Protein AF-A0A2V1AZR9-F1 (afdb_monomer_lite)

InterPro domains:
  IPR000184 Bacterial surface antigen (D15) [PF01103] (160-391)
  IPR000195 Rab-GAP-TBC domain [PF00566] (554-736)
  IPR000195 Rab-GAP-TBC domain [PS50086] (540-738)
  IPR000195 Rab-GAP-TBC domain [SM00164] (467-769)
  IPR035969 Rab-GAP-TBC domain superfamily [SSF47923] (541-690)
  IPR035969 Rab-GAP-TBC domain superfamily [SSF47923] (673-783)

Foldseek 3Di:
DDDDPVVVVVVVVVVVVCVVQQQAKAFEPEEAEADLPLADPVLLCLLLVLPPVDGIDGNNSVVVSVVSSLLQVLLLVFFPDKDKDKDFDPPDDDDPPHDCRPVDDHTHMYMYIYTHGHWDWDKDWDWDADDFQRIKIKIKTWTQQPPSNSKIWIWIWIAGPDPPWGKIKIKIKIWHQDSRNQKIWIKMWMWMWTRPCVQQNWIKIKTKMWTWMKGADSVSQKIKIKTKMKMKMAIGRHDPPGDVLSVVRHAIWIKIKIKIKIKGDDWDAPDPVFSFHTAFDKIKIKIKIWIFGTDGPPDDPAGKTKIKIKMKIWGWHADDLNQKIKIKIKIKMAMGIPDDDPPRRDDQVRADFAADDVGHPPGHGSVLPSSGARIKMKIKMKMWGDDDPVVDPDDDDDFQKTKMKMKMKMHTHHCQPPDLSAIKIKIKIWMFGTGSRDTDTDMDMDIDGDSPPCCVVVVVVVVVLLVLLLVVVVLCVDPLLPQPLCLDDPPDPSRDDPPDPPDDDDDDDDDDDDDDDDPPPPPVPDSNDDDPPPPDDDDDDDDDPVSVVVSSVLLVVLSVQLLPALPPPCCQPPPDPNNVVLSVLLSSLLSNVQVVVVLQHDDRQLSNVLVLVLVVLVVQADDDDPDPPDDPVRVSVNVLSHPVSSSSNSSVVSVCCCVQQCLCVQQGSDPVSVVVLLVLLLVLLCLLPVLLSCLCCPVQVPRSCLQVNNLSSNVCCVQQDSPNPRVSVVVVVLVPQDPPPSHNLNSQLSSLLLSLLCLLCVLVSNPDHNVSNSVCSNHPPNVVQCVVPVCSVVVSSVLSVLLSVCVVPSVSSHVSSVVSCVVRPVQKDWDWDWDQDPVRDTDTDIDIDRPPVVVVVVVVVVPPD

Structure (mmCIF, N/CA/C/O backbone):
data_AF-A0A2V1AZR9-F1
#
_entry.id   AF-A0A2V1AZR9-F1
#
loop_
_atom_site.group_PDB
_atom_site.id
_atom_site.type_symbol
_atom_site.label_atom_id
_atom_site.label_alt_id
_atom_site.label_comp_id
_atom_site.label_asym_id
_atom_site.label_entity_id
_atom_site.label_seq_id
_atom_site.pdbx_PDB_ins_code
_atom_site.Cartn_x
_atom_site.Cartn_y
_atom_site.Cartn_z
_atom_site.occupancy
_atom_site.B_iso_or_equiv
_atom_site.auth_seq_id
_atom_site.auth_comp_id
_atom_site.auth_asym_id
_atom_site.auth_atom_id
_atom_site.pdbx_PDB_model_num
ATOM 1 N N . MET A 1 1 ? -31.177 -26.321 33.064 1.00 35.22 1 MET A N 1
ATOM 2 C CA . MET A 1 1 ? -31.778 -25.712 34.266 1.00 35.22 1 MET A CA 1
ATOM 3 C C . MET A 1 1 ? -33.232 -26.140 34.332 1.00 35.22 1 MET A C 1
ATOM 5 O O . MET A 1 1 ? -34.020 -25.699 33.511 1.00 35.22 1 MET A O 1
ATOM 9 N N . THR A 1 2 ? -33.563 -27.056 35.235 1.00 36.47 2 THR A N 1
ATOM 10 C CA . THR A 1 2 ? -34.943 -27.427 35.570 1.00 36.47 2 THR A CA 1
ATOM 11 C C . THR A 1 2 ? -35.312 -26.685 36.851 1.00 36.47 2 THR A C 1
ATOM 13 O O . THR A 1 2 ? -34.946 -27.137 37.933 1.00 36.47 2 THR A O 1
ATOM 16 N N . SER A 1 3 ? -35.967 -25.525 36.741 1.00 35.72 3 SER A N 1
ATOM 17 C CA . SER A 1 3 ? -36.615 -24.904 37.899 1.00 35.72 3 SER A CA 1
ATOM 18 C C . SER A 1 3 ? -37.924 -25.648 38.163 1.00 35.72 3 SER A C 1
ATOM 20 O O . SER A 1 3 ? -38.818 -25.728 37.322 1.00 35.72 3 SER A O 1
ATOM 22 N N . THR A 1 4 ? -38.001 -26.290 39.321 1.00 41.19 4 THR A N 1
ATOM 23 C CA . THR A 1 4 ? -39.187 -27.007 39.790 1.00 41.19 4 THR A CA 1
ATOM 24 C C . THR A 1 4 ? -40.237 -26.012 40.283 1.00 41.19 4 THR A C 1
ATOM 26 O O . THR A 1 4 ? -39.906 -25.070 40.998 1.00 41.19 4 THR A O 1
ATOM 29 N N . ALA A 1 5 ? -41.508 -26.247 39.951 1.00 48.19 5 ALA A N 1
ATOM 30 C CA . ALA A 1 5 ? -42.656 -25.361 40.187 1.00 48.19 5 ALA A CA 1
ATOM 31 C C . ALA A 1 5 ? -42.854 -24.836 41.633 1.00 48.19 5 ALA A C 1
ATOM 33 O O . ALA A 1 5 ? -43.549 -23.841 41.814 1.00 48.19 5 ALA A O 1
ATOM 34 N N . GLY A 1 6 ? -42.229 -25.444 42.651 1.00 47.81 6 GLY A N 1
ATOM 35 C CA . GLY A 1 6 ? -42.254 -24.948 44.037 1.00 47.81 6 GLY A CA 1
ATOM 36 C C . GLY A 1 6 ? -41.467 -23.649 44.274 1.00 47.81 6 GLY A C 1
ATOM 37 O O . GLY A 1 6 ? -41.748 -22.927 45.230 1.00 47.81 6 GLY A O 1
ATOM 38 N N . ASP A 1 7 ? -40.521 -23.310 43.392 1.00 56.03 7 ASP A N 1
ATOM 39 C CA . ASP A 1 7 ? -39.748 -22.064 43.488 1.00 56.03 7 ASP A CA 1
ATOM 40 C C . ASP A 1 7 ? -40.625 -20.854 43.112 1.00 56.03 7 ASP A C 1
ATOM 42 O O . ASP A 1 7 ? -40.621 -19.840 43.804 1.00 56.03 7 ASP A O 1
ATOM 46 N N . LEU A 1 8 ? -41.505 -21.014 42.113 1.00 49.38 8 LEU A N 1
ATOM 47 C CA . LEU A 1 8 ? -42.395 -19.957 41.624 1.00 49.38 8 LEU A CA 1
ATOM 48 C C . LEU A 1 8 ? -43.424 -19.520 42.680 1.00 49.38 8 LEU A C 1
ATOM 50 O O . LEU A 1 8 ? -43.623 -18.329 42.880 1.00 49.38 8 LEU A O 1
ATOM 54 N N . SER A 1 9 ? -44.043 -20.458 43.406 1.00 46.41 9 SER A N 1
ATOM 55 C CA . SER A 1 9 ? -45.010 -20.132 44.469 1.00 46.41 9 SER A CA 1
ATOM 56 C C . SER A 1 9 ? -44.348 -19.463 45.673 1.00 46.41 9 SER A C 1
ATOM 58 O O . SER A 1 9 ? -44.928 -18.568 46.279 1.00 46.41 9 SER A O 1
ATOM 60 N N . SER A 1 10 ? -43.119 -19.867 46.010 1.00 52.44 10 SER A N 1
ATOM 61 C CA . SER A 1 10 ? -42.345 -19.238 47.085 1.00 52.44 10 SER A CA 1
ATOM 62 C C . SER A 1 10 ? -41.856 -17.838 46.700 1.00 52.44 10 SER A C 1
ATOM 64 O O . SER A 1 10 ? -41.814 -16.949 47.546 1.00 52.44 10 SER A O 1
ATOM 66 N N . GLN A 1 11 ? -41.537 -17.627 45.420 1.00 53.31 11 GLN A N 1
ATOM 67 C CA . GLN A 1 11 ? -41.175 -16.329 44.863 1.00 53.31 11 GLN A CA 1
ATOM 68 C C . GLN A 1 11 ? -42.385 -15.400 44.794 1.00 53.31 11 GLN A C 1
ATOM 70 O O . GLN A 1 11 ? -42.259 -14.265 45.230 1.00 53.31 11 GLN A O 1
ATOM 75 N N . ILE A 1 12 ? -43.556 -15.887 44.369 1.00 55.09 12 ILE A N 1
ATOM 76 C CA . ILE A 1 12 ? -44.815 -15.124 44.375 1.00 55.09 12 ILE A CA 1
ATOM 77 C C . ILE A 1 12 ? -45.206 -14.743 45.808 1.00 55.09 12 ILE A C 1
ATOM 79 O O . ILE A 1 12 ? -45.456 -13.576 46.067 1.00 55.09 12 ILE A O 1
ATOM 83 N N . LEU A 1 13 ? -45.145 -15.670 46.774 1.00 55.22 13 LEU A N 1
ATOM 84 C CA . LEU A 1 13 ? -45.416 -15.364 48.188 1.00 55.22 13 LEU A CA 1
ATOM 85 C C . LEU A 1 13 ? -44.402 -14.382 48.794 1.00 55.22 13 LEU A C 1
ATOM 87 O O . LEU A 1 13 ? -44.784 -13.515 49.577 1.00 55.22 13 LEU A O 1
ATOM 91 N N . LYS A 1 14 ? -43.113 -14.487 48.439 1.00 57.72 14 LYS A N 1
ATOM 92 C CA . LYS A 1 14 ? -42.094 -13.494 48.820 1.00 57.72 14 LYS A CA 1
ATOM 93 C C . LYS A 1 14 ? -42.376 -12.138 48.181 1.00 57.72 14 LYS A C 1
ATOM 95 O O . LYS A 1 14 ? -42.203 -11.123 48.842 1.00 57.72 14 LYS A O 1
ATOM 100 N N . GLN A 1 15 ? -42.795 -12.119 46.921 1.00 57.81 15 GLN A N 1
ATOM 101 C CA . GLN A 1 15 ? -43.083 -10.908 46.165 1.00 57.81 15 GLN A CA 1
ATOM 102 C C . GLN A 1 15 ? -44.336 -10.211 46.709 1.00 57.81 15 GLN A C 1
ATOM 104 O O . GLN A 1 15 ? -44.267 -9.018 46.983 1.00 57.81 15 GLN A O 1
ATOM 109 N N . ASP A 1 16 ? -45.400 -10.959 47.007 1.00 54.97 16 ASP A N 1
ATOM 110 C CA . ASP A 1 16 ? -46.607 -10.474 47.681 1.00 54.97 16 ASP A CA 1
ATOM 111 C C . ASP A 1 16 ? -46.280 -9.957 49.095 1.00 54.97 16 ASP A C 1
ATOM 113 O O . ASP A 1 16 ? -46.666 -8.847 49.459 1.00 54.97 16 ASP A O 1
ATOM 117 N N . ALA A 1 17 ? -45.495 -10.698 49.889 1.00 57.56 17 ALA A N 1
ATOM 118 C CA . ALA A 1 17 ? -45.077 -10.268 51.229 1.00 57.56 17 ALA A CA 1
ATOM 119 C C . ALA A 1 17 ? -44.194 -9.002 51.209 1.00 57.56 17 ALA A C 1
ATOM 121 O O . ALA A 1 17 ? -44.340 -8.129 52.068 1.00 57.56 17 ALA A O 1
ATOM 122 N N . LEU A 1 18 ? -43.303 -8.868 50.221 1.00 60.00 18 LEU A N 1
ATOM 123 C CA . LEU A 1 18 ? -42.504 -7.658 49.996 1.00 60.00 18 LEU A CA 1
ATOM 124 C C . LEU A 1 18 ? -43.375 -6.480 49.544 1.00 60.00 18 LEU A C 1
ATOM 126 O O . LEU A 1 18 ? -43.101 -5.348 49.937 1.00 60.00 18 LEU A O 1
ATOM 130 N N . GLN A 1 19 ? -44.438 -6.737 48.777 1.00 59.81 19 GLN A N 1
ATOM 131 C CA . GLN A 1 19 ? -45.379 -5.719 48.308 1.00 59.81 19 GLN A CA 1
ATOM 132 C C . GLN A 1 19 ? -46.256 -5.169 49.444 1.00 59.81 19 GLN A C 1
ATOM 134 O O . GLN A 1 19 ? -46.509 -3.970 49.489 1.00 59.81 19 GLN A O 1
ATOM 139 N N . TYR A 1 20 ? -46.652 -6.006 50.411 1.00 63.41 20 TYR A N 1
ATOM 140 C CA . TYR A 1 20 ? -47.322 -5.549 51.638 1.00 63.41 20 TYR A CA 1
ATOM 141 C C . TYR A 1 20 ? -46.364 -4.855 52.620 1.00 63.41 20 TYR A C 1
ATOM 143 O O . TYR A 1 20 ? -46.767 -3.937 53.331 1.00 63.41 20 TYR A O 1
ATOM 151 N N . SER A 1 21 ? -45.091 -5.264 52.664 1.00 68.81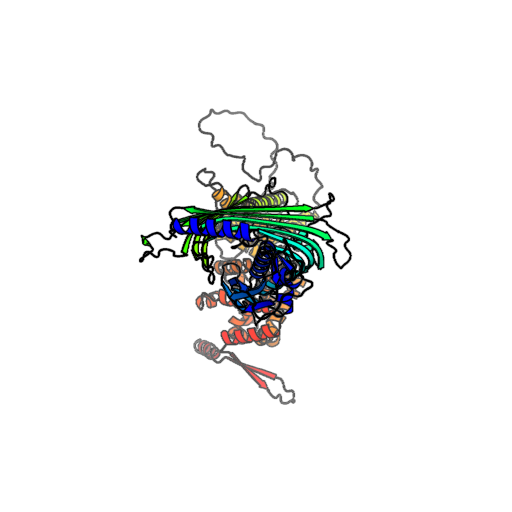 21 SER A N 1
ATOM 152 C CA . SER A 1 21 ? -44.090 -4.692 53.577 1.00 68.81 21 SER A CA 1
ATOM 153 C C . SER A 1 21 ? -43.361 -3.462 53.015 1.00 68.81 21 SER A C 1
ATOM 155 O O . SER A 1 21 ? -42.557 -2.856 53.730 1.00 68.81 21 SER A O 1
ATOM 157 N N . SER A 1 22 ? -43.608 -3.067 51.761 1.00 76.75 22 SER A N 1
ATOM 158 C CA . SER A 1 22 ? -42.860 -1.999 51.085 1.00 76.75 22 SER A CA 1
ATOM 159 C C . SER A 1 22 ? -43.066 -0.616 51.709 1.00 76.75 22 SER A C 1
ATOM 161 O O . SER A 1 22 ? -42.202 0.245 51.563 1.00 76.75 22 SER A O 1
ATOM 163 N N . THR A 1 23 ? -44.181 -0.393 52.410 1.00 78.06 23 THR A N 1
ATOM 164 C CA . THR A 1 23 ? -44.530 0.884 53.063 1.00 78.06 23 THR A CA 1
ATOM 165 C C . THR A 1 23 ? -43.974 1.029 54.478 1.00 78.06 23 THR A C 1
ATOM 167 O O . THR A 1 23 ? -44.192 2.063 55.110 1.00 78.06 23 THR A O 1
ATOM 170 N N . ARG A 1 24 ? -43.286 0.007 54.999 1.00 81.12 24 ARG A N 1
ATOM 171 C CA . ARG A 1 24 ? -42.759 0.013 56.366 1.00 81.12 24 ARG A CA 1
ATOM 172 C C . ARG A 1 24 ? -41.607 1.018 56.507 1.00 81.12 24 ARG A C 1
ATOM 174 O O . ARG A 1 24 ? -40.714 0.990 55.655 1.00 81.12 24 ARG A O 1
ATOM 181 N N . PRO A 1 25 ? -41.586 1.875 57.546 1.00 84.19 25 PRO A N 1
ATOM 182 C CA . PRO A 1 25 ? -40.483 2.804 57.772 1.00 84.19 25 PRO A CA 1
ATOM 183 C C . PRO A 1 25 ? -39.203 2.078 58.203 1.00 84.19 25 PRO A C 1
ATOM 185 O O . PRO A 1 25 ? -39.211 1.188 59.059 1.00 84.19 25 PRO A O 1
ATOM 188 N N . VAL A 1 26 ? -38.084 2.483 57.612 1.00 86.06 26 VAL A N 1
ATOM 189 C CA . VAL A 1 26 ? -36.744 1.940 57.832 1.00 86.06 26 VAL A CA 1
ATOM 190 C C . VAL A 1 26 ? -35.764 3.100 57.986 1.00 86.06 26 VAL A C 1
ATOM 192 O O . VAL A 1 26 ? -35.749 4.025 57.176 1.00 86.06 26 VAL A O 1
ATOM 195 N N . TYR A 1 27 ? -34.933 3.035 59.023 1.00 87.00 27 TYR A N 1
ATOM 196 C CA . TYR A 1 27 ? -33.860 3.991 59.263 1.00 87.00 27 TYR A CA 1
ATOM 197 C C . TYR A 1 27 ? -32.530 3.362 58.852 1.00 87.00 27 TYR A C 1
ATOM 199 O O . TYR A 1 27 ? -32.115 2.364 59.437 1.00 87.00 27 TYR A O 1
ATOM 207 N N . LEU A 1 28 ? -31.867 3.918 57.844 1.00 88.81 28 LEU A N 1
ATOM 208 C CA . LEU A 1 28 ? -30.554 3.471 57.396 1.00 88.81 28 LEU A CA 1
ATOM 209 C C . LEU A 1 28 ? -29.477 4.003 58.350 1.00 88.81 28 LEU A C 1
ATOM 211 O O . LEU A 1 28 ? -29.175 5.196 58.340 1.00 88.81 28 LEU A O 1
ATOM 215 N N . SER A 1 29 ? -28.908 3.119 59.173 1.00 87.88 29 SER A N 1
ATOM 216 C CA . SER A 1 29 ? -27.887 3.477 60.166 1.00 87.88 29 SER A CA 1
ATOM 217 C C . SER A 1 29 ? -26.485 3.540 59.562 1.00 87.88 29 SER A C 1
ATOM 219 O O . SER A 1 29 ? -25.735 4.475 59.832 1.00 87.88 29 SER A O 1
ATOM 221 N N . ASN A 1 30 ? -26.124 2.547 58.744 1.00 89.00 30 ASN A N 1
ATOM 222 C CA . ASN A 1 30 ? -24.797 2.434 58.151 1.00 89.00 30 ASN A CA 1
ATOM 223 C C . ASN A 1 30 ? -24.831 1.715 56.792 1.00 89.00 30 ASN A C 1
ATOM 225 O O . ASN A 1 30 ? -25.666 0.837 56.548 1.00 89.00 30 ASN A O 1
ATOM 229 N N . VAL A 1 31 ? -23.876 2.063 55.930 1.00 90.94 31 VAL A N 1
ATOM 230 C CA . VAL A 1 31 ? -23.593 1.373 54.669 1.00 90.94 31 VAL A CA 1
ATOM 231 C C . VAL A 1 31 ? -22.162 0.862 54.733 1.00 90.94 31 VAL A C 1
ATOM 233 O O . VAL A 1 31 ? -21.216 1.648 54.763 1.00 90.94 31 VAL A O 1
ATOM 236 N N . GLU A 1 32 ? -22.004 -0.455 54.750 1.00 91.06 32 GLU A N 1
ATOM 237 C CA . GLU A 1 32 ? -20.699 -1.107 54.745 1.00 91.06 32 GLU A CA 1
ATOM 238 C C . GLU A 1 32 ? -20.408 -1.737 53.391 1.00 91.06 32 GLU A C 1
ATOM 240 O O . GLU A 1 32 ? -21.295 -2.222 52.690 1.00 91.06 32 GLU A O 1
ATOM 245 N N . VAL A 1 33 ? -19.134 -1.709 53.025 1.00 92.06 33 VAL A N 1
ATOM 246 C CA . VAL A 1 33 ? -18.627 -2.303 51.796 1.00 92.06 33 VAL A CA 1
ATOM 247 C C . VAL A 1 33 ? -17.537 -3.283 52.194 1.00 92.06 33 VAL A C 1
ATOM 249 O O . VAL A 1 33 ? -16.574 -2.907 52.861 1.00 92.06 33 VAL A O 1
ATOM 252 N N . THR A 1 34 ? -17.722 -4.537 51.816 1.00 90.38 34 THR A N 1
ATOM 253 C CA . THR A 1 34 ? -16.848 -5.667 52.121 1.00 90.38 34 THR A CA 1
ATOM 254 C C . THR A 1 34 ? -16.189 -6.116 50.820 1.00 90.38 34 THR A C 1
ATOM 256 O O . THR A 1 34 ? -16.850 -6.561 49.886 1.00 90.38 34 THR A O 1
ATOM 259 N N . GLY A 1 35 ? -14.865 -5.966 50.741 1.00 84.06 35 GLY A N 1
ATOM 260 C CA . GLY A 1 35 ? -14.108 -6.111 49.494 1.00 84.06 35 GLY A CA 1
ATOM 261 C C . GLY A 1 35 ? -13.964 -4.782 48.739 1.00 84.06 35 GLY A C 1
ATOM 262 O O . GLY A 1 35 ? -14.783 -3.877 48.871 1.00 84.06 35 GLY A O 1
ATOM 263 N N . GLY A 1 36 ? -12.890 -4.635 47.955 1.00 83.75 36 GLY A N 1
ATOM 264 C CA . GLY A 1 36 ? -12.604 -3.395 47.218 1.00 83.75 36 GLY A CA 1
ATOM 265 C C . GLY A 1 36 ? -11.600 -2.437 47.875 1.00 83.75 36 GLY A C 1
ATOM 266 O O . GLY A 1 36 ? -11.584 -1.260 47.522 1.00 83.75 36 GLY A O 1
ATOM 267 N N . ASP A 1 37 ? -10.726 -2.915 48.770 1.00 86.88 37 ASP A N 1
ATOM 268 C CA . ASP A 1 37 ? -9.695 -2.109 49.468 1.00 86.88 37 ASP A CA 1
ATOM 269 C C . ASP A 1 37 ? -8.732 -1.356 48.526 1.00 86.88 37 ASP A C 1
ATOM 271 O O . ASP A 1 37 ? -8.071 -0.384 48.899 1.00 86.88 37 ASP A O 1
ATOM 275 N N . TYR A 1 38 ? -8.653 -1.799 47.272 1.00 87.44 38 TYR A N 1
ATOM 276 C CA . TYR A 1 38 ? -7.875 -1.182 46.201 1.00 87.44 38 TYR A CA 1
ATOM 277 C C . TYR A 1 38 ? -8.536 0.077 45.596 1.00 87.44 38 TYR A C 1
ATOM 279 O O . TYR A 1 38 ? -7.954 0.702 44.703 1.00 87.44 38 TYR A O 1
ATOM 287 N N . LEU A 1 39 ? -9.732 0.463 46.055 1.00 90.38 39 LEU A N 1
ATOM 288 C CA . LEU A 1 39 ? -10.485 1.644 45.617 1.00 90.38 39 LEU A CA 1
ATOM 289 C C . LEU A 1 39 ? -10.528 2.725 46.704 1.00 90.38 39 LEU A C 1
ATOM 291 O O . LEU A 1 39 ? -10.374 2.472 47.895 1.00 90.38 39 LEU A O 1
ATOM 295 N N . SER A 1 40 ? -10.718 3.974 46.288 1.00 91.81 40 SER A N 1
ATOM 296 C CA . SER A 1 40 ? -10.781 5.118 47.197 1.00 91.81 40 SER A CA 1
ATOM 297 C C . SER A 1 40 ? -12.150 5.252 47.874 1.00 91.81 40 SER A C 1
ATOM 299 O O . SER A 1 40 ? -13.191 4.885 47.331 1.00 91.81 40 SER A O 1
ATOM 301 N N . ARG A 1 41 ? -12.186 5.889 49.050 1.00 89.19 41 ARG A N 1
ATOM 302 C CA . ARG A 1 41 ? -13.455 6.230 49.717 1.00 89.19 41 ARG A CA 1
ATOM 303 C C . ARG A 1 41 ? -14.326 7.171 48.874 1.00 89.19 41 ARG A C 1
ATOM 305 O O . ARG A 1 41 ? -15.548 7.063 48.908 1.00 89.19 41 ARG A O 1
ATOM 312 N N . GLN A 1 42 ? -13.698 8.067 48.109 1.00 88.31 42 GLN A N 1
ATOM 313 C CA . GLN A 1 42 ? -14.386 9.018 47.227 1.00 88.31 42 GLN A CA 1
ATOM 314 C C . GLN A 1 42 ? -15.135 8.315 46.086 1.00 88.31 42 GLN A C 1
ATOM 316 O O . GLN A 1 42 ? -16.243 8.720 45.727 1.00 88.31 42 GLN A O 1
ATOM 321 N N . PHE A 1 43 ? -14.559 7.234 45.553 1.00 90.00 43 PHE A N 1
ATOM 322 C CA . PHE A 1 43 ? -15.209 6.380 44.562 1.00 90.00 43 PHE A CA 1
ATOM 323 C C . PHE A 1 43 ? -16.527 5.806 45.106 1.00 90.00 43 PHE A C 1
ATOM 325 O O . PHE A 1 43 ? -17.585 5.985 44.499 1.00 90.00 43 PHE A O 1
ATOM 332 N N . PHE A 1 44 ? -16.495 5.199 46.296 1.00 90.69 44 PHE A N 1
ATOM 333 C CA . PHE A 1 44 ? -17.696 4.629 46.908 1.00 90.69 44 PHE A CA 1
ATOM 334 C C . PHE A 1 44 ? -18.717 5.696 47.307 1.00 90.69 44 PHE A C 1
ATOM 336 O O . PHE A 1 44 ? -19.900 5.525 47.024 1.00 90.69 44 PHE A O 1
ATOM 343 N N . SER A 1 45 ? -18.290 6.834 47.871 1.00 88.56 45 SER A N 1
ATOM 344 C CA . SER A 1 45 ? -19.221 7.920 48.218 1.00 88.56 45 SER A CA 1
ATOM 345 C C . SER A 1 45 ? -19.953 8.479 46.997 1.00 88.56 45 SER A C 1
ATOM 347 O O . SER A 1 45 ? -21.101 8.902 47.099 1.00 88.56 45 SER A O 1
ATOM 349 N N . LYS A 1 46 ? -19.302 8.467 45.827 1.00 89.25 46 LYS A N 1
ATOM 350 C CA . LYS A 1 46 ? -19.897 8.910 44.563 1.00 89.25 46 LYS A CA 1
ATOM 351 C C . LYS A 1 46 ? -20.966 7.937 44.057 1.00 89.25 46 LYS A C 1
ATOM 353 O O . LYS A 1 46 ? -22.024 8.388 43.627 1.00 89.25 46 LYS A O 1
ATOM 358 N N . LEU A 1 47 ? -20.704 6.628 44.101 1.00 89.44 47 LEU A N 1
ATOM 359 C CA . LEU A 1 47 ? -21.600 5.605 43.540 1.00 89.44 47 LEU A CA 1
ATOM 360 C C . LEU A 1 47 ? -22.738 5.199 44.481 1.00 89.44 47 LEU A C 1
ATOM 362 O O . LEU A 1 47 ? -23.848 4.939 44.013 1.00 89.44 47 LEU A O 1
ATOM 366 N N . LEU A 1 48 ? -22.468 5.200 45.790 1.00 91.06 48 LEU A N 1
ATOM 367 C CA . LEU A 1 48 ? -23.425 4.904 46.860 1.00 91.06 48 LEU A CA 1
ATOM 368 C C . LEU A 1 48 ? -24.173 6.152 47.351 1.00 91.06 48 LEU A C 1
ATOM 370 O O . LEU A 1 48 ? -24.935 6.071 48.310 1.00 91.06 48 LEU A O 1
ATOM 374 N N . TYR A 1 49 ? -24.005 7.303 46.690 1.00 87.50 49 TYR A N 1
ATOM 375 C CA . TYR A 1 49 ? -24.701 8.549 47.026 1.00 87.50 49 TYR A CA 1
ATOM 376 C C . TYR A 1 49 ? -26.214 8.385 47.293 1.00 87.50 49 TYR A C 1
ATOM 378 O O . TYR A 1 49 ? -26.686 8.988 48.257 1.00 87.50 49 TYR A O 1
ATOM 386 N N . PRO A 1 50 ? -26.984 7.565 46.531 1.00 86.00 50 PRO A N 1
ATOM 387 C CA . PRO A 1 50 ? -28.408 7.359 46.807 1.00 86.00 50 PRO A CA 1
ATOM 388 C C . PRO A 1 50 ? -28.723 6.827 48.209 1.00 86.00 50 PRO A C 1
ATOM 390 O O . PRO A 1 50 ? -29.858 6.973 48.638 1.00 86.00 50 PRO A O 1
ATOM 393 N N . LEU A 1 51 ? -27.752 6.206 48.886 1.00 87.62 51 LEU A N 1
ATOM 394 C CA . LEU A 1 51 ? -27.875 5.656 50.237 1.00 87.62 51 LEU A CA 1
ATOM 395 C C . LEU A 1 51 ? -27.212 6.541 51.305 1.00 87.62 51 LEU A C 1
ATOM 397 O O . LEU A 1 51 ? -27.530 6.414 52.477 1.00 87.62 51 LEU A O 1
ATOM 401 N N . VAL A 1 52 ? -26.294 7.434 50.925 1.00 84.12 52 VAL A N 1
ATOM 402 C CA . VAL A 1 52 ? -25.525 8.267 51.873 1.00 84.12 52 VAL A CA 1
ATOM 403 C C . VAL A 1 52 ? -26.204 9.618 52.150 1.00 84.12 52 VAL A C 1
ATOM 405 O O . VAL A 1 52 ? -25.974 10.216 53.195 1.00 84.12 52 VAL A O 1
ATOM 408 N N . ASP A 1 53 ? -27.047 10.106 51.235 1.00 82.88 53 ASP A N 1
ATOM 409 C CA . ASP A 1 53 ? -27.658 11.446 51.309 1.00 82.88 53 ASP A CA 1
ATOM 410 C C . ASP A 1 53 ? -28.867 11.532 52.260 1.00 82.88 53 ASP A C 1
ATOM 412 O O . ASP A 1 53 ? -29.148 12.582 52.835 1.00 82.88 53 ASP A O 1
ATOM 416 N N . LYS A 1 54 ? -29.593 10.421 52.431 1.00 84.81 54 LYS A N 1
ATOM 417 C CA . LYS A 1 54 ? -30.776 10.316 53.298 1.00 84.81 54 LYS A CA 1
ATOM 418 C C . LYS A 1 54 ? -30.681 9.065 54.157 1.00 84.81 54 LYS A C 1
ATOM 420 O O . LYS A 1 54 ? -30.180 8.046 53.690 1.00 84.81 54 LYS A O 1
ATOM 425 N N . SER A 1 55 ? -31.200 9.142 55.377 1.00 84.69 55 SER A N 1
ATOM 426 C CA . SER A 1 55 ? -31.275 8.026 56.327 1.00 84.69 55 SER A CA 1
ATOM 427 C C . SER A 1 55 ? -32.698 7.485 56.509 1.00 84.69 55 SER A C 1
ATOM 429 O O . SER A 1 55 ? -32.863 6.305 56.802 1.00 84.69 55 SER A O 1
ATOM 431 N N . ASP A 1 56 ? -33.729 8.302 56.285 1.00 86.12 56 ASP A N 1
ATOM 432 C CA . ASP A 1 56 ? -35.134 7.898 56.404 1.00 86.12 56 ASP A CA 1
ATOM 433 C C . ASP A 1 56 ? -35.668 7.340 55.072 1.00 86.12 56 ASP A C 1
ATOM 435 O O . ASP A 1 56 ? -35.730 8.060 54.070 1.00 86.12 56 ASP A O 1
ATOM 439 N N . TYR A 1 57 ? -36.106 6.077 55.066 1.00 85.88 57 TYR A N 1
ATOM 440 C CA . TYR A 1 57 ? -36.712 5.417 53.904 1.00 85.88 57 TYR A CA 1
ATOM 441 C C . TYR A 1 57 ? -37.959 4.615 54.285 1.00 85.88 57 TYR A C 1
ATOM 443 O O . TYR A 1 57 ? -38.137 4.187 55.420 1.00 85.88 57 TYR A O 1
ATOM 451 N N . THR A 1 58 ? -38.805 4.323 53.302 1.00 87.00 58 THR A N 1
ATOM 452 C CA . THR A 1 58 ? -39.656 3.121 53.355 1.00 87.00 58 THR A CA 1
ATOM 453 C C . THR A 1 58 ? -38.875 1.912 52.835 1.00 87.00 58 THR A C 1
ATOM 455 O O . THR A 1 58 ? -37.955 2.079 52.033 1.00 87.00 58 THR A O 1
ATOM 458 N N . LEU A 1 59 ? -39.228 0.687 53.235 1.00 84.88 59 LEU A N 1
ATOM 459 C CA . LEU A 1 59 ? -38.531 -0.524 52.776 1.00 84.88 59 LEU A CA 1
ATOM 460 C C . LEU A 1 59 ? -38.459 -0.611 51.239 1.00 84.88 59 LEU A C 1
ATOM 462 O O . LEU A 1 59 ? -37.409 -0.938 50.693 1.00 84.88 59 LEU A O 1
ATOM 466 N N . GLY A 1 60 ? -39.538 -0.259 50.532 1.00 84.88 60 GLY A N 1
ATOM 467 C CA . GLY A 1 60 ? -39.558 -0.238 49.067 1.00 84.88 60 GLY A CA 1
ATOM 468 C C . GLY A 1 60 ? -38.625 0.817 48.462 1.00 84.88 60 GLY A C 1
ATOM 469 O O . GLY A 1 60 ? -37.932 0.540 47.485 1.00 84.88 60 GLY A O 1
ATOM 470 N N . GLN A 1 61 ? -38.555 2.012 49.061 1.00 87.88 61 GLN A N 1
ATOM 471 C CA . GLN A 1 61 ? -37.613 3.054 48.632 1.00 87.88 61 GLN A CA 1
ATOM 472 C C . GLN A 1 61 ? -36.160 2.656 48.903 1.00 87.88 61 GLN A C 1
ATOM 474 O O . GLN A 1 61 ? -35.301 2.910 48.062 1.00 87.88 61 GLN A O 1
ATOM 479 N N . LEU A 1 62 ? -35.888 2.018 50.046 1.00 88.75 62 LEU A N 1
ATOM 480 C CA . LEU A 1 62 ? -34.554 1.534 50.382 1.00 88.75 62 LEU A CA 1
ATOM 481 C C . LEU A 1 62 ? -34.096 0.471 49.381 1.00 88.75 62 LEU A C 1
ATOM 483 O O . LEU A 1 62 ? -33.012 0.608 48.826 1.00 88.75 62 LEU A O 1
ATOM 487 N N . LEU A 1 63 ? -34.930 -0.536 49.101 1.00 89.25 63 LEU A N 1
ATOM 488 C CA . LEU A 1 63 ? -34.623 -1.574 48.111 1.00 89.25 63 LEU A CA 1
ATOM 489 C C . LEU A 1 63 ? -34.341 -0.968 46.732 1.00 89.25 63 LEU A C 1
ATOM 491 O O . LEU A 1 63 ? -33.326 -1.288 46.124 1.00 89.25 63 LEU A O 1
ATOM 495 N N . HIS A 1 64 ? -35.151 -0.003 46.289 1.00 89.94 64 HIS A N 1
ATOM 496 C CA . HIS A 1 64 ? -34.905 0.694 45.026 1.00 89.94 64 HIS A CA 1
ATOM 497 C C . HIS A 1 64 ? -33.559 1.446 45.005 1.00 89.94 64 HIS A C 1
ATOM 499 O O . HIS A 1 64 ? -32.830 1.405 44.011 1.00 89.94 64 HIS A O 1
ATOM 505 N N . SER A 1 65 ? -33.199 2.125 46.100 1.00 90.94 65 SER A N 1
ATOM 506 C CA . SER A 1 65 ? -31.905 2.810 46.231 1.00 90.94 65 SER A CA 1
ATOM 507 C C . SER A 1 65 ? -30.722 1.836 46.304 1.00 90.94 65 SER A C 1
ATOM 509 O O . SER A 1 65 ? -29.647 2.148 45.780 1.00 90.94 65 SER A O 1
ATOM 511 N N . VAL A 1 66 ? -30.909 0.663 46.917 1.00 91.81 66 VAL A N 1
ATOM 512 C CA . VAL A 1 66 ? -29.918 -0.422 46.967 1.00 91.81 66 VAL A CA 1
ATOM 513 C C . VAL A 1 66 ? -29.698 -1.008 45.575 1.00 91.81 66 VAL A C 1
ATOM 515 O O . VAL A 1 66 ? -28.551 -1.047 45.132 1.00 91.81 66 VAL A O 1
ATOM 518 N N . ASP A 1 67 ? -30.764 -1.350 44.850 1.00 91.19 67 ASP A N 1
ATOM 519 C CA . ASP A 1 67 ? -30.692 -1.873 43.479 1.00 91.19 67 ASP A CA 1
ATOM 520 C C . ASP A 1 67 ? -30.003 -0.873 42.543 1.00 91.19 67 ASP A C 1
ATOM 522 O O . ASP A 1 67 ? -29.107 -1.225 41.775 1.00 91.19 67 ASP A O 1
ATOM 526 N N . LYS A 1 68 ? -30.342 0.418 42.659 1.00 89.56 68 LYS A N 1
ATOM 527 C CA . LYS A 1 68 ? -29.685 1.484 41.891 1.00 89.56 68 LYS A CA 1
ATOM 528 C C . LYS A 1 68 ? -28.189 1.590 42.203 1.00 89.56 68 LYS A C 1
ATOM 530 O O . LYS A 1 68 ? -27.384 1.815 41.301 1.00 89.56 68 LYS A O 1
ATOM 535 N N . SER A 1 69 ? -27.811 1.446 43.471 1.00 91.44 69 SER A N 1
ATOM 536 C CA . SER A 1 69 ? -26.412 1.506 43.910 1.00 91.44 69 SER A CA 1
ATOM 537 C C . SER A 1 69 ? -25.623 0.267 43.471 1.00 91.44 69 SER A C 1
ATOM 539 O O . SER A 1 69 ? -24.485 0.394 43.018 1.00 91.44 69 SER A O 1
ATOM 541 N N . GLN A 1 70 ? -26.245 -0.915 43.515 1.00 91.44 70 GLN A N 1
ATOM 542 C CA . GLN A 1 70 ? -25.702 -2.155 42.959 1.00 91.44 70 GLN A CA 1
ATOM 543 C C . GLN A 1 70 ? -25.460 -2.018 41.450 1.00 91.44 70 GLN A C 1
ATOM 545 O O . GLN A 1 70 ? -24.370 -2.325 40.965 1.00 91.44 70 GLN A O 1
ATOM 550 N N . ASP A 1 71 ? -26.443 -1.499 40.712 1.00 88.50 71 ASP A N 1
ATOM 551 C CA . ASP A 1 71 ? -26.335 -1.267 39.273 1.00 88.50 71 ASP A CA 1
ATOM 552 C C . ASP A 1 71 ? -25.222 -0.266 38.938 1.00 88.50 71 ASP A C 1
ATOM 554 O O . ASP A 1 71 ? -24.463 -0.485 37.991 1.00 88.50 71 ASP A O 1
ATOM 558 N N . ASN A 1 72 ? -25.077 0.810 39.719 1.00 89.69 72 ASN A N 1
ATOM 559 C CA . ASN A 1 72 ? -23.974 1.759 39.562 1.00 89.69 72 ASN A CA 1
ATOM 560 C C . ASN A 1 72 ? -22.612 1.072 39.724 1.00 89.69 72 ASN A C 1
ATOM 562 O O . ASN A 1 72 ? -21.732 1.267 38.889 1.00 89.69 72 ASN A O 1
ATOM 566 N N . LEU A 1 73 ? -22.440 0.248 40.763 1.00 89.56 73 LEU A N 1
ATOM 567 C CA . LEU A 1 73 ? -21.195 -0.489 40.991 1.00 89.56 73 LEU A CA 1
ATOM 568 C C . LEU A 1 73 ? -20.895 -1.458 39.841 1.00 89.56 73 LEU A C 1
ATOM 570 O O . LEU A 1 73 ? -19.777 -1.453 39.326 1.00 89.56 73 LEU A O 1
ATOM 574 N N . LEU A 1 74 ? -21.884 -2.224 39.372 1.00 87.44 74 LEU A N 1
ATOM 575 C CA . LEU A 1 74 ? -21.709 -3.165 38.258 1.00 87.44 74 LEU A CA 1
ATOM 576 C C . LEU A 1 74 ? -21.293 -2.466 36.954 1.00 87.44 74 LEU A C 1
ATOM 578 O O . LEU A 1 74 ? -20.394 -2.938 36.262 1.00 87.44 74 LEU A O 1
ATOM 582 N N . LYS A 1 75 ? -21.876 -1.300 36.646 1.00 86.94 75 LYS A N 1
ATOM 583 C CA . LYS A 1 75 ? -21.562 -0.518 35.431 1.00 86.94 75 LYS A CA 1
ATOM 584 C C . LYS A 1 75 ? -20.124 0.020 35.378 1.00 86.94 75 LYS A C 1
ATOM 586 O O . LYS A 1 75 ? -19.663 0.445 34.315 1.00 86.94 75 LYS A O 1
ATOM 591 N N . THR A 1 76 ? -19.397 0.013 36.497 1.00 85.00 76 THR A N 1
ATOM 592 C CA . THR A 1 76 ? -17.981 0.420 36.513 1.00 85.00 76 THR A CA 1
ATOM 593 C C . THR A 1 76 ? -17.060 -0.574 35.807 1.00 85.00 76 THR A C 1
ATOM 595 O O . THR A 1 76 ? -15.950 -0.193 35.444 1.00 85.00 76 THR A O 1
ATOM 598 N N . ASN A 1 77 ? -17.514 -1.812 35.564 1.00 81.44 77 ASN A N 1
ATOM 599 C CA . ASN A 1 77 ? -16.745 -2.911 34.964 1.00 81.44 77 ASN A CA 1
ATOM 600 C C . ASN A 1 77 ? -15.483 -3.324 35.753 1.00 81.44 77 ASN A C 1
ATOM 602 O O . ASN A 1 77 ? -14.609 -3.988 35.201 1.00 81.44 77 ASN A O 1
ATOM 606 N N . VAL A 1 78 ? -15.373 -2.947 37.032 1.00 85.69 78 VAL A N 1
ATOM 607 C CA . VAL A 1 78 ? -14.264 -3.362 37.917 1.00 85.69 78 VAL A CA 1
ATOM 608 C C . VAL A 1 78 ? -14.636 -4.577 38.771 1.00 85.69 78 VAL A C 1
ATOM 610 O O . VAL A 1 78 ? -13.764 -5.318 39.217 1.00 85.69 78 VAL A O 1
ATOM 613 N N . PHE A 1 79 ? -15.931 -4.812 38.983 1.00 87.69 79 PHE A N 1
ATOM 614 C CA . PHE A 1 79 ? -16.428 -5.899 39.821 1.00 87.69 79 PHE A CA 1
ATOM 615 C C . PHE A 1 79 ? -17.016 -7.021 38.973 1.00 87.69 79 PHE A C 1
ATOM 617 O O . PHE A 1 79 ? -17.811 -6.777 38.065 1.00 87.69 79 PHE A O 1
ATOM 624 N N . ARG A 1 80 ? -16.659 -8.262 39.308 1.00 84.00 80 ARG A N 1
ATOM 625 C CA . ARG A 1 80 ? -17.245 -9.470 38.718 1.00 84.00 80 ARG A CA 1
ATOM 626 C C . ARG A 1 80 ? -18.622 -9.759 39.314 1.00 84.00 80 ARG A C 1
ATOM 628 O O . ARG A 1 80 ? -19.508 -10.232 38.609 1.00 84.00 80 ARG A O 1
ATOM 635 N N . SER A 1 81 ? -18.792 -9.491 40.608 1.00 86.94 81 SER A N 1
ATOM 636 C CA . SER A 1 81 ? -20.049 -9.676 41.332 1.00 86.94 81 SER A CA 1
ATOM 637 C C . SER A 1 81 ? -20.211 -8.607 42.413 1.00 86.94 81 SER A C 1
ATOM 639 O O . SER A 1 81 ? -19.253 -8.247 43.093 1.00 86.94 81 SER A O 1
ATOM 641 N N . VAL A 1 82 ? -21.445 -8.128 42.581 1.00 90.62 82 VAL A N 1
ATOM 642 C CA . VAL A 1 82 ? -21.859 -7.173 43.619 1.00 90.62 82 VAL A CA 1
ATOM 643 C C . VAL A 1 82 ? -23.120 -7.732 44.268 1.00 90.62 82 VAL A C 1
ATOM 645 O O . VAL A 1 82 ? -24.151 -7.836 43.595 1.00 90.62 82 VAL A O 1
ATOM 648 N N . LYS A 1 83 ? -23.050 -8.110 45.547 1.00 92.81 83 LYS A N 1
ATOM 649 C CA . LYS A 1 83 ? -24.170 -8.710 46.290 1.00 92.81 83 LYS A CA 1
ATOM 650 C C . LYS A 1 83 ? -24.566 -7.798 47.459 1.00 92.81 83 LYS A C 1
ATOM 652 O O . LYS A 1 83 ? -23.811 -7.707 48.422 1.00 92.81 83 LYS A O 1
ATOM 657 N N . PRO A 1 84 ? -25.712 -7.101 47.383 1.00 92.75 84 PRO A N 1
ATOM 658 C CA . PRO A 1 84 ? -26.229 -6.345 48.514 1.00 92.75 84 PRO A CA 1
ATOM 659 C C . PRO A 1 84 ? -26.973 -7.255 49.503 1.00 92.75 84 PRO A C 1
ATOM 661 O O . PRO A 1 84 ? -27.734 -8.136 49.096 1.00 92.75 84 PRO A O 1
ATOM 664 N N . SER A 1 85 ? -26.819 -6.998 50.800 1.00 90.75 85 SER A N 1
ATOM 665 C CA . SER A 1 85 ? -27.616 -7.600 51.872 1.00 90.75 85 SER A CA 1
ATOM 666 C C . SER A 1 85 ? -28.109 -6.538 52.861 1.00 90.75 85 SER A C 1
ATOM 668 O O . SER A 1 85 ? -27.471 -5.506 53.078 1.00 90.75 85 SER A O 1
ATOM 670 N N . LEU A 1 86 ? -29.281 -6.781 53.454 1.00 89.06 86 LEU A N 1
ATOM 671 C CA . LEU A 1 86 ? -29.879 -5.914 54.470 1.00 89.06 86 LEU A CA 1
ATOM 672 C C . LEU A 1 86 ? -29.874 -6.640 55.816 1.00 89.06 86 LEU A C 1
ATOM 674 O O . LEU A 1 86 ? -30.342 -7.774 55.918 1.00 89.06 86 LEU A O 1
ATOM 678 N N . HIS A 1 87 ? -29.380 -5.967 56.852 1.00 86.56 87 HIS A N 1
ATOM 679 C CA . HIS A 1 87 ? -29.300 -6.486 58.214 1.00 86.56 87 HIS A CA 1
ATOM 680 C C . HIS A 1 87 ? -29.931 -5.499 59.194 1.00 86.56 87 HIS A C 1
ATOM 682 O O . HIS A 1 87 ? -29.777 -4.291 59.048 1.00 86.56 87 HIS A O 1
ATOM 688 N N . VAL A 1 88 ? -30.628 -6.000 60.213 1.00 83.56 88 VAL A N 1
ATOM 689 C CA . VAL A 1 88 ? -31.132 -5.147 61.298 1.00 83.56 88 VAL A CA 1
ATOM 690 C C . VAL A 1 88 ? -29.960 -4.745 62.188 1.00 83.56 88 VAL A C 1
ATOM 692 O O . VAL A 1 88 ? -29.178 -5.598 62.612 1.00 83.56 88 VAL A O 1
ATOM 695 N N . ASP A 1 89 ? -29.838 -3.451 62.461 1.00 81.69 89 ASP A N 1
ATOM 696 C CA . ASP A 1 89 ? -28.779 -2.902 63.298 1.00 81.69 89 ASP A CA 1
ATOM 697 C C . ASP A 1 89 ? -29.290 -2.690 64.725 1.00 81.69 89 ASP A C 1
ATOM 699 O O . ASP A 1 89 ? -29.936 -1.695 65.042 1.00 81.69 89 ASP A O 1
ATOM 703 N N . TYR A 1 90 ? -29.004 -3.650 65.600 1.00 77.81 90 TYR A N 1
ATOM 704 C CA . TYR A 1 90 ? -29.420 -3.599 67.003 1.00 77.81 90 TYR A CA 1
ATOM 705 C C . TYR A 1 90 ? -28.579 -2.642 67.863 1.00 77.81 90 TYR A C 1
ATOM 707 O O . TYR A 1 90 ? -28.901 -2.448 69.034 1.00 77.81 90 TYR A O 1
ATOM 715 N N . LEU A 1 91 ? -27.494 -2.076 67.319 1.00 75.94 91 LEU A N 1
ATOM 716 C CA . LEU A 1 91 ? -26.529 -1.278 68.079 1.00 75.94 91 LEU A CA 1
ATOM 717 C C . LEU A 1 91 ? -26.826 0.225 68.024 1.00 75.94 91 LEU A C 1
ATOM 719 O O . LEU A 1 91 ? -26.479 0.940 68.963 1.00 75.94 91 LEU A O 1
ATOM 723 N N . HIS A 1 92 ? -27.479 0.703 66.962 1.00 76.00 92 HIS A N 1
ATOM 724 C CA . HIS A 1 92 ? -27.775 2.123 66.776 1.00 76.00 92 HIS A CA 1
ATOM 725 C C . HIS A 1 92 ? -29.249 2.438 67.068 1.00 76.00 92 HIS A C 1
ATOM 727 O O . HIS A 1 92 ? -30.137 1.933 66.373 1.00 76.00 92 HIS A O 1
ATOM 733 N N . PRO A 1 93 ? -29.548 3.289 68.067 1.00 71.62 93 PRO A N 1
ATOM 734 C CA . PRO A 1 93 ? -30.911 3.733 68.312 1.00 71.62 93 PRO A CA 1
ATOM 735 C C . PRO A 1 93 ? -31.376 4.678 67.197 1.00 71.62 93 PRO A C 1
ATOM 737 O O . PRO A 1 93 ? -30.619 5.517 66.709 1.00 71.62 93 PRO A O 1
ATOM 740 N N . VAL A 1 94 ? -32.645 4.558 66.811 1.00 73.88 94 VAL A N 1
ATOM 741 C CA . VAL A 1 94 ? -33.272 5.461 65.839 1.00 73.88 94 VAL A CA 1
ATOM 742 C C . VAL A 1 94 ? -33.415 6.860 66.465 1.00 73.88 94 VAL A C 1
ATOM 744 O O . VAL A 1 94 ? -33.966 6.958 67.564 1.00 73.88 94 VAL A O 1
ATOM 747 N N . PRO A 1 95 ? -32.963 7.943 65.801 1.00 75.00 95 PRO A N 1
ATOM 748 C CA . PRO A 1 95 ? -33.112 9.305 66.313 1.00 75.00 95 PRO A CA 1
ATOM 749 C C . PRO A 1 95 ? -34.581 9.711 66.506 1.00 75.00 95 PRO A C 1
ATOM 751 O O . PRO A 1 95 ? -35.430 9.413 65.662 1.00 75.00 95 PRO A O 1
ATOM 754 N N . GLU A 1 96 ? -34.877 10.473 67.565 1.00 63.12 96 GLU A N 1
ATOM 755 C CA . GLU A 1 96 ? -36.238 10.962 67.870 1.00 63.12 96 GLU A CA 1
ATOM 756 C C . GLU A 1 96 ? -36.819 11.890 66.783 1.00 63.12 96 GLU A C 1
ATOM 758 O O . GLU A 1 96 ? -38.033 12.041 66.685 1.00 63.12 96 GLU A O 1
ATOM 763 N N . ALA A 1 97 ? -35.962 12.473 65.936 1.00 60.00 97 ALA A N 1
ATOM 764 C CA . ALA A 1 97 ? -36.336 13.329 64.808 1.00 60.00 97 ALA A CA 1
ATOM 765 C C . ALA A 1 97 ? -36.710 12.563 63.519 1.00 60.00 97 ALA A C 1
ATOM 767 O O . ALA A 1 97 ? -36.998 13.196 62.503 1.00 60.00 97 ALA A O 1
ATOM 768 N N . SER A 1 98 ? -36.675 11.225 63.529 1.00 61.59 98 SER A N 1
ATOM 769 C CA . SER A 1 98 ? -37.012 10.411 62.353 1.00 61.59 98 SER A CA 1
ATOM 770 C C . SER A 1 98 ? -38.506 10.467 62.024 1.00 61.59 98 SER A C 1
ATOM 772 O O . SER A 1 98 ? -39.381 10.509 62.895 1.00 61.59 98 SER A O 1
ATOM 774 N N . THR A 1 99 ? -38.812 10.503 60.729 1.00 60.88 99 THR A N 1
ATOM 775 C CA . THR A 1 99 ? -40.189 10.634 60.244 1.00 60.88 99 THR A CA 1
ATOM 776 C C . THR A 1 99 ? -41.000 9.355 60.496 1.00 60.88 99 THR A C 1
ATOM 778 O O . THR A 1 99 ? -40.747 8.302 59.916 1.00 60.88 99 THR A O 1
ATOM 781 N N . ASN A 1 100 ? -42.018 9.442 61.360 1.00 60.84 100 ASN A N 1
ATOM 782 C CA . ASN A 1 100 ? -42.942 8.334 61.625 1.00 60.84 100 ASN A CA 1
ATOM 783 C C . ASN A 1 100 ? -43.930 8.169 60.459 1.00 60.84 100 ASN A C 1
ATOM 785 O O . ASN A 1 100 ? -45.006 8.774 60.449 1.00 60.84 100 ASN A O 1
ATOM 789 N N . TYR A 1 101 ? -43.596 7.328 59.481 1.00 61.62 101 TYR A N 1
ATOM 790 C CA . TYR A 1 101 ? -44.556 6.914 58.458 1.00 61.62 101 TYR A CA 1
ATOM 791 C C . TYR A 1 101 ? -45.569 5.936 59.069 1.00 61.62 101 TYR A C 1
ATOM 793 O O . TYR A 1 101 ? -45.201 4.971 59.733 1.00 61.62 101 TYR A O 1
ATOM 801 N N . ASN A 1 102 ? -46.865 6.189 58.866 1.00 61.12 102 ASN A N 1
ATOM 802 C CA . ASN A 1 102 ? -47.958 5.304 59.298 1.00 61.12 102 ASN A CA 1
ATOM 803 C C . ASN A 1 102 ? -47.999 4.968 60.808 1.00 61.12 102 ASN A C 1
ATOM 805 O O . ASN A 1 102 ? -48.562 3.947 61.187 1.00 61.12 102 ASN A O 1
ATOM 809 N N . ARG A 1 103 ? -47.453 5.831 61.685 1.00 63.75 103 ARG A N 1
ATOM 810 C CA . ARG A 1 103 ? -47.378 5.627 63.155 1.00 63.75 103 ARG A CA 1
ATOM 811 C C . ARG A 1 103 ? -46.588 4.382 63.598 1.00 63.75 103 ARG A C 1
ATOM 813 O O . ARG A 1 103 ? -46.665 3.999 64.765 1.00 63.75 103 ARG A O 1
ATOM 820 N N . GLU A 1 104 ? -45.810 3.777 62.707 1.00 69.12 104 GLU A N 1
ATOM 821 C CA . GLU A 1 104 ? -44.904 2.676 63.032 1.00 69.12 104 GLU A CA 1
ATOM 822 C C . GLU A 1 104 ? -43.503 3.208 63.355 1.00 69.12 104 GLU A C 1
ATOM 824 O O . GLU A 1 104 ? -43.061 4.204 62.785 1.00 69.12 104 GLU A O 1
ATOM 829 N N . LYS A 1 105 ? -42.791 2.540 64.271 1.00 72.19 105 LYS A N 1
ATOM 830 C CA . LYS A 1 105 ? -41.394 2.877 64.577 1.00 72.19 105 LYS A CA 1
ATOM 831 C C . LYS A 1 105 ? -40.481 2.368 63.464 1.00 72.19 105 LYS A C 1
ATOM 833 O O . LYS A 1 105 ? -40.573 1.198 63.086 1.00 72.19 105 LYS A O 1
ATOM 838 N N . SER A 1 106 ? -39.573 3.223 63.000 1.00 79.56 106 SER A N 1
ATOM 839 C CA . SER A 1 106 ? -38.553 2.852 62.018 1.00 79.56 106 SER A CA 1
ATOM 840 C C . SER A 1 106 ? -37.660 1.730 62.545 1.00 79.56 106 SER A C 1
ATOM 842 O O . SER A 1 106 ? -37.275 1.727 63.715 1.00 79.56 106 SER A O 1
ATOM 844 N N . ILE A 1 107 ? -37.309 0.777 61.681 1.00 82.31 107 ILE A N 1
ATOM 845 C CA . ILE A 1 107 ? -36.322 -0.257 62.017 1.00 82.31 107 ILE A CA 1
ATOM 846 C C . ILE A 1 107 ? -34.923 0.254 61.658 1.00 82.31 107 ILE A C 1
ATOM 848 O O . ILE A 1 107 ? -34.705 0.561 60.482 1.00 82.31 107 ILE A O 1
ATOM 852 N N . PRO A 1 108 ? -33.966 0.304 62.602 1.00 84.62 108 PRO A N 1
ATOM 853 C CA . PRO A 1 108 ? -32.574 0.579 62.274 1.00 84.62 108 PRO A CA 1
ATOM 854 C C . PRO A 1 108 ? -32.026 -0.567 61.416 1.00 84.62 108 PRO A C 1
ATOM 856 O O . PRO A 1 108 ? -32.052 -1.734 61.806 1.00 84.62 108 PRO A O 1
ATOM 859 N N . THR A 1 109 ? -31.591 -0.243 60.205 1.00 87.12 109 THR A N 1
ATOM 860 C CA . THR A 1 109 ? -31.147 -1.199 59.191 1.00 87.12 109 THR A CA 1
ATOM 861 C C . THR A 1 109 ? -29.809 -0.753 58.634 1.00 87.12 109 THR A C 1
ATOM 863 O O . THR A 1 109 ? -29.584 0.424 58.363 1.00 87.12 109 THR A O 1
ATOM 866 N N . LYS A 1 110 ? -28.935 -1.724 58.421 1.00 89.75 110 LYS A N 1
ATOM 867 C CA . LYS A 1 110 ? -27.619 -1.580 57.821 1.00 89.75 110 LYS A CA 1
ATOM 868 C C . LYS A 1 110 ? -27.594 -2.311 56.483 1.00 89.75 110 LYS A C 1
ATOM 870 O O . LYS A 1 110 ? -28.109 -3.425 56.371 1.00 89.75 110 LYS A O 1
ATOM 875 N N . VAL A 1 111 ? -26.973 -1.693 55.484 1.00 91.62 111 VAL A N 1
ATOM 876 C CA . VAL A 1 111 ? -26.772 -2.287 54.154 1.00 91.62 111 VAL A CA 1
ATOM 877 C C . VAL A 1 111 ? -25.311 -2.695 54.016 1.00 91.62 111 VAL A C 1
ATOM 879 O O . VAL A 1 111 ? -24.426 -1.895 54.316 1.00 91.62 111 VAL A O 1
ATOM 882 N N . ILE A 1 112 ? -25.058 -3.922 53.565 1.00 92.44 112 ILE A N 1
ATOM 883 C CA . ILE A 1 112 ? -23.710 -4.435 53.296 1.00 92.44 112 ILE A CA 1
ATOM 884 C C . ILE A 1 112 ? -23.605 -4.762 51.805 1.00 92.44 112 ILE A C 1
ATOM 886 O O . ILE A 1 112 ? -24.496 -5.400 51.248 1.00 92.44 112 ILE A O 1
ATOM 890 N N . PHE A 1 113 ? -22.537 -4.305 51.153 1.00 93.38 113 PHE A N 1
ATOM 891 C CA . PHE A 1 113 ? -22.201 -4.666 49.776 1.00 93.38 113 PHE A CA 1
ATOM 892 C C . PHE A 1 113 ? -20.978 -5.581 49.758 1.00 93.38 113 PHE A C 1
ATOM 894 O O . PHE A 1 113 ? -19.861 -5.093 49.924 1.00 93.38 113 PHE A O 1
ATOM 901 N N . ASP A 1 114 ? -21.190 -6.869 49.483 1.00 92.44 114 ASP A N 1
ATOM 902 C CA . ASP A 1 114 ? -20.108 -7.822 49.231 1.00 92.44 114 ASP A CA 1
ATOM 903 C C . ASP A 1 114 ? -19.641 -7.694 47.773 1.00 92.44 114 ASP A C 1
ATOM 905 O O . ASP A 1 114 ? -20.389 -7.980 46.824 1.00 92.44 114 ASP A O 1
ATOM 909 N N . LEU A 1 115 ? -18.402 -7.234 47.595 1.00 92.44 115 LEU A N 1
ATOM 910 C CA . LEU A 1 115 ? -17.777 -6.982 46.301 1.00 92.44 115 LEU A CA 1
ATOM 911 C C . LEU A 1 115 ? -16.735 -8.056 45.987 1.00 92.44 115 LEU A C 1
ATOM 913 O O . LEU A 1 115 ? -15.767 -8.243 46.720 1.00 92.44 115 LEU A O 1
ATOM 917 N N . GLU A 1 116 ? -16.895 -8.710 44.839 1.00 89.44 116 GLU A N 1
ATOM 918 C CA . GLU A 1 116 ? -15.911 -9.642 44.291 1.00 89.44 116 GLU A CA 1
ATOM 919 C C . GLU A 1 116 ? -15.393 -9.088 42.958 1.00 89.44 116 GLU A C 1
ATOM 921 O O . GLU A 1 116 ? -16.147 -8.931 41.991 1.00 89.44 116 GLU A O 1
ATOM 926 N N . GLY A 1 117 ? -14.099 -8.791 42.883 1.00 78.69 117 GLY A N 1
ATOM 927 C CA . GLY A 1 117 ? -13.451 -8.307 41.669 1.00 78.69 117 GLY A CA 1
ATOM 928 C C . GLY A 1 117 ? -12.001 -7.916 41.917 1.00 78.69 117 GLY A C 1
ATOM 929 O O . GLY A 1 117 ? -11.624 -7.602 43.041 1.00 78.69 117 GLY A O 1
ATOM 930 N N . GLU A 1 118 ? -11.202 -7.934 40.856 1.00 76.44 118 GLU A N 1
ATOM 931 C CA . GLU A 1 118 ? -9.843 -7.403 40.862 1.00 76.44 118 GLU A CA 1
ATOM 932 C C . GLU A 1 118 ? -9.675 -6.448 39.677 1.00 76.44 118 GLU A C 1
ATOM 934 O O . GLU A 1 118 ? -10.202 -6.711 38.589 1.00 76.44 118 GLU A O 1
ATOM 939 N N . PRO A 1 119 ? -8.955 -5.329 39.861 1.00 79.44 119 PRO A N 1
ATOM 940 C CA . PRO A 1 119 ? -8.653 -4.433 38.763 1.00 79.44 119 PRO A CA 1
ATOM 941 C C . PRO A 1 119 ? -7.755 -5.141 37.741 1.00 79.44 119 PRO A C 1
ATOM 943 O O . PRO A 1 119 ? -6.763 -5.780 38.081 1.00 79.44 119 PRO A O 1
ATOM 946 N N . SER A 1 120 ? -8.090 -4.999 36.465 1.00 82.31 120 SER A N 1
ATOM 947 C CA . SER A 1 120 ? -7.278 -5.459 35.349 1.00 82.31 120 SER A CA 1
ATOM 948 C C . SER A 1 120 ? -6.131 -4.475 35.141 1.00 82.31 120 SER A C 1
ATOM 950 O O . SER A 1 120 ? -6.331 -3.359 34.652 1.00 82.31 120 SER A O 1
ATOM 952 N N . VAL A 1 121 ? -4.929 -4.894 35.531 1.00 87.69 121 VAL A N 1
ATOM 953 C CA . VAL A 1 121 ? -3.680 -4.165 35.299 1.00 87.69 121 VAL A CA 1
ATOM 954 C C . VAL A 1 121 ? -2.700 -5.105 34.616 1.00 87.69 121 VAL A C 1
ATOM 956 O O . VAL A 1 121 ? -2.362 -6.152 35.164 1.00 87.69 121 VAL A O 1
ATOM 959 N N . GLY A 1 122 ? -2.238 -4.749 33.422 1.00 91.31 122 GLY A N 1
ATOM 960 C CA . GLY A 1 122 ? -1.311 -5.598 32.685 1.00 91.31 122 GLY A CA 1
ATOM 961 C C . GLY A 1 122 ? -0.818 -4.979 31.387 1.00 91.31 122 GLY A C 1
ATOM 962 O O . GLY A 1 122 ? -1.453 -4.094 30.814 1.00 91.31 122 GLY A O 1
ATOM 963 N N . GLY A 1 123 ? 0.337 -5.463 30.936 1.00 91.94 123 GLY A N 1
ATOM 964 C CA . GLY A 1 123 ? 0.844 -5.213 29.594 1.00 91.94 123 GLY A CA 1
ATOM 965 C C . GLY A 1 123 ? 0.555 -6.398 28.677 1.00 91.94 123 GLY A C 1
ATOM 966 O O . GLY A 1 123 ? 0.614 -7.546 29.118 1.00 91.94 123 GLY A O 1
ATOM 967 N N . ASN A 1 124 ? 0.268 -6.128 27.409 1.00 90.31 124 ASN A N 1
ATOM 968 C CA . ASN A 1 124 ? 0.195 -7.133 26.356 1.00 90.31 124 ASN A CA 1
ATOM 969 C C . ASN A 1 124 ? 1.202 -6.810 25.244 1.00 90.31 124 ASN A C 1
ATOM 971 O O . ASN A 1 124 ? 1.534 -5.655 24.987 1.00 90.31 124 ASN A O 1
ATOM 975 N N . ALA A 1 125 ? 1.713 -7.855 24.603 1.00 92.25 125 ALA A N 1
ATOM 976 C CA . ALA A 1 125 ? 2.591 -7.749 23.450 1.00 92.25 125 ALA A CA 1
ATOM 977 C C . ALA A 1 125 ? 2.175 -8.807 22.427 1.00 92.25 125 ALA A C 1
ATOM 979 O O . ALA A 1 125 ? 2.011 -9.974 22.789 1.00 92.25 125 ALA A O 1
ATOM 980 N N . ALA A 1 126 ? 2.003 -8.408 21.170 1.00 91.81 126 ALA A N 1
ATOM 981 C CA . ALA A 1 126 ? 1.685 -9.296 20.063 1.00 91.81 126 ALA A CA 1
ATOM 982 C C . ALA A 1 126 ? 2.643 -9.048 18.892 1.00 91.81 126 ALA A C 1
ATOM 984 O O . ALA A 1 126 ? 3.079 -7.923 18.642 1.00 91.81 126 ALA A O 1
ATOM 985 N N . LEU A 1 127 ? 2.978 -10.126 18.186 1.00 92.94 127 LEU A N 1
ATOM 986 C CA . LEU A 1 127 ? 3.783 -10.098 16.971 1.00 92.94 127 LEU A CA 1
ATOM 987 C C . LEU A 1 127 ? 2.946 -10.683 15.835 1.00 92.94 127 LEU A C 1
ATOM 989 O O . LEU A 1 127 ? 2.447 -11.803 15.947 1.00 92.94 127 LEU A O 1
ATOM 993 N N . GLY A 1 128 ? 2.801 -9.928 14.753 1.00 90.56 128 GLY A N 1
ATOM 994 C CA . GLY A 1 128 ? 2.083 -10.320 13.548 1.00 90.56 128 GLY A CA 1
ATOM 995 C C . GLY A 1 128 ? 3.029 -10.462 12.363 1.00 90.56 128 GLY A C 1
ATOM 996 O O . GLY A 1 128 ? 3.920 -9.641 12.168 1.00 90.56 128 GLY A O 1
ATOM 997 N N . PHE A 1 129 ? 2.810 -11.488 11.546 1.00 90.19 129 PHE A N 1
ATOM 998 C CA . PHE A 1 129 ? 3.496 -11.672 10.268 1.00 90.19 129 PHE A CA 1
ATOM 999 C C . PHE A 1 129 ? 2.443 -11.789 9.175 1.00 90.19 129 PHE A C 1
ATOM 1001 O O . PHE A 1 129 ? 1.504 -12.576 9.300 1.00 90.19 129 PHE A O 1
ATOM 1008 N N . ASN A 1 130 ? 2.576 -11.001 8.113 1.00 86.56 130 ASN A N 1
ATOM 1009 C CA . ASN A 1 130 ? 1.637 -11.021 6.997 1.00 86.56 130 ASN A CA 1
ATOM 1010 C C . ASN A 1 130 ? 2.355 -10.720 5.669 1.00 86.56 130 ASN A C 1
ATOM 1012 O O . ASN A 1 130 ? 3.533 -10.365 5.652 1.00 86.56 130 ASN A O 1
ATOM 1016 N N . THR A 1 131 ? 1.642 -10.890 4.555 1.00 83.19 131 THR A N 1
ATOM 1017 C CA . THR A 1 131 ? 2.198 -10.781 3.197 1.00 83.19 131 THR A CA 1
ATOM 1018 C C . THR A 1 131 ? 2.563 -9.360 2.770 1.00 83.19 131 THR A C 1
ATOM 1020 O O . THR A 1 131 ? 3.316 -9.209 1.816 1.00 83.19 131 THR A O 1
ATOM 1023 N N . GLU A 1 132 ? 2.012 -8.329 3.415 1.00 82.06 132 GLU A N 1
ATOM 1024 C CA . GLU A 1 132 ? 2.201 -6.923 3.020 1.00 82.06 132 GLU A CA 1
ATOM 1025 C C . GLU A 1 132 ? 3.188 -6.177 3.934 1.00 82.06 132 GLU A C 1
ATOM 1027 O O . GLU A 1 132 ? 3.926 -5.317 3.466 1.00 82.06 132 GLU A O 1
ATOM 1032 N N . ASP A 1 133 ? 3.208 -6.502 5.228 1.00 81.31 133 ASP A N 1
ATOM 1033 C CA . ASP A 1 133 ? 3.843 -5.710 6.286 1.00 81.31 133 ASP A CA 1
ATOM 1034 C C . ASP A 1 133 ? 5.121 -6.349 6.866 1.00 81.31 133 ASP A C 1
ATOM 1036 O O . ASP A 1 133 ? 5.815 -5.709 7.657 1.00 81.31 133 ASP A O 1
ATOM 1040 N N . ASN A 1 134 ? 5.444 -7.596 6.497 1.00 84.56 134 ASN A N 1
ATOM 1041 C CA . ASN A 1 134 ? 6.519 -8.434 7.057 1.00 84.56 134 ASN A CA 1
ATOM 1042 C C . ASN A 1 134 ? 6.393 -8.709 8.570 1.00 84.56 134 ASN A C 1
ATOM 1044 O O . ASN A 1 134 ? 6.165 -9.855 8.951 1.00 84.56 134 ASN A O 1
ATOM 1048 N N . LEU A 1 135 ? 6.537 -7.683 9.419 1.00 90.88 135 LEU A N 1
ATOM 1049 C CA . LEU A 1 135 ? 6.443 -7.740 10.881 1.00 90.88 135 LEU A CA 1
ATOM 1050 C C . LEU A 1 135 ? 5.593 -6.576 11.417 1.00 90.88 135 LEU A C 1
ATOM 1052 O O . LEU A 1 135 ? 5.915 -5.407 11.204 1.00 90.88 135 LEU A O 1
ATOM 1056 N N . GLU A 1 136 ? 4.555 -6.907 12.177 1.00 92.31 136 GLU A N 1
ATOM 1057 C CA . GLU A 1 136 ? 3.720 -5.989 12.952 1.00 92.31 136 GLU A CA 1
ATOM 1058 C C . GLU A 1 136 ? 3.976 -6.237 14.445 1.00 92.31 136 GLU A C 1
ATOM 1060 O O . GLU A 1 136 ? 3.918 -7.376 14.907 1.00 92.31 136 GLU A O 1
ATOM 1065 N N . VAL A 1 137 ? 4.312 -5.187 15.193 1.00 94.56 137 VAL A N 1
ATOM 1066 C CA . VAL A 1 137 ? 4.548 -5.252 16.640 1.00 94.56 137 VAL A CA 1
ATOM 1067 C C . VAL A 1 137 ? 3.479 -4.430 17.339 1.00 94.56 137 VAL A C 1
ATOM 1069 O O . VAL A 1 137 ? 3.439 -3.210 17.185 1.00 94.56 137 VAL A O 1
ATOM 1072 N N . ASP A 1 138 ? 2.651 -5.099 18.132 1.00 94.12 138 ASP A N 1
ATOM 1073 C CA . ASP A 1 138 ? 1.632 -4.479 18.969 1.00 94.12 138 ASP A CA 1
ATOM 1074 C C . ASP A 1 138 ? 2.052 -4.563 20.430 1.00 94.12 138 ASP A C 1
ATOM 1076 O O . ASP A 1 138 ? 2.275 -5.647 20.964 1.00 94.12 138 ASP A O 1
ATOM 1080 N N . LEU A 1 139 ? 2.148 -3.419 21.093 1.00 95.50 139 LEU A N 1
ATOM 1081 C CA . LEU A 1 139 ? 2.399 -3.311 22.523 1.00 95.50 139 LEU A CA 1
ATOM 1082 C C . LEU A 1 139 ? 1.245 -2.548 23.150 1.00 95.50 139 LEU A C 1
ATOM 1084 O O . LEU A 1 139 ? 0.819 -1.518 22.629 1.00 95.50 139 LEU A O 1
ATOM 1088 N N . GLY A 1 140 ? 0.771 -3.006 24.296 1.00 95.00 140 GLY A N 1
ATOM 1089 C CA . GLY A 1 140 ? -0.243 -2.288 25.039 1.00 95.00 140 GLY A CA 1
ATOM 1090 C C . GLY A 1 140 ? -0.063 -2.409 26.538 1.00 95.00 140 GLY A C 1
ATOM 1091 O O . GLY A 1 140 ? 0.590 -3.312 27.061 1.00 95.00 140 GLY A O 1
ATOM 1092 N N . TYR A 1 141 ? -0.630 -1.439 27.234 1.00 95.75 141 TYR A N 1
ATOM 1093 C CA . TYR A 1 141 ? -0.691 -1.388 28.680 1.00 95.75 141 TYR A CA 1
ATOM 1094 C C . TYR A 1 141 ? -2.067 -0.890 29.084 1.00 95.75 141 TYR A C 1
ATOM 1096 O O . TYR A 1 141 ? -2.487 0.196 28.683 1.00 95.75 141 TYR A O 1
ATOM 1104 N N . LEU A 1 142 ? -2.750 -1.679 29.901 1.00 94.25 142 LEU A N 1
ATOM 1105 C CA . LEU A 1 142 ? -4.082 -1.383 30.386 1.00 94.25 142 LEU A CA 1
ATOM 1106 C C . LEU A 1 142 ? -4.072 -1.366 31.910 1.00 94.25 142 LEU A C 1
ATOM 1108 O O . LEU A 1 142 ? -3.561 -2.278 32.557 1.00 94.25 142 LEU A O 1
ATOM 1112 N N . ASN A 1 143 ? -4.670 -0.327 32.479 1.00 93.62 143 ASN A N 1
ATOM 1113 C CA . ASN A 1 143 ? -4.975 -0.226 33.897 1.00 93.62 143 ASN A CA 1
ATOM 1114 C C . ASN A 1 143 ? -6.396 0.321 34.036 1.00 93.62 143 ASN A C 1
ATOM 1116 O O . ASN A 1 143 ? -6.639 1.478 33.706 1.00 93.62 143 ASN A O 1
ATOM 1120 N N . ASN A 1 144 ? -7.333 -0.504 34.504 1.00 90.00 144 ASN A N 1
ATOM 1121 C CA . ASN A 1 144 ? -8.738 -0.117 34.681 1.00 90.00 144 ASN A CA 1
ATOM 1122 C C . ASN A 1 144 ? -9.065 0.481 36.066 1.00 90.00 144 ASN A C 1
ATOM 1124 O O . ASN A 1 144 ? -10.236 0.687 36.384 1.00 90.00 144 ASN A O 1
ATOM 1128 N N . ASN A 1 145 ? -8.052 0.740 36.898 1.00 90.56 145 ASN A N 1
ATOM 1129 C CA . ASN A 1 145 ? -8.203 1.344 38.217 1.00 90.56 145 ASN A CA 1
ATOM 1130 C C . ASN A 1 145 ? -7.110 2.384 38.501 1.00 90.56 145 ASN A C 1
ATOM 1132 O O . ASN A 1 145 ? -6.482 2.412 39.567 1.00 90.56 145 ASN A O 1
ATOM 1136 N N . PHE A 1 146 ? -6.883 3.271 37.537 1.00 89.81 146 PHE A N 1
ATOM 1137 C CA . PHE A 1 146 ? -6.010 4.413 37.747 1.00 89.81 146 PHE A CA 1
ATOM 1138 C C . PHE A 1 146 ? -6.542 5.300 38.887 1.00 89.81 146 PHE A C 1
ATOM 1140 O O . PHE A 1 146 ? -7.753 5.419 39.092 1.00 89.81 146 PHE A O 1
ATOM 1147 N N . ASN A 1 147 ? -5.628 5.848 39.696 1.00 89.19 147 ASN A N 1
ATOM 1148 C CA . ASN A 1 147 ? -5.932 6.645 40.894 1.00 89.19 147 ASN A CA 1
ATOM 1149 C C . ASN A 1 147 ? -6.912 6.007 41.901 1.00 89.19 147 ASN A C 1
ATOM 1151 O O . ASN A 1 147 ? -7.479 6.714 42.735 1.00 89.19 147 ASN A O 1
ATOM 1155 N N . ARG A 1 148 ? -7.104 4.678 41.874 1.00 90.38 148 ARG A N 1
ATOM 1156 C CA . ARG A 1 148 ? -8.061 3.973 42.748 1.00 90.38 148 ARG A CA 1
ATOM 1157 C C . ARG A 1 148 ? -9.507 4.479 42.589 1.00 90.38 148 ARG A C 1
ATOM 1159 O O . ARG A 1 148 ? -10.254 4.554 43.568 1.00 90.38 148 ARG A O 1
ATOM 1166 N N . ASN A 1 149 ? -9.894 4.875 41.376 1.00 89.00 149 ASN A N 1
ATOM 1167 C CA . ASN A 1 149 ? -11.211 5.454 41.075 1.00 89.00 149 ASN A CA 1
ATOM 1168 C C . ASN A 1 149 ? -11.941 4.747 39.912 1.00 89.00 149 ASN A C 1
ATOM 1170 O O . ASN A 1 149 ? -12.839 5.328 39.303 1.00 89.00 149 ASN A O 1
ATOM 1174 N N . ALA A 1 150 ? -11.564 3.499 39.591 1.00 88.38 150 ALA A N 1
ATOM 1175 C CA . ALA A 1 150 ? -12.090 2.757 38.435 1.00 88.38 150 ALA A CA 1
ATOM 1176 C C . ALA A 1 150 ? -11.921 3.511 37.099 1.00 88.38 150 ALA A C 1
ATOM 1178 O O . ALA A 1 150 ? -12.799 3.488 36.232 1.00 88.38 150 ALA A O 1
ATOM 1179 N N . GLU A 1 151 ? -10.813 4.240 36.965 1.00 91.81 151 GLU A N 1
ATOM 1180 C CA . GLU A 1 151 ? -10.456 4.966 35.750 1.00 91.81 151 GLU A CA 1
ATOM 1181 C C . GLU A 1 151 ? -9.606 4.081 34.847 1.00 91.81 151 GLU A C 1
ATOM 1183 O O . GLU A 1 151 ? -8.675 3.415 35.301 1.00 91.81 151 GLU A O 1
ATOM 1188 N N . LEU A 1 152 ? -9.922 4.090 33.556 1.00 92.69 152 LEU A N 1
ATOM 1189 C CA . LEU A 1 152 ? -9.205 3.334 32.545 1.00 92.69 152 LEU A CA 1
ATOM 1190 C C . LEU A 1 152 ? -8.103 4.195 31.939 1.00 92.69 152 LEU A C 1
ATOM 1192 O O . LEU A 1 152 ? -8.393 5.209 31.309 1.00 92.69 152 LEU A O 1
ATOM 1196 N N . ILE A 1 153 ? -6.863 3.736 32.053 1.00 95.50 153 ILE A N 1
ATOM 1197 C CA . ILE A 1 153 ? -5.757 4.132 31.186 1.00 95.50 153 ILE A CA 1
ATOM 1198 C C . ILE A 1 153 ? -5.453 2.968 30.255 1.00 95.50 153 ILE A C 1
ATOM 1200 O O . ILE A 1 153 ? -5.212 1.851 30.708 1.00 95.50 153 ILE A O 1
ATOM 1204 N N . ASN A 1 154 ? -5.442 3.244 28.956 1.00 95.81 154 ASN A N 1
ATOM 1205 C CA . ASN A 1 154 ? -5.007 2.309 27.932 1.00 95.81 154 ASN A CA 1
ATOM 1206 C C . ASN A 1 154 ? -3.979 2.990 27.026 1.00 95.81 154 ASN A C 1
ATOM 1208 O O . ASN A 1 154 ? -4.294 3.975 26.358 1.00 95.81 154 ASN A O 1
ATOM 1212 N N . VAL A 1 155 ? -2.757 2.471 27.018 1.00 96.81 155 VAL A N 1
ATOM 1213 C CA . VAL A 1 155 ? -1.675 2.890 26.126 1.00 96.81 155 VAL A CA 1
ATOM 1214 C C . VAL A 1 155 ? -1.493 1.799 25.086 1.00 96.81 155 VAL A C 1
ATOM 1216 O O . VAL A 1 155 ? -1.381 0.634 25.448 1.00 96.81 155 VAL A O 1
ATOM 1219 N N . GLY A 1 156 ? -1.441 2.171 23.813 1.00 96.81 156 GLY A N 1
ATOM 1220 C CA . GLY A 1 156 ? -1.210 1.251 22.704 1.00 96.81 156 GLY A CA 1
ATOM 1221 C C . GLY A 1 156 ? -0.135 1.783 21.768 1.00 96.81 156 GLY A C 1
ATOM 1222 O O . GLY A 1 156 ? -0.074 2.987 21.520 1.00 96.81 156 GLY A O 1
ATOM 1223 N N . VAL A 1 157 ? 0.706 0.892 21.254 1.00 96.94 157 VAL A N 1
ATOM 1224 C CA . VAL A 1 157 ? 1.702 1.166 20.218 1.00 96.94 157 VAL A CA 1
ATOM 1225 C C . VAL A 1 157 ? 1.626 0.052 19.179 1.00 96.94 157 VAL A C 1
ATOM 1227 O O . VAL A 1 157 ? 1.871 -1.100 19.510 1.00 96.94 157 VAL A O 1
ATOM 1230 N N . ASN A 1 158 ? 1.320 0.399 17.932 1.00 95.69 158 ASN A N 1
ATOM 1231 C CA . ASN A 1 158 ? 1.399 -0.495 16.780 1.00 95.69 158 ASN A CA 1
ATOM 1232 C C . ASN A 1 158 ? 2.515 0.012 15.858 1.00 95.69 158 ASN A C 1
ATOM 1234 O O . ASN A 1 158 ? 2.465 1.145 15.369 1.00 95.69 158 ASN A O 1
ATOM 1238 N N . TYR A 1 159 ? 3.539 -0.811 15.659 1.00 94.75 159 TYR A N 1
ATOM 1239 C CA . TYR A 1 159 ? 4.766 -0.439 14.968 1.00 94.75 159 TYR A CA 1
ATOM 1240 C C . TYR A 1 159 ? 5.137 -1.451 13.881 1.00 94.75 159 TYR A C 1
ATOM 1242 O O . TYR A 1 159 ? 5.141 -2.661 14.111 1.00 94.75 159 TYR A O 1
ATOM 1250 N N . ARG A 1 160 ? 5.502 -0.940 12.701 1.00 93.62 160 ARG A N 1
ATOM 1251 C CA . ARG A 1 160 ? 6.051 -1.708 11.577 1.00 93.62 160 ARG A CA 1
ATOM 1252 C C . ARG A 1 160 ? 7.437 -1.167 11.225 1.00 93.62 160 ARG A C 1
ATOM 1254 O O . ARG A 1 160 ? 7.528 -0.031 10.755 1.00 93.62 160 ARG A O 1
ATOM 1261 N N . PRO A 1 161 ? 8.515 -1.942 11.444 1.00 88.38 161 PRO A N 1
ATOM 1262 C CA . PRO A 1 161 ? 9.882 -1.433 11.329 1.00 88.38 161 PRO A CA 1
ATOM 1263 C C . PRO A 1 161 ? 10.448 -1.407 9.904 1.00 88.38 161 PRO A C 1
ATOM 1265 O O . PRO A 1 161 ? 11.486 -0.786 9.686 1.00 88.38 161 PRO A O 1
ATOM 1268 N N . TYR A 1 162 ? 9.831 -2.102 8.945 1.00 87.00 162 TYR A N 1
ATOM 1269 C CA . TYR A 1 162 ? 10.426 -2.333 7.626 1.00 87.00 162 TYR A CA 1
ATOM 1270 C C . TYR A 1 162 ? 9.767 -1.504 6.520 1.00 87.00 162 TYR A C 1
ATOM 1272 O O . TYR A 1 162 ? 8.543 -1.431 6.420 1.00 87.00 162 TYR A O 1
ATOM 1280 N N . LYS A 1 163 ? 10.599 -0.936 5.637 1.00 81.62 163 LYS A N 1
ATOM 1281 C CA . LYS A 1 163 ? 10.164 -0.320 4.376 1.00 81.62 163 LYS A CA 1
ATOM 1282 C C . LYS A 1 163 ? 9.641 -1.386 3.398 1.00 81.62 163 LYS A C 1
ATOM 1284 O O . LYS A 1 163 ? 10.142 -2.511 3.427 1.00 81.62 163 LYS A O 1
ATOM 1289 N N . PRO A 1 164 ? 8.686 -1.049 2.510 1.00 78.25 164 PRO A N 1
ATOM 1290 C CA . PRO A 1 164 ? 8.100 0.281 2.279 1.00 78.25 164 PRO A CA 1
ATOM 1291 C C . PRO A 1 164 ? 6.883 0.611 3.165 1.00 78.25 164 PRO A C 1
ATOM 1293 O O . PRO A 1 164 ? 6.342 1.705 3.068 1.00 78.25 164 PRO A O 1
ATOM 1296 N N . SER A 1 165 ? 6.439 -0.308 4.024 1.00 80.31 165 SER A N 1
ATOM 1297 C CA . SER A 1 165 ? 5.212 -0.200 4.828 1.00 80.31 165 SER A CA 1
ATOM 1298 C C . SER A 1 165 ? 5.463 0.254 6.271 1.00 80.31 165 SER A C 1
ATOM 1300 O O . SER A 1 165 ? 4.716 -0.129 7.176 1.00 80.31 165 SER A O 1
ATOM 1302 N N . GLU A 1 166 ? 6.530 1.021 6.502 1.00 89.88 166 GLU A N 1
ATOM 1303 C CA . GLU A 1 166 ? 6.888 1.483 7.841 1.00 89.88 166 GLU A CA 1
ATOM 1304 C C . GLU A 1 166 ? 5.781 2.381 8.401 1.00 89.88 166 GLU A C 1
ATOM 1306 O O . GLU A 1 166 ? 5.281 3.300 7.740 1.00 89.88 166 GLU A O 1
ATOM 1311 N N . HIS A 1 167 ? 5.365 2.109 9.633 1.00 92.81 167 HIS A N 1
ATOM 1312 C CA . HIS A 1 167 ? 4.413 2.967 10.319 1.00 92.81 167 HIS A CA 1
ATOM 1313 C C . HIS A 1 167 ? 4.586 2.871 11.832 1.00 92.81 167 HIS A C 1
ATOM 1315 O O . HIS A 1 167 ? 5.030 1.856 12.366 1.00 92.81 167 HIS A O 1
ATOM 1321 N N . LEU A 1 168 ? 4.200 3.932 12.528 1.00 95.44 168 LEU A N 1
ATOM 1322 C CA . LEU A 1 168 ? 4.117 3.992 13.979 1.00 95.44 168 LEU A CA 1
ATOM 1323 C C . LEU A 1 168 ? 2.789 4.635 14.359 1.00 95.44 168 LEU A C 1
ATOM 1325 O O . LEU A 1 168 ? 2.545 5.784 14.007 1.00 95.44 168 LEU A O 1
ATOM 1329 N N . ILE A 1 169 ? 1.946 3.908 15.081 1.00 96.12 169 ILE A N 1
ATOM 1330 C CA . ILE A 1 169 ? 0.731 4.433 15.700 1.00 96.12 169 ILE A CA 1
ATOM 1331 C C . ILE A 1 169 ? 0.906 4.293 17.204 1.00 96.12 169 ILE A C 1
ATOM 1333 O O . ILE A 1 169 ? 1.106 3.189 17.697 1.00 96.12 169 ILE A O 1
ATOM 1337 N N . SER A 1 170 ? 0.818 5.393 17.938 1.00 97.00 170 SER A N 1
ATOM 1338 C CA . SER A 1 170 ? 0.722 5.392 19.391 1.00 97.00 170 SER A CA 1
ATOM 1339 C C . SER A 1 170 ? -0.570 6.066 19.831 1.00 97.00 170 SER A C 1
ATOM 1341 O O . SER A 1 170 ? -0.994 7.074 19.265 1.00 97.00 170 SER A O 1
ATOM 1343 N N . SER A 1 171 ? -1.221 5.489 20.833 1.00 96.88 171 SER A N 1
ATOM 1344 C CA . SER A 1 171 ? -2.494 5.965 21.368 1.00 96.88 171 SER A CA 1
ATOM 1345 C C . SER A 1 171 ? -2.493 5.917 22.888 1.00 96.88 171 SER A C 1
ATOM 1347 O O . SER A 1 171 ? -1.994 4.960 23.480 1.00 96.88 171 SER A O 1
ATOM 1349 N N . LEU A 1 172 ? -3.101 6.918 23.513 1.00 97.25 172 LEU A N 1
ATOM 1350 C CA . LEU A 1 172 ? -3.346 7.003 24.944 1.00 97.25 172 LEU A CA 1
ATOM 1351 C C . LEU A 1 172 ? -4.818 7.342 25.157 1.00 97.25 172 LEU A C 1
ATOM 1353 O O . LEU A 1 172 ? -5.250 8.461 24.887 1.00 97.25 172 LEU A O 1
ATOM 1357 N N . LYS A 1 173 ? -5.568 6.393 25.708 1.00 96.44 173 LYS A N 1
ATOM 1358 C CA . LYS A 1 173 ? -6.969 6.568 26.074 1.00 96.44 173 LYS A CA 1
ATOM 1359 C C . LYS A 1 173 ? -7.110 6.622 27.587 1.00 96.44 173 LYS A C 1
ATOM 1361 O O . LYS A 1 173 ? -6.768 5.667 28.281 1.00 96.44 173 LYS A O 1
ATOM 1366 N N . PHE A 1 174 ? -7.672 7.715 28.078 1.00 96.50 174 PHE A N 1
ATOM 1367 C CA . PHE A 1 174 ? -8.130 7.887 29.447 1.00 96.50 174 PHE A CA 1
ATOM 1368 C C . PHE A 1 174 ? -9.660 7.897 29.464 1.00 96.50 174 PHE A C 1
ATOM 1370 O O . PHE A 1 174 ? -10.285 8.658 28.724 1.00 96.50 174 PHE A O 1
ATOM 1377 N N . ALA A 1 175 ? -10.280 7.065 30.298 1.00 94.31 175 ALA A N 1
ATOM 1378 C CA . ALA A 1 175 ? -11.719 7.102 30.521 1.00 94.31 175 ALA A CA 1
ATOM 1379 C C . ALA A 1 175 ? -12.052 7.099 32.014 1.00 94.31 175 ALA A C 1
ATOM 1381 O O . ALA A 1 175 ? -11.574 6.247 32.761 1.00 94.31 175 ALA A O 1
ATOM 1382 N N . SER A 1 176 ? -12.908 8.027 32.436 1.00 93.25 176 SER A N 1
ATOM 1383 C CA . SER A 1 176 ? -13.343 8.166 33.828 1.00 93.25 176 SER A CA 1
ATOM 1384 C C . SER A 1 176 ? -14.863 8.090 33.917 1.00 93.25 176 SER A C 1
ATOM 1386 O O . SER A 1 176 ? -15.586 8.708 33.130 1.00 93.25 176 SER A O 1
ATOM 1388 N N . ASN A 1 177 ? -15.363 7.307 34.871 1.00 89.75 177 ASN A N 1
ATOM 1389 C CA . ASN A 1 177 ? -16.797 7.184 35.117 1.00 89.75 177 ASN A CA 1
ATOM 1390 C C . ASN A 1 177 ? -17.338 8.518 35.649 1.00 89.75 177 ASN A C 1
ATOM 1392 O O . ASN A 1 177 ? -16.732 9.123 36.536 1.00 89.75 177 ASN A O 1
ATOM 1396 N N . LEU A 1 178 ? -18.494 8.982 35.172 1.00 87.25 178 LEU A N 1
ATOM 1397 C CA . LEU A 1 178 ? -19.182 10.137 35.761 1.00 87.25 178 LEU A CA 1
ATOM 1398 C C . LEU A 1 178 ? -20.010 9.703 36.984 1.00 87.25 178 LEU A C 1
ATOM 1400 O O . LEU A 1 178 ? -19.843 8.599 37.497 1.00 87.25 178 LEU A O 1
ATOM 1404 N N . ARG A 1 179 ? -20.839 10.598 37.541 1.00 83.06 179 ARG A N 1
ATOM 1405 C CA . ARG A 1 179 ? -21.701 10.273 38.697 1.00 83.06 179 ARG A CA 1
ATOM 1406 C C . ARG A 1 179 ? -22.656 9.118 38.392 1.00 83.06 179 ARG A C 1
ATOM 1408 O O . ARG A 1 179 ? -22.884 8.284 39.256 1.00 83.06 179 ARG A O 1
ATOM 1415 N N . ASP A 1 180 ? -23.174 9.081 37.168 1.00 86.81 180 ASP A N 1
ATOM 1416 C CA . ASP A 1 180 ? -23.814 7.902 36.595 1.00 86.81 180 ASP A CA 1
ATOM 1417 C C . ASP A 1 180 ? -22.774 7.165 35.730 1.00 86.81 180 ASP A C 1
ATOM 1419 O O . ASP A 1 180 ? -22.375 7.708 34.696 1.00 86.81 180 ASP A O 1
ATOM 1423 N N . PRO A 1 181 ? -22.330 5.954 36.116 1.00 86.00 181 PRO A N 1
ATOM 1424 C CA . PRO A 1 181 ? -21.314 5.188 35.384 1.00 86.00 181 PRO A CA 1
ATOM 1425 C C . PRO A 1 181 ? -21.748 4.740 33.985 1.00 86.00 181 PRO A C 1
ATOM 1427 O O . PRO A 1 181 ? -20.916 4.285 33.202 1.00 86.00 181 PRO A O 1
ATOM 1430 N N . THR A 1 182 ? -23.040 4.882 33.661 1.00 89.50 182 THR A N 1
ATOM 1431 C CA . THR A 1 182 ? -23.560 4.725 32.294 1.00 89.50 182 THR A CA 1
ATOM 1432 C C . THR A 1 182 ? -22.885 5.711 31.333 1.00 89.50 182 THR A C 1
ATOM 1434 O O . THR A 1 182 ? -22.695 5.393 30.160 1.00 89.50 182 THR A O 1
ATOM 1437 N N . TYR A 1 183 ? -22.490 6.888 31.836 1.00 92.38 183 TYR A N 1
ATOM 1438 C CA . TYR A 1 183 ? -21.742 7.894 31.095 1.00 92.38 183 TYR A CA 1
ATOM 1439 C C . TYR A 1 183 ? -20.287 7.938 31.566 1.00 92.38 183 TYR A C 1
ATOM 1441 O O . TYR A 1 183 ? -19.996 8.074 32.758 1.00 92.38 183 TYR A O 1
ATOM 1449 N N . LYS A 1 184 ? -19.354 7.876 30.619 1.00 93.38 184 LYS A N 1
ATOM 1450 C CA . LYS A 1 184 ? -17.916 7.953 30.883 1.00 93.38 184 LYS A CA 1
ATOM 1451 C C . LYS A 1 184 ? -17.325 9.103 30.091 1.00 93.38 184 LYS A C 1
ATOM 1453 O O . LYS A 1 184 ? -17.538 9.199 28.881 1.00 93.38 184 LYS A O 1
ATOM 1458 N N . PHE A 1 185 ? -16.581 9.961 30.772 1.00 95.38 185 PHE A N 1
ATOM 1459 C CA . PHE A 1 185 ? -15.730 10.947 30.123 1.00 95.38 185 PHE A CA 1
ATOM 1460 C C . PHE A 1 185 ? -14.568 10.220 29.446 1.00 95.38 185 PHE A C 1
ATOM 1462 O O . PHE A 1 185 ? -13.991 9.316 30.048 1.00 95.38 185 PHE A O 1
ATOM 1469 N N . VAL A 1 186 ? -14.239 10.594 28.211 1.00 96.62 186 VAL A N 1
ATOM 1470 C CA . VAL A 1 186 ? -13.170 9.972 27.425 1.00 96.62 186 VAL A CA 1
ATOM 1471 C C . VAL A 1 186 ? -12.263 11.056 26.859 1.00 96.62 186 VAL A C 1
ATOM 1473 O O . VAL A 1 186 ? -12.738 11.996 26.224 1.00 96.62 186 VAL A O 1
ATOM 1476 N N . LEU A 1 187 ? -10.962 10.879 27.063 1.00 97.19 187 LEU A N 1
ATOM 1477 C CA . LEU A 1 187 ? -9.886 11.603 26.402 1.00 97.19 187 LEU A CA 1
ATOM 1478 C C . LEU A 1 187 ? -9.035 10.577 25.651 1.00 97.19 187 LEU A C 1
ATOM 1480 O O . LEU A 1 187 ? -8.513 9.648 26.260 1.00 97.19 187 LEU A O 1
ATOM 1484 N N . ASP A 1 188 ? -8.907 10.728 24.342 1.00 96.56 188 ASP A N 1
ATOM 1485 C CA . ASP A 1 188 ? -8.155 9.814 23.482 1.00 96.56 188 ASP A CA 1
ATOM 1486 C C . ASP A 1 188 ? -7.138 10.618 22.678 1.00 96.56 188 ASP A C 1
ATOM 1488 O O . ASP A 1 188 ? -7.523 11.445 21.856 1.00 96.56 188 ASP A O 1
ATOM 1492 N N . LEU A 1 189 ? -5.853 10.427 22.954 1.00 97.62 189 LEU A N 1
ATOM 1493 C CA . LEU A 1 189 ? -4.740 11.096 22.288 1.00 97.62 189 LEU A CA 1
ATOM 1494 C C . LEU A 1 189 ? -4.044 10.106 21.368 1.00 97.62 189 LEU A C 1
ATOM 1496 O O . LEU A 1 189 ? -3.806 8.965 21.757 1.00 97.62 189 LEU A O 1
ATOM 1500 N N . TYR A 1 190 ? -3.667 10.541 20.172 1.00 96.44 190 TYR A N 1
ATOM 1501 C CA . TYR A 1 190 ? -3.012 9.667 19.213 1.00 96.44 190 TYR A CA 1
ATOM 1502 C C . TYR A 1 190 ? -1.939 10.381 18.395 1.00 96.44 190 TYR A C 1
ATOM 1504 O O . TYR A 1 190 ? -2.007 11.577 18.101 1.00 96.44 190 TYR A O 1
ATOM 1512 N N . HIS A 1 191 ? -0.951 9.596 17.990 1.00 97.12 191 HIS A N 1
ATOM 1513 C CA . HIS A 1 191 ? 0.103 9.972 17.072 1.00 97.12 191 HIS A CA 1
ATOM 1514 C C . HIS A 1 191 ? 0.293 8.853 16.054 1.00 97.12 191 HIS A C 1
ATOM 1516 O O . HIS A 1 191 ? 0.344 7.682 16.407 1.00 97.12 191 HIS A O 1
ATOM 1522 N N . SER A 1 192 ? 0.378 9.203 14.782 1.00 96.19 192 SER A N 1
ATOM 1523 C CA . SER A 1 192 ? 0.464 8.266 13.672 1.00 96.19 192 SER A CA 1
ATOM 1524 C C . SER A 1 192 ? 1.467 8.792 12.661 1.00 96.19 192 SER A C 1
ATOM 1526 O O . SER A 1 192 ? 1.369 9.934 12.223 1.00 96.19 192 SER A O 1
ATOM 1528 N N . GLN A 1 193 ? 2.378 7.939 12.225 1.00 95.00 193 GLN A N 1
ATOM 1529 C CA . GLN A 1 193 ? 3.268 8.166 11.097 1.00 95.00 193 GLN A CA 1
ATOM 1530 C C . GLN A 1 193 ? 3.151 6.960 10.175 1.00 95.00 193 GLN A C 1
ATOM 1532 O O . GLN A 1 193 ? 3.344 5.840 10.631 1.00 95.00 193 GLN A O 1
ATOM 1537 N N . CYS A 1 194 ? 2.829 7.180 8.905 1.00 91.69 194 CYS A N 1
ATOM 1538 C CA . CYS A 1 194 ? 2.651 6.124 7.915 1.00 91.69 194 CYS A CA 1
ATOM 1539 C C . CYS A 1 194 ? 3.427 6.473 6.647 1.00 91.69 194 CYS A C 1
ATOM 1541 O O . CYS A 1 194 ? 3.225 7.551 6.084 1.00 91.69 194 CYS A O 1
ATOM 1543 N N . ASN A 1 195 ? 4.266 5.551 6.183 1.00 91.12 195 ASN A N 1
ATOM 1544 C CA . ASN A 1 195 ? 4.864 5.622 4.859 1.00 91.12 195 ASN A CA 1
ATOM 1545 C C . ASN A 1 195 ? 3.908 4.979 3.839 1.00 91.12 195 ASN A C 1
ATOM 1547 O O . ASN A 1 195 ? 3.561 3.800 3.950 1.00 91.12 195 ASN A O 1
ATOM 1551 N N . ASN A 1 196 ? 3.453 5.772 2.869 1.00 88.00 196 ASN A N 1
ATOM 1552 C CA . ASN A 1 196 ? 2.567 5.343 1.789 1.00 88.00 196 ASN A CA 1
ATOM 1553 C C . ASN A 1 196 ? 3.274 5.380 0.423 1.00 88.00 196 ASN A C 1
ATOM 1555 O O . ASN A 1 196 ? 2.604 5.334 -0.610 1.00 88.00 196 ASN A O 1
ATOM 1559 N N . GLN A 1 197 ? 4.610 5.437 0.386 1.00 85.56 197 GLN A N 1
ATOM 1560 C CA . GLN A 1 197 ? 5.374 5.565 -0.856 1.00 85.56 197 GLN A CA 1
ATOM 1561 C C . GLN A 1 197 ? 5.060 4.456 -1.862 1.00 85.56 197 GLN A C 1
ATOM 1563 O O . GLN A 1 197 ? 5.009 4.720 -3.054 1.00 85.56 197 GLN A O 1
ATOM 1568 N N . SER A 1 198 ? 4.760 3.239 -1.403 1.00 84.44 198 SER A N 1
ATOM 1569 C CA . SER A 1 198 ? 4.461 2.114 -2.297 1.00 84.44 198 SER A CA 1
ATOM 1570 C C . SER A 1 198 ? 3.182 2.267 -3.127 1.00 84.44 198 SER A C 1
ATOM 1572 O O . SER A 1 198 ? 3.077 1.622 -4.166 1.00 84.44 198 SER A O 1
ATOM 1574 N N . TRP A 1 199 ? 2.204 3.063 -2.682 1.00 83.12 199 TRP A N 1
ATOM 1575 C CA . TRP A 1 199 ? 0.884 3.134 -3.331 1.00 83.12 199 TRP A CA 1
ATOM 1576 C C . TRP A 1 199 ? 0.361 4.559 -3.569 1.00 83.12 199 TRP A C 1
ATOM 1578 O O . TRP A 1 199 ? -0.489 4.741 -4.436 1.00 83.12 199 TRP A O 1
ATOM 1588 N N . GLN A 1 200 ? 0.865 5.562 -2.841 1.00 84.06 200 GLN A N 1
ATOM 1589 C CA . GLN A 1 200 ? 0.503 6.981 -2.988 1.00 84.06 200 GLN A CA 1
ATOM 1590 C C . GLN A 1 200 ? 1.724 7.900 -3.177 1.00 84.06 200 GLN A C 1
ATOM 1592 O O . GLN A 1 200 ? 1.554 9.106 -3.343 1.00 84.06 200 GLN A O 1
ATOM 1597 N N . LEU A 1 201 ? 2.948 7.348 -3.173 1.00 88.81 201 LEU A N 1
ATOM 1598 C CA . LEU A 1 201 ? 4.192 8.101 -3.381 1.00 88.81 201 LEU A CA 1
ATOM 1599 C C . LEU A 1 201 ? 4.383 9.273 -2.390 1.00 88.81 201 LEU A C 1
ATOM 1601 O O . LEU A 1 201 ? 4.978 10.293 -2.725 1.00 88.81 201 LEU A O 1
ATOM 1605 N N . ASN A 1 202 ? 3.864 9.143 -1.163 1.00 90.25 202 ASN A N 1
ATOM 1606 C CA . ASN A 1 202 ? 4.018 10.131 -0.093 1.00 90.25 202 ASN A CA 1
ATOM 1607 C C . ASN A 1 202 ? 4.140 9.481 1.296 1.00 90.25 202 ASN A C 1
ATOM 1609 O O . ASN A 1 202 ? 3.890 8.288 1.476 1.00 90.25 202 ASN A O 1
ATOM 1613 N N . SER A 1 203 ? 4.470 10.288 2.304 1.00 92.00 203 SER A N 1
ATOM 1614 C CA . SER A 1 203 ? 4.355 9.930 3.719 1.00 92.00 203 SER A CA 1
ATOM 1615 C C . SER A 1 203 ? 3.393 10.866 4.448 1.00 92.00 203 SER A C 1
ATOM 1617 O O . SER A 1 203 ? 3.288 12.056 4.146 1.00 92.00 203 SER A O 1
ATOM 1619 N N . VAL A 1 204 ? 2.670 10.327 5.432 1.00 92.56 204 VAL A N 1
ATOM 1620 C CA . VAL A 1 204 ? 1.646 11.068 6.180 1.00 92.56 204 VAL A CA 1
ATOM 1621 C C . VAL A 1 204 ? 1.867 10.928 7.679 1.00 92.56 204 VAL A C 1
ATOM 1623 O O . VAL A 1 204 ? 2.011 9.827 8.212 1.00 92.56 204 VAL A O 1
ATOM 1626 N N . LYS A 1 205 ? 1.818 12.060 8.379 1.00 94.12 205 LYS A N 1
ATOM 1627 C CA . LYS A 1 205 ? 1.870 12.151 9.838 1.00 94.12 205 LYS A CA 1
ATOM 1628 C C . LYS A 1 205 ? 0.581 12.772 10.366 1.00 94.12 205 LYS A C 1
ATOM 1630 O O . LYS A 1 205 ? 0.082 13.747 9.811 1.00 94.12 205 LYS A O 1
ATOM 1635 N N . LYS A 1 206 ? 0.028 12.210 11.437 1.00 94.44 206 LYS A N 1
ATOM 1636 C CA . LYS A 1 206 ? -1.172 12.699 12.123 1.00 94.44 206 LYS A CA 1
ATOM 1637 C C . LYS A 1 206 ? -0.917 12.731 13.623 1.00 94.44 206 LYS A C 1
ATOM 1639 O O . LYS A 1 206 ? -0.460 11.746 14.190 1.00 94.44 206 LYS A O 1
ATOM 1644 N N . SER A 1 207 ? -1.246 13.837 14.268 1.00 95.88 207 SER A N 1
ATOM 1645 C CA . SER A 1 207 ? -1.201 13.976 15.724 1.00 95.88 207 SER A CA 1
ATOM 1646 C C . SER A 1 207 ? -2.477 14.654 16.168 1.00 95.88 207 SER A C 1
ATOM 1648 O O . SER A 1 207 ? -2.839 15.686 15.608 1.00 95.88 207 SER A O 1
ATOM 1650 N N . GLY A 1 208 ? -3.157 14.120 17.168 1.00 95.44 208 GLY A N 1
ATOM 1651 C CA . GLY A 1 208 ? -4.410 14.715 17.592 1.00 95.44 208 GLY A CA 1
ATOM 1652 C C . GLY A 1 208 ? -4.945 14.137 18.879 1.00 95.44 208 GLY A C 1
ATOM 1653 O O . GLY A 1 208 ? -4.343 13.266 19.509 1.00 95.44 208 GLY A O 1
ATOM 1654 N N . GLY A 1 209 ? -6.103 14.654 19.258 1.00 96.25 209 GLY A N 1
ATOM 1655 C CA . GLY A 1 209 ? -6.828 14.196 20.421 1.00 96.25 209 GLY A CA 1
ATOM 1656 C C . GLY A 1 209 ? -8.324 14.354 20.238 1.00 96.25 209 GLY A C 1
ATOM 1657 O O . GLY A 1 209 ? -8.784 15.226 19.500 1.00 96.25 209 GLY A O 1
ATOM 1658 N N . THR A 1 210 ? -9.078 13.503 20.920 1.00 96.38 210 THR A N 1
ATOM 1659 C CA . THR A 1 210 ? -10.531 13.586 21.019 1.00 96.38 210 THR A CA 1
ATOM 1660 C C . THR A 1 210 ? -10.935 13.642 22.484 1.00 96.38 210 THR A C 1
ATOM 1662 O O . THR A 1 210 ? -10.368 12.940 23.320 1.00 96.38 210 THR A O 1
ATOM 1665 N N . ILE A 1 211 ? -11.901 14.496 22.799 1.00 97.62 211 ILE A N 1
ATOM 1666 C CA . ILE A 1 211 ? -12.460 14.669 24.137 1.00 97.62 211 ILE A CA 1
ATOM 1667 C C . ILE A 1 211 ? -13.978 14.599 24.036 1.00 97.62 211 ILE A C 1
ATOM 1669 O O . ILE A 1 211 ? -14.582 15.234 23.171 1.00 97.62 211 ILE A O 1
ATOM 1673 N N . GLY A 1 212 ? -14.619 13.817 24.895 1.00 96.94 212 GLY A N 1
ATOM 1674 C CA . GLY A 1 212 ? -16.062 13.649 24.806 1.00 96.94 212 GLY A CA 1
ATOM 1675 C C . GLY A 1 212 ? -16.663 12.778 25.889 1.00 96.94 212 GLY A C 1
ATOM 1676 O O . GLY A 1 212 ? -16.022 12.421 26.880 1.00 96.94 212 GLY A O 1
ATOM 1677 N N . VAL A 1 213 ? -17.927 12.431 25.676 1.00 96.50 213 VAL A N 1
ATOM 1678 C CA . VAL A 1 213 ? -18.701 11.569 26.565 1.00 96.50 213 VAL A CA 1
ATOM 1679 C C . VAL A 1 213 ? -19.101 10.318 25.799 1.00 96.50 213 VAL A C 1
ATOM 1681 O O . VAL A 1 213 ? -19.599 10.375 24.675 1.00 96.50 213 VAL A O 1
ATOM 1684 N N . SER A 1 214 ? -18.878 9.173 26.431 1.00 95.06 214 SER A N 1
ATOM 1685 C CA . SER A 1 214 ? -19.375 7.880 25.982 1.00 95.06 214 SER A CA 1
ATOM 1686 C C . SER A 1 214 ? -20.527 7.424 26.867 1.00 95.06 214 SER A C 1
ATOM 1688 O O . SER A 1 214 ? -20.502 7.614 28.078 1.00 95.06 214 SER A O 1
ATOM 1690 N N . TYR A 1 215 ? -21.532 6.829 26.249 1.00 94.06 215 TYR A N 1
ATOM 1691 C CA . TYR A 1 215 ? -22.664 6.164 26.866 1.00 94.06 215 TYR A CA 1
ATOM 1692 C C . TYR A 1 215 ? -22.540 4.663 26.602 1.00 94.06 215 TYR A C 1
ATOM 1694 O O . TYR A 1 215 ? -22.260 4.265 25.469 1.00 94.06 215 TYR A O 1
ATOM 1702 N N . GLY A 1 216 ? -22.771 3.837 27.619 1.00 89.50 216 GLY A N 1
ATOM 1703 C CA . GLY A 1 216 ? -22.804 2.380 27.493 1.00 89.50 216 GLY A CA 1
ATOM 1704 C C . GLY A 1 216 ? -23.951 1.778 28.295 1.00 89.50 216 GLY A C 1
ATOM 1705 O O . GLY A 1 216 ? -24.141 2.110 29.464 1.00 89.50 216 GLY A O 1
ATOM 1706 N N . ASN A 1 217 ? -24.724 0.889 27.670 1.00 85.12 217 ASN A N 1
ATOM 1707 C CA . ASN A 1 217 ? -25.795 0.168 28.357 1.00 85.12 217 ASN A CA 1
ATOM 1708 C C . ASN A 1 217 ? -25.240 -0.958 29.261 1.00 85.12 217 ASN A C 1
ATOM 1710 O O . ASN A 1 217 ? -24.133 -1.442 29.052 1.00 85.12 217 ASN A O 1
ATOM 1714 N N . ARG A 1 218 ? -26.038 -1.437 30.229 1.00 71.81 218 ARG A N 1
ATOM 1715 C CA . ARG A 1 218 ? -25.682 -2.506 31.188 1.00 71.81 218 ARG A CA 1
ATOM 1716 C C . ARG A 1 218 ? -25.207 -3.801 30.519 1.00 71.81 218 ARG A C 1
ATOM 1718 O O . ARG A 1 218 ? -24.340 -4.476 31.055 1.00 71.81 218 ARG A O 1
ATOM 1725 N N . SER A 1 219 ? -25.787 -4.155 29.376 1.00 74.12 219 SER A N 1
ATOM 1726 C CA . SER A 1 219 ? -25.420 -5.341 28.589 1.00 74.12 219 SER A CA 1
ATOM 1727 C C . SER A 1 219 ? -24.237 -5.113 27.640 1.00 74.12 219 SER A C 1
ATOM 1729 O O . SER A 1 219 ? -23.919 -6.012 26.870 1.00 74.12 219 SER A O 1
ATOM 1731 N N . ASP A 1 220 ? -23.664 -3.902 27.613 1.00 75.50 220 ASP A N 1
ATOM 1732 C CA . ASP A 1 220 ? -22.658 -3.433 26.643 1.00 75.50 220 ASP A CA 1
ATOM 1733 C C . ASP A 1 220 ? -23.065 -3.618 25.163 1.00 75.50 220 ASP A C 1
ATOM 1735 O O . ASP A 1 220 ? -22.262 -3.537 24.237 1.00 75.50 220 ASP A O 1
ATOM 1739 N N . SER A 1 221 ? -24.357 -3.853 24.913 1.00 88.00 221 SER A N 1
ATOM 1740 C CA . SER A 1 221 ? -24.882 -4.129 23.574 1.00 88.00 221 SER A CA 1
ATOM 1741 C C . SER A 1 221 ? -25.109 -2.868 22.750 1.00 88.00 221 SER A C 1
ATOM 1743 O O . SER A 1 221 ? -25.221 -2.947 21.533 1.00 88.00 221 SER A O 1
ATOM 1745 N N . LEU A 1 222 ? -25.239 -1.713 23.404 1.00 93.00 222 LEU A N 1
ATOM 1746 C CA . LEU A 1 222 ? -25.375 -0.407 22.771 1.00 93.00 222 LEU A CA 1
ATOM 1747 C C . LEU A 1 222 ? -24.376 0.541 23.423 1.00 93.00 222 LEU A C 1
ATOM 1749 O O . LEU A 1 222 ? -24.422 0.743 24.640 1.00 93.00 222 LEU A O 1
ATOM 1753 N N . SER A 1 223 ? -23.523 1.141 22.604 1.00 94.50 223 SER A N 1
ATOM 1754 C CA . SER A 1 223 ? -22.636 2.219 23.014 1.00 94.50 223 SER A CA 1
ATOM 1755 C C . SER A 1 223 ? -22.744 3.397 22.056 1.00 94.50 223 SER A C 1
ATOM 1757 O O . SER A 1 223 ? -22.934 3.237 20.849 1.00 94.50 223 SER A O 1
ATOM 1759 N N . ALA A 1 224 ? -22.652 4.599 22.609 1.00 96.06 224 ALA A N 1
ATOM 1760 C CA . ALA A 1 224 ? -22.636 5.836 21.849 1.00 96.06 224 ALA A CA 1
ATOM 1761 C C . ALA A 1 224 ? -21.495 6.720 22.349 1.00 96.06 224 ALA A C 1
ATOM 1763 O O . ALA A 1 224 ? -21.195 6.738 23.536 1.00 96.06 224 ALA A O 1
ATOM 1764 N N . PHE A 1 225 ? -20.853 7.461 21.462 1.00 96.38 225 PHE A N 1
ATOM 1765 C CA . PHE A 1 225 ? -19.821 8.431 21.799 1.00 96.38 225 PHE A CA 1
ATOM 1766 C C . PHE A 1 225 ? -20.080 9.713 21.026 1.00 96.38 225 PHE A C 1
ATOM 1768 O O . PHE A 1 225 ? -20.355 9.657 19.828 1.00 96.38 225 PHE A O 1
ATOM 1775 N N . SER A 1 226 ? -19.964 10.846 21.709 1.00 97.00 226 SER A N 1
ATOM 1776 C CA . SER A 1 226 ? -20.008 12.173 21.106 1.00 97.00 226 SER A CA 1
ATOM 1777 C C . SER A 1 226 ? -18.888 13.018 21.698 1.00 97.00 226 SER A C 1
ATOM 1779 O O . SER A 1 226 ? -18.715 13.057 22.921 1.00 97.00 226 SER A O 1
ATOM 1781 N N . GLY A 1 227 ? -18.099 13.658 20.840 1.00 96.44 227 GLY A N 1
ATOM 1782 C CA . GLY A 1 227 ? -16.937 14.420 21.275 1.00 96.44 227 GLY A CA 1
ATOM 1783 C C . GLY A 1 227 ? -16.387 15.370 20.222 1.00 96.44 227 GLY A C 1
ATOM 1784 O O . GLY A 1 227 ? -16.758 15.321 19.051 1.00 96.44 227 GLY A O 1
ATOM 1785 N N . LEU A 1 228 ? -15.478 16.228 20.672 1.00 96.50 228 LEU A N 1
ATOM 1786 C CA . LEU A 1 228 ? -14.703 17.147 19.848 1.00 96.50 228 LEU A CA 1
ATOM 1787 C C . LEU A 1 228 ? -13.328 16.545 19.575 1.00 96.50 228 LEU A C 1
ATOM 1789 O O . LEU A 1 228 ? -12.733 15.920 20.453 1.00 96.50 228 LEU A O 1
ATOM 1793 N N . ALA A 1 229 ? -12.818 16.751 18.370 1.00 95.00 229 ALA A N 1
ATOM 1794 C CA . ALA A 1 229 ? -11.528 16.261 17.931 1.00 95.00 229 ALA A CA 1
ATOM 1795 C C . ALA A 1 229 ? -10.723 17.372 17.262 1.00 95.00 229 ALA A C 1
ATOM 1797 O O . ALA A 1 229 ? -11.234 18.097 16.409 1.00 95.00 229 ALA A O 1
ATOM 1798 N N . LEU A 1 230 ? -9.447 17.460 17.630 1.00 94.38 230 LEU A N 1
ATOM 1799 C CA . LEU A 1 230 ? -8.473 18.362 17.029 1.00 94.38 230 LEU A CA 1
ATOM 1800 C C . LEU A 1 230 ? -7.308 17.532 16.499 1.00 94.38 230 LEU A C 1
ATOM 1802 O O . LEU A 1 230 ? -6.715 16.744 17.238 1.00 94.38 230 LEU A O 1
ATOM 1806 N N . THR A 1 231 ? -6.996 17.690 15.215 1.00 93.00 231 THR A N 1
ATOM 1807 C CA . THR A 1 231 ? -6.001 16.863 14.525 1.00 93.00 231 THR A CA 1
ATOM 1808 C C . THR A 1 231 ? -5.093 17.718 13.657 1.00 93.00 231 THR A C 1
ATOM 1810 O O . THR A 1 231 ? -5.562 18.391 12.746 1.00 93.00 231 THR A O 1
ATOM 1813 N N . LYS A 1 232 ? -3.783 17.632 13.884 1.00 93.00 232 LYS A N 1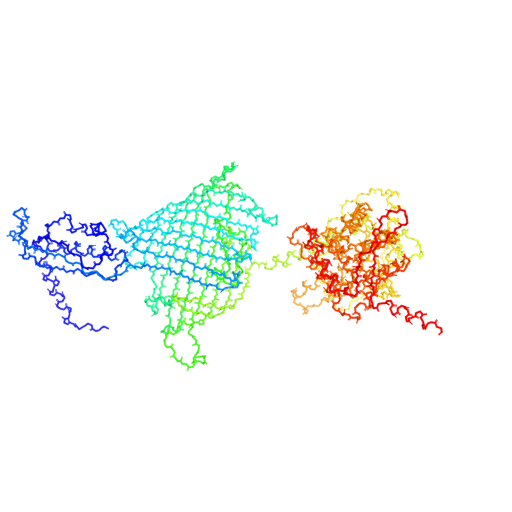
ATOM 1814 C CA . LYS A 1 232 ? -2.752 18.112 12.965 1.00 93.00 232 LYS A CA 1
ATOM 1815 C C . LYS A 1 232 ? -2.387 16.992 11.994 1.00 93.00 232 LYS A C 1
ATOM 1817 O O . LYS A 1 232 ? -2.088 15.874 12.414 1.00 93.00 232 LYS A O 1
ATOM 1822 N N . ARG A 1 233 ? -2.420 17.290 10.701 1.00 91.06 233 ARG A N 1
ATOM 1823 C CA . ARG A 1 233 ? -2.112 16.387 9.588 1.00 91.06 233 ARG A CA 1
ATOM 1824 C C . ARG A 1 233 ? -0.953 16.992 8.805 1.00 91.06 233 ARG A C 1
ATOM 1826 O O . ARG A 1 233 ? -0.961 18.188 8.549 1.00 91.06 233 ARG A O 1
ATOM 1833 N N . THR A 1 234 ? 0.018 16.177 8.427 1.00 91.25 234 THR A N 1
ATOM 1834 C CA . THR A 1 234 ? 1.164 16.612 7.631 1.00 91.25 234 THR A CA 1
ATOM 1835 C C . THR A 1 234 ? 1.413 15.605 6.522 1.00 91.25 234 THR A C 1
ATOM 1837 O O . THR A 1 234 ? 1.611 14.425 6.823 1.00 91.25 234 THR A O 1
ATOM 1840 N N . ALA A 1 235 ? 1.427 16.052 5.268 1.00 90.00 235 ALA A N 1
ATOM 1841 C CA . ALA A 1 235 ? 1.934 15.259 4.149 1.00 90.00 235 ALA A CA 1
ATOM 1842 C C . ALA A 1 235 ? 3.350 15.732 3.796 1.00 90.00 235 ALA A C 1
ATOM 1844 O O . ALA A 1 235 ? 3.597 16.933 3.672 1.00 90.00 235 ALA A O 1
ATOM 1845 N N . TYR A 1 236 ? 4.285 14.792 3.686 1.00 89.62 236 TYR A N 1
ATOM 1846 C CA . TYR A 1 236 ? 5.706 15.053 3.456 1.00 89.62 236 TYR A CA 1
ATOM 1847 C C . TYR A 1 236 ? 6.333 13.907 2.650 1.00 89.62 236 TYR A C 1
ATOM 1849 O O . TYR A 1 236 ? 5.699 12.869 2.469 1.00 89.62 236 TYR A O 1
ATOM 1857 N N . ASP A 1 237 ? 7.571 14.092 2.182 1.00 88.44 237 ASP A N 1
ATOM 1858 C CA . ASP A 1 237 ? 8.297 13.087 1.385 1.00 88.44 237 ASP A CA 1
ATOM 1859 C C . ASP A 1 237 ? 7.487 12.631 0.152 1.00 88.44 237 ASP A C 1
ATOM 1861 O O . ASP A 1 237 ? 7.249 11.441 -0.057 1.00 88.44 237 ASP A O 1
ATOM 1865 N N . ILE A 1 238 ? 6.962 13.621 -0.583 1.00 87.94 238 ILE A N 1
ATOM 1866 C CA . ILE A 1 238 ? 6.137 13.440 -1.782 1.00 87.94 238 ILE A CA 1
ATOM 1867 C C . ILE A 1 238 ? 7.070 13.314 -2.987 1.00 87.94 238 ILE A C 1
ATOM 1869 O O . ILE A 1 238 ? 7.884 14.204 -3.224 1.00 87.94 238 ILE A O 1
ATOM 1873 N N . ASP A 1 239 ? 6.934 12.223 -3.734 1.00 86.00 239 ASP A N 1
ATOM 1874 C CA . ASP A 1 239 ? 7.693 11.980 -4.960 1.00 86.00 239 ASP A CA 1
ATOM 1875 C C . ASP A 1 239 ? 7.204 12.876 -6.115 1.00 86.00 239 ASP A C 1
ATOM 1877 O O . ASP A 1 239 ? 6.015 13.201 -6.218 1.00 86.00 239 ASP A O 1
ATOM 1881 N N . ASP A 1 240 ? 8.097 13.218 -7.042 1.00 82.56 240 ASP A N 1
ATOM 1882 C CA . ASP A 1 240 ? 7.755 13.969 -8.253 1.00 82.56 240 ASP A CA 1
ATOM 1883 C C . ASP A 1 240 ? 6.776 13.199 -9.158 1.00 82.56 240 ASP A C 1
ATOM 1885 O O . ASP A 1 240 ? 6.001 13.816 -9.893 1.00 82.56 240 ASP A O 1
ATOM 1889 N N . GLY A 1 241 ? 6.756 11.865 -9.079 1.00 77.25 241 GLY A N 1
ATOM 1890 C CA . GLY A 1 241 ? 5.788 11.007 -9.766 1.00 77.25 241 GLY A CA 1
ATOM 1891 C C . GLY A 1 241 ? 4.394 10.963 -9.125 1.00 77.25 241 GLY A C 1
ATOM 1892 O O . GLY A 1 241 ? 3.487 10.363 -9.702 1.00 77.25 241 GLY A O 1
ATOM 1893 N N . ALA A 1 242 ? 4.196 11.568 -7.947 1.00 80.75 242 ALA A N 1
ATOM 1894 C CA . ALA A 1 242 ? 2.897 11.583 -7.278 1.00 80.75 242 ALA A CA 1
ATOM 1895 C C . ALA A 1 242 ? 1.859 12.405 -8.063 1.00 80.75 242 ALA A C 1
ATOM 1897 O O . ALA A 1 242 ? 2.189 13.403 -8.711 1.00 80.75 242 ALA A O 1
ATOM 1898 N N . ALA A 1 243 ? 0.587 12.010 -7.960 1.00 78.25 243 ALA A N 1
ATOM 1899 C CA . ALA A 1 243 ? -0.521 12.742 -8.565 1.00 78.25 243 ALA A CA 1
ATOM 1900 C C . ALA A 1 243 ? -0.576 14.193 -8.052 1.00 78.25 243 ALA A C 1
ATOM 1902 O O . ALA A 1 243 ? -0.305 14.460 -6.878 1.00 78.25 243 ALA A O 1
ATOM 1903 N N . ASP A 1 244 ? -0.997 15.129 -8.903 1.00 79.75 244 ASP A N 1
ATOM 1904 C CA . ASP A 1 244 ? -1.058 16.556 -8.552 1.00 79.75 244 ASP A CA 1
ATOM 1905 C C . ASP A 1 244 ? -1.977 16.824 -7.349 1.00 79.75 244 ASP A C 1
ATOM 1907 O O . ASP A 1 244 ? -1.700 17.694 -6.524 1.00 79.75 244 ASP A O 1
ATOM 1911 N N . SER A 1 245 ? -3.017 16.000 -7.179 1.00 76.06 245 SER A N 1
ATOM 1912 C CA . SER A 1 245 ? -3.903 16.041 -6.012 1.00 76.06 245 SER A CA 1
ATOM 1913 C C . SER A 1 245 ? -3.183 15.729 -4.694 1.00 76.06 245 SER A C 1
ATOM 1915 O O . SER A 1 245 ? -3.585 16.232 -3.651 1.00 76.06 245 SER A O 1
ATOM 1917 N N . VAL A 1 246 ? -2.110 14.932 -4.717 1.00 81.31 246 VAL A N 1
ATOM 1918 C CA . VAL A 1 246 ? -1.275 14.629 -3.544 1.00 81.31 246 VAL A CA 1
ATOM 1919 C C . VAL A 1 246 ? -0.306 15.776 -3.267 1.00 81.31 246 VAL A C 1
ATOM 1921 O O . VAL A 1 246 ? -0.156 16.176 -2.112 1.00 81.31 246 VAL A O 1
ATOM 1924 N N . LYS A 1 247 ? 0.304 16.335 -4.320 1.00 83.56 247 LYS A N 1
ATOM 1925 C CA . LYS A 1 247 ? 1.234 17.473 -4.229 1.00 83.56 247 LYS A CA 1
ATOM 1926 C C . LYS A 1 247 ? 0.560 18.734 -3.688 1.00 83.56 247 LYS A C 1
ATOM 1928 O O . LYS A 1 247 ? 1.178 19.464 -2.921 1.00 83.56 247 LYS A O 1
ATOM 1933 N N . TYR A 1 248 ? -0.714 18.950 -4.025 1.00 81.50 248 TYR A N 1
ATOM 1934 C CA . TYR A 1 248 ? -1.510 20.073 -3.519 1.00 81.50 248 TYR A CA 1
ATOM 1935 C C . TYR A 1 248 ? -1.586 20.117 -1.982 1.00 81.50 248 TYR A C 1
ATOM 1937 O O . TYR A 1 248 ? -1.528 21.189 -1.391 1.00 81.50 248 TYR A O 1
ATOM 1945 N N . PHE A 1 249 ? -1.661 18.958 -1.319 1.00 79.19 249 PHE A N 1
ATOM 1946 C CA . PHE A 1 249 ? -1.767 18.868 0.143 1.00 79.19 249 PHE A CA 1
ATOM 1947 C C . PHE A 1 249 ? -0.412 18.753 0.855 1.00 79.19 249 PHE A C 1
ATOM 1949 O O . PHE A 1 249 ? -0.353 18.262 1.983 1.00 79.19 249 PHE A O 1
ATOM 1956 N N . ALA A 1 250 ? 0.683 19.175 0.221 1.00 83.31 250 ALA A N 1
ATOM 1957 C CA . ALA A 1 250 ? 1.985 19.228 0.875 1.00 83.31 250 ALA A CA 1
ATOM 1958 C C . ALA A 1 250 ? 1.967 20.213 2.061 1.00 83.31 250 ALA A C 1
ATOM 1960 O O . ALA A 1 250 ? 1.489 21.341 1.944 1.00 83.31 250 ALA A O 1
ATOM 1961 N N . GLY A 1 251 ? 2.519 19.801 3.206 1.00 84.69 251 GLY A N 1
ATOM 1962 C CA . GLY A 1 251 ? 2.627 20.652 4.396 1.00 84.69 251 GLY A CA 1
ATOM 1963 C C . GLY A 1 251 ? 1.634 20.313 5.508 1.00 84.69 251 GLY A C 1
ATOM 1964 O O . GLY A 1 251 ? 1.164 19.179 5.613 1.00 84.69 251 GLY A O 1
ATOM 1965 N N . ASN A 1 252 ? 1.393 21.281 6.398 1.00 88.62 252 ASN A N 1
ATOM 1966 C CA . ASN A 1 252 ? 0.641 21.102 7.643 1.00 88.62 252 ASN A CA 1
ATOM 1967 C C . ASN A 1 252 ? -0.791 21.631 7.538 1.00 88.62 252 ASN A C 1
ATOM 1969 O O . ASN A 1 252 ? -1.002 22.784 7.172 1.00 88.62 252 ASN A O 1
ATOM 1973 N N . PHE A 1 253 ? -1.739 20.816 7.994 1.00 87.75 253 PHE A N 1
ATOM 1974 C CA . PHE A 1 253 ? -3.154 21.148 8.081 1.00 87.75 253 PHE A CA 1
ATOM 1975 C C . PHE A 1 253 ? -3.680 20.867 9.480 1.00 87.75 253 PHE A C 1
ATOM 1977 O O . PHE A 1 253 ? -3.426 19.801 10.052 1.00 87.75 253 PHE A O 1
ATOM 1984 N N . ILE A 1 254 ? -4.476 21.787 10.008 1.00 88.38 254 ILE A N 1
ATOM 1985 C CA . ILE A 1 254 ? -5.229 21.571 11.244 1.00 88.38 254 ILE A CA 1
ATOM 1986 C C . ILE A 1 254 ? -6.667 21.217 10.869 1.00 88.38 254 ILE A C 1
ATOM 1988 O O . ILE A 1 254 ? -7.196 21.670 9.862 1.00 88.38 254 ILE A O 1
ATOM 1992 N N . LYS A 1 255 ? -7.272 20.312 11.634 1.00 89.94 255 LYS A N 1
ATOM 1993 C CA . LYS A 1 255 ? -8.655 19.876 11.462 1.00 89.94 255 LYS A CA 1
ATOM 1994 C C . LYS A 1 255 ? -9.354 19.897 12.806 1.00 89.94 255 LYS A C 1
ATOM 1996 O O . LYS A 1 255 ? -8.915 19.201 13.728 1.00 89.94 255 LYS A O 1
ATOM 2001 N N . SER A 1 256 ? -10.458 20.632 12.887 1.00 91.88 256 SER A N 1
ATOM 2002 C CA . SER A 1 256 ? -11.379 20.575 14.020 1.00 91.88 256 SER A CA 1
ATOM 2003 C C . SER A 1 256 ? -12.658 19.846 13.605 1.00 91.88 256 SER A C 1
ATOM 2005 O O . SER A 1 256 ? -13.180 20.038 12.505 1.00 91.88 256 SER A O 1
ATOM 2007 N N . SER A 1 257 ? -13.139 18.928 14.440 1.00 93.81 257 SER A N 1
ATOM 2008 C CA . SER A 1 257 ? -14.306 18.117 14.087 1.00 93.81 257 SER A CA 1
ATOM 2009 C C . SER A 1 257 ? -15.118 17.669 15.293 1.00 93.81 257 SER A C 1
ATOM 2011 O O . SER A 1 257 ? -14.609 17.535 16.404 1.00 93.81 257 SER A O 1
ATOM 2013 N N . ILE A 1 258 ? -16.401 17.420 15.054 1.00 95.44 258 ILE A N 1
ATOM 2014 C CA . ILE A 1 258 ? -17.314 16.758 15.982 1.00 95.44 258 ILE A CA 1
ATOM 2015 C C . ILE A 1 258 ? -17.453 15.309 15.522 1.00 95.44 258 ILE A C 1
ATOM 2017 O O . ILE A 1 258 ? -17.877 15.051 14.395 1.00 95.44 258 ILE A O 1
ATOM 2021 N N . ILE A 1 259 ? -17.126 14.363 16.397 1.00 95.31 259 ILE A N 1
ATOM 2022 C CA . ILE A 1 259 ? -17.200 12.929 16.120 1.00 95.31 259 ILE A CA 1
ATOM 2023 C C . ILE A 1 259 ? -18.367 12.334 16.897 1.00 95.31 259 ILE A C 1
ATOM 2025 O O . ILE A 1 259 ? -18.444 12.463 18.118 1.00 95.31 259 ILE A O 1
ATOM 2029 N N . ASN A 1 260 ? -19.228 11.610 16.189 1.00 96.62 260 ASN A N 1
ATOM 2030 C CA . ASN A 1 260 ? -20.307 10.818 16.756 1.00 96.62 260 ASN A CA 1
ATOM 2031 C C . ASN A 1 260 ? -20.154 9.359 16.319 1.00 96.62 260 ASN A C 1
ATOM 2033 O O . ASN A 1 260 ? -20.070 9.063 15.128 1.00 96.62 260 ASN A O 1
ATOM 2037 N N . ARG A 1 261 ? -20.130 8.428 17.271 1.00 97.12 261 ARG A N 1
ATOM 2038 C CA . ARG A 1 261 ? -20.080 6.985 16.997 1.00 97.12 261 ARG A CA 1
ATOM 2039 C C . ARG A 1 261 ? -21.223 6.297 17.717 1.00 97.12 261 ARG A C 1
ATOM 2041 O O . ARG A 1 261 ? -21.409 6.518 18.907 1.00 97.12 261 ARG A O 1
ATOM 2048 N N . LEU A 1 262 ? -21.959 5.453 17.011 1.00 96.88 262 LEU A N 1
ATOM 2049 C CA . LEU A 1 262 ? -23.032 4.631 17.554 1.00 96.88 262 LEU A CA 1
ATOM 2050 C C . LEU A 1 262 ? -22.743 3.178 17.191 1.00 96.88 262 LEU A C 1
ATOM 2052 O O . LEU A 1 262 ? -22.641 2.848 16.011 1.00 96.88 262 LEU A O 1
ATOM 2056 N N . ALA A 1 263 ? -22.604 2.318 18.192 1.00 96.50 263 ALA A N 1
ATOM 2057 C CA . ALA A 1 263 ? -22.331 0.903 18.004 1.00 96.50 263 ALA A CA 1
ATOM 2058 C C . ALA A 1 263 ? -23.400 0.063 18.701 1.00 96.50 263 ALA A C 1
ATOM 2060 O O . ALA A 1 263 ? -23.667 0.228 19.890 1.00 96.50 263 ALA A O 1
ATOM 2061 N N . TYR A 1 264 ? -23.987 -0.866 17.956 1.00 95.62 264 TYR A N 1
ATOM 2062 C CA . TYR A 1 264 ? -24.879 -1.897 18.463 1.00 95.62 264 TYR A CA 1
ATOM 2063 C C . TYR A 1 264 ? -24.242 -3.261 18.206 1.00 95.62 264 TYR A C 1
ATOM 2065 O O . TYR A 1 264 ? -23.908 -3.574 17.066 1.00 95.62 264 TYR A O 1
ATOM 2073 N N . ARG A 1 265 ? -24.067 -4.086 19.239 1.00 93.69 265 ARG A N 1
ATOM 2074 C CA . ARG A 1 265 ? -23.494 -5.433 19.130 1.00 93.69 265 ARG A CA 1
ATOM 2075 C C . ARG A 1 265 ? -24.330 -6.403 19.950 1.00 93.69 265 ARG A C 1
ATOM 2077 O O . ARG A 1 265 ? -24.390 -6.319 21.169 1.00 93.69 265 ARG A O 1
ATOM 2084 N N . ASN A 1 266 ? -24.947 -7.356 19.267 1.00 92.88 266 ASN A N 1
ATOM 2085 C CA . ASN A 1 266 ? -25.656 -8.468 19.880 1.00 92.88 266 ASN A CA 1
ATOM 2086 C C . ASN A 1 266 ? -25.279 -9.747 19.129 1.00 92.88 266 ASN A C 1
ATOM 2088 O O . ASN A 1 266 ? -26.003 -10.186 18.237 1.00 92.88 266 ASN A O 1
ATOM 2092 N N . VAL A 1 267 ? -24.088 -10.273 19.426 1.00 90.69 267 VAL A N 1
ATOM 2093 C CA . VAL A 1 267 ? -23.506 -11.456 18.775 1.00 90.69 267 VAL A CA 1
ATOM 2094 C C . VAL A 1 267 ? -23.197 -12.498 19.843 1.00 90.69 267 VAL A C 1
ATOM 2096 O O . VAL A 1 267 ? -22.477 -12.204 20.794 1.00 90.69 267 VAL A O 1
ATOM 2099 N N . SER A 1 268 ? -23.734 -13.705 19.683 1.00 89.69 268 SER A N 1
ATOM 2100 C CA . SER A 1 268 ? -23.421 -14.866 20.509 1.00 89.69 268 SER A CA 1
ATOM 2101 C C . SER A 1 268 ? -22.162 -15.562 19.997 1.00 89.69 268 SER A C 1
ATOM 2103 O O . SER A 1 268 ? -21.954 -15.671 18.786 1.00 89.69 268 SER A O 1
ATOM 2105 N N . TYR A 1 269 ? -21.348 -16.069 20.919 1.00 86.62 269 TYR A N 1
ATOM 2106 C CA . TYR A 1 269 ? -20.120 -16.805 20.623 1.00 86.62 269 TYR A CA 1
ATOM 2107 C C . TYR A 1 269 ? -20.230 -18.245 21.125 1.00 86.62 269 TYR A C 1
ATOM 2109 O O . TYR A 1 269 ? -20.914 -18.484 22.119 1.00 86.62 269 TYR A O 1
ATOM 2117 N N . TYR A 1 270 ? -19.537 -19.177 20.460 1.00 79.00 270 TYR A N 1
ATOM 2118 C CA . TYR A 1 270 ? -19.450 -20.586 20.884 1.00 79.00 270 TYR A CA 1
ATOM 2119 C C . TYR A 1 270 ? -18.881 -20.721 22.299 1.00 79.00 270 TYR A C 1
ATOM 2121 O O . TYR A 1 270 ? -19.374 -21.503 23.106 1.00 79.00 270 TYR A O 1
ATOM 2129 N N . ASP A 1 271 ? -17.871 -19.906 22.601 1.00 75.56 271 ASP A N 1
ATOM 2130 C CA . ASP A 1 271 ? -17.371 -19.686 23.949 1.00 75.56 271 ASP A CA 1
ATOM 2131 C C . ASP A 1 271 ? -17.631 -18.227 24.331 1.00 75.56 271 ASP A C 1
ATOM 2133 O O . ASP A 1 271 ? -17.045 -17.307 23.754 1.00 75.56 271 ASP A O 1
ATOM 2137 N N . GLN A 1 272 ? -18.553 -18.018 25.271 1.00 69.44 272 GLN A N 1
ATOM 2138 C CA . GLN A 1 272 ? -18.920 -16.685 25.744 1.00 69.44 272 GLN A CA 1
ATOM 2139 C C . GLN A 1 272 ? -17.817 -16.027 26.579 1.00 69.44 272 GLN A C 1
ATOM 2141 O O . GLN A 1 272 ? -17.766 -14.799 26.610 1.00 69.44 272 GLN A O 1
ATOM 2146 N N . LEU A 1 273 ? -16.947 -16.808 27.233 1.00 65.69 273 LEU A N 1
ATOM 2147 C CA . LEU A 1 273 ? -15.877 -16.270 28.076 1.00 65.69 273 LEU A CA 1
ATOM 2148 C C . LEU A 1 273 ? -14.740 -15.701 27.223 1.00 65.69 273 LEU A C 1
ATOM 2150 O O . LEU A 1 273 ? -14.294 -14.589 27.479 1.00 65.69 273 LEU A O 1
ATOM 2154 N N . HIS A 1 274 ? -14.336 -16.430 26.180 1.00 68.94 274 HIS A N 1
ATOM 2155 C CA . HIS A 1 274 ? -13.182 -16.082 25.338 1.00 68.94 274 HIS A CA 1
ATOM 2156 C C . HIS A 1 274 ? -13.551 -15.460 23.974 1.00 68.94 274 HIS A C 1
ATOM 2158 O O . HIS A 1 274 ? -12.675 -15.175 23.164 1.00 68.94 274 HIS A O 1
ATOM 2164 N N . GLN A 1 275 ? -14.848 -15.271 23.681 1.00 72.38 275 GLN A N 1
ATOM 2165 C CA . GLN A 1 275 ? -15.381 -14.683 22.431 1.00 72.38 275 GLN A CA 1
ATOM 2166 C C . GLN A 1 275 ? -14.777 -15.261 21.138 1.00 72.38 275 GLN A C 1
ATOM 2168 O O . GLN A 1 275 ? -14.639 -14.570 20.129 1.00 72.38 275 GLN A O 1
ATOM 2173 N N . VAL A 1 276 ? -14.428 -16.548 21.150 1.00 73.19 276 VAL A N 1
ATOM 2174 C CA . VAL A 1 276 ? -13.559 -17.136 20.125 1.00 73.19 276 VAL A CA 1
ATOM 2175 C C . VAL A 1 276 ? -14.243 -17.168 18.757 1.00 73.19 276 VAL A C 1
ATOM 2177 O O . VAL A 1 276 ? -13.672 -16.715 17.778 1.00 73.19 276 VAL A O 1
ATOM 2180 N N . TYR A 1 277 ? -15.487 -17.640 18.656 1.00 85.12 277 TYR A N 1
ATOM 2181 C CA . TYR A 1 277 ? -16.149 -17.835 17.360 1.00 85.12 277 TYR A CA 1
ATOM 2182 C C . TYR A 1 277 ? -17.587 -17.304 17.348 1.00 85.12 277 TYR A C 1
ATOM 2184 O O . TYR A 1 277 ? -18.386 -17.792 18.152 1.00 85.12 277 TYR A O 1
ATOM 2192 N N . PRO A 1 278 ? -17.944 -16.351 16.462 1.00 88.25 278 PRO A N 1
ATOM 2193 C CA . PRO A 1 278 ? -19.298 -15.813 16.387 1.00 88.25 278 PRO A CA 1
ATOM 2194 C C . PRO A 1 278 ? -20.254 -16.835 15.759 1.00 88.25 278 PRO A C 1
ATOM 2196 O O . PRO A 1 278 ? -19.989 -17.382 14.691 1.00 88.25 278 PRO A O 1
ATOM 2199 N N . GLU A 1 279 ? -21.391 -17.080 16.405 1.00 86.31 279 GLU A N 1
ATOM 2200 C CA . GLU A 1 279 ? -22.396 -18.036 15.934 1.00 86.31 279 GLU A CA 1
ATOM 2201 C C . GLU A 1 279 ? -23.608 -17.343 15.330 1.00 86.31 279 GLU A C 1
ATOM 2203 O O . GLU A 1 279 ? -23.973 -17.593 14.183 1.00 86.31 279 GLU A O 1
ATOM 2208 N N . ASN A 1 280 ? -24.268 -16.495 16.113 1.00 91.50 280 ASN A N 1
ATOM 2209 C CA . ASN A 1 280 ? -25.517 -15.866 15.727 1.00 91.50 280 ASN A CA 1
ATOM 2210 C C . ASN A 1 280 ? -25.548 -14.436 16.230 1.00 91.50 280 ASN A C 1
ATOM 2212 O O . ASN A 1 280 ? -25.197 -14.165 17.372 1.00 91.50 280 ASN A O 1
ATOM 2216 N N . GLY A 1 281 ? -26.043 -13.530 15.401 1.00 94.19 281 GLY A N 1
ATOM 2217 C CA . GLY A 1 281 ? -26.366 -12.189 15.848 1.00 94.19 281 GLY A CA 1
ATOM 2218 C C . GLY A 1 281 ? -25.964 -11.115 14.867 1.00 94.19 281 GLY A C 1
ATOM 2219 O O . GLY A 1 281 ? -25.586 -11.384 13.728 1.00 94.19 281 GLY A O 1
ATOM 2220 N N . PHE A 1 282 ? -26.086 -9.884 15.332 1.00 94.88 282 PHE A N 1
ATOM 2221 C CA . PHE A 1 282 ? -25.982 -8.699 14.506 1.00 94.88 282 PHE A CA 1
ATOM 2222 C C . PHE A 1 282 ? -25.118 -7.651 15.197 1.00 94.88 282 PHE A C 1
ATOM 2224 O O . PHE A 1 282 ? -25.242 -7.414 16.401 1.00 94.88 282 PHE A O 1
ATOM 2231 N N . ALA A 1 283 ? -24.241 -7.025 14.423 1.00 95.88 283 ALA A N 1
ATOM 2232 C CA . ALA A 1 283 ? -23.473 -5.873 14.848 1.00 95.88 283 ALA A CA 1
ATOM 2233 C C . ALA A 1 283 ? -23.584 -4.762 13.802 1.00 95.88 283 ALA A C 1
ATOM 2235 O O . ALA A 1 283 ? -23.428 -5.010 12.608 1.00 95.88 283 ALA A O 1
ATOM 2236 N N . ALA A 1 284 ? -23.839 -3.545 14.264 1.00 96.81 284 ALA A N 1
ATOM 2237 C CA . ALA A 1 284 ? -23.907 -2.343 13.453 1.00 96.81 284 ALA A CA 1
ATOM 2238 C C . ALA A 1 284 ? -23.036 -1.250 14.076 1.00 96.81 284 ALA A C 1
ATOM 2240 O O . ALA A 1 284 ? -23.069 -1.040 15.288 1.00 96.81 284 ALA A O 1
ATOM 2241 N N . LEU A 1 285 ? -22.278 -0.542 13.246 1.00 97.44 285 LEU A N 1
ATOM 2242 C CA . LEU A 1 285 ? -21.457 0.596 13.637 1.00 97.44 285 LEU A CA 1
ATOM 2243 C C . LEU A 1 285 ? -21.729 1.751 12.677 1.00 97.44 285 LEU A C 1
ATOM 2245 O O . LEU A 1 285 ? -21.503 1.622 11.479 1.00 97.44 285 LEU A O 1
ATOM 2249 N N . LEU A 1 286 ? -22.179 2.876 13.217 1.00 97.44 286 LEU A N 1
ATOM 2250 C CA . LEU A 1 286 ? -22.333 4.137 12.505 1.00 97.44 286 LEU A CA 1
ATOM 2251 C C . LEU A 1 286 ? -21.310 5.133 13.053 1.00 97.44 286 LEU A C 1
ATOM 2253 O O . LEU A 1 286 ? -21.287 5.412 14.252 1.00 97.44 286 LEU A O 1
ATOM 2257 N N . SER A 1 287 ? -20.478 5.685 12.179 1.00 96.94 287 SER A N 1
ATOM 2258 C CA . SER A 1 287 ? -19.526 6.743 12.509 1.00 96.94 287 SER A CA 1
ATOM 2259 C C . SER A 1 287 ? -19.804 7.972 11.659 1.00 96.94 287 SER A C 1
ATOM 2261 O O . SER A 1 287 ? -19.771 7.888 10.432 1.00 96.94 287 SER A O 1
ATOM 2263 N N . ASN A 1 288 ? -20.036 9.099 12.318 1.00 96.31 288 ASN A N 1
ATOM 2264 C CA . ASN A 1 288 ? -20.225 10.401 11.703 1.00 96.31 288 ASN A CA 1
ATOM 2265 C C . ASN A 1 288 ? -19.152 11.360 12.215 1.00 96.31 288 ASN A C 1
ATOM 2267 O O . ASN A 1 288 ? -18.864 11.402 13.410 1.00 96.31 288 ASN A O 1
ATOM 2271 N N . GLU A 1 289 ? -18.590 12.149 11.317 1.00 94.94 289 GLU A N 1
ATOM 2272 C CA . GLU A 1 289 ? -17.611 13.181 11.615 1.00 94.94 289 GLU A CA 1
ATOM 2273 C C . GLU A 1 289 ? -18.000 14.441 10.847 1.00 94.94 289 GLU A C 1
ATOM 2275 O O . GLU A 1 289 ? -18.110 14.425 9.624 1.00 94.94 289 GLU A O 1
ATOM 2280 N N . ILE A 1 290 ? -18.241 15.522 11.578 1.00 93.19 290 ILE A N 1
ATOM 2281 C CA . ILE A 1 290 ? -18.549 16.835 11.017 1.00 93.19 290 ILE A CA 1
ATOM 2282 C C . ILE A 1 290 ? -17.303 17.685 11.207 1.00 93.19 290 ILE A C 1
ATOM 2284 O O . ILE A 1 290 ? -16.928 17.964 12.344 1.00 93.19 290 ILE A O 1
ATOM 2288 N N . SER A 1 291 ? -16.648 18.057 10.114 1.00 88.94 291 SER A N 1
ATOM 2289 C CA . SER A 1 291 ? -15.408 18.826 10.129 1.00 88.94 291 SER A CA 1
ATOM 2290 C C . SER A 1 291 ? -15.684 20.266 9.734 1.00 88.94 291 SER A C 1
ATOM 2292 O O . SER A 1 291 ? -16.270 20.523 8.686 1.00 88.94 291 SER A O 1
ATOM 2294 N N . SER A 1 292 ? -15.221 21.194 10.562 1.00 74.25 292 SER A N 1
ATOM 2295 C CA . SER A 1 292 ? -15.235 22.628 10.299 1.00 74.25 292 SER A CA 1
ATOM 2296 C C . SER A 1 292 ? -13.793 23.079 10.454 1.00 74.25 292 SER A C 1
ATOM 2298 O O . SER A 1 292 ? -13.222 22.842 11.514 1.00 74.25 292 SER A O 1
ATOM 2300 N N . ASP A 1 293 ? -13.224 23.693 9.420 1.00 64.44 293 ASP A N 1
ATOM 2301 C CA . ASP A 1 293 ? -11.848 24.209 9.375 1.00 64.44 293 ASP A CA 1
ATOM 2302 C C . ASP A 1 293 ? -10.760 23.210 8.903 1.00 64.44 293 ASP A C 1
ATOM 2304 O O . ASP A 1 293 ? -10.554 22.141 9.488 1.00 64.44 293 ASP A O 1
ATOM 2308 N N . GLN A 1 294 ? -10.089 23.580 7.803 1.00 68.19 294 GLN A N 1
ATOM 2309 C CA . GLN A 1 294 ? -8.952 22.893 7.172 1.00 68.19 294 GLN A CA 1
ATOM 2310 C C . GLN A 1 294 ? -7.848 23.902 6.808 1.00 68.19 294 GLN A C 1
ATOM 2312 O O . GLN A 1 294 ? -7.321 23.886 5.698 1.00 68.19 294 GLN A O 1
ATOM 2317 N N . GLU A 1 295 ? -7.514 24.806 7.725 1.00 66.69 295 GLU A N 1
ATOM 2318 C CA . GLU A 1 295 ? -6.467 25.803 7.501 1.00 66.69 295 GLU A CA 1
ATOM 2319 C C . GLU A 1 295 ? -5.071 25.181 7.307 1.00 66.69 295 GLU A C 1
ATOM 2321 O O . GLU A 1 295 ? -4.629 24.299 8.059 1.00 66.69 295 GLU A O 1
ATOM 2326 N N . GLN A 1 296 ? -4.372 25.677 6.282 1.00 69.69 296 GLN A N 1
ATOM 2327 C CA . GLN A 1 296 ? -2.948 25.443 6.062 1.00 69.69 296 GLN A CA 1
ATOM 2328 C C . GLN A 1 296 ? -2.155 26.511 6.828 1.00 69.69 296 GLN A C 1
ATOM 2330 O O . GLN A 1 296 ? -2.393 27.703 6.639 1.00 69.69 296 GLN A O 1
ATOM 2335 N N . GLU A 1 297 ? -1.187 26.099 7.658 1.00 60.81 297 GLU A N 1
ATOM 2336 C CA . GLU A 1 297 ? -0.411 27.011 8.531 1.00 60.81 297 GLU A CA 1
ATOM 2337 C C . GLU A 1 297 ? 0.324 28.147 7.763 1.00 60.81 297 GLU A C 1
ATOM 2339 O O . GLU A 1 297 ? 0.687 29.147 8.375 1.00 60.81 297 GLU A O 1
ATOM 2344 N N . GLU A 1 298 ? 0.514 28.037 6.437 1.00 58.06 298 GLU A N 1
ATOM 2345 C CA . GLU A 1 298 ? 1.285 28.976 5.593 1.00 58.06 298 GLU A CA 1
ATOM 2346 C C . GLU A 1 298 ? 0.443 29.846 4.623 1.00 58.06 298 GLU A C 1
ATOM 2348 O O . GLU A 1 298 ? 0.972 30.381 3.651 1.00 58.06 298 GLU A O 1
ATOM 2353 N N . GLY A 1 299 ? -0.851 30.070 4.903 1.00 48.19 299 GLY A N 1
ATOM 2354 C CA . GLY A 1 299 ? -1.592 31.208 4.321 1.00 48.19 299 GLY A CA 1
ATOM 2355 C C . GLY A 1 299 ? -2.597 30.918 3.197 1.00 48.19 299 GLY A C 1
ATOM 2356 O O . GLY A 1 299 ? -2.969 31.843 2.475 1.00 48.19 299 GLY A O 1
ATOM 2357 N N . ALA A 1 300 ? -3.086 29.684 3.054 1.00 47.84 300 ALA A N 1
ATOM 2358 C CA . ALA A 1 300 ? -4.218 29.382 2.174 1.00 47.84 300 ALA A CA 1
ATOM 2359 C C . ALA A 1 300 ? -5.544 29.402 2.959 1.00 47.84 300 ALA A C 1
ATOM 2361 O O . ALA A 1 300 ? -5.779 28.567 3.833 1.00 47.84 300 ALA A O 1
ATOM 2362 N N . SER A 1 301 ? -6.425 30.354 2.637 1.00 45.84 301 SER A N 1
ATOM 2363 C CA . SER A 1 301 ? -7.793 30.423 3.158 1.00 45.84 301 SER A CA 1
ATOM 2364 C C . SER A 1 301 ? -8.706 29.482 2.365 1.00 45.84 301 SER A C 1
ATOM 2366 O O . SER A 1 301 ? -9.168 29.833 1.280 1.00 45.84 301 SER A O 1
ATOM 2368 N N . GLY A 1 302 ? -8.963 28.291 2.901 1.00 53.62 302 GLY A N 1
ATOM 2369 C CA . GLY A 1 302 ? -9.895 27.322 2.323 1.00 53.62 302 GLY A CA 1
ATOM 2370 C C . GLY A 1 302 ? -10.552 26.487 3.415 1.00 53.62 302 GLY A C 1
ATOM 2371 O O . GLY A 1 302 ? -10.185 25.334 3.634 1.00 53.62 302 GLY A O 1
ATOM 2372 N N . SER A 1 303 ? -11.505 27.073 4.143 1.00 55.47 303 SER A N 1
ATOM 2373 C CA . SER A 1 303 ? -12.258 26.382 5.193 1.00 55.47 303 SER A CA 1
ATOM 2374 C C . SER A 1 303 ? -13.310 25.451 4.582 1.00 55.47 303 SER A C 1
ATOM 2376 O O . SER A 1 303 ? -14.503 25.736 4.549 1.00 55.47 303 SER A O 1
ATOM 2378 N N . THR A 1 304 ? -12.868 24.292 4.097 1.00 67.69 304 THR A N 1
ATOM 2379 C CA . THR A 1 304 ? -13.775 23.282 3.541 1.00 67.69 304 THR A CA 1
ATOM 2380 C C . THR A 1 304 ? -14.503 22.544 4.663 1.00 67.69 304 THR A C 1
ATOM 2382 O O . THR A 1 304 ? -13.935 21.717 5.385 1.00 67.69 304 THR A O 1
ATOM 2385 N N . PHE A 1 305 ? -15.790 22.849 4.821 1.00 83.25 305 PHE A N 1
ATOM 2386 C CA . PHE A 1 305 ? -16.677 22.097 5.699 1.00 83.25 305 PHE A CA 1
ATOM 2387 C C . PHE A 1 305 ? -17.089 20.791 5.017 1.00 83.25 305 PHE A C 1
ATOM 2389 O O . PHE A 1 305 ? -17.597 20.798 3.891 1.00 83.25 305 PHE A O 1
ATOM 2396 N N . PHE A 1 306 ? -16.924 19.667 5.712 1.00 89.25 306 PHE A N 1
ATOM 2397 C CA . PHE A 1 306 ? -17.397 18.381 5.213 1.00 89.25 306 PHE A CA 1
ATOM 2398 C C . PHE A 1 306 ? -17.991 17.508 6.313 1.00 89.25 306 PHE A C 1
ATOM 2400 O O . PHE A 1 306 ? -17.608 17.567 7.482 1.00 89.25 306 PHE A O 1
ATOM 2407 N N . VAL A 1 307 ? -18.923 16.651 5.907 1.00 92.50 307 VAL A N 1
ATOM 2408 C CA . VAL A 1 307 ? -19.561 15.644 6.750 1.00 92.50 307 VAL A CA 1
ATOM 2409 C C . VAL A 1 307 ? -19.200 14.273 6.207 1.00 92.50 307 VAL A C 1
ATOM 2411 O O . VAL A 1 307 ? -19.558 13.926 5.085 1.00 92.50 307 VAL A O 1
ATOM 2414 N N . LYS A 1 308 ? -18.495 13.485 7.013 1.00 94.69 308 LYS A N 1
ATOM 2415 C CA . LYS A 1 308 ? -18.113 12.110 6.705 1.00 94.69 308 LYS A CA 1
ATOM 2416 C C . LYS A 1 308 ? -18.988 11.150 7.497 1.00 94.69 308 LYS A C 1
ATOM 2418 O O . LYS A 1 308 ? -18.994 11.185 8.724 1.00 94.69 308 LYS A O 1
ATOM 2423 N N . SER A 1 309 ? -19.675 10.259 6.797 1.00 96.44 309 SER A N 1
ATOM 2424 C CA . SER A 1 309 ? -20.535 9.235 7.389 1.00 96.44 309 SER A CA 1
ATOM 2425 C C . SER A 1 309 ? -20.133 7.862 6.875 1.00 96.44 309 SER A C 1
ATOM 2427 O O . SER A 1 309 ? -19.952 7.679 5.674 1.00 96.44 309 SER A O 1
ATOM 2429 N N . ALA A 1 310 ? -20.001 6.886 7.770 1.00 96.94 310 ALA A N 1
ATOM 2430 C CA . ALA A 1 310 ? -19.742 5.495 7.415 1.00 96.94 310 ALA A CA 1
ATOM 2431 C C . ALA A 1 310 ? -20.571 4.542 8.282 1.00 96.94 310 ALA A C 1
ATOM 2433 O O . ALA A 1 310 ? -20.708 4.745 9.490 1.00 96.94 310 ALA A O 1
ATOM 2434 N N . LEU A 1 311 ? -21.114 3.504 7.651 1.00 97.31 311 LEU A N 1
ATOM 2435 C CA . LEU A 1 311 ? -21.942 2.465 8.249 1.00 97.31 311 LEU A CA 1
ATOM 2436 C C . LEU A 1 311 ? -21.294 1.102 7.988 1.00 97.31 311 LEU A C 1
ATOM 2438 O O . LEU A 1 311 ? -20.953 0.793 6.850 1.00 97.31 311 LEU A O 1
ATOM 2442 N N . SER A 1 312 ? -21.158 0.281 9.027 1.00 97.50 312 SER A N 1
ATOM 2443 C CA . SER A 1 312 ? -20.726 -1.117 8.944 1.00 97.50 312 SER A CA 1
ATOM 2444 C C . SER A 1 312 ? -21.782 -2.014 9.575 1.00 97.50 312 SER A C 1
ATOM 2446 O O . SER A 1 312 ? -22.219 -1.771 10.699 1.00 97.50 312 SER A O 1
ATOM 2448 N N . LEU A 1 313 ? -22.198 -3.043 8.846 1.00 97.31 313 LEU A N 1
ATOM 2449 C CA . LEU A 1 313 ? -23.206 -4.024 9.225 1.00 97.31 313 LEU A CA 1
ATOM 2450 C C . LEU A 1 313 ? -22.597 -5.420 9.123 1.00 97.31 313 LEU A C 1
ATOM 2452 O O . LEU A 1 313 ? -22.040 -5.789 8.091 1.00 97.31 313 LEU A O 1
ATOM 2456 N N . ASN A 1 314 ? -22.740 -6.212 10.179 1.00 96.81 314 ASN A N 1
ATOM 2457 C CA . ASN A 1 314 ? -22.266 -7.587 10.253 1.00 96.81 314 ASN A CA 1
ATOM 2458 C C . ASN A 1 314 ? -23.383 -8.482 10.784 1.00 96.81 314 ASN A C 1
ATOM 2460 O O . ASN A 1 314 ? -23.889 -8.269 11.886 1.00 96.81 314 ASN A O 1
ATOM 2464 N N . LEU A 1 315 ? -23.742 -9.506 10.016 1.00 96.62 315 LEU A N 1
ATOM 2465 C CA . LEU A 1 315 ? -24.741 -10.502 10.378 1.00 96.62 315 LEU A CA 1
ATOM 2466 C C . LEU A 1 315 ? -24.094 -11.885 10.382 1.00 96.62 315 LEU A C 1
ATOM 2468 O O . LEU A 1 315 ? -23.556 -12.328 9.367 1.00 96.62 315 LEU A O 1
ATOM 2472 N N . TYR A 1 316 ? -24.196 -12.573 11.514 1.00 95.25 316 TYR A N 1
ATOM 2473 C CA . TYR A 1 316 ? -23.736 -13.945 11.692 1.00 95.25 316 TYR A CA 1
ATOM 2474 C C . TYR A 1 316 ? -24.939 -14.864 11.871 1.00 95.25 316 TYR A C 1
ATOM 2476 O O . TYR A 1 316 ? -25.847 -14.574 12.659 1.00 95.25 316 TYR A O 1
ATOM 2484 N N . LYS A 1 317 ? -24.949 -15.983 11.145 1.00 94.75 317 LYS A N 1
ATOM 2485 C CA . LYS A 1 317 ? -25.958 -17.028 11.306 1.00 94.75 317 LYS A CA 1
ATOM 2486 C C . LYS A 1 317 ? -25.326 -18.404 11.199 1.00 94.75 317 LYS A C 1
ATOM 2488 O O . LYS A 1 317 ? -24.742 -18.757 10.177 1.00 94.75 317 LYS A O 1
ATOM 2493 N N . SER A 1 318 ? -25.487 -19.194 12.249 1.00 92.25 318 SER A N 1
ATOM 2494 C CA . SER A 1 318 ? -24.954 -20.543 12.340 1.00 92.25 318 SER A CA 1
ATOM 2495 C C . SER A 1 318 ? -26.027 -21.597 12.070 1.00 92.25 318 SER A C 1
ATOM 2497 O O . SER A 1 318 ? -27.173 -21.479 12.508 1.00 92.25 318 SER A O 1
ATOM 2499 N N . PHE A 1 319 ? -25.636 -22.651 11.359 1.00 90.00 319 PHE A N 1
ATOM 2500 C CA . PHE A 1 319 ? -26.467 -23.770 10.935 1.00 90.00 319 PHE A CA 1
ATOM 2501 C C . PHE A 1 319 ? -25.841 -25.102 11.381 1.00 90.00 319 PHE A C 1
ATOM 2503 O O . PHE A 1 319 ? -24.633 -25.211 11.617 1.00 90.00 319 PHE A O 1
ATOM 2510 N N . PHE A 1 320 ? -26.673 -26.143 11.496 1.00 85.56 320 PHE A N 1
ATOM 2511 C CA . PHE A 1 320 ? -26.244 -27.518 11.800 1.00 85.56 320 PHE A CA 1
ATOM 2512 C C . PHE A 1 320 ? -25.339 -27.631 13.044 1.00 85.56 320 PHE A C 1
ATOM 2514 O O . PHE A 1 320 ? -24.244 -28.197 12.979 1.00 85.56 320 PHE A O 1
ATOM 2521 N N . LYS A 1 321 ? -25.773 -27.064 14.182 1.00 80.69 321 LYS A N 1
ATOM 2522 C CA . LYS A 1 321 ? -25.010 -27.037 15.450 1.00 80.69 321 LYS A CA 1
ATOM 2523 C C . LYS A 1 321 ? -23.578 -26.495 15.274 1.00 80.69 321 LYS A C 1
ATOM 2525 O O . LYS A 1 321 ? -22.621 -27.136 15.712 1.00 80.69 321 LYS A O 1
ATOM 2530 N N . ASN A 1 322 ? -23.419 -25.355 14.595 1.00 78.44 322 ASN A N 1
ATOM 2531 C CA . ASN A 1 322 ? -22.128 -24.704 14.306 1.00 78.44 322 ASN A CA 1
ATOM 2532 C C . ASN A 1 322 ? -21.198 -25.463 13.364 1.00 78.44 322 ASN A C 1
ATOM 2534 O O . ASN A 1 322 ? -19.981 -25.273 13.407 1.00 78.44 322 ASN A O 1
ATOM 2538 N N . SER A 1 323 ? -21.757 -26.328 12.516 1.00 83.69 323 SER A N 1
ATOM 2539 C CA . SER A 1 323 ? -20.973 -26.959 11.449 1.00 83.69 323 SER A CA 1
ATOM 2540 C C . SER A 1 323 ? -20.720 -26.003 10.294 1.00 83.69 323 SER A C 1
ATOM 2542 O O . SER A 1 323 ? -19.656 -26.070 9.683 1.00 83.69 323 SER A O 1
ATOM 2544 N N . VAL A 1 324 ? -21.682 -25.118 10.023 1.00 90.31 324 VAL A N 1
ATOM 2545 C CA . VAL A 1 324 ? -21.590 -24.087 8.990 1.00 90.31 324 VAL A CA 1
ATOM 2546 C C . VAL A 1 324 ? -22.071 -22.767 9.573 1.00 90.31 324 VAL A C 1
ATOM 2548 O O . VAL A 1 324 ? -23.139 -22.725 10.176 1.00 90.31 324 VAL A O 1
ATOM 2551 N N . THR A 1 325 ? -21.324 -21.686 9.380 1.00 93.00 325 THR A N 1
ATOM 2552 C CA . THR A 1 325 ? -21.736 -20.339 9.788 1.00 93.00 325 THR A CA 1
ATOM 2553 C C . THR A 1 325 ? -21.587 -19.390 8.617 1.00 93.00 325 THR A C 1
ATOM 2555 O O . THR A 1 325 ? -20.516 -19.275 8.031 1.00 93.00 325 THR A O 1
ATOM 2558 N N . ALA A 1 326 ? -22.674 -18.711 8.281 1.00 95.44 326 ALA A N 1
ATOM 2559 C CA . ALA A 1 326 ? -22.695 -17.653 7.293 1.00 95.44 326 ALA A CA 1
ATOM 2560 C C . ALA A 1 326 ? -22.413 -16.305 7.966 1.00 95.44 326 ALA A C 1
ATOM 2562 O O . ALA A 1 326 ? -23.003 -15.982 9.000 1.00 95.44 326 ALA A O 1
ATOM 2563 N N . HIS A 1 327 ? -21.542 -15.515 7.351 1.00 96.19 327 HIS A N 1
ATOM 2564 C CA . HIS A 1 327 ? -21.240 -14.136 7.710 1.00 96.19 327 HIS A CA 1
ATOM 2565 C C . HIS A 1 327 ? -21.530 -13.245 6.506 1.00 96.19 327 HIS A C 1
ATOM 2567 O O . HIS A 1 327 ? -20.880 -13.351 5.469 1.00 96.19 327 HIS A O 1
ATOM 2573 N N . VAL A 1 328 ? -22.530 -12.382 6.644 1.00 96.88 328 VAL A N 1
ATOM 2574 C CA . VAL A 1 328 ? -22.850 -11.336 5.669 1.00 96.88 328 VAL A CA 1
ATOM 2575 C C . VAL A 1 328 ? -22.341 -10.024 6.241 1.00 96.88 328 VAL A C 1
ATOM 2577 O O . VAL A 1 328 ? -22.682 -9.678 7.375 1.00 96.88 328 VAL A O 1
ATOM 2580 N N . PHE A 1 329 ? -21.549 -9.289 5.467 1.00 95.88 329 PHE A N 1
ATOM 2581 C CA . PHE A 1 329 ? -21.080 -7.969 5.866 1.00 95.88 329 PHE A CA 1
ATOM 2582 C C . PHE A 1 329 ? -21.305 -6.942 4.765 1.00 95.88 329 PHE A C 1
ATOM 2584 O O . PHE A 1 329 ? -21.152 -7.220 3.574 1.00 95.88 329 PHE A O 1
ATOM 2591 N N . ASN A 1 330 ? -21.665 -5.738 5.186 1.00 96.56 330 ASN A N 1
ATOM 2592 C CA . ASN A 1 330 ? -21.848 -4.588 4.321 1.00 96.56 330 ASN A CA 1
ATOM 2593 C C . ASN A 1 330 ? -21.234 -3.366 4.998 1.00 96.56 330 ASN A C 1
ATOM 2595 O O . ASN A 1 330 ? -21.484 -3.107 6.170 1.00 96.56 330 ASN A O 1
ATOM 2599 N N . GLU A 1 331 ? -20.419 -2.632 4.258 1.00 96.19 331 GLU A N 1
ATOM 2600 C CA . GLU A 1 331 ? -19.846 -1.366 4.676 1.00 96.19 331 GLU A CA 1
ATOM 2601 C C . GLU A 1 331 ? -20.062 -0.349 3.571 1.00 96.19 331 GLU A C 1
ATOM 2603 O O . GLU A 1 331 ? -19.863 -0.653 2.396 1.00 96.19 331 GLU A O 1
ATOM 2608 N N . ALA A 1 332 ? -20.472 0.853 3.939 1.00 95.94 332 ALA A N 1
ATOM 2609 C CA . ALA A 1 332 ? -20.638 1.949 3.003 1.00 95.94 332 ALA A CA 1
ATOM 2610 C C . ALA A 1 332 ? -20.306 3.267 3.689 1.00 95.94 332 ALA A C 1
ATOM 2612 O O . ALA A 1 332 ? -20.535 3.427 4.890 1.00 95.94 332 ALA A O 1
ATOM 2613 N N . GLY A 1 333 ? -19.796 4.224 2.927 1.00 95.62 333 GLY A N 1
ATOM 2614 C CA . GLY A 1 333 ? -19.546 5.562 3.432 1.00 95.62 333 GLY A CA 1
ATOM 2615 C C . GLY A 1 333 ? -19.597 6.619 2.349 1.00 95.62 333 GLY A C 1
ATOM 2616 O O . GLY A 1 333 ? -19.429 6.333 1.164 1.00 95.62 333 GLY A O 1
ATOM 2617 N N . ASN A 1 334 ? -19.859 7.842 2.791 1.00 94.50 334 ASN A N 1
ATOM 2618 C CA . ASN A 1 334 ? -19.987 9.021 1.953 1.00 94.50 334 ASN A CA 1
ATOM 2619 C C . ASN A 1 334 ? -19.387 10.239 2.669 1.00 94.50 334 ASN A C 1
ATOM 2621 O O . ASN A 1 334 ? -19.471 10.350 3.897 1.00 94.50 334 ASN A O 1
ATOM 2625 N N . ILE A 1 335 ? -18.803 11.147 1.893 1.00 92.50 335 ILE A N 1
ATOM 2626 C CA . ILE A 1 335 ? -18.302 12.442 2.339 1.00 92.50 335 ILE A CA 1
ATOM 2627 C C . ILE A 1 335 ? -19.061 13.510 1.569 1.00 92.50 335 ILE A C 1
ATOM 2629 O O . ILE A 1 335 ? -18.924 13.640 0.356 1.00 92.50 335 ILE A O 1
ATOM 2633 N N . TYR A 1 336 ? -19.864 14.277 2.292 1.00 89.38 336 TYR A N 1
ATOM 2634 C CA . TYR A 1 336 ? -20.549 15.443 1.763 1.00 89.38 336 TYR A CA 1
ATOM 2635 C C . TYR A 1 336 ? -19.689 16.683 2.002 1.00 89.38 336 TYR A C 1
ATOM 2637 O O . TYR A 1 336 ? -19.332 16.960 3.146 1.00 89.38 336 TYR A O 1
ATOM 2645 N N . ILE A 1 337 ? -19.370 17.426 0.945 1.00 84.88 337 ILE A N 1
ATOM 2646 C CA . ILE A 1 337 ? -18.589 18.669 1.001 1.00 84.88 337 ILE A CA 1
ATOM 2647 C C . ILE A 1 337 ? -19.546 19.838 0.752 1.00 84.88 337 ILE A C 1
ATOM 2649 O O . ILE A 1 337 ? -20.380 19.777 -0.151 1.00 84.88 337 ILE A O 1
ATOM 2653 N N . SER A 1 338 ? -19.464 20.884 1.575 1.00 71.38 338 SER A N 1
ATOM 2654 C CA . SER A 1 338 ? -20.332 22.059 1.471 1.00 71.38 338 SER A CA 1
ATOM 2655 C C . SER A 1 338 ? -19.645 23.187 0.699 1.00 71.38 338 SER A C 1
ATOM 2657 O O . SER A 1 338 ? -18.997 24.025 1.312 1.00 71.38 338 SER A O 1
ATOM 2659 N N . GLY A 1 339 ? -19.845 23.234 -0.618 1.00 60.47 339 GLY A N 1
ATOM 2660 C CA . GLY A 1 339 ? -19.350 24.299 -1.499 1.00 60.47 339 GLY A CA 1
ATOM 2661 C C . GLY A 1 339 ? -19.407 23.846 -2.958 1.00 60.47 339 GLY A C 1
ATOM 2662 O O . GLY A 1 339 ? -19.017 22.725 -3.269 1.00 60.47 339 GLY A O 1
ATOM 2663 N N . SER A 1 340 ? -19.980 24.656 -3.854 1.00 44.75 340 SER A N 1
ATOM 2664 C CA . SER A 1 340 ? -20.181 24.298 -5.271 1.00 44.75 340 SER A CA 1
ATOM 2665 C C . SER A 1 340 ? -19.090 24.831 -6.204 1.00 44.75 340 SER A C 1
ATOM 2667 O O . SER A 1 340 ? -19.270 24.794 -7.421 1.00 44.75 340 SER A O 1
ATOM 2669 N N . GLU A 1 341 ? -17.997 25.373 -5.668 1.00 46.16 341 GLU A N 1
ATOM 2670 C CA . GLU A 1 341 ? -16.892 25.893 -6.471 1.00 46.16 341 GLU A CA 1
ATOM 2671 C C . GLU A 1 341 ? -15.746 24.881 -6.533 1.00 46.16 341 GLU A C 1
ATOM 2673 O O . GLU A 1 341 ? -15.444 24.172 -5.576 1.00 46.16 341 GLU A O 1
ATOM 2678 N N . SER A 1 342 ? -15.099 24.814 -7.695 1.00 45.62 342 SER A N 1
ATOM 2679 C CA . SER A 1 342 ? -14.006 23.903 -8.062 1.00 45.62 342 SER A CA 1
ATOM 2680 C C . SER A 1 342 ? -12.732 24.006 -7.199 1.00 45.62 342 SER A C 1
ATOM 2682 O O . SER A 1 342 ? -11.718 23.408 -7.548 1.00 45.62 342 SER A O 1
ATOM 2684 N N . SER A 1 343 ? -12.761 24.774 -6.107 1.00 45.03 343 SER A N 1
ATOM 2685 C CA . SER A 1 343 ? -11.663 25.008 -5.163 1.00 45.03 343 SER A CA 1
ATOM 2686 C C . SER A 1 343 ? -11.711 24.133 -3.903 1.00 45.03 343 SER A C 1
ATOM 2688 O O . SER A 1 343 ? -10.709 24.057 -3.195 1.00 45.03 343 SER A O 1
ATOM 2690 N N . ASP A 1 344 ? -12.824 23.449 -3.616 1.00 56.22 344 ASP A N 1
ATOM 2691 C CA . ASP A 1 344 ? -12.987 22.689 -2.367 1.00 56.22 344 ASP A CA 1
ATOM 2692 C C . ASP A 1 344 ? -12.501 21.238 -2.507 1.00 56.22 344 ASP A C 1
ATOM 2694 O O . ASP A 1 344 ? -13.275 20.290 -2.658 1.00 56.22 344 ASP A O 1
ATOM 2698 N N . VAL A 1 345 ? -11.180 21.046 -2.470 1.00 69.25 345 VAL A N 1
ATOM 2699 C CA . VAL A 1 345 ? -10.564 19.715 -2.583 1.00 69.25 345 VAL A CA 1
ATOM 2700 C C . VAL A 1 345 ? -10.449 19.054 -1.201 1.00 69.25 345 VAL A C 1
ATOM 2702 O O . VAL A 1 345 ? -9.889 19.615 -0.260 1.00 69.25 345 VAL A O 1
ATOM 2705 N N . LEU A 1 346 ? -10.944 17.818 -1.069 1.00 81.44 346 LEU A N 1
ATOM 2706 C CA . LEU A 1 346 ? -10.836 17.024 0.160 1.00 81.44 346 LEU A CA 1
ATOM 2707 C C . LEU A 1 346 ? -9.400 16.525 0.385 1.00 81.44 346 LEU A C 1
ATOM 2709 O O . LEU A 1 346 ? -8.839 15.811 -0.450 1.00 81.44 346 LEU A O 1
ATOM 2713 N N . HIS A 1 347 ? -8.848 16.814 1.564 1.00 84.56 347 HIS A N 1
ATOM 2714 C CA . HIS A 1 347 ? -7.510 16.379 1.953 1.00 84.56 347 HIS A CA 1
ATOM 2715 C C . HIS A 1 347 ? -7.350 14.846 1.904 1.00 84.56 347 HIS A C 1
ATOM 2717 O O . HIS A 1 347 ? -8.179 14.086 2.416 1.00 84.56 347 HIS A O 1
ATOM 2723 N N . LEU A 1 348 ? -6.215 14.377 1.368 1.00 85.19 348 LEU A N 1
ATOM 2724 C CA . LEU A 1 348 ? -5.876 12.957 1.147 1.00 85.19 348 LEU A CA 1
ATOM 2725 C C . LEU A 1 348 ? -6.080 12.042 2.366 1.00 85.19 348 LEU A C 1
ATOM 2727 O O . LEU A 1 348 ? -6.437 10.874 2.232 1.00 85.19 348 LEU A O 1
ATOM 2731 N N . SER A 1 349 ? -5.889 12.581 3.568 1.00 87.00 349 SER A N 1
ATOM 2732 C CA . SER A 1 349 ? -6.042 11.855 4.835 1.00 87.00 349 SER A CA 1
ATOM 2733 C C . SER A 1 349 ? -7.480 11.515 5.221 1.00 87.00 349 SER A C 1
ATOM 2735 O O . SER A 1 349 ? -7.648 10.661 6.097 1.00 87.00 349 SER A O 1
ATOM 2737 N N . ASP A 1 350 ? -8.469 12.197 4.638 1.00 89.00 350 ASP A N 1
ATOM 2738 C CA . ASP A 1 350 ? -9.888 12.025 4.959 1.00 89.00 350 ASP A CA 1
ATOM 2739 C C . ASP A 1 350 ? -10.650 11.210 3.914 1.00 89.00 350 ASP A C 1
ATOM 2741 O O . ASP A 1 350 ? -11.726 10.697 4.232 1.00 89.00 350 ASP A O 1
ATOM 2745 N N . LYS A 1 351 ? -10.076 11.020 2.722 1.00 90.38 351 LYS A N 1
ATOM 2746 C CA . LYS A 1 351 ? -10.618 10.135 1.686 1.00 90.38 351 LYS A CA 1
ATOM 2747 C C . LYS A 1 351 ? -10.764 8.695 2.185 1.00 90.38 351 LYS A C 1
ATOM 2749 O O . LYS A 1 351 ? -10.057 8.246 3.095 1.00 90.38 351 LYS A O 1
ATOM 2754 N N . PHE A 1 352 ? -11.694 7.961 1.585 1.00 93.44 352 PHE A N 1
ATOM 2755 C CA . PHE A 1 352 ? -11.810 6.522 1.780 1.00 93.44 352 PHE A CA 1
ATOM 2756 C C . PHE A 1 352 ? -10.845 5.774 0.863 1.00 93.44 352 PHE A C 1
ATOM 2758 O O . PHE A 1 352 ? -10.609 6.185 -0.271 1.00 93.44 352 PHE A O 1
ATOM 2765 N N . TYR A 1 353 ? -10.325 4.654 1.361 1.00 92.50 353 TYR A N 1
ATOM 2766 C CA . TYR A 1 353 ? -9.450 3.748 0.625 1.00 92.50 353 TYR A CA 1
ATOM 2767 C C . TYR A 1 353 ? -9.897 2.305 0.863 1.00 92.50 353 TYR A C 1
ATOM 2769 O O . TYR A 1 353 ? -10.409 1.975 1.936 1.00 92.50 353 TYR A O 1
ATOM 2777 N N . LEU A 1 354 ? -9.704 1.451 -0.142 1.00 91.88 354 LEU A N 1
ATOM 2778 C CA . LEU A 1 354 ? -10.112 0.047 -0.122 1.00 91.88 354 LEU A CA 1
ATOM 2779 C C . LEU A 1 354 ? -8.998 -0.821 -0.734 1.00 91.88 354 LEU A C 1
ATOM 2781 O O . LEU A 1 354 ? -8.438 -0.466 -1.771 1.00 91.88 354 LEU A O 1
ATOM 2785 N N . GLY A 1 355 ? -8.659 -1.943 -0.093 1.00 90.44 355 GLY A N 1
ATOM 2786 C CA . GLY A 1 355 ? -7.569 -2.844 -0.500 1.00 90.44 355 GLY A CA 1
ATOM 2787 C C . GLY A 1 355 ? -6.687 -3.296 0.670 1.00 90.44 355 GLY A C 1
ATOM 2788 O O . GLY A 1 355 ? -6.503 -2.558 1.643 1.00 90.44 355 GLY A O 1
ATOM 2789 N N . GLY A 1 356 ? -6.121 -4.498 0.573 1.00 89.25 356 GLY A N 1
ATOM 2790 C CA . GLY A 1 356 ? -5.267 -5.120 1.589 1.00 89.25 356 GLY A CA 1
ATOM 2791 C C . GLY A 1 356 ? -5.981 -6.200 2.402 1.00 89.25 356 GLY A C 1
ATOM 2792 O O . GLY A 1 356 ? -7.208 -6.335 2.368 1.00 89.25 356 GLY A O 1
ATOM 2793 N N . TYR A 1 357 ? -5.212 -6.969 3.174 1.00 88.06 357 TYR A N 1
ATOM 2794 C CA . TYR A 1 357 ? -5.695 -8.197 3.827 1.00 88.06 357 TYR A CA 1
ATOM 2795 C C . TYR A 1 357 ? -6.811 -7.985 4.875 1.00 88.06 357 TYR A C 1
ATOM 2797 O O . TYR A 1 357 ? -7.622 -8.887 5.095 1.00 88.06 357 TYR A O 1
ATOM 2805 N N . LYS A 1 358 ? -6.890 -6.798 5.501 1.00 87.44 358 LYS A N 1
ATOM 2806 C CA . LYS A 1 358 ? -7.951 -6.433 6.466 1.00 87.44 358 LYS A CA 1
ATOM 2807 C C . LYS A 1 358 ? -9.202 -5.846 5.802 1.00 87.44 358 LYS A C 1
ATOM 2809 O O . LYS A 1 358 ? -10.307 -6.065 6.293 1.00 87.44 358 LYS A O 1
ATOM 2814 N N . SER A 1 359 ? -9.052 -5.081 4.716 1.00 89.62 359 SER A N 1
ATOM 2815 C CA . SER A 1 359 ? -10.157 -4.298 4.143 1.00 89.62 359 SER A CA 1
ATOM 2816 C C . SER A 1 359 ? -10.787 -4.953 2.909 1.00 89.62 359 SER A C 1
ATOM 2818 O O . SER A 1 359 ? -12.006 -5.068 2.840 1.00 89.62 359 SER A O 1
ATOM 2820 N N . PHE A 1 360 ? -10.005 -5.421 1.938 1.00 92.44 360 PHE A N 1
ATOM 2821 C CA . PHE A 1 360 ? -10.530 -6.028 0.718 1.00 92.44 360 PHE A CA 1
ATOM 2822 C C . PHE A 1 360 ? -9.529 -7.057 0.203 1.00 92.44 360 PHE A C 1
ATOM 2824 O O . PHE A 1 360 ? -8.619 -6.751 -0.569 1.00 92.44 360 PHE A O 1
ATOM 2831 N N . LYS A 1 361 ? -9.687 -8.290 0.695 1.00 91.50 361 LYS A N 1
ATOM 2832 C CA . LYS A 1 361 ? -8.770 -9.395 0.414 1.00 91.50 361 LYS A CA 1
ATOM 2833 C C . LYS A 1 361 ? -8.673 -9.655 -1.087 1.00 91.50 361 LYS A C 1
ATOM 2835 O O . LYS A 1 361 ? -9.673 -9.583 -1.795 1.00 91.50 361 LYS A O 1
ATOM 2840 N N . GLY A 1 362 ? -7.472 -9.975 -1.557 1.00 89.56 362 GLY A N 1
ATOM 2841 C CA . GLY A 1 362 ? -7.183 -10.230 -2.968 1.00 89.56 362 GLY A CA 1
ATOM 2842 C C . GLY A 1 362 ? -6.787 -8.994 -3.783 1.00 89.56 362 GLY A C 1
ATOM 2843 O O . GLY A 1 362 ? -6.329 -9.165 -4.907 1.00 89.56 362 GLY A O 1
ATOM 2844 N N . PHE A 1 363 ? -6.919 -7.782 -3.242 1.00 90.44 363 PHE A N 1
ATOM 2845 C CA . PHE A 1 363 ? -6.288 -6.574 -3.780 1.00 90.44 363 PHE A CA 1
ATOM 2846 C C . PHE A 1 363 ? -5.188 -6.123 -2.821 1.00 90.44 363 PHE A C 1
ATOM 2848 O O . PHE A 1 363 ? -5.355 -6.242 -1.606 1.00 90.44 363 PHE A O 1
ATOM 2855 N N . ALA A 1 364 ? -4.091 -5.579 -3.352 1.00 89.25 364 ALA A N 1
ATOM 2856 C CA . ALA A 1 364 ? -3.036 -4.987 -2.533 1.00 89.25 364 ALA A CA 1
ATOM 2857 C C . ALA A 1 364 ? -3.577 -3.805 -1.710 1.00 89.25 364 ALA A C 1
ATOM 2859 O O . ALA A 1 364 ? -4.599 -3.199 -2.071 1.00 89.25 364 ALA A O 1
ATOM 2860 N N . ARG A 1 365 ? -2.896 -3.464 -0.615 1.00 88.38 365 ARG A N 1
ATOM 2861 C CA . ARG A 1 365 ? -3.228 -2.335 0.265 1.00 88.38 365 ARG A CA 1
ATOM 2862 C C . ARG A 1 365 ? -3.645 -1.080 -0.507 1.00 88.38 365 ARG A C 1
ATOM 2864 O O . ARG A 1 365 ? -2.881 -0.552 -1.305 1.00 88.38 365 ARG A O 1
ATOM 2871 N N . ASN A 1 366 ? -4.870 -0.615 -0.251 1.00 89.69 366 ASN A N 1
ATOM 2872 C CA . ASN A 1 366 ? -5.467 0.587 -0.848 1.00 89.69 366 ASN A CA 1
ATOM 2873 C C . ASN A 1 366 ? -5.452 0.657 -2.396 1.00 89.69 366 ASN A C 1
ATOM 2875 O O . ASN A 1 366 ? -5.638 1.727 -2.965 1.00 89.69 366 ASN A O 1
ATOM 2879 N N . SER A 1 367 ? -5.268 -0.470 -3.093 1.00 86.44 367 SER A N 1
ATOM 2880 C CA . SER A 1 367 ? -5.084 -0.499 -4.555 1.00 86.44 367 SER A CA 1
ATOM 2881 C C . SER A 1 367 ? -6.379 -0.515 -5.373 1.00 86.44 367 SER A C 1
ATOM 2883 O O . SER A 1 367 ? -6.320 -0.463 -6.601 1.00 86.44 367 SER A O 1
ATOM 2885 N N . VAL A 1 368 ? -7.565 -0.583 -4.749 1.00 87.19 368 VAL A N 1
ATOM 2886 C CA . VAL A 1 368 ? -8.835 -0.490 -5.500 1.00 87.19 368 VAL A CA 1
ATOM 2887 C C . VAL A 1 368 ? -8.976 0.896 -6.145 1.00 87.19 368 VAL A C 1
ATOM 2889 O O . VAL A 1 368 ? -9.427 1.000 -7.282 1.00 87.19 368 VAL A O 1
ATOM 2892 N N . ASN A 1 369 ? -8.518 1.948 -5.467 1.00 85.62 369 ASN A N 1
ATOM 2893 C CA . ASN A 1 369 ? -8.284 3.267 -6.050 1.00 85.62 369 ASN A CA 1
ATOM 2894 C C . ASN A 1 369 ? -7.198 3.974 -5.226 1.00 85.62 369 ASN A C 1
ATOM 2896 O O . ASN A 1 369 ? -7.419 4.275 -4.051 1.00 85.62 369 ASN A O 1
ATOM 2900 N N . THR A 1 370 ? -6.035 4.214 -5.831 1.00 83.25 370 THR A N 1
ATOM 2901 C CA . THR A 1 370 ? -4.859 4.791 -5.159 1.00 83.25 370 THR A CA 1
ATOM 2902 C C . THR A 1 370 ? -5.047 6.264 -4.795 1.00 83.25 370 THR A C 1
ATOM 2904 O O . THR A 1 370 ? -4.469 6.732 -3.816 1.00 83.25 370 THR A O 1
ATOM 2907 N N . GLU A 1 371 ? -5.906 6.991 -5.512 1.00 80.81 371 GLU A N 1
ATOM 2908 C CA . GLU A 1 371 ? -6.237 8.390 -5.205 1.00 80.81 371 GLU A CA 1
ATOM 2909 C C . GLU A 1 371 ? -7.283 8.532 -4.087 1.00 80.81 371 GLU A C 1
ATOM 2911 O O . GLU A 1 371 ? -7.504 9.638 -3.575 1.00 80.81 371 GLU A O 1
ATOM 2916 N N . GLY A 1 372 ? -7.907 7.414 -3.695 1.00 86.38 372 GLY A N 1
ATOM 2917 C CA . GLY A 1 372 ? -9.039 7.362 -2.777 1.00 86.38 372 GLY A CA 1
ATOM 2918 C C . GLY A 1 372 ? -10.325 7.930 -3.383 1.00 86.38 372 GLY A C 1
ATOM 2919 O O . GLY A 1 372 ? -10.409 8.211 -4.575 1.00 86.38 372 GLY A O 1
ATOM 2920 N N . GLY A 1 373 ? -11.351 8.101 -2.552 1.00 88.00 373 GLY A N 1
ATOM 2921 C CA . GLY A 1 373 ? -12.613 8.710 -2.980 1.00 88.00 373 GLY A CA 1
ATOM 2922 C C . GLY A 1 373 ? -13.450 9.252 -1.828 1.00 88.00 373 GLY A C 1
ATOM 2923 O O . GLY A 1 373 ? -13.213 8.921 -0.660 1.00 88.00 373 GLY A O 1
ATOM 2924 N N . SER A 1 374 ? -14.435 10.086 -2.158 1.00 90.31 374 SER A N 1
ATOM 2925 C CA . SER A 1 374 ? -15.442 10.579 -1.206 1.00 90.31 374 SER A CA 1
ATOM 2926 C C . SER A 1 374 ? -16.513 9.537 -0.862 1.00 90.31 374 SER A C 1
ATOM 2928 O O . SER A 1 374 ? -17.100 9.598 0.217 1.00 90.31 374 SER A O 1
ATOM 2930 N N . GLN A 1 375 ? -16.724 8.533 -1.713 1.00 92.38 375 GLN A N 1
ATOM 2931 C CA . GLN A 1 375 ? -17.688 7.453 -1.513 1.00 92.38 375 GLN A CA 1
ATOM 2932 C C . GLN A 1 375 ? -17.010 6.083 -1.579 1.00 92.38 375 GLN A C 1
ATOM 2934 O O . GLN A 1 375 ? -16.070 5.860 -2.345 1.00 92.38 375 GLN A O 1
ATOM 2939 N N . PHE A 1 376 ? -17.518 5.125 -0.804 1.00 94.12 376 PHE A N 1
ATOM 2940 C CA . PHE A 1 376 ? -17.155 3.719 -0.962 1.00 94.12 376 PHE A CA 1
ATOM 2941 C C . PHE A 1 376 ? -18.304 2.794 -0.569 1.00 94.12 376 PHE A C 1
ATOM 2943 O O . PHE A 1 376 ? -19.144 3.137 0.265 1.00 94.12 376 PHE A O 1
ATOM 2950 N N . TYR A 1 377 ? -18.296 1.586 -1.128 1.00 93.94 377 TYR A N 1
ATOM 2951 C CA . TYR A 1 377 ? -19.059 0.468 -0.587 1.00 93.94 377 TYR A CA 1
ATOM 2952 C C . TYR A 1 377 ? -18.254 -0.829 -0.678 1.00 93.94 377 TYR A C 1
ATOM 2954 O O . TYR A 1 377 ? -17.461 -1.033 -1.598 1.00 93.94 377 TYR A O 1
ATOM 2962 N N . ARG A 1 378 ? -18.490 -1.727 0.274 1.00 94.38 378 ARG A N 1
ATOM 2963 C CA . ARG A 1 378 ? -17.956 -3.085 0.334 1.00 94.38 378 ARG A CA 1
ATOM 2964 C C . ARG A 1 378 ? -19.053 -4.006 0.841 1.00 94.38 378 ARG A C 1
ATOM 2966 O O . ARG A 1 378 ? -19.503 -3.878 1.971 1.00 94.38 378 ARG A O 1
ATOM 2973 N N . THR A 1 379 ? -19.445 -4.974 0.032 1.00 95.44 379 THR A N 1
ATOM 2974 C CA . THR A 1 379 ? -20.380 -6.028 0.429 1.00 95.44 379 THR A CA 1
ATOM 2975 C C . THR A 1 379 ? -19.713 -7.370 0.236 1.00 95.44 379 THR A C 1
ATOM 2977 O O . THR A 1 379 ? -19.039 -7.590 -0.768 1.00 95.44 379 THR A O 1
ATOM 2980 N N . GLY A 1 380 ? -19.897 -8.280 1.180 1.00 96.00 380 GLY A N 1
ATOM 2981 C CA . GLY A 1 380 ? -19.377 -9.622 1.031 1.00 96.00 380 GLY A CA 1
ATOM 2982 C C . GLY A 1 380 ? -20.134 -10.657 1.836 1.00 96.00 380 GLY A C 1
ATOM 2983 O O . GLY A 1 380 ? -20.947 -10.360 2.716 1.00 96.00 380 GLY A O 1
ATOM 2984 N N . PHE A 1 381 ? -19.852 -11.898 1.480 1.00 96.69 381 PHE A N 1
ATOM 2985 C CA . PHE A 1 381 ? -20.440 -13.082 2.065 1.00 96.69 381 PHE A CA 1
ATOM 2986 C C . PHE A 1 381 ? -19.341 -14.107 2.301 1.00 96.69 381 PHE A C 1
ATOM 2988 O O . PHE A 1 381 ? -18.634 -14.485 1.369 1.00 96.69 381 PHE A O 1
ATOM 2995 N N . THR A 1 382 ? -19.213 -14.563 3.542 1.00 96.44 382 THR A N 1
ATOM 2996 C CA . THR A 1 382 ? -18.261 -15.595 3.942 1.00 96.44 382 THR A CA 1
ATOM 2997 C C . THR A 1 382 ? -19.008 -16.768 4.553 1.00 96.44 382 THR A C 1
ATOM 2999 O O . THR A 1 382 ? -19.812 -16.601 5.468 1.00 96.44 382 THR A O 1
ATOM 3002 N N . VAL A 1 383 ? -18.722 -17.974 4.076 1.00 96.12 383 VAL A N 1
ATOM 3003 C CA . VAL A 1 383 ? -19.207 -19.222 4.665 1.00 96.12 383 VAL A CA 1
ATOM 3004 C C . VAL A 1 383 ? -18.050 -19.885 5.380 1.00 96.12 383 VAL A C 1
ATOM 3006 O O . VAL A 1 383 ? -17.073 -20.260 4.741 1.00 96.12 383 VAL A O 1
ATOM 3009 N N . TYR A 1 384 ? -18.179 -20.061 6.688 1.00 93.94 384 TYR A N 1
ATOM 3010 C CA . TYR A 1 384 ? -17.276 -20.858 7.505 1.00 93.94 384 TYR A CA 1
ATOM 3011 C C . TYR A 1 384 ? -17.821 -22.275 7.629 1.00 93.94 384 TYR A C 1
ATOM 3013 O O . TYR A 1 384 ? -18.987 -22.458 7.974 1.00 93.94 384 TYR A O 1
ATOM 3021 N N . SER A 1 385 ? -16.985 -23.283 7.409 1.00 92.00 385 SER A N 1
ATOM 3022 C CA . SER A 1 385 ? -17.309 -24.683 7.655 1.00 92.00 385 SER A CA 1
ATOM 3023 C C . SER A 1 385 ? -16.315 -25.317 8.622 1.00 92.00 385 SER A C 1
ATOM 3025 O O . SER A 1 385 ? -15.137 -24.951 8.694 1.00 92.00 385 SER A O 1
ATOM 3027 N N . ARG A 1 386 ? -16.779 -26.320 9.368 1.00 88.44 386 ARG A N 1
ATOM 3028 C CA . ARG A 1 386 ? -15.885 -27.258 10.057 1.00 88.44 386 ARG A CA 1
ATOM 3029 C C . ARG A 1 386 ? -14.984 -27.972 9.050 1.00 88.44 386 ARG A C 1
ATOM 3031 O O . ARG A 1 386 ? -15.319 -28.095 7.871 1.00 88.44 386 ARG A O 1
ATOM 3038 N N . LEU A 1 387 ? -13.841 -28.445 9.538 1.00 85.00 387 LEU A N 1
ATOM 3039 C CA . LEU A 1 387 ? -12.967 -29.307 8.754 1.00 85.00 387 LEU A CA 1
ATOM 3040 C C . LEU A 1 387 ? -13.684 -30.630 8.441 1.00 85.00 387 LEU A C 1
ATOM 3042 O O . LEU A 1 387 ? -14.343 -31.174 9.332 1.00 85.00 387 LEU A O 1
ATOM 3046 N N . PRO A 1 388 ? -13.552 -3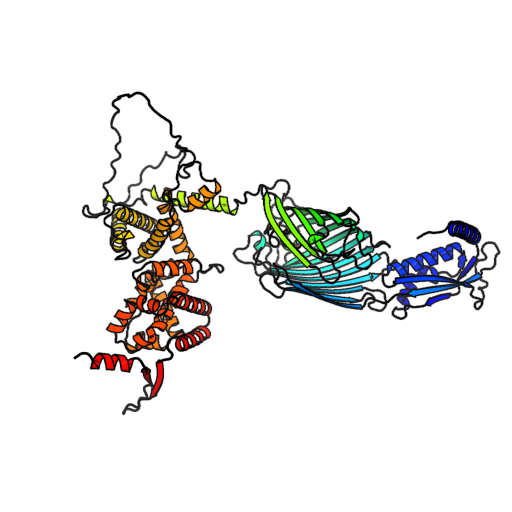1.161 7.214 1.00 80.50 388 PRO A N 1
ATOM 3047 C CA . PRO A 1 388 ? -14.116 -32.457 6.867 1.00 80.50 388 PRO A CA 1
ATOM 3048 C C . PRO A 1 388 ? -13.573 -33.581 7.756 1.00 80.50 388 PRO A C 1
ATOM 3050 O O . PRO A 1 388 ? -12.395 -33.583 8.122 1.00 80.50 388 PRO A O 1
ATOM 3053 N N . GLU A 1 389 ? -14.412 -34.578 8.050 1.00 74.69 389 GLU A N 1
ATOM 3054 C CA . GLU A 1 389 ? -14.056 -35.689 8.946 1.00 74.69 389 GLU A CA 1
ATOM 3055 C C . GLU A 1 389 ? -12.844 -36.499 8.443 1.00 74.69 389 GLU A C 1
ATOM 3057 O O . GLU A 1 389 ? -12.071 -36.994 9.255 1.00 74.69 389 GLU A O 1
ATOM 3062 N N . PHE A 1 390 ? -12.587 -36.554 7.128 1.00 75.25 390 PHE A N 1
ATOM 3063 C CA . PHE A 1 390 ? -11.405 -37.234 6.573 1.00 75.25 390 PHE A CA 1
ATOM 3064 C C . PHE A 1 390 ? -10.069 -36.537 6.897 1.00 75.25 390 PHE A C 1
ATOM 3066 O O . PHE A 1 390 ? -9.018 -37.172 6.841 1.00 75.25 390 PHE A O 1
ATOM 3073 N N . VAL A 1 391 ? -10.092 -35.245 7.243 1.00 75.94 391 VAL A N 1
ATOM 3074 C CA . VAL A 1 391 ? -8.900 -34.485 7.666 1.00 75.94 391 VAL A CA 1
ATOM 3075 C C . VAL A 1 391 ? -8.672 -34.631 9.175 1.00 75.94 391 VAL A C 1
ATOM 3077 O O . VAL A 1 391 ? -7.541 -34.562 9.656 1.00 75.94 391 VAL A O 1
ATOM 3080 N N . GLN A 1 392 ? -9.737 -34.858 9.948 1.00 68.62 392 GLN A N 1
ATOM 3081 C CA . GLN A 1 392 ? -9.677 -34.939 11.404 1.00 68.62 392 GLN A CA 1
ATOM 3082 C C . GLN A 1 392 ? -9.515 -36.388 11.888 1.00 68.62 392 GLN A C 1
ATOM 3084 O O . GLN A 1 392 ? -10.474 -37.144 11.977 1.00 68.62 392 GLN A O 1
ATOM 3089 N N . ARG A 1 393 ? -8.302 -36.764 12.326 1.00 62.84 393 ARG A N 1
ATOM 3090 C CA . ARG A 1 393 ? -8.050 -38.069 12.986 1.00 62.84 393 ARG A CA 1
ATOM 3091 C C . ARG A 1 393 ? -8.817 -38.266 14.305 1.00 62.84 393 ARG A C 1
ATOM 3093 O O . ARG A 1 393 ? -8.992 -39.401 14.735 1.00 62.84 393 ARG A O 1
ATOM 3100 N N . LYS A 1 394 ? -9.235 -37.183 14.970 1.00 66.69 394 LYS A N 1
ATOM 3101 C CA . LYS A 1 394 ? -10.074 -37.200 16.179 1.00 66.69 394 LYS A CA 1
ATOM 3102 C C . LYS A 1 394 ? -11.179 -36.161 16.041 1.00 66.69 394 LYS A C 1
ATOM 3104 O O . LYS A 1 394 ? -10.895 -35.018 15.689 1.00 66.69 394 LYS A O 1
ATOM 3109 N N . ARG A 1 395 ? -12.411 -36.547 16.379 1.00 60.06 395 ARG A N 1
ATOM 3110 C CA . ARG A 1 395 ? -13.560 -35.640 16.439 1.00 60.06 395 ARG A CA 1
ATOM 3111 C C . ARG A 1 395 ? -13.359 -34.680 17.611 1.00 60.06 395 ARG A C 1
ATOM 3113 O O . ARG A 1 395 ? -13.516 -35.069 18.764 1.00 60.06 395 ARG A O 1
ATOM 3120 N N . THR A 1 396 ? -12.945 -33.452 17.328 1.00 59.47 396 THR A N 1
ATOM 3121 C CA . THR A 1 396 ? -12.849 -32.392 18.336 1.00 59.47 396 THR A CA 1
ATOM 3122 C C . THR A 1 396 ? -14.124 -31.563 18.275 1.00 59.47 396 THR A C 1
ATOM 3124 O O . THR A 1 396 ? -14.278 -30.670 17.439 1.00 59.47 396 THR A O 1
ATOM 3127 N N . GLU A 1 397 ? -15.085 -31.890 19.141 1.00 59.94 397 GLU A N 1
ATOM 3128 C CA . GLU A 1 397 ? -16.242 -31.021 19.355 1.00 59.94 397 GLU A CA 1
ATOM 3129 C C . GLU A 1 397 ? -15.733 -29.642 19.798 1.00 59.94 397 GLU A C 1
ATOM 3131 O O . GLU A 1 397 ? -15.004 -29.522 20.778 1.00 59.94 397 GLU A O 1
ATOM 3136 N N . GLY A 1 398 ? -16.047 -28.602 19.021 1.00 63.62 398 GLY A N 1
ATOM 3137 C CA . GLY A 1 398 ? -15.668 -27.229 19.359 1.00 63.62 398 GLY A CA 1
ATOM 3138 C C . GLY A 1 398 ? -14.313 -26.733 18.859 1.00 63.62 398 GLY A C 1
ATOM 3139 O O . GLY A 1 398 ? -13.890 -25.671 19.300 1.00 63.62 398 GLY A O 1
ATOM 3140 N N . SER A 1 399 ? -13.637 -27.419 17.924 1.00 73.94 399 SER A N 1
ATOM 3141 C CA . SER A 1 399 ? -12.421 -26.851 17.311 1.00 73.94 399 SER A CA 1
ATOM 3142 C C . SER A 1 399 ? -12.701 -25.447 16.744 1.00 73.94 399 SER A C 1
ATOM 3144 O O . SER A 1 399 ? -13.687 -25.297 16.010 1.00 73.94 399 SER A O 1
ATOM 3146 N N . PRO A 1 400 ? -11.863 -24.434 17.029 1.00 80.06 400 PRO A N 1
ATOM 3147 C CA . PRO A 1 400 ? -12.051 -23.080 16.519 1.00 80.06 400 PRO A CA 1
ATOM 3148 C C . PRO A 1 400 ? -11.390 -22.860 15.145 1.00 80.06 400 PRO A C 1
ATOM 3150 O O . PRO A 1 400 ? -11.390 -21.751 14.624 1.00 80.06 400 PRO A O 1
ATOM 3153 N N . LEU A 1 401 ? -10.857 -23.919 14.522 1.00 87.75 401 LEU A N 1
ATOM 3154 C CA . LEU A 1 401 ? -10.359 -23.894 13.149 1.00 87.75 401 LEU A CA 1
ATOM 3155 C C . LEU A 1 401 ? -11.513 -24.088 12.152 1.00 87.75 401 LEU A C 1
ATOM 3157 O O . LEU A 1 401 ? -12.333 -25.007 12.296 1.00 87.75 401 LEU A O 1
ATOM 3161 N N . ARG A 1 402 ? -11.588 -23.228 11.134 1.00 89.56 402 ARG A N 1
ATOM 3162 C CA . ARG A 1 402 ? -12.639 -23.244 10.108 1.00 89.56 402 ARG A CA 1
ATOM 3163 C C . ARG A 1 402 ? -12.045 -23.116 8.712 1.00 89.56 402 ARG A C 1
ATOM 3165 O O . ARG A 1 402 ? -11.182 -22.275 8.483 1.00 89.56 402 ARG A O 1
ATOM 3172 N N . PHE A 1 403 ? -12.547 -23.921 7.781 1.00 93.19 403 PHE A N 1
ATOM 3173 C CA . PHE A 1 403 ? -12.399 -23.629 6.358 1.00 93.19 403 PHE A CA 1
ATOM 3174 C C . PHE A 1 403 ? -13.374 -22.506 6.007 1.00 93.19 403 PHE A C 1
ATOM 3176 O O . PHE A 1 403 ? -14.465 -22.453 6.577 1.00 93.19 403 PHE A O 1
ATOM 3183 N N . TYR A 1 404 ? -13.003 -21.598 5.113 1.00 95.19 404 TYR A N 1
ATOM 3184 C CA . TYR A 1 404 ? -13.912 -20.564 4.647 1.00 95.19 404 TYR A CA 1
ATOM 3185 C C . TYR A 1 404 ? -13.867 -20.384 3.139 1.00 95.19 404 TYR A C 1
ATOM 3187 O O . TYR A 1 404 ? -12.821 -20.526 2.513 1.00 95.19 404 TYR A O 1
ATOM 3195 N N . ALA A 1 405 ? -15.016 -20.025 2.577 1.00 96.69 405 ALA A N 1
ATOM 3196 C CA . ALA A 1 405 ? -15.152 -19.510 1.223 1.00 96.69 405 ALA A CA 1
ATOM 3197 C C . ALA A 1 405 ? -15.793 -18.125 1.306 1.00 96.69 405 ALA A C 1
ATOM 3199 O O . ALA A 1 405 ? -16.767 -17.942 2.038 1.00 96.69 405 ALA A O 1
ATOM 3200 N N . THR A 1 406 ? -15.239 -17.145 0.601 1.00 96.25 406 THR A N 1
ATOM 3201 C CA . THR A 1 406 ? -15.688 -15.754 0.665 1.00 96.25 406 THR A CA 1
ATOM 3202 C C . THR A 1 406 ? -15.796 -15.138 -0.721 1.00 96.25 406 THR A C 1
ATOM 3204 O O . THR A 1 406 ? -14.984 -15.423 -1.601 1.00 96.25 406 THR A O 1
ATOM 3207 N N . GLY A 1 407 ? -16.815 -14.308 -0.912 1.00 96.38 407 GLY A N 1
ATOM 3208 C CA . GLY A 1 407 ? -17.007 -13.472 -2.091 1.00 96.38 407 GLY A CA 1
ATOM 3209 C C . GLY A 1 407 ? -17.243 -12.031 -1.661 1.00 96.38 407 GLY A C 1
ATOM 3210 O O . GLY A 1 407 ? -18.045 -11.775 -0.762 1.00 96.38 407 GLY A O 1
ATOM 3211 N N . LEU A 1 408 ? -16.540 -11.098 -2.293 1.00 94.62 408 LEU A N 1
ATOM 3212 C CA . LEU A 1 408 ? -16.553 -9.672 -2.004 1.00 94.62 408 LEU A CA 1
ATOM 3213 C C . LEU A 1 408 ? -16.787 -8.878 -3.289 1.00 94.62 408 LEU A C 1
ATOM 3215 O O . LEU A 1 408 ? -16.228 -9.182 -4.343 1.00 94.62 408 LEU A O 1
ATOM 3219 N N . VAL A 1 409 ? -17.571 -7.814 -3.171 1.00 94.12 409 VAL A N 1
ATOM 3220 C CA . VAL A 1 409 ? -17.753 -6.785 -4.192 1.00 94.12 409 VAL A CA 1
ATOM 3221 C C . VAL A 1 409 ? -17.631 -5.417 -3.540 1.00 94.12 409 VAL A C 1
ATOM 3223 O O . VAL A 1 409 ? -18.175 -5.179 -2.460 1.00 94.12 409 VAL A O 1
ATOM 3226 N N . GLY A 1 410 ? -16.909 -4.502 -4.169 1.00 92.44 410 GLY A N 1
ATOM 3227 C CA . GLY A 1 410 ? -16.766 -3.155 -3.641 1.00 92.44 410 GLY A CA 1
ATOM 3228 C C . GLY A 1 410 ? -16.183 -2.183 -4.645 1.00 92.44 410 GLY A C 1
ATOM 3229 O O . GLY A 1 410 ? -15.643 -2.576 -5.676 1.00 92.44 410 GLY A O 1
ATOM 3230 N N . ASN A 1 411 ? -16.315 -0.899 -4.346 1.00 91.69 411 ASN A N 1
ATOM 3231 C CA . ASN A 1 411 ? -15.717 0.165 -5.138 1.00 91.69 411 ASN A CA 1
ATOM 3232 C C . ASN A 1 411 ? -15.482 1.408 -4.269 1.00 91.69 411 ASN A C 1
ATOM 3234 O O . ASN A 1 411 ? -16.116 1.565 -3.221 1.00 91.69 411 ASN A O 1
ATOM 3238 N N . VAL A 1 412 ? -14.575 2.279 -4.709 1.00 90.75 412 VAL A N 1
ATOM 3239 C CA . VAL A 1 412 ? -14.224 3.537 -4.038 1.00 90.75 412 VAL A CA 1
ATOM 3240 C C . VAL A 1 412 ? -13.891 4.620 -5.072 1.00 90.75 412 VAL A C 1
ATOM 3242 O O . VAL A 1 412 ? -13.119 4.396 -6.005 1.00 90.75 412 VAL A O 1
ATOM 3245 N N . GLY A 1 413 ? -14.488 5.800 -4.919 1.00 87.88 413 GLY A N 1
ATOM 3246 C CA . GLY A 1 413 ? -14.369 6.921 -5.858 1.00 87.88 413 GLY A CA 1
ATOM 3247 C C . GLY A 1 413 ? -15.307 8.067 -5.478 1.00 87.88 413 GLY A C 1
ATOM 3248 O O . GLY A 1 413 ? -15.891 8.037 -4.398 1.00 87.88 413 GLY A O 1
ATOM 3249 N N . ASP A 1 414 ? -15.460 9.069 -6.344 1.00 83.62 414 ASP A N 1
ATOM 3250 C CA . ASP A 1 414 ? -16.294 10.243 -6.032 1.00 83.62 414 ASP A CA 1
ATOM 3251 C C . ASP A 1 414 ? -17.769 10.110 -6.431 1.00 83.62 414 ASP A C 1
ATOM 3253 O O . ASP A 1 414 ? -18.643 10.646 -5.757 1.00 83.62 414 ASP A O 1
ATOM 3257 N N . ASP A 1 415 ? -18.072 9.328 -7.468 1.00 79.06 415 ASP A N 1
ATOM 3258 C CA . ASP A 1 415 ? -19.443 8.937 -7.813 1.00 79.06 415 ASP A CA 1
ATOM 3259 C C . ASP A 1 415 ? -19.476 7.435 -8.087 1.00 79.06 415 ASP A C 1
ATOM 3261 O O . ASP A 1 415 ? -19.361 6.972 -9.219 1.00 79.06 415 ASP A O 1
ATOM 3265 N N . VAL A 1 416 ? -19.588 6.649 -7.020 1.00 79.75 416 VAL A N 1
ATOM 3266 C CA . VAL A 1 416 ? -19.440 5.190 -7.092 1.00 79.75 416 VAL A CA 1
ATOM 3267 C C . VAL A 1 416 ? -20.608 4.512 -7.834 1.00 79.75 416 VAL A C 1
ATOM 3269 O O . VAL A 1 416 ? -20.483 3.369 -8.281 1.00 79.75 416 VAL A O 1
ATOM 3272 N N . LEU A 1 417 ? -21.740 5.209 -7.991 1.00 72.38 417 LEU A N 1
ATOM 3273 C CA . LEU A 1 417 ? -22.918 4.714 -8.709 1.00 72.38 417 LEU A CA 1
ATOM 3274 C C . LEU A 1 417 ? -22.890 5.053 -10.206 1.00 72.38 417 LEU A C 1
ATOM 3276 O O . LEU A 1 417 ? -23.446 4.286 -10.996 1.00 72.38 417 LEU A O 1
ATOM 3280 N N . LYS A 1 418 ? -22.260 6.167 -10.610 1.00 65.75 418 LYS A N 1
ATOM 3281 C CA . LYS A 1 418 ? -22.147 6.567 -12.026 1.00 65.75 418 LYS A CA 1
ATOM 3282 C C . LYS A 1 418 ? -20.777 6.316 -12.651 1.00 65.75 418 LYS A C 1
ATOM 3284 O O . LYS A 1 418 ? -20.679 6.376 -13.877 1.00 65.75 418 LYS A O 1
ATOM 3289 N N . SER A 1 419 ? -19.726 6.073 -11.865 1.00 56.75 419 SER A N 1
ATOM 3290 C CA . SER A 1 419 ? -18.372 5.985 -12.411 1.00 56.75 419 SER A CA 1
ATOM 3291 C C . SER A 1 419 ? -18.205 4.803 -13.371 1.00 56.75 419 SER A C 1
ATOM 3293 O O . SER A 1 419 ? -18.683 3.687 -13.159 1.00 56.75 419 SER A O 1
ATOM 3295 N N . SER A 1 420 ? -17.466 5.058 -14.450 1.00 50.41 420 SER A N 1
ATOM 3296 C CA . SER A 1 420 ? -16.984 4.057 -15.407 1.00 50.41 420 SER A CA 1
ATOM 3297 C C . SER A 1 420 ? -15.887 3.153 -14.823 1.00 50.41 420 SER A C 1
ATOM 3299 O O . SER A 1 420 ? -15.532 2.142 -15.430 1.00 50.41 420 SER A O 1
ATOM 3301 N N . THR A 1 421 ? -15.361 3.484 -13.637 1.00 54.72 421 THR A N 1
ATOM 3302 C CA . THR A 1 421 ? -14.445 2.645 -12.858 1.00 54.72 421 THR A CA 1
ATOM 3303 C C . THR A 1 421 ? -15.237 1.508 -12.228 1.00 54.72 421 THR A C 1
ATOM 3305 O O . THR A 1 421 ? -15.750 1.598 -11.118 1.00 54.72 421 THR A O 1
ATOM 3308 N N . GLY A 1 422 ? -15.424 0.447 -13.003 1.00 67.38 422 GLY A N 1
ATOM 3309 C CA . GLY A 1 422 ? -16.267 -0.665 -12.605 1.00 67.38 422 GLY A CA 1
ATOM 3310 C C . GLY A 1 422 ? -15.844 -1.374 -11.304 1.00 67.38 422 GLY A C 1
ATOM 3311 O O . GLY A 1 422 ? -14.707 -1.265 -10.850 1.00 67.38 422 GLY A O 1
ATOM 3312 N N . ALA A 1 423 ? -16.787 -2.089 -10.686 1.00 84.31 423 ALA A N 1
ATOM 3313 C CA . ALA A 1 423 ? -16.667 -2.632 -9.332 1.00 84.31 423 ALA A CA 1
ATOM 3314 C C . ALA A 1 423 ? -15.562 -3.694 -9.193 1.00 84.31 423 ALA A C 1
ATOM 3316 O O . ALA A 1 423 ? -15.445 -4.594 -10.023 1.00 84.31 423 ALA A O 1
ATOM 3317 N N . ALA A 1 424 ? -14.790 -3.645 -8.109 1.00 89.94 424 ALA A N 1
ATOM 3318 C CA . ALA A 1 424 ? -13.836 -4.687 -7.757 1.00 89.94 424 ALA A CA 1
ATOM 3319 C C . ALA A 1 424 ? -14.570 -5.922 -7.218 1.00 89.94 424 ALA A C 1
ATOM 3321 O O . ALA A 1 424 ? -15.382 -5.824 -6.296 1.00 89.94 424 ALA A O 1
ATOM 3322 N N . LEU A 1 425 ? -14.269 -7.085 -7.789 1.00 92.31 425 LEU A N 1
ATOM 3323 C CA . LEU A 1 425 ? -14.739 -8.394 -7.353 1.00 92.31 425 LEU A CA 1
ATOM 3324 C C . LEU A 1 425 ? -13.551 -9.187 -6.817 1.00 92.31 425 LEU A C 1
ATOM 3326 O O . LEU A 1 425 ? -12.489 -9.214 -7.436 1.00 92.31 425 LEU A O 1
ATOM 3330 N N . SER A 1 426 ? -13.735 -9.852 -5.684 1.00 94.75 426 SER A N 1
ATOM 3331 C CA . SER A 1 426 ? -12.759 -10.784 -5.127 1.00 94.75 426 SER A CA 1
ATOM 3332 C C . SER A 1 426 ? -13.472 -12.018 -4.598 1.00 94.75 426 SER A C 1
ATOM 3334 O O . SER A 1 426 ? -14.502 -11.917 -3.937 1.00 94.75 426 SER A O 1
ATOM 3336 N N . GLY A 1 427 ? -12.942 -13.192 -4.906 1.00 95.88 427 GLY A N 1
ATOM 3337 C CA . GLY A 1 427 ? -13.423 -14.470 -4.404 1.00 95.88 427 GLY A CA 1
ATOM 3338 C C . GLY A 1 427 ? -12.251 -15.287 -3.896 1.00 95.88 427 GLY A C 1
ATOM 3339 O O . GLY A 1 427 ? -11.202 -15.329 -4.532 1.00 95.88 427 GLY A O 1
ATOM 3340 N N . GLY A 1 428 ? -12.398 -15.943 -2.753 1.00 95.62 428 GLY A N 1
ATOM 3341 C CA . GLY A 1 428 ? -11.303 -16.714 -2.184 1.00 95.62 428 GLY A CA 1
ATOM 3342 C C . GLY A 1 428 ? -11.747 -17.826 -1.261 1.00 95.62 428 GLY A C 1
ATOM 3343 O O . GLY A 1 428 ? -12.878 -17.858 -0.775 1.00 95.62 428 GLY A O 1
ATOM 3344 N N . VAL A 1 429 ? -10.820 -18.742 -1.017 1.00 96.75 429 VAL A N 1
ATOM 3345 C CA . VAL A 1 429 ? -10.973 -19.839 -0.062 1.00 96.75 429 VAL A CA 1
ATOM 3346 C C . VAL A 1 429 ? -9.776 -19.871 0.871 1.00 96.75 429 VAL A C 1
ATOM 3348 O O . VAL A 1 429 ? -8.664 -19.514 0.483 1.00 96.75 429 VAL A O 1
ATOM 3351 N N . GLY A 1 430 ? -9.989 -20.300 2.107 1.00 95.31 430 GLY A N 1
ATOM 3352 C CA . GLY A 1 430 ? -8.935 -20.281 3.105 1.00 95.31 430 GLY A CA 1
ATOM 3353 C C . GLY A 1 430 ? -9.261 -21.051 4.370 1.00 95.31 430 GLY A C 1
ATOM 3354 O O . GLY A 1 430 ? -10.269 -21.747 4.482 1.00 95.31 430 GLY A O 1
ATOM 3355 N N . LEU A 1 431 ? -8.365 -20.918 5.334 1.00 93.75 431 LEU A N 1
ATOM 3356 C CA . LEU A 1 431 ? -8.432 -21.513 6.651 1.00 93.75 431 LEU A CA 1
ATOM 3357 C C . LEU A 1 431 ? -8.227 -20.400 7.679 1.00 93.75 431 LEU A C 1
ATOM 3359 O O . LEU A 1 431 ? -7.246 -19.661 7.610 1.00 93.75 431 LEU A O 1
ATOM 3363 N N . LYS A 1 432 ? -9.146 -20.295 8.638 1.00 92.69 432 LYS A N 1
ATOM 3364 C CA . LYS A 1 432 ? -9.071 -19.327 9.730 1.00 92.69 432 LYS A CA 1
ATOM 3365 C C . LYS A 1 432 ? -9.134 -20.030 11.077 1.00 92.69 432 LYS A C 1
ATOM 3367 O O . LYS A 1 432 ? -10.044 -20.825 11.325 1.00 92.69 432 LYS A O 1
ATOM 3372 N N . TYR A 1 433 ? -8.169 -19.735 11.936 1.00 90.12 433 TYR A N 1
ATOM 3373 C CA . TYR A 1 433 ? -8.157 -20.146 13.330 1.00 90.12 433 TYR A CA 1
ATOM 3374 C C . TYR A 1 433 ? -8.632 -18.988 14.188 1.00 90.12 433 TYR A C 1
ATOM 3376 O O . TYR A 1 433 ? -8.055 -17.904 14.159 1.00 90.12 433 TYR A O 1
ATOM 3384 N N . PHE A 1 434 ? -9.686 -19.232 14.948 1.00 85.31 434 PHE A N 1
ATOM 3385 C CA . PHE A 1 434 ? -10.199 -18.254 15.878 1.00 85.31 434 PHE A CA 1
ATOM 3386 C C . PHE A 1 434 ? -9.598 -18.496 17.269 1.00 85.31 434 PHE A C 1
ATOM 3388 O O . PHE A 1 434 ? -9.690 -19.598 17.806 1.00 85.31 434 PHE A O 1
ATOM 3395 N N . ASN A 1 435 ? -8.970 -17.488 17.867 1.00 84.62 435 ASN A N 1
ATOM 3396 C CA . ASN A 1 435 ? -8.469 -17.543 19.240 1.00 84.62 435 ASN A CA 1
ATOM 3397 C C . ASN A 1 435 ? -8.307 -16.115 19.777 1.00 84.62 435 ASN A C 1
ATOM 3399 O O . ASN A 1 435 ? -8.115 -15.183 19.002 1.00 84.62 435 ASN A O 1
ATOM 3403 N N . GLU A 1 436 ? -8.371 -15.956 21.096 1.00 76.56 436 GLU A N 1
ATOM 3404 C CA . GLU A 1 436 ? -8.117 -14.688 21.782 1.00 76.56 436 GLU A CA 1
ATOM 3405 C C . GLU A 1 436 ? -6.645 -14.249 21.658 1.00 76.56 436 GLU A C 1
ATOM 3407 O O . GLU A 1 436 ? -6.364 -13.066 21.490 1.00 76.56 436 GLU A O 1
ATOM 3412 N N . TRP A 1 437 ? -5.702 -15.200 21.682 1.00 80.00 437 TRP A N 1
ATOM 3413 C CA . TRP A 1 437 ? -4.260 -14.913 21.668 1.00 80.00 437 TRP A CA 1
ATOM 3414 C C . TRP A 1 437 ? -3.595 -15.046 20.293 1.00 80.00 437 TRP A C 1
ATOM 3416 O O . TRP A 1 437 ? -2.466 -14.592 20.121 1.00 80.00 437 TRP A O 1
ATOM 3426 N N . VAL A 1 438 ? -4.248 -15.702 19.326 1.00 83.69 438 VAL A N 1
ATOM 3427 C CA . VAL A 1 438 ? -3.670 -16.006 18.004 1.00 83.69 438 VAL A CA 1
ATOM 3428 C C . VAL A 1 438 ? -4.714 -15.814 16.903 1.00 83.69 438 VAL A C 1
ATOM 3430 O O . VAL A 1 438 ? -5.673 -16.579 16.828 1.00 83.69 438 VAL A O 1
ATOM 3433 N N . ASP A 1 439 ? -4.489 -14.858 15.999 1.00 84.12 439 ASP A N 1
ATOM 3434 C CA . ASP A 1 439 ? -5.261 -14.715 14.756 1.00 84.12 439 ASP A CA 1
ATOM 3435 C C . ASP A 1 439 ? -4.451 -15.305 13.595 1.00 84.12 439 ASP A C 1
ATOM 3437 O O . ASP A 1 439 ? -3.447 -14.736 13.165 1.00 84.12 439 ASP A O 1
ATOM 3441 N N . PHE A 1 440 ? -4.852 -16.486 13.119 1.00 90.00 440 PHE A N 1
ATOM 3442 C CA . PHE A 1 440 ? -4.231 -17.132 11.963 1.00 90.00 440 PHE A CA 1
ATOM 3443 C C . PHE A 1 440 ? -5.248 -17.226 10.829 1.00 90.00 440 PHE A C 1
ATOM 3445 O O . PHE A 1 440 ? -6.267 -17.908 10.948 1.00 90.00 440 PHE A O 1
ATOM 3452 N N . ASP A 1 441 ? -4.952 -16.559 9.717 1.00 91.94 441 ASP A N 1
ATOM 3453 C CA . ASP A 1 441 ? -5.799 -16.502 8.529 1.00 91.94 441 ASP A CA 1
ATOM 3454 C C . ASP A 1 441 ? -4.925 -16.695 7.288 1.00 91.94 441 ASP A C 1
ATOM 3456 O O . ASP A 1 441 ? -4.095 -15.849 6.955 1.00 91.94 441 ASP A O 1
ATOM 3460 N N . ILE A 1 442 ? -5.097 -17.833 6.620 1.00 93.12 442 ILE A N 1
ATOM 3461 C CA . ILE A 1 442 ? -4.425 -18.147 5.360 1.00 93.12 442 ILE A CA 1
ATOM 3462 C C . ILE A 1 442 ? -5.484 -18.368 4.291 1.00 93.12 442 ILE A C 1
ATOM 3464 O O . ILE A 1 442 ? -6.433 -19.124 4.489 1.00 93.12 442 ILE A O 1
ATOM 3468 N N . GLY A 1 443 ? -5.338 -17.722 3.142 1.00 92.94 443 GLY A N 1
ATOM 3469 C CA . GLY A 1 443 ? -6.309 -17.853 2.066 1.00 92.94 443 GLY A CA 1
ATOM 3470 C C . GLY A 1 443 ? -5.718 -17.518 0.712 1.00 92.94 443 GLY A C 1
ATOM 3471 O O . GLY A 1 443 ? -4.763 -16.752 0.603 1.00 92.94 443 GLY A O 1
ATOM 3472 N N . TYR A 1 444 ? -6.311 -18.110 -0.315 1.00 94.06 444 TYR A N 1
ATOM 3473 C CA . TYR A 1 444 ? -6.024 -17.825 -1.709 1.00 94.06 444 TYR A CA 1
ATOM 3474 C C . TYR A 1 444 ? -7.209 -17.075 -2.312 1.00 94.06 444 TYR A C 1
ATOM 3476 O O . TYR A 1 444 ? -8.357 -17.506 -2.172 1.00 94.06 444 TYR A O 1
ATOM 3484 N N . PHE A 1 445 ? -6.926 -15.955 -2.972 1.00 93.56 445 PHE A N 1
ATOM 3485 C CA . PHE A 1 445 ? -7.927 -15.039 -3.507 1.00 93.56 445 PHE A CA 1
ATOM 3486 C C . PHE A 1 445 ? -7.680 -14.808 -4.993 1.00 93.56 445 PHE A C 1
ATOM 3488 O O . PHE A 1 445 ? -6.550 -14.569 -5.410 1.00 93.56 445 PHE A O 1
ATOM 3495 N N . THR A 1 446 ? -8.751 -14.848 -5.776 1.00 91.88 446 THR A N 1
ATOM 3496 C CA . THR A 1 446 ? -8.787 -14.394 -7.162 1.00 91.88 446 THR A CA 1
ATOM 3497 C C . THR A 1 446 ? -9.615 -13.118 -7.234 1.00 91.88 446 THR A C 1
ATOM 3499 O O . THR A 1 446 ? -10.706 -13.037 -6.668 1.00 91.88 446 THR A O 1
ATOM 3502 N N . SER A 1 447 ? -9.079 -12.108 -7.908 1.00 90.69 447 SER A N 1
ATOM 3503 C CA . SER A 1 447 ? -9.643 -10.763 -7.940 1.00 90.69 447 SER A CA 1
ATOM 3504 C C . SER A 1 447 ? -9.698 -10.250 -9.366 1.00 90.69 447 SER A C 1
ATOM 3506 O O . SER A 1 447 ? -8.778 -10.489 -10.145 1.00 90.69 447 SER A O 1
ATOM 3508 N N . ARG A 1 448 ? -10.761 -9.524 -9.708 1.00 86.00 448 ARG A N 1
ATOM 3509 C CA . ARG A 1 448 ? -10.945 -8.901 -11.024 1.00 86.00 448 ARG A CA 1
ATOM 3510 C C . ARG A 1 448 ? -11.828 -7.667 -10.893 1.00 86.00 448 ARG A C 1
ATOM 3512 O O . ARG A 1 448 ? -12.734 -7.662 -10.063 1.00 86.00 448 ARG A O 1
ATOM 3519 N N . ARG A 1 449 ? -11.636 -6.638 -11.720 1.00 81.25 449 ARG A N 1
ATOM 3520 C CA . ARG A 1 449 ? -12.597 -5.528 -11.790 1.00 81.25 449 ARG A CA 1
ATOM 3521 C C . ARG A 1 449 ? -13.647 -5.781 -12.879 1.00 81.25 449 ARG A C 1
ATOM 3523 O O . ARG A 1 449 ? -13.351 -6.202 -13.992 1.00 81.25 449 ARG A O 1
ATOM 3530 N N . TYR A 1 450 ? -14.913 -5.549 -12.548 1.00 69.62 450 TYR A N 1
ATOM 3531 C CA . TYR A 1 450 ? -16.084 -5.748 -13.402 1.00 69.62 450 TYR A CA 1
ATOM 3532 C C . TYR A 1 450 ? -16.501 -4.430 -14.044 1.00 69.62 450 TYR A C 1
ATOM 3534 O O . TYR A 1 450 ? -16.783 -3.492 -13.316 1.00 69.62 450 TYR A O 1
ATOM 3542 N N . ARG A 1 451 ? -16.579 -4.339 -15.380 1.00 57.72 451 ARG A N 1
ATOM 3543 C CA . ARG A 1 451 ? -16.781 -3.091 -16.169 1.00 57.72 451 ARG A CA 1
ATOM 3544 C C . ARG A 1 451 ? -15.659 -2.061 -16.077 1.00 57.72 451 ARG A C 1
ATOM 3546 O O . ARG A 1 451 ? -15.668 -1.113 -16.852 1.00 57.72 451 ARG A O 1
ATOM 3553 N N . SER A 1 452 ? -14.659 -2.282 -15.229 1.00 44.84 452 SER A N 1
ATOM 3554 C CA . SER A 1 452 ? -13.337 -1.801 -15.577 1.00 44.84 452 SER A CA 1
ATOM 3555 C C . SER A 1 452 ? -12.964 -2.588 -16.820 1.00 44.84 452 SER A C 1
ATOM 3557 O O . SER A 1 452 ? -12.901 -3.820 -16.808 1.00 44.84 452 SER A O 1
ATOM 3559 N N . SER A 1 453 ? -12.760 -1.893 -17.928 1.00 41.31 453 SER A N 1
ATOM 3560 C CA . SER A 1 453 ? -11.720 -2.362 -18.808 1.00 41.31 453 SER A CA 1
ATOM 3561 C C . SER A 1 453 ? -10.468 -2.435 -17.930 1.00 41.31 453 SER A C 1
ATOM 3563 O O . SER A 1 453 ? -9.757 -1.448 -17.812 1.00 41.31 453 SER A O 1
ATOM 3565 N N . ASP A 1 454 ? -10.164 -3.601 -17.354 1.00 38.97 454 ASP A N 1
ATOM 3566 C CA . ASP A 1 454 ? -8.797 -3.953 -16.938 1.00 38.97 454 ASP A CA 1
ATOM 3567 C C . ASP A 1 454 ? -7.859 -3.965 -18.172 1.00 38.97 454 ASP A C 1
ATOM 3569 O O . ASP A 1 454 ? -6.683 -4.280 -18.094 1.00 38.97 454 ASP A O 1
ATOM 3573 N N . ALA A 1 455 ? -8.355 -3.501 -19.319 1.00 42.97 455 ALA A N 1
ATOM 3574 C CA . ALA A 1 455 ? -7.627 -2.742 -20.311 1.00 42.97 455 ALA A CA 1
ATOM 3575 C C . ALA A 1 455 ? -7.235 -1.300 -19.896 1.00 42.97 455 ALA A C 1
ATOM 3577 O O . ALA A 1 455 ? -6.953 -0.494 -20.767 1.00 42.97 455 ALA A O 1
ATOM 3578 N N . ALA A 1 456 ? -7.178 -0.928 -18.617 1.00 41.97 456 ALA A N 1
ATOM 3579 C CA . ALA A 1 456 ? -6.497 0.311 -18.231 1.00 41.97 456 ALA A CA 1
ATOM 3580 C C . ALA A 1 456 ? -4.987 0.155 -18.459 1.00 41.97 456 ALA A C 1
ATOM 3582 O O . ALA A 1 456 ? -4.368 1.066 -18.962 1.00 41.97 456 ALA A O 1
ATOM 3583 N N . GLY A 1 457 ? -4.422 -1.039 -18.244 1.00 46.12 457 GLY A N 1
ATOM 3584 C CA . GLY A 1 457 ? -3.105 -1.374 -18.791 1.00 46.12 457 GLY A CA 1
ATOM 3585 C C . GLY A 1 457 ? -3.175 -1.701 -20.286 1.00 46.12 457 GLY A C 1
ATOM 3586 O O . GLY A 1 457 ? -2.412 -1.147 -21.070 1.00 46.12 457 GLY A O 1
ATOM 3587 N N . PHE A 1 458 ? -4.116 -2.573 -20.693 1.00 46.12 458 PHE A N 1
ATOM 3588 C CA . PHE A 1 458 ? -4.132 -3.129 -22.055 1.00 46.12 458 PHE A CA 1
ATOM 3589 C C . PHE A 1 458 ? -4.565 -2.168 -23.179 1.00 46.12 458 PHE A C 1
ATOM 3591 O O . PHE A 1 458 ? -3.870 -2.070 -24.182 1.00 46.12 458 PHE A O 1
ATOM 3598 N N . ARG A 1 459 ? -5.657 -1.405 -23.022 1.00 51.06 459 ARG A N 1
ATOM 3599 C CA . ARG A 1 459 ? -6.057 -0.375 -24.002 1.00 51.06 459 ARG A CA 1
ATOM 3600 C C . ARG A 1 459 ? -5.165 0.852 -23.931 1.00 51.06 459 ARG A C 1
ATOM 3602 O O . ARG A 1 459 ? -5.022 1.531 -24.939 1.00 51.06 459 ARG A O 1
ATOM 3609 N N . GLU A 1 460 ? -4.583 1.164 -22.774 1.00 57.19 460 GLU A N 1
ATOM 3610 C CA . GLU A 1 460 ? -3.645 2.283 -22.678 1.00 57.19 460 GLU A CA 1
ATOM 3611 C C . GLU A 1 460 ? -2.362 1.986 -23.459 1.00 57.19 460 GLU A C 1
ATOM 3613 O O . GLU A 1 460 ? -1.932 2.846 -24.226 1.00 57.19 460 GLU A O 1
ATOM 3618 N N . TRP A 1 461 ? -1.782 0.779 -23.352 1.00 67.88 461 TRP A N 1
ATOM 3619 C CA . TRP A 1 461 ? -0.632 0.432 -24.196 1.00 67.88 461 TRP A CA 1
ATOM 3620 C C . TRP A 1 461 ? -1.027 0.259 -25.661 1.00 67.88 461 TRP A C 1
ATOM 3622 O O . TRP A 1 461 ? -0.293 0.737 -26.514 1.00 67.88 461 TRP A O 1
ATOM 3632 N N . GLU A 1 462 ? -2.185 -0.332 -25.972 1.00 68.25 462 GLU A N 1
ATOM 3633 C CA . GLU A 1 462 ? -2.663 -0.476 -27.356 1.00 68.25 462 GLU A CA 1
ATOM 3634 C C . GLU A 1 462 ? -2.872 0.898 -28.008 1.00 68.25 462 GLU A C 1
ATOM 3636 O O . GLU A 1 462 ? -2.398 1.140 -29.114 1.00 68.25 462 GLU A O 1
ATOM 3641 N N . SER A 1 463 ? -3.490 1.841 -27.289 1.00 72.56 463 SER A N 1
ATOM 3642 C CA . SER A 1 463 ? -3.670 3.221 -27.744 1.00 72.56 463 SER A CA 1
ATOM 3643 C C . SER A 1 463 ? -2.347 3.979 -27.847 1.00 72.56 463 SER A C 1
ATOM 3645 O O . SER A 1 463 ? -2.185 4.798 -28.753 1.00 72.56 463 SER A O 1
ATOM 3647 N N . LYS A 1 464 ? -1.394 3.746 -26.936 1.00 78.56 464 LYS A N 1
ATOM 3648 C CA . LYS A 1 464 ? -0.055 4.352 -27.006 1.00 78.56 464 LYS A CA 1
ATOM 3649 C C . LYS A 1 464 ? 0.751 3.784 -28.173 1.00 78.56 464 LYS A C 1
ATOM 3651 O O . LYS A 1 464 ? 1.390 4.561 -28.875 1.00 78.56 464 LYS A O 1
ATOM 3656 N N . LEU A 1 465 ? 0.670 2.476 -28.412 1.00 83.19 465 LEU A N 1
ATOM 3657 C CA . LEU A 1 465 ? 1.327 1.780 -29.515 1.00 83.19 465 LEU A CA 1
ATOM 3658 C C . LEU A 1 465 ? 0.733 2.197 -30.864 1.00 83.19 465 LEU A C 1
ATOM 3660 O O . LEU A 1 465 ? 1.465 2.500 -31.803 1.00 83.19 465 LEU A O 1
ATOM 3664 N N . SER A 1 466 ? -0.596 2.281 -30.965 1.00 83.12 466 SER A N 1
ATOM 3665 C CA . SER A 1 466 ? -1.252 2.785 -32.173 1.00 83.12 466 SER A CA 1
ATOM 3666 C C . SER A 1 466 ? -0.864 4.241 -32.430 1.00 83.12 466 SER A C 1
ATOM 3668 O O . SER A 1 466 ? -0.511 4.593 -33.552 1.00 83.12 466 SER A O 1
ATOM 3670 N N . SER A 1 467 ? -0.839 5.077 -31.388 1.00 83.00 467 SER A N 1
ATOM 3671 C CA . SER A 1 467 ? -0.425 6.479 -31.501 1.00 83.00 467 SER A CA 1
ATOM 3672 C C . SER A 1 467 ? 1.036 6.611 -31.934 1.00 83.00 467 SER A C 1
ATOM 3674 O O . SER A 1 467 ? 1.322 7.392 -32.839 1.00 83.00 467 SER A O 1
ATOM 3676 N N . SER A 1 468 ? 1.962 5.836 -31.353 1.00 85.69 468 SER A N 1
ATOM 3677 C CA . SER A 1 468 ? 3.379 5.874 -31.741 1.00 85.69 468 SER A CA 1
ATOM 3678 C C . SER A 1 468 ? 3.585 5.439 -33.190 1.00 85.69 468 SER A C 1
ATOM 3680 O O . SER A 1 468 ? 4.340 6.084 -33.920 1.00 85.69 468 SER A O 1
ATOM 3682 N N . ARG A 1 469 ? 2.862 4.402 -33.636 1.00 89.88 469 ARG A N 1
ATOM 3683 C CA . ARG A 1 469 ? 2.880 3.944 -35.031 1.00 89.88 469 ARG A CA 1
ATOM 3684 C C . ARG A 1 469 ? 2.330 5.008 -35.981 1.00 89.88 469 ARG A C 1
ATOM 3686 O O . ARG A 1 469 ? 2.973 5.302 -36.984 1.00 89.88 469 ARG A O 1
ATOM 3693 N N . ILE A 1 470 ? 1.208 5.652 -35.646 1.00 86.94 470 ILE A N 1
ATOM 3694 C CA . ILE A 1 470 ? 0.626 6.743 -36.449 1.00 86.94 470 ILE A CA 1
ATOM 3695 C C . ILE A 1 470 ? 1.592 7.929 -36.564 1.00 86.94 470 ILE A C 1
ATOM 3697 O O . ILE A 1 470 ? 1.733 8.487 -37.651 1.00 86.94 470 ILE A O 1
ATOM 3701 N N . ILE A 1 471 ? 2.268 8.312 -35.474 1.00 85.44 471 ILE A N 1
ATOM 3702 C CA . ILE A 1 471 ? 3.229 9.427 -35.475 1.00 85.44 471 ILE A CA 1
ATOM 3703 C C . ILE A 1 471 ? 4.355 9.160 -36.476 1.00 85.44 471 ILE A C 1
ATOM 3705 O O . ILE A 1 471 ? 4.593 9.986 -37.355 1.00 85.44 471 ILE A O 1
ATOM 3709 N N . TYR A 1 472 ? 5.014 8.001 -36.385 1.00 88.06 472 TYR A N 1
ATOM 3710 C CA . TYR A 1 472 ? 6.094 7.668 -37.316 1.00 88.06 472 TYR A CA 1
ATOM 3711 C C . TYR A 1 472 ? 5.592 7.523 -38.758 1.00 88.06 472 TYR A C 1
ATOM 3713 O O . TYR A 1 472 ? 6.232 7.998 -39.694 1.00 88.06 472 TYR A O 1
ATOM 3721 N N . HIS A 1 473 ? 4.405 6.940 -38.943 1.00 88.81 473 HIS A N 1
ATOM 3722 C CA . HIS A 1 473 ? 3.795 6.805 -40.261 1.00 88.81 473 HIS A CA 1
ATOM 3723 C C . HIS A 1 473 ? 3.515 8.167 -40.917 1.00 88.81 473 HIS A C 1
ATOM 3725 O O . HIS A 1 473 ? 3.784 8.337 -42.104 1.00 88.81 473 HIS A O 1
ATOM 3731 N N . ARG A 1 474 ? 3.027 9.158 -40.154 1.00 85.12 474 ARG A N 1
ATOM 3732 C CA . ARG A 1 474 ? 2.845 10.538 -40.641 1.00 85.12 474 ARG A CA 1
ATOM 3733 C C . ARG A 1 474 ? 4.174 11.205 -40.968 1.00 85.12 474 ARG A C 1
ATOM 3735 O O . ARG A 1 474 ? 4.291 11.773 -42.047 1.00 85.12 474 ARG A O 1
ATOM 3742 N N . LEU A 1 475 ? 5.178 11.070 -40.095 1.00 84.88 475 LEU A N 1
ATOM 3743 C CA . LEU A 1 475 ? 6.523 11.594 -40.356 1.00 84.88 475 LEU A CA 1
ATOM 3744 C C . LEU A 1 475 ? 7.070 11.061 -41.683 1.00 84.88 475 LEU A C 1
ATOM 3746 O O . LEU A 1 475 ? 7.600 11.825 -42.473 1.00 84.88 475 LEU A O 1
ATOM 3750 N N . ARG A 1 476 ? 6.869 9.776 -41.991 1.00 83.25 476 ARG A N 1
ATOM 3751 C CA . ARG A 1 476 ? 7.322 9.177 -43.257 1.00 83.25 476 ARG A CA 1
ATOM 3752 C C . ARG A 1 476 ? 6.627 9.748 -44.504 1.00 83.25 476 ARG A C 1
ATOM 3754 O O . ARG A 1 476 ? 7.180 9.656 -45.597 1.00 83.25 476 ARG A O 1
ATOM 3761 N N . GLN A 1 477 ? 5.418 10.290 -44.362 1.00 81.50 477 GLN A N 1
ATOM 3762 C CA . GLN A 1 477 ? 4.651 10.881 -45.465 1.00 81.50 477 GLN A CA 1
ATOM 3763 C C . GLN A 1 477 ? 5.023 12.345 -45.738 1.00 81.50 477 GLN A C 1
ATOM 3765 O O . GLN A 1 477 ? 4.724 12.856 -46.820 1.00 81.50 477 GLN A O 1
ATOM 3770 N N . GLU A 1 478 ? 5.679 13.024 -44.794 1.00 81.50 478 GLU A N 1
ATOM 3771 C CA . GLU A 1 478 ? 6.152 14.392 -44.991 1.00 81.50 478 GLU A CA 1
ATOM 3772 C C . GLU A 1 478 ? 7.294 14.436 -46.018 1.00 81.50 478 GLU A C 1
ATOM 3774 O O . GLU A 1 478 ? 8.260 13.674 -45.941 1.00 81.50 478 GLU A O 1
ATOM 3779 N N . LYS A 1 479 ? 7.204 15.364 -46.983 1.00 74.25 479 LYS A N 1
ATOM 3780 C CA . LYS A 1 479 ? 8.186 15.498 -48.077 1.00 74.25 479 LYS A CA 1
ATOM 3781 C C . LYS A 1 479 ? 9.609 15.745 -47.575 1.00 74.25 479 LYS A C 1
ATOM 3783 O O . LYS A 1 479 ? 10.547 15.262 -48.197 1.00 74.25 479 LYS A O 1
ATOM 3788 N N . ASP A 1 480 ? 9.754 16.439 -46.451 1.00 77.19 480 ASP A N 1
ATOM 3789 C CA . ASP A 1 480 ? 11.054 16.770 -45.868 1.00 77.19 480 ASP A CA 1
ATOM 3790 C C . ASP A 1 480 ? 11.695 15.562 -45.172 1.00 77.19 480 ASP A C 1
ATOM 3792 O O . ASP A 1 480 ? 12.912 15.493 -45.054 1.00 77.19 480 ASP A O 1
ATOM 3796 N N . MET A 1 481 ? 10.911 14.584 -44.722 1.00 83.12 481 MET A N 1
ATOM 3797 C CA . MET A 1 481 ? 11.411 13.399 -44.011 1.00 83.12 481 MET A CA 1
ATOM 3798 C C . MET A 1 481 ? 11.610 12.192 -44.938 1.00 83.12 481 MET A C 1
ATOM 3800 O O . MET A 1 481 ? 12.219 11.196 -44.540 1.00 83.12 481 MET A O 1
ATOM 3804 N N . ALA A 1 482 ? 11.119 12.273 -46.177 1.00 83.56 482 ALA A N 1
ATOM 3805 C CA . ALA A 1 482 ? 11.296 11.238 -47.183 1.00 83.56 482 ALA A CA 1
ATOM 3806 C C . ALA A 1 482 ? 12.777 11.093 -47.563 1.00 83.56 482 ALA A C 1
ATOM 3808 O O . ALA A 1 482 ? 13.435 12.054 -47.953 1.00 83.56 482 ALA A O 1
ATOM 3809 N N . VAL A 1 483 ? 13.298 9.867 -47.483 1.00 85.31 483 VAL A N 1
ATOM 3810 C CA . VAL A 1 483 ? 14.697 9.585 -47.822 1.00 85.31 483 VAL A CA 1
ATOM 3811 C C . VAL A 1 483 ? 14.917 9.792 -49.328 1.00 85.31 483 VAL A C 1
ATOM 3813 O O . VAL A 1 483 ? 14.266 9.116 -50.136 1.00 85.31 483 VAL A O 1
ATOM 3816 N N . PRO A 1 484 ? 15.833 10.683 -49.747 1.00 86.75 484 PRO A N 1
ATOM 3817 C CA . PRO A 1 484 ? 16.038 10.993 -51.153 1.00 86.75 484 PRO A CA 1
ATOM 3818 C C . PRO A 1 484 ? 16.973 9.970 -51.817 1.00 86.75 484 PRO A C 1
ATOM 3820 O O . PRO A 1 484 ? 18.087 10.285 -52.220 1.00 86.75 484 PRO A O 1
ATOM 3823 N N . TRP A 1 485 ? 16.504 8.728 -51.975 1.00 85.81 485 TRP A N 1
ATOM 3824 C CA . TRP A 1 485 ? 17.273 7.622 -52.578 1.00 85.81 485 TRP A CA 1
ATOM 3825 C C . TRP A 1 485 ? 17.827 7.923 -53.979 1.00 85.81 485 TRP A C 1
ATOM 3827 O O . TRP A 1 485 ? 18.824 7.339 -54.387 1.00 85.81 485 TRP A O 1
ATOM 3837 N N . HIS A 1 486 ? 17.185 8.840 -54.705 1.00 83.19 486 HIS A N 1
ATOM 3838 C CA . HIS A 1 486 ? 17.568 9.272 -56.048 1.00 83.19 486 HIS A CA 1
ATOM 3839 C C . HIS A 1 486 ? 18.790 10.203 -56.080 1.00 83.19 486 HIS A C 1
ATOM 3841 O O . HIS A 1 486 ? 19.301 10.471 -57.163 1.00 83.19 486 HIS A O 1
ATOM 3847 N N . LEU A 1 487 ? 19.222 10.730 -54.926 1.00 83.06 487 LEU A N 1
ATOM 3848 C CA . LEU A 1 487 ? 20.427 11.559 -54.799 1.00 83.06 487 LEU A CA 1
ATOM 3849 C C . LEU A 1 487 ? 21.699 10.723 -54.593 1.00 83.06 487 LEU A C 1
ATOM 3851 O O . LEU A 1 487 ? 22.794 11.278 -54.584 1.00 83.06 487 LEU A O 1
ATOM 3855 N N . LEU A 1 488 ? 21.568 9.405 -54.409 1.00 84.56 488 LEU A N 1
ATOM 3856 C CA . LEU A 1 488 ? 22.707 8.490 -54.392 1.00 84.56 488 LEU A CA 1
ATOM 3857 C C . LEU A 1 488 ? 23.251 8.287 -55.814 1.00 84.56 488 LEU A C 1
ATOM 3859 O O . LEU A 1 488 ? 22.527 8.447 -56.795 1.00 84.56 488 LEU A O 1
ATOM 3863 N N . GLU A 1 489 ? 24.523 7.909 -55.923 1.00 81.81 489 GLU A N 1
ATOM 3864 C CA . GLU A 1 489 ? 25.119 7.496 -57.199 1.00 81.81 489 GLU A CA 1
ATOM 3865 C C . GLU A 1 489 ? 24.407 6.246 -57.749 1.00 81.81 489 GLU A C 1
ATOM 3867 O O . GLU A 1 489 ? 24.000 5.378 -56.976 1.00 81.81 489 GLU A O 1
ATOM 3872 N N . GLU A 1 490 ? 24.267 6.137 -59.076 1.00 74.12 490 GLU A N 1
ATOM 3873 C CA . GLU A 1 490 ? 23.563 5.018 -59.737 1.00 74.12 490 GLU A CA 1
ATOM 3874 C C . GLU A 1 490 ? 24.205 3.650 -59.442 1.00 74.12 490 GLU A C 1
ATOM 3876 O O . GLU A 1 490 ? 23.524 2.626 -59.452 1.00 74.12 490 GLU A O 1
ATOM 3881 N N . ASP A 1 491 ? 25.497 3.648 -59.112 1.00 75.69 491 ASP A N 1
ATOM 3882 C CA . ASP A 1 491 ? 26.277 2.458 -58.768 1.00 75.69 491 ASP A CA 1
ATOM 3883 C C . ASP A 1 491 ? 26.034 1.982 -57.317 1.00 75.69 491 ASP A C 1
ATOM 3885 O O . ASP A 1 491 ? 26.533 0.932 -56.902 1.00 75.69 491 ASP A O 1
ATOM 3889 N N . ASN A 1 492 ? 25.282 2.747 -56.514 1.00 83.12 492 ASN A N 1
ATOM 3890 C CA . ASN A 1 492 ? 25.005 2.434 -55.114 1.00 83.12 492 ASN A CA 1
ATOM 3891 C C . ASN A 1 492 ? 23.877 1.395 -54.975 1.00 83.12 492 ASN A C 1
ATOM 3893 O O . ASN A 1 492 ? 22.791 1.550 -55.529 1.00 83.12 492 ASN A O 1
ATOM 3897 N N . GLU A 1 493 ? 24.086 0.375 -54.137 1.00 81.12 493 GLU A N 1
ATOM 3898 C CA . GLU A 1 493 ? 23.122 -0.712 -53.884 1.00 81.12 493 GLU A CA 1
ATOM 3899 C C . GLU A 1 493 ? 21.752 -0.247 -53.340 1.00 81.12 493 GLU A C 1
ATOM 3901 O O . GLU A 1 493 ? 20.758 -0.972 -53.436 1.00 81.12 493 GLU A O 1
ATOM 3906 N N . PHE A 1 494 ? 21.675 0.964 -52.774 1.00 83.50 494 PHE A N 1
ATOM 3907 C CA . PHE A 1 494 ? 20.435 1.548 -52.251 1.00 83.50 494 PHE A CA 1
ATOM 3908 C C . PHE A 1 494 ? 19.769 2.560 -53.193 1.00 83.50 494 PHE A C 1
ATOM 3910 O O . PHE A 1 494 ? 18.736 3.124 -52.822 1.00 83.50 494 PHE A O 1
ATOM 3917 N N . TYR A 1 495 ? 20.326 2.798 -54.384 1.00 82.75 495 TYR A N 1
ATOM 3918 C CA . TYR A 1 495 ? 19.762 3.729 -55.359 1.00 82.75 495 TYR A CA 1
ATOM 3919 C C . TYR A 1 495 ? 18.354 3.294 -55.797 1.00 82.75 495 TYR A C 1
ATOM 3921 O O . TYR A 1 495 ? 18.113 2.137 -56.148 1.00 82.75 495 TYR A O 1
ATOM 3929 N N . LEU A 1 496 ? 17.404 4.234 -55.788 1.00 80.62 496 LEU A N 1
ATOM 3930 C CA . LEU A 1 496 ? 16.047 4.026 -56.297 1.00 80.62 496 LEU A CA 1
ATOM 3931 C C . LEU A 1 496 ? 15.647 5.184 -57.212 1.00 80.62 496 LEU A C 1
ATOM 3933 O O . LEU A 1 496 ? 15.759 6.355 -56.847 1.00 80.62 496 LEU A O 1
ATOM 3937 N N . LEU A 1 497 ? 15.106 4.843 -58.384 1.00 73.62 497 LEU A N 1
ATOM 3938 C CA . LEU A 1 497 ? 14.578 5.811 -59.343 1.00 73.62 497 LEU A CA 1
ATOM 3939 C C . LEU A 1 497 ? 13.402 6.602 -58.737 1.00 73.62 497 LEU A C 1
ATOM 3941 O O . LEU A 1 497 ? 12.536 6.004 -58.086 1.00 73.62 497 LEU A O 1
ATOM 3945 N N . PRO A 1 498 ? 13.294 7.920 -58.999 1.00 64.62 498 PRO A N 1
ATOM 3946 C CA . PRO A 1 498 ? 12.116 8.692 -58.623 1.00 64.62 498 PRO A CA 1
ATOM 3947 C C . PRO A 1 498 ? 10.862 8.069 -59.245 1.00 64.62 498 PRO A C 1
ATOM 3949 O O . PRO A 1 498 ? 10.747 7.972 -60.470 1.00 64.62 498 PRO A O 1
ATOM 3952 N N . GLN A 1 499 ? 9.897 7.657 -58.420 1.00 52.09 499 GLN A N 1
ATOM 3953 C CA . GLN A 1 499 ? 8.607 7.189 -58.922 1.00 52.09 499 GLN A CA 1
ATOM 3954 C C . GLN A 1 499 ? 7.891 8.355 -59.619 1.00 52.09 499 GLN A C 1
ATOM 3956 O O . GLN A 1 499 ? 7.343 9.250 -58.976 1.00 52.09 499 GLN A O 1
ATOM 3961 N N . ARG A 1 500 ? 7.888 8.366 -60.959 1.00 38.81 500 ARG A N 1
ATOM 3962 C CA . ARG A 1 500 ? 7.020 9.259 -61.736 1.00 38.81 500 ARG A CA 1
ATOM 3963 C C . ARG A 1 500 ? 5.573 8.909 -61.403 1.00 38.81 500 ARG A C 1
ATOM 3965 O O . ARG A 1 500 ? 5.137 7.792 -61.668 1.00 38.81 500 ARG A O 1
ATOM 3972 N N . SER A 1 501 ? 4.822 9.869 -60.868 1.00 34.81 501 SER A N 1
ATOM 3973 C CA . SER A 1 501 ? 3.362 9.791 -60.791 1.00 34.81 501 SER A CA 1
ATOM 3974 C C . SER A 1 501 ? 2.809 9.568 -62.204 1.00 34.81 501 SER A C 1
ATOM 3976 O O . SER A 1 501 ? 2.700 10.503 -62.998 1.00 34.81 501 SER A O 1
ATOM 3978 N N . MET A 1 502 ? 2.501 8.316 -62.552 1.00 29.27 502 MET A N 1
ATOM 3979 C CA . MET A 1 502 ? 1.742 7.992 -63.756 1.00 29.27 502 MET A CA 1
ATOM 3980 C C . MET A 1 502 ? 0.293 8.433 -63.530 1.00 29.27 502 MET A C 1
ATOM 3982 O O . MET A 1 502 ? -0.572 7.649 -63.150 1.00 29.27 502 MET A O 1
ATOM 3986 N N . LYS A 1 503 ? 0.010 9.716 -63.767 1.00 36.53 503 LYS A N 1
ATOM 3987 C CA . LYS A 1 503 ? -1.335 10.134 -64.161 1.00 36.53 503 LYS A CA 1
ATOM 3988 C C . LYS A 1 503 ? -1.501 9.824 -65.650 1.00 36.53 503 LYS A C 1
ATOM 3990 O O . LYS A 1 503 ? -0.723 10.297 -66.472 1.00 36.53 503 LYS A O 1
ATOM 3995 N N . ASN A 1 504 ? -2.566 9.081 -65.952 1.00 36.34 504 ASN A N 1
ATOM 3996 C CA . ASN A 1 504 ? -3.143 8.776 -67.268 1.00 36.34 504 ASN A CA 1
ATOM 3997 C C . ASN A 1 504 ? -2.533 7.613 -68.068 1.00 36.34 504 ASN A C 1
ATOM 3999 O O . ASN A 1 504 ? -1.753 7.817 -68.994 1.00 36.34 504 ASN A O 1
ATOM 4003 N N . VAL A 1 505 ? -3.084 6.413 -67.859 1.00 31.44 505 VAL A N 1
ATOM 4004 C CA . VAL A 1 505 ? -3.347 5.483 -68.968 1.00 31.44 505 VAL A CA 1
ATOM 4005 C C . VAL A 1 505 ? -4.839 5.156 -68.962 1.00 31.44 505 VAL A C 1
ATOM 4007 O O . VAL A 1 505 ? -5.383 4.650 -67.983 1.00 31.44 505 VAL A O 1
ATOM 4010 N N . ARG A 1 506 ? -5.514 5.533 -70.053 1.00 34.62 506 ARG A N 1
ATOM 4011 C CA . ARG A 1 506 ? -6.936 5.281 -70.304 1.00 34.62 506 ARG A CA 1
ATOM 4012 C C . ARG A 1 506 ? -7.208 3.778 -70.352 1.00 34.62 506 ARG A C 1
ATOM 4014 O O . ARG A 1 506 ? -6.469 3.025 -70.979 1.00 34.62 506 ARG A O 1
ATOM 4021 N N . SER A 1 507 ? -8.306 3.378 -69.726 1.00 29.67 507 SER A N 1
ATOM 4022 C CA . SER A 1 507 ? -8.835 2.022 -69.730 1.00 29.67 507 SER A CA 1
ATOM 4023 C C . SER A 1 507 ? -9.245 1.564 -71.137 1.00 29.67 507 SER A C 1
ATOM 4025 O O . SER A 1 507 ? -9.950 2.258 -71.875 1.00 29.67 507 SER A O 1
ATOM 4027 N N . HIS A 1 508 ? -8.856 0.341 -71.493 1.00 32.81 508 HIS A N 1
ATOM 4028 C CA . HIS A 1 508 ? -9.560 -0.456 -72.491 1.00 32.81 508 HIS A CA 1
ATOM 4029 C C . HIS A 1 508 ? -10.249 -1.621 -71.785 1.00 32.81 508 HIS A C 1
ATOM 4031 O O . HIS A 1 508 ? -9.620 -2.437 -71.117 1.00 32.81 508 HIS A O 1
ATOM 4037 N N . HIS A 1 509 ? -11.576 -1.630 -71.897 1.00 37.81 509 HIS A N 1
ATOM 4038 C CA . HIS A 1 509 ? -12.464 -2.652 -71.369 1.00 37.81 509 HIS A CA 1
ATOM 4039 C C . HIS A 1 509 ? -12.216 -4.004 -72.043 1.00 37.81 509 HIS A C 1
ATOM 4041 O O . HIS A 1 509 ? -12.438 -4.140 -73.242 1.00 37.81 509 HIS A O 1
ATOM 4047 N N . VAL A 1 510 ? -11.905 -5.026 -71.245 1.00 31.70 510 VAL A N 1
ATOM 4048 C CA . VAL A 1 510 ? -12.201 -6.427 -71.569 1.00 31.70 510 VAL A CA 1
ATOM 4049 C C . VAL A 1 510 ? -12.760 -7.084 -70.305 1.00 31.70 510 VAL A C 1
ATOM 4051 O O . VAL A 1 510 ? -12.116 -7.083 -69.260 1.00 31.70 510 VAL A O 1
ATOM 4054 N N . ARG A 1 511 ? -13.989 -7.606 -70.382 1.00 38.47 511 ARG A N 1
ATOM 4055 C CA . ARG A 1 511 ? -14.578 -8.468 -69.343 1.00 38.47 511 ARG A CA 1
ATOM 4056 C C . ARG A 1 511 ? -14.013 -9.885 -69.476 1.00 38.47 511 ARG A C 1
ATOM 4058 O O . ARG A 1 511 ? -13.971 -10.393 -70.595 1.00 38.47 511 ARG A O 1
ATOM 4065 N N . PRO A 1 512 ? -13.773 -10.573 -68.349 1.00 32.16 512 PRO A N 1
ATOM 4066 C CA . PRO A 1 512 ? -14.207 -11.959 -68.248 1.00 32.16 512 PRO A CA 1
ATOM 4067 C C . PRO A 1 512 ? -15.081 -12.222 -67.011 1.00 32.16 512 PRO A C 1
ATOM 4069 O O . PRO A 1 512 ? -15.046 -11.523 -66.002 1.00 32.16 512 PRO A O 1
ATOM 4072 N N . THR A 1 513 ? -15.916 -13.239 -67.179 1.00 27.52 513 THR A N 1
ATOM 4073 C CA . THR A 1 513 ? -16.943 -13.818 -66.302 1.00 27.52 513 THR A CA 1
ATOM 4074 C C . THR A 1 513 ? -16.423 -14.367 -64.961 1.00 27.52 513 THR A C 1
ATOM 4076 O O . THR A 1 513 ? -15.235 -14.660 -64.841 1.00 27.52 513 THR A O 1
ATOM 4079 N N . PRO A 1 514 ? -17.303 -14.537 -63.948 1.00 42.81 514 PRO A N 1
ATOM 4080 C CA . PRO A 1 514 ? -16.908 -14.743 -62.561 1.00 42.81 514 PRO A CA 1
ATOM 4081 C C . PRO A 1 514 ? -16.766 -16.227 -62.213 1.00 42.81 514 PRO A C 1
ATOM 4083 O O . PRO A 1 514 ? -17.680 -17.013 -62.456 1.00 42.81 514 PRO A O 1
ATOM 4086 N N . THR A 1 515 ? -15.683 -16.588 -61.527 1.00 31.28 515 THR A N 1
ATOM 4087 C CA . THR A 1 515 ? -15.645 -17.818 -60.729 1.00 31.28 515 THR A CA 1
ATOM 4088 C C . THR A 1 515 ? -14.784 -17.645 -59.482 1.00 31.28 515 THR A C 1
ATOM 4090 O O . THR A 1 515 ? -13.584 -17.424 -59.571 1.00 31.28 515 THR A O 1
ATOM 4093 N N . GLN A 1 516 ? -15.459 -17.869 -58.353 1.00 31.52 516 GLN A N 1
ATOM 4094 C CA . GLN A 1 516 ? -14.977 -18.349 -57.056 1.00 31.52 516 GLN A CA 1
ATOM 4095 C C . GLN A 1 516 ? -14.480 -17.355 -55.988 1.00 31.52 516 GLN A C 1
ATOM 4097 O O . GLN A 1 516 ? -13.380 -16.823 -56.025 1.00 31.52 516 GLN A O 1
ATOM 4102 N N . LEU A 1 517 ? -15.348 -17.282 -54.965 1.00 30.45 517 LEU A N 1
ATOM 4103 C CA . LEU A 1 517 ? -15.129 -17.094 -53.528 1.00 30.45 517 LEU A CA 1
ATOM 4104 C C . LEU A 1 517 ? -14.424 -15.804 -53.096 1.00 30.45 517 LEU A C 1
ATOM 4106 O O . LEU A 1 517 ? -13.204 -15.724 -52.998 1.00 30.45 517 LEU A O 1
ATOM 4110 N N . HIS A 1 518 ? -15.248 -14.833 -52.693 1.00 29.30 518 HIS A N 1
ATOM 4111 C CA . HIS A 1 518 ? -14.834 -13.728 -51.838 1.00 29.30 518 HIS A CA 1
ATOM 4112 C C . HIS A 1 518 ? -14.164 -14.264 -50.565 1.00 29.30 518 HIS A C 1
ATOM 4114 O O . HIS A 1 518 ? -14.827 -14.684 -49.615 1.00 29.30 518 HIS A O 1
ATOM 4120 N N . ARG A 1 519 ? -12.831 -14.202 -50.534 1.00 32.97 519 ARG A N 1
ATOM 4121 C CA . ARG A 1 519 ? -12.088 -14.005 -49.294 1.00 32.97 519 ARG A CA 1
ATOM 4122 C C . ARG A 1 519 ? -12.486 -12.618 -48.795 1.00 32.97 519 ARG A C 1
ATOM 4124 O O . ARG A 1 519 ? -12.151 -11.620 -49.423 1.00 32.97 519 ARG A O 1
ATOM 4131 N N . ILE A 1 520 ? -13.267 -12.575 -47.722 1.00 31.56 520 ILE A N 1
ATOM 4132 C CA . ILE A 1 520 ? -13.574 -11.333 -47.017 1.00 31.56 520 ILE A CA 1
ATOM 4133 C C . ILE A 1 520 ? -12.257 -10.873 -46.382 1.00 31.56 520 ILE A C 1
ATOM 4135 O O . ILE A 1 520 ? -11.848 -11.379 -45.340 1.00 31.56 520 ILE A O 1
ATOM 4139 N N . GLU A 1 521 ? -11.547 -9.972 -47.055 1.00 35.59 521 GLU A N 1
ATOM 4140 C CA . GLU A 1 521 ? -10.544 -9.136 -46.408 1.00 35.59 521 GLU A CA 1
ATOM 4141 C C . GLU A 1 521 ? -11.299 -8.181 -45.486 1.00 35.59 521 GLU A C 1
ATOM 4143 O O . GLU A 1 521 ? -12.008 -7.282 -45.939 1.00 35.59 521 GLU A O 1
ATOM 4148 N N . ASN A 1 522 ? -11.188 -8.392 -44.176 1.00 33.50 522 ASN A N 1
ATOM 4149 C CA . ASN A 1 522 ? -11.634 -7.408 -43.198 1.00 33.50 522 ASN A CA 1
ATOM 4150 C C . ASN A 1 522 ? -10.649 -6.226 -43.229 1.00 33.50 522 ASN A C 1
ATOM 4152 O O . ASN A 1 522 ? -9.783 -6.105 -42.368 1.00 33.50 522 ASN A O 1
ATOM 4156 N N . VAL A 1 523 ? -10.796 -5.350 -44.227 1.00 36.00 523 VAL A N 1
ATOM 4157 C CA . VAL A 1 523 ? -10.085 -4.060 -44.356 1.00 36.00 523 VAL A CA 1
ATOM 4158 C C . VAL A 1 523 ? -10.445 -3.099 -43.202 1.00 36.00 523 VAL A C 1
ATOM 4160 O O . VAL A 1 523 ? -9.836 -2.053 -43.029 1.00 36.00 523 VAL A O 1
ATOM 4163 N N . THR A 1 524 ? -11.401 -3.463 -42.344 1.00 33.84 524 THR A N 1
ATOM 4164 C CA . THR A 1 524 ? -11.926 -2.620 -41.261 1.00 33.84 524 THR A CA 1
ATOM 4165 C C . THR A 1 524 ? -11.048 -2.543 -40.008 1.00 33.84 524 THR A C 1
ATOM 4167 O O . THR A 1 524 ? -11.405 -1.810 -39.092 1.00 33.84 524 THR A O 1
ATOM 4170 N N . ASN A 1 525 ? -9.936 -3.285 -39.937 1.00 43.19 525 ASN A N 1
ATOM 4171 C CA . ASN A 1 525 ? -9.094 -3.374 -38.734 1.00 43.19 525 ASN A CA 1
ATOM 4172 C C . ASN A 1 525 ? -7.630 -2.939 -38.958 1.00 43.19 525 ASN A C 1
ATOM 4174 O O . ASN A 1 525 ? -6.788 -3.273 -38.128 1.00 43.19 525 ASN A O 1
ATOM 4178 N N . ASP A 1 526 ? -7.291 -2.234 -40.047 1.00 48.50 526 ASP A N 1
ATOM 4179 C CA . ASP A 1 526 ? -5.957 -1.622 -40.168 1.00 48.50 526 ASP A CA 1
ATOM 4180 C C . ASP A 1 526 ? -5.942 -0.276 -39.414 1.00 48.50 526 ASP A C 1
ATOM 4182 O O . ASP A 1 526 ? -6.592 0.670 -39.864 1.00 48.50 526 ASP A O 1
ATOM 4186 N N . PRO A 1 527 ? -5.222 -0.145 -38.282 1.00 50.09 527 PRO A N 1
ATOM 4187 C CA . PRO A 1 527 ? -5.154 1.099 -37.508 1.00 50.09 527 PRO A CA 1
ATOM 4188 C C . PRO A 1 527 ? -4.473 2.262 -38.254 1.00 50.09 527 PRO A C 1
ATOM 4190 O O . PRO A 1 527 ? -4.431 3.373 -37.727 1.00 50.09 527 PRO A O 1
ATOM 4193 N N . LEU A 1 528 ? -3.935 2.026 -39.459 1.00 50.41 528 LEU A N 1
ATOM 4194 C CA . LEU A 1 528 ? -3.370 3.051 -40.343 1.00 50.41 528 LEU A CA 1
ATOM 4195 C C . LEU A 1 528 ? -4.315 3.502 -41.473 1.00 50.41 528 LEU A C 1
ATOM 4197 O O . LEU A 1 528 ? -3.935 4.368 -42.263 1.00 50.41 528 LEU A O 1
ATOM 4201 N N . ALA A 1 529 ? -5.523 2.936 -41.585 1.00 45.12 529 ALA A N 1
ATOM 4202 C CA . ALA A 1 529 ? -6.487 3.350 -42.601 1.00 45.12 529 ALA A CA 1
ATOM 4203 C C . ALA A 1 529 ? -7.063 4.740 -42.263 1.00 45.12 529 ALA A C 1
ATOM 4205 O O . ALA A 1 529 ? -7.808 4.907 -41.298 1.00 45.12 529 ALA A O 1
ATOM 4206 N N . MET A 1 530 ? -6.702 5.753 -43.054 1.00 40.97 530 MET A N 1
ATOM 4207 C CA . MET A 1 530 ? -7.237 7.114 -42.927 1.00 40.97 530 MET A CA 1
ATOM 4208 C C . MET A 1 530 ? -8.673 7.194 -43.486 1.00 40.97 530 MET A C 1
ATOM 4210 O O . MET A 1 530 ? -8.962 6.542 -44.492 1.00 40.97 530 MET A O 1
ATOM 4214 N N . PRO A 1 531 ? -9.566 8.027 -42.918 1.00 37.16 531 PRO A N 1
ATOM 4215 C CA . PRO A 1 531 ? -10.773 8.467 -43.614 1.00 37.16 531 PRO A CA 1
ATOM 4216 C C . PRO A 1 531 ? -10.383 9.319 -44.835 1.00 37.16 531 PRO A C 1
ATOM 4218 O O . PRO A 1 531 ? -9.525 10.190 -44.726 1.00 37.16 531 PRO A O 1
ATOM 4221 N N . GLU A 1 532 ? -11.030 9.111 -45.983 1.00 37.41 532 GLU A N 1
ATOM 4222 C CA . GLU A 1 532 ? -10.736 9.766 -47.278 1.00 37.41 532 GLU A CA 1
ATOM 4223 C C . GLU A 1 532 ? -10.905 11.309 -47.317 1.00 37.41 532 GLU A C 1
ATOM 4225 O O . GLU A 1 532 ? -10.785 11.904 -48.384 1.00 37.41 532 GLU A O 1
ATOM 4230 N N . ASN A 1 533 ? -11.144 11.989 -46.190 1.00 34.25 533 ASN A N 1
ATOM 4231 C CA . ASN A 1 533 ? -11.584 13.392 -46.170 1.00 34.25 533 ASN A CA 1
ATOM 4232 C C . ASN A 1 533 ? -10.508 14.455 -45.867 1.00 34.25 533 ASN A C 1
ATOM 4234 O O . ASN A 1 533 ? -10.827 15.634 -45.966 1.00 34.25 533 ASN A O 1
ATOM 4238 N N . ASP A 1 534 ? -9.251 14.095 -45.584 1.00 36.84 534 ASP A N 1
ATOM 4239 C CA . ASP A 1 534 ? -8.188 15.078 -45.263 1.00 36.84 534 ASP A CA 1
ATOM 4240 C C . ASP A 1 534 ? -7.185 15.317 -46.418 1.00 36.84 534 ASP A C 1
ATOM 4242 O O . ASP A 1 534 ? -6.039 15.710 -46.205 1.00 36.84 534 ASP A O 1
ATOM 4246 N N . LEU A 1 535 ? -7.593 15.080 -47.670 1.00 37.88 535 LEU A N 1
ATOM 4247 C CA . LEU A 1 535 ? -6.743 15.237 -48.865 1.00 37.88 535 LEU A CA 1
ATOM 4248 C C . LEU A 1 535 ? -6.768 16.639 -49.505 1.00 37.88 535 LEU A C 1
ATOM 4250 O O . LEU A 1 535 ? -6.249 16.810 -50.610 1.00 37.88 535 LEU A O 1
ATOM 4254 N N . GLU A 1 536 ? -7.313 17.656 -48.836 1.00 38.44 536 GLU A N 1
ATOM 4255 C CA . GLU A 1 536 ? -7.342 19.020 -49.372 1.00 38.44 536 GLU A CA 1
ATOM 4256 C C . GLU A 1 536 ? -6.443 19.991 -48.592 1.00 38.44 536 GLU A C 1
ATOM 4258 O O . GLU A 1 536 ? -6.582 20.184 -47.388 1.00 38.44 536 GLU A O 1
ATOM 4263 N N . SER A 1 537 ? -5.575 20.664 -49.358 1.00 38.22 537 SER A N 1
ATOM 4264 C CA . SER A 1 537 ? -4.725 21.828 -49.043 1.00 38.22 537 SER A CA 1
ATOM 4265 C C . SER A 1 537 ? -3.314 21.590 -48.478 1.00 38.22 537 SER A C 1
ATOM 4267 O O . SER A 1 537 ? -3.029 21.810 -47.308 1.00 38.22 537 SER A O 1
ATOM 4269 N N . LEU A 1 538 ? -2.365 21.302 -49.378 1.00 34.22 538 LEU A N 1
ATOM 4270 C CA . LEU A 1 538 ? -0.970 21.738 -49.228 1.00 34.22 538 LEU A CA 1
ATOM 4271 C C . LEU A 1 538 ? -0.459 22.268 -50.577 1.00 34.22 538 LEU A C 1
ATOM 4273 O O . LEU A 1 538 ? 0.028 21.506 -51.416 1.00 34.22 538 LEU A O 1
ATOM 4277 N N . ASP A 1 539 ? -0.582 23.582 -50.782 1.00 33.16 539 ASP A N 1
ATOM 4278 C CA . ASP A 1 539 ? 0.162 24.292 -51.827 1.00 33.16 539 ASP A CA 1
ATOM 4279 C C . ASP A 1 539 ? 1.672 24.293 -51.489 1.00 33.16 539 ASP A C 1
ATOM 4281 O O . ASP A 1 539 ? 2.045 24.405 -50.318 1.00 33.16 539 ASP A O 1
ATOM 4285 N N . PRO A 1 540 ? 2.570 24.138 -52.479 1.00 39.00 540 PRO A N 1
ATOM 4286 C CA . PRO A 1 540 ? 3.977 23.835 -52.241 1.00 39.00 540 PRO A CA 1
ATOM 4287 C C . PRO A 1 540 ? 4.835 25.095 -52.043 1.00 39.00 540 PRO A C 1
ATOM 4289 O O . PRO A 1 540 ? 4.918 25.943 -52.930 1.00 39.00 540 PRO A O 1
ATOM 4292 N N . ALA A 1 541 ? 5.579 25.167 -50.938 1.00 38.19 541 ALA A N 1
ATOM 4293 C CA . ALA A 1 541 ? 6.792 25.982 -50.884 1.00 38.19 541 ALA A CA 1
ATOM 4294 C C . ALA A 1 541 ? 7.955 25.194 -51.532 1.00 38.19 541 ALA A C 1
ATOM 4296 O O . ALA A 1 541 ? 8.108 24.003 -51.247 1.00 38.19 541 ALA A O 1
ATOM 4297 N N . PRO A 1 542 ? 8.767 25.794 -52.420 1.00 46.41 542 PRO A N 1
ATOM 4298 C CA . PRO A 1 542 ? 9.907 25.107 -53.017 1.00 46.41 542 PRO A CA 1
ATOM 4299 C C . PRO A 1 542 ? 11.012 24.881 -51.973 1.00 46.41 542 PRO A C 1
ATOM 4301 O O . PRO A 1 542 ? 11.485 25.828 -51.345 1.00 46.41 542 PRO A O 1
ATOM 4304 N N . LEU A 1 543 ? 11.435 23.623 -51.816 1.00 52.38 543 LEU A N 1
ATOM 4305 C CA . LEU A 1 543 ? 12.627 23.233 -51.056 1.00 52.38 543 LEU A CA 1
ATOM 4306 C C . LEU A 1 543 ? 13.860 23.946 -51.635 1.00 52.38 543 LEU A C 1
ATOM 4308 O O . LEU A 1 543 ? 14.105 23.897 -52.841 1.00 52.38 543 LEU A O 1
ATOM 4312 N N . SER A 1 544 ? 14.632 24.637 -50.794 1.00 57.38 544 SER A N 1
ATOM 4313 C CA . SER A 1 544 ? 15.845 25.338 -51.227 1.00 57.38 544 SER A CA 1
ATOM 4314 C C . SER A 1 544 ? 16.946 24.337 -51.601 1.00 57.38 544 SER A C 1
ATOM 4316 O O . SER A 1 544 ? 17.139 23.345 -50.901 1.00 57.38 544 SER A O 1
ATOM 4318 N N . HIS A 1 545 ? 17.725 24.609 -52.655 1.00 59.12 545 HIS A N 1
ATOM 4319 C CA . HIS A 1 545 ? 18.848 23.750 -53.081 1.00 59.12 545 HIS A CA 1
ATOM 4320 C C . HIS A 1 545 ? 19.814 23.393 -51.933 1.00 59.12 545 HIS A C 1
ATOM 4322 O O . HIS A 1 545 ? 20.258 22.258 -51.827 1.00 59.12 545 HIS A O 1
ATOM 4328 N N . SER A 1 546 ? 20.034 24.320 -50.996 1.00 60.94 546 SER A N 1
ATOM 4329 C CA . SER A 1 546 ? 20.891 24.107 -49.824 1.00 60.94 546 SER A CA 1
ATOM 4330 C C . SER A 1 546 ? 20.368 23.084 -48.808 1.00 60.94 546 SER A C 1
ATOM 4332 O O . SER A 1 546 ? 21.147 22.607 -47.985 1.00 60.94 546 SER A O 1
ATOM 4334 N N . SER A 1 547 ? 19.068 22.774 -48.814 1.00 66.06 547 SER A N 1
ATOM 4335 C CA . SER A 1 547 ? 18.480 21.727 -47.966 1.00 66.06 547 SER A CA 1
ATOM 4336 C C . SER A 1 547 ? 18.674 20.332 -48.566 1.00 66.06 547 SER A C 1
ATOM 4338 O O . SER A 1 547 ? 19.005 19.401 -47.839 1.00 66.06 547 SER A O 1
ATOM 4340 N N . LEU A 1 548 ? 18.581 20.219 -49.895 1.00 74.56 548 LEU A N 1
ATOM 4341 C CA . LEU A 1 548 ? 18.785 18.970 -50.629 1.00 74.56 548 LEU A CA 1
ATOM 4342 C C . LEU A 1 548 ? 20.242 18.499 -50.565 1.00 74.56 548 LEU A C 1
ATOM 4344 O O . LEU A 1 548 ? 20.484 17.313 -50.358 1.00 74.56 548 LEU A O 1
ATOM 4348 N N . ASP A 1 549 ? 21.201 19.424 -50.665 1.00 77.12 549 ASP A N 1
ATOM 4349 C CA . ASP A 1 549 ? 22.629 19.093 -50.566 1.00 77.12 549 ASP A CA 1
ATOM 4350 C C . ASP A 1 549 ? 22.981 18.524 -49.177 1.00 77.12 549 ASP A C 1
ATOM 4352 O O . ASP A 1 549 ? 23.677 17.517 -49.066 1.00 77.12 549 ASP A O 1
ATOM 4356 N N . ARG A 1 550 ? 22.423 19.103 -48.103 1.00 81.62 550 ARG A N 1
ATOM 4357 C CA . ARG A 1 550 ? 22.618 18.599 -46.729 1.00 81.62 550 ARG A CA 1
ATOM 4358 C C . ARG A 1 550 ? 21.978 17.231 -46.513 1.00 81.62 550 ARG A C 1
ATOM 4360 O O . ARG A 1 550 ? 22.546 16.397 -45.811 1.00 81.62 550 ARG A O 1
ATOM 4367 N N . ASP A 1 551 ? 20.802 17.004 -47.094 1.00 86.56 551 ASP A N 1
ATOM 4368 C CA . ASP A 1 551 ? 20.120 15.713 -47.017 1.00 86.56 551 ASP A CA 1
ATOM 4369 C C . ASP A 1 551 ? 20.900 14.623 -47.771 1.00 86.56 551 ASP A C 1
ATOM 4371 O O . ASP A 1 551 ? 20.996 13.495 -47.284 1.00 86.56 551 ASP A O 1
ATOM 4375 N N . ALA A 1 552 ? 21.515 14.960 -48.912 1.00 85.75 552 ALA A N 1
ATOM 4376 C CA . ALA A 1 552 ? 22.398 14.055 -49.647 1.00 85.75 552 ALA A CA 1
ATOM 4377 C C . ALA A 1 552 ? 23.660 13.707 -48.838 1.00 85.75 552 ALA A C 1
ATOM 4379 O O . ALA A 1 552 ? 23.983 12.529 -48.684 1.00 85.75 552 ALA A O 1
ATOM 4380 N N . GLU A 1 553 ? 24.337 14.702 -48.254 1.00 88.56 553 GLU A N 1
ATOM 4381 C CA . GLU A 1 553 ? 25.515 14.488 -47.396 1.00 88.56 553 GLU A CA 1
ATOM 4382 C C . GLU A 1 553 ? 25.194 13.612 -46.171 1.00 88.56 553 GLU A C 1
ATOM 4384 O O . GLU A 1 553 ? 25.954 12.695 -45.826 1.00 88.56 553 GLU A O 1
ATOM 4389 N N . LEU A 1 554 ? 24.047 13.860 -45.527 1.00 90.69 554 LEU A N 1
ATOM 4390 C CA . LEU A 1 554 ? 23.552 13.063 -44.405 1.00 90.69 554 LEU A CA 1
ATOM 4391 C C . LEU A 1 554 ? 23.295 11.611 -44.827 1.00 90.69 554 LEU A C 1
ATOM 4393 O O . LEU A 1 554 ? 23.742 10.684 -44.147 1.00 90.69 554 LEU A O 1
ATOM 4397 N N . LEU A 1 555 ? 22.601 11.409 -45.950 1.00 91.75 555 LEU A N 1
ATOM 4398 C CA . LEU A 1 555 ? 22.276 10.082 -46.466 1.00 91.75 555 LEU A CA 1
ATOM 4399 C C . LEU A 1 555 ? 23.540 9.288 -46.816 1.00 91.75 555 LEU A C 1
ATOM 4401 O O . LEU A 1 555 ? 23.672 8.144 -46.384 1.00 91.75 555 LEU A O 1
ATOM 4405 N N . VAL A 1 556 ? 24.493 9.897 -47.528 1.00 91.69 556 VAL A N 1
ATOM 4406 C CA . VAL A 1 556 ? 25.775 9.261 -47.882 1.00 91.69 556 VAL A CA 1
ATOM 4407 C C . VAL A 1 556 ? 26.549 8.858 -46.625 1.00 91.69 556 VAL A C 1
ATOM 4409 O O . VAL A 1 556 ? 27.061 7.740 -46.547 1.00 91.69 556 VAL A O 1
ATOM 4412 N N . SER A 1 557 ? 26.575 9.721 -45.604 1.00 92.06 557 SER A N 1
ATOM 4413 C CA . SER A 1 557 ? 27.235 9.428 -44.324 1.00 92.06 557 SER A CA 1
ATOM 4414 C C . SER A 1 557 ? 26.623 8.217 -43.613 1.00 92.06 557 SER A C 1
ATOM 4416 O O . SER A 1 557 ? 27.352 7.340 -43.149 1.00 92.06 557 SER A O 1
ATOM 4418 N N . ILE A 1 558 ? 25.288 8.135 -43.559 1.00 94.31 558 ILE A N 1
ATOM 4419 C CA . ILE A 1 558 ? 24.572 7.005 -42.948 1.00 94.31 558 ILE A CA 1
ATOM 4420 C C . ILE A 1 558 ? 24.811 5.718 -43.749 1.00 94.31 558 ILE A C 1
ATOM 4422 O O . ILE A 1 558 ? 25.106 4.678 -43.160 1.00 94.31 558 ILE A O 1
ATOM 4426 N N . VAL A 1 559 ? 24.718 5.777 -45.081 1.00 93.06 559 VAL A N 1
ATOM 4427 C CA . VAL A 1 559 ? 24.911 4.614 -45.965 1.00 93.06 559 VAL A CA 1
ATOM 4428 C C . VAL A 1 559 ? 26.307 4.019 -45.789 1.00 93.06 559 VAL A C 1
ATOM 4430 O O . VAL A 1 559 ? 26.429 2.815 -45.565 1.00 93.06 559 VAL A O 1
ATOM 4433 N N . MET A 1 560 ? 27.353 4.852 -45.811 1.00 91.06 560 MET A N 1
ATOM 4434 C CA . MET A 1 560 ? 28.741 4.395 -45.658 1.00 91.06 560 MET A CA 1
ATOM 4435 C C . MET A 1 560 ? 28.997 3.639 -44.347 1.00 91.06 560 MET A C 1
ATOM 4437 O O . MET A 1 560 ? 29.841 2.736 -44.314 1.00 91.06 560 MET A O 1
ATOM 4441 N N . ASP A 1 561 ? 28.311 4.029 -43.274 1.00 92.69 561 ASP A N 1
ATOM 4442 C CA . ASP A 1 561 ? 28.408 3.400 -41.959 1.00 92.69 561 ASP A CA 1
ATOM 4443 C C . ASP A 1 561 ? 27.567 2.112 -41.883 1.00 92.69 561 ASP A C 1
ATOM 4445 O O . ASP A 1 561 ? 28.072 1.068 -41.468 1.00 92.69 561 ASP A O 1
ATOM 4449 N N . VAL A 1 562 ? 26.309 2.140 -42.349 1.00 92.75 562 VAL A N 1
ATOM 4450 C CA . VAL A 1 562 ? 25.404 0.970 -42.335 1.00 92.75 562 VAL A CA 1
ATOM 4451 C C . VAL A 1 562 ? 25.915 -0.161 -43.235 1.00 92.75 562 VAL A C 1
ATOM 4453 O O . VAL A 1 562 ? 25.733 -1.337 -42.919 1.00 92.75 562 VAL A O 1
ATOM 4456 N N . GLN A 1 563 ? 26.632 0.157 -44.315 1.00 90.06 563 GLN A N 1
ATOM 4457 C CA . GLN A 1 563 ? 27.307 -0.849 -45.142 1.00 90.06 563 GLN A CA 1
ATOM 4458 C C . GLN A 1 563 ? 28.320 -1.694 -44.360 1.00 90.06 563 GLN A C 1
ATOM 4460 O O . GLN A 1 563 ? 28.540 -2.854 -44.706 1.00 90.06 563 GLN A O 1
ATOM 4465 N N . ARG A 1 564 ? 28.902 -1.136 -43.291 1.00 88.44 564 ARG A N 1
ATOM 4466 C CA . ARG A 1 564 ? 29.915 -1.770 -42.432 1.00 88.44 564 ARG A CA 1
ATOM 4467 C C . ARG A 1 564 ? 29.341 -2.265 -41.097 1.00 88.44 564 ARG A C 1
ATOM 4469 O O . ARG A 1 564 ? 30.114 -2.557 -40.184 1.00 88.44 564 ARG A O 1
ATOM 4476 N N . LEU A 1 565 ? 28.014 -2.326 -40.969 1.00 89.94 565 LEU A N 1
ATOM 4477 C CA . LEU A 1 565 ? 27.315 -2.737 -39.752 1.00 89.94 565 LEU A CA 1
ATOM 4478 C C . LEU A 1 565 ? 27.604 -4.209 -39.410 1.00 89.94 565 LEU A C 1
ATOM 4480 O O . LEU A 1 565 ? 27.199 -5.094 -40.151 1.00 89.94 565 LEU A O 1
ATOM 4484 N N . PHE A 1 566 ? 28.254 -4.449 -38.267 1.00 87.00 566 PHE A N 1
ATOM 4485 C CA . PHE A 1 566 ? 28.630 -5.775 -37.745 1.00 87.00 566 PHE A CA 1
ATOM 4486 C C . PHE A 1 566 ? 29.311 -6.701 -38.777 1.00 87.00 566 PHE A C 1
ATOM 4488 O O . PHE A 1 566 ? 28.733 -7.704 -39.208 1.00 87.00 566 PHE A O 1
ATOM 4495 N N . PRO A 1 567 ? 30.572 -6.408 -39.156 1.00 80.38 567 PRO A N 1
ATOM 4496 C CA . PRO A 1 567 ? 31.303 -7.200 -40.140 1.00 80.38 567 PRO A CA 1
ATOM 4497 C C . PRO A 1 567 ? 31.396 -8.677 -39.734 1.00 80.38 567 PRO A C 1
ATOM 4499 O O . PRO A 1 567 ? 31.914 -9.002 -38.668 1.00 80.38 567 PRO A O 1
ATOM 4502 N N . GLY A 1 568 ? 30.925 -9.573 -40.604 1.00 75.62 568 GLY A N 1
ATOM 4503 C CA . GLY A 1 568 ? 30.898 -11.021 -40.357 1.00 75.62 568 GLY A CA 1
ATOM 4504 C C . GLY A 1 568 ? 29.537 -11.570 -39.914 1.00 75.62 568 GLY A C 1
ATOM 4505 O O . GLY A 1 568 ? 29.339 -12.784 -39.972 1.00 75.62 568 GLY A O 1
ATOM 4506 N N . GLU A 1 569 ? 28.580 -10.707 -39.564 1.00 83.94 569 GLU A N 1
ATOM 4507 C CA . GLU A 1 569 ? 27.208 -11.113 -39.258 1.00 83.94 569 GLU A CA 1
ATOM 4508 C C . GLU A 1 569 ? 26.429 -11.396 -40.553 1.00 83.94 569 GLU A C 1
ATOM 4510 O O . GLU A 1 569 ? 26.155 -10.497 -41.356 1.00 83.94 569 GLU A O 1
ATOM 4515 N N . LYS A 1 570 ? 26.048 -12.663 -40.768 1.00 84.94 570 LYS A N 1
ATOM 4516 C CA . LYS A 1 570 ? 25.352 -13.086 -41.997 1.00 84.94 570 LYS A CA 1
ATOM 4517 C C . LYS A 1 570 ? 24.020 -12.366 -42.171 1.00 84.94 570 LYS A C 1
ATOM 4519 O O . LYS A 1 570 ? 23.641 -12.072 -43.298 1.00 84.94 570 LYS A O 1
ATOM 4524 N N . PHE A 1 571 ? 23.345 -12.031 -41.073 1.00 85.44 571 PHE A N 1
ATOM 4525 C CA . PHE A 1 571 ? 22.053 -11.350 -41.105 1.00 85.44 571 PHE A CA 1
ATOM 4526 C C . PHE A 1 571 ? 22.069 -10.007 -41.870 1.00 85.44 571 PHE A C 1
ATOM 4528 O O . PHE A 1 571 ? 21.066 -9.658 -42.494 1.00 85.44 571 PHE A O 1
ATOM 4535 N N . PHE A 1 572 ? 23.197 -9.280 -41.867 1.00 86.06 572 PHE A N 1
ATOM 4536 C CA . PHE A 1 572 ? 23.357 -7.991 -42.564 1.00 86.06 572 PHE A CA 1
ATOM 4537 C C . PHE A 1 572 ? 24.215 -8.061 -43.836 1.00 86.06 572 PHE A C 1
ATOM 4539 O O . PHE A 1 572 ? 24.298 -7.077 -44.571 1.00 86.06 572 PHE A O 1
ATOM 4546 N N . HIS A 1 573 ? 24.894 -9.177 -44.100 1.00 86.44 573 HIS A N 1
ATOM 4547 C CA . HIS A 1 573 ? 25.872 -9.286 -45.191 1.00 86.44 573 HIS A CA 1
ATOM 4548 C C . HIS A 1 573 ? 25.609 -10.437 -46.165 1.00 86.44 573 HIS A C 1
ATOM 4550 O O . HIS A 1 573 ? 26.388 -10.628 -47.095 1.00 86.44 573 HIS A O 1
ATOM 4556 N N . ASP A 1 574 ? 24.532 -11.199 -45.979 1.00 83.62 574 ASP A N 1
ATOM 4557 C CA . ASP A 1 574 ? 24.112 -12.197 -46.958 1.00 83.62 574 ASP A CA 1
ATOM 4558 C C . ASP A 1 574 ? 23.725 -11.539 -48.297 1.00 83.62 574 ASP A C 1
ATOM 4560 O O . ASP A 1 574 ? 23.215 -10.417 -48.318 1.00 83.62 574 ASP A O 1
ATOM 4564 N N . MET A 1 575 ? 23.938 -12.248 -49.411 1.00 74.12 575 MET A N 1
ATOM 4565 C CA . MET A 1 575 ? 23.658 -11.768 -50.779 1.00 74.12 575 MET A CA 1
ATOM 4566 C C . MET A 1 575 ? 22.158 -11.835 -51.129 1.00 74.12 575 MET A C 1
ATOM 4568 O O . MET A 1 575 ? 21.787 -11.914 -52.298 1.00 74.12 575 MET A O 1
ATOM 4572 N N . SER A 1 576 ? 21.289 -11.865 -50.117 1.00 79.31 576 SER A N 1
ATOM 4573 C CA . SER A 1 576 ? 19.839 -11.963 -50.257 1.00 79.31 576 SER A CA 1
ATOM 4574 C C . SER A 1 576 ? 19.172 -10.586 -50.236 1.00 79.31 576 SER A C 1
ATOM 4576 O O . SER A 1 576 ? 19.582 -9.687 -49.500 1.00 79.31 576 SER A O 1
ATOM 4578 N N . ASP A 1 577 ? 18.069 -10.434 -50.976 1.00 81.12 577 ASP A N 1
ATOM 4579 C CA . ASP A 1 577 ? 17.273 -9.191 -51.014 1.00 81.12 577 ASP A CA 1
ATOM 4580 C C . ASP A 1 577 ? 16.786 -8.745 -49.619 1.00 81.12 577 ASP A C 1
ATOM 4582 O O . ASP A 1 577 ? 16.570 -7.556 -49.359 1.00 81.12 577 ASP A O 1
ATOM 4586 N N . ASN A 1 578 ? 16.664 -9.688 -48.681 1.00 83.81 578 ASN A N 1
ATOM 4587 C CA . ASN A 1 578 ? 16.294 -9.421 -47.292 1.00 83.81 578 ASN A CA 1
ATOM 4588 C C . ASN A 1 578 ? 17.356 -8.586 -46.560 1.00 83.81 578 ASN A C 1
ATOM 4590 O O . ASN A 1 578 ? 17.005 -7.666 -45.826 1.00 83.81 578 ASN A O 1
ATOM 4594 N N . SER A 1 579 ? 18.641 -8.862 -46.793 1.00 85.50 579 SER A N 1
ATOM 4595 C CA . SER A 1 579 ? 19.769 -8.132 -46.199 1.00 85.50 579 SER A CA 1
ATOM 4596 C C . SER A 1 579 ? 19.763 -6.656 -46.619 1.00 85.50 579 SER A C 1
ATOM 4598 O O . SER A 1 579 ? 19.842 -5.751 -45.781 1.00 85.50 579 SER A O 1
ATOM 4600 N N . ILE A 1 580 ? 19.537 -6.406 -47.915 1.00 86.25 580 ILE A N 1
ATOM 4601 C CA . ILE A 1 580 ? 19.390 -5.055 -48.478 1.00 86.25 580 ILE A CA 1
ATOM 4602 C C . ILE A 1 580 ? 18.156 -4.363 -47.882 1.00 86.25 580 ILE A C 1
ATOM 4604 O O . ILE A 1 580 ? 18.218 -3.192 -47.501 1.00 86.25 580 ILE A O 1
ATOM 4608 N N . THR A 1 581 ? 17.043 -5.089 -47.740 1.00 87.94 581 THR A N 1
ATOM 4609 C CA . THR A 1 581 ? 15.799 -4.562 -47.157 1.00 87.94 581 THR A CA 1
ATOM 4610 C C . THR A 1 581 ? 15.980 -4.157 -45.690 1.00 87.94 581 THR A C 1
ATOM 4612 O O . THR A 1 581 ? 15.583 -3.056 -45.309 1.00 87.94 581 THR A O 1
ATOM 4615 N N . HIS A 1 582 ? 16.639 -4.989 -44.879 1.00 90.69 582 HIS A N 1
ATOM 4616 C CA . HIS A 1 582 ? 16.945 -4.688 -43.477 1.00 90.69 582 HIS A CA 1
ATOM 4617 C C . HIS A 1 582 ? 17.818 -3.432 -43.340 1.00 90.69 582 HIS A C 1
ATOM 4619 O O . HIS A 1 582 ? 17.499 -2.523 -42.570 1.00 90.69 582 HIS A O 1
ATOM 4625 N N . LYS A 1 583 ? 18.889 -3.333 -44.138 1.00 91.44 583 LYS A N 1
ATOM 4626 C CA . LYS A 1 583 ? 19.761 -2.148 -44.162 1.00 91.44 583 LYS A CA 1
ATOM 4627 C C . LYS A 1 583 ? 19.005 -0.892 -44.588 1.00 91.44 583 LYS A C 1
ATOM 4629 O O . LYS A 1 583 ? 19.174 0.156 -43.968 1.00 91.44 583 LYS A O 1
ATOM 4634 N N . ARG A 1 584 ? 18.110 -0.996 -45.576 1.00 91.50 584 ARG A N 1
ATOM 4635 C CA . ARG A 1 584 ? 17.254 0.118 -46.012 1.00 91.50 584 ARG A CA 1
ATOM 4636 C C . ARG A 1 584 ? 16.338 0.617 -44.889 1.00 91.50 584 ARG A C 1
ATOM 4638 O O . ARG A 1 584 ? 16.200 1.830 -44.729 1.00 91.50 584 ARG A O 1
ATOM 4645 N N . GLN A 1 585 ? 15.754 -0.278 -44.088 1.00 92.06 585 GLN A N 1
ATOM 4646 C CA . GLN A 1 585 ? 14.937 0.101 -42.923 1.00 92.06 585 GLN A CA 1
ATOM 4647 C C . GLN A 1 585 ? 15.767 0.838 -41.863 1.00 92.06 585 GLN A C 1
ATOM 4649 O O . GLN A 1 585 ? 15.358 1.901 -41.397 1.00 92.06 585 GLN A O 1
ATOM 4654 N N . ILE A 1 586 ? 16.965 0.336 -41.547 1.00 94.69 586 ILE A N 1
ATOM 4655 C CA . ILE A 1 586 ? 17.903 0.982 -40.612 1.00 94.69 586 ILE A CA 1
ATOM 4656 C C . ILE A 1 586 ? 18.292 2.385 -41.104 1.00 94.69 586 ILE A C 1
ATOM 4658 O O . ILE A 1 586 ? 18.199 3.345 -40.340 1.00 94.69 586 ILE A O 1
ATOM 4662 N N . ILE A 1 587 ? 18.666 2.528 -42.382 1.00 94.81 587 ILE A N 1
ATOM 4663 C CA . ILE A 1 587 ? 19.007 3.828 -42.991 1.00 94.81 587 ILE A CA 1
ATOM 4664 C C . ILE A 1 587 ? 17.822 4.794 -42.893 1.00 94.81 587 ILE A C 1
ATOM 4666 O O . ILE A 1 587 ? 18.001 5.947 -42.506 1.00 94.81 587 ILE A O 1
ATOM 4670 N N . THR A 1 588 ? 16.610 4.318 -43.191 1.00 93.38 588 THR A N 1
ATOM 4671 C CA . THR A 1 588 ? 15.387 5.135 -43.139 1.00 93.38 588 THR A CA 1
ATOM 4672 C C . THR A 1 588 ? 15.134 5.670 -41.732 1.00 93.38 588 THR A C 1
ATOM 4674 O O . THR A 1 588 ? 14.934 6.871 -41.552 1.00 93.38 588 THR A O 1
ATOM 4677 N N . VAL A 1 589 ? 15.198 4.804 -40.719 1.00 94.75 589 VAL A N 1
ATOM 4678 C CA . VAL A 1 589 ? 14.978 5.192 -39.319 1.00 94.75 589 VAL A CA 1
ATOM 4679 C C . VAL A 1 589 ? 16.055 6.168 -38.835 1.00 94.75 589 VAL A C 1
ATOM 4681 O O . VAL A 1 589 ? 15.711 7.166 -38.203 1.00 94.75 589 VAL A O 1
ATOM 4684 N N . LEU A 1 590 ? 17.332 5.950 -39.175 1.00 94.38 590 LEU A N 1
ATOM 4685 C CA . LEU A 1 590 ? 18.428 6.869 -38.823 1.00 94.38 590 LEU A CA 1
ATOM 4686 C C . LEU A 1 590 ? 18.286 8.235 -39.490 1.00 94.38 590 LEU A C 1
ATOM 4688 O O . LEU A 1 590 ? 18.536 9.252 -38.841 1.00 94.38 590 LEU A O 1
ATOM 4692 N N . PHE A 1 591 ? 17.889 8.264 -40.763 1.00 93.50 591 PHE A N 1
ATOM 4693 C CA . PHE A 1 591 ? 17.693 9.501 -41.510 1.00 93.50 591 PHE A CA 1
ATOM 4694 C C . PHE A 1 591 ? 16.581 10.340 -40.874 1.00 93.50 591 PHE A C 1
ATOM 4696 O O . PHE A 1 591 ? 16.822 11.481 -40.476 1.00 93.50 591 PHE A O 1
ATOM 4703 N N . VAL A 1 592 ? 15.400 9.741 -40.670 1.00 92.25 592 VAL A N 1
ATOM 4704 C CA . VAL A 1 592 ? 14.255 10.414 -40.035 1.00 92.25 592 VAL A CA 1
ATOM 4705 C C . VAL A 1 592 ? 14.608 10.860 -38.615 1.00 92.25 592 VAL A C 1
ATOM 4707 O O . VAL A 1 592 ? 14.400 12.019 -38.264 1.00 92.25 592 VAL A O 1
ATOM 4710 N N . TRP A 1 593 ? 15.215 9.987 -37.803 1.00 92.44 593 TRP A N 1
ATOM 4711 C CA . TRP A 1 593 ? 15.606 10.334 -36.434 1.00 92.44 593 TRP A CA 1
ATOM 4712 C C . TRP A 1 593 ? 16.593 11.506 -36.384 1.00 92.44 593 TRP A C 1
ATOM 4714 O O . TRP A 1 593 ? 16.449 12.390 -35.539 1.00 92.44 593 TRP A O 1
ATOM 4724 N N . SER A 1 594 ? 17.558 11.554 -37.307 1.00 91.44 594 SER A N 1
ATOM 4725 C CA . SER A 1 594 ? 18.551 12.633 -37.375 1.00 91.44 594 SER A CA 1
ATOM 4726 C C . SER A 1 594 ? 17.919 13.975 -37.750 1.00 91.44 594 SER A C 1
ATOM 4728 O O . SER A 1 594 ? 18.308 15.003 -37.195 1.00 91.44 594 SER A O 1
ATOM 4730 N N . LYS A 1 595 ? 16.911 13.972 -38.634 1.00 89.25 595 LYS A N 1
ATOM 4731 C CA . LYS A 1 595 ? 16.151 15.180 -38.999 1.00 89.25 595 LYS A CA 1
ATOM 4732 C C . LYS A 1 595 ? 15.206 15.641 -37.889 1.00 89.25 595 LYS A C 1
ATOM 4734 O O . LYS A 1 595 ? 15.076 16.843 -37.676 1.00 89.25 595 LYS A O 1
ATOM 4739 N N . CYS A 1 596 ? 14.613 14.716 -37.131 1.00 88.38 596 CYS A N 1
ATOM 4740 C CA . CYS A 1 596 ? 13.830 15.048 -35.936 1.00 88.38 596 CYS A CA 1
ATOM 4741 C C . CYS A 1 596 ? 14.690 15.610 -34.789 1.00 88.38 596 CYS A C 1
ATOM 4743 O O . CYS A 1 596 ? 14.170 16.325 -33.936 1.00 88.38 596 CYS A O 1
ATOM 4745 N N . ASN A 1 597 ? 15.994 15.313 -34.765 1.00 87.94 597 ASN A N 1
ATOM 4746 C CA . ASN A 1 597 ? 16.919 15.721 -33.705 1.00 87.94 597 ASN A CA 1
ATOM 4747 C C . ASN A 1 597 ? 18.080 16.587 -34.245 1.00 87.94 597 ASN A C 1
ATOM 4749 O O . ASN A 1 597 ? 19.249 16.210 -34.100 1.00 87.94 597 ASN A O 1
ATOM 4753 N N . PRO A 1 598 ? 17.807 17.778 -34.820 1.00 84.38 598 PRO A N 1
ATOM 4754 C CA . PRO A 1 598 ? 18.816 18.583 -35.518 1.00 84.38 598 PRO A CA 1
ATOM 4755 C C . PRO A 1 598 ? 19.936 19.102 -34.604 1.00 84.38 598 PRO A C 1
ATOM 4757 O O . PRO A 1 598 ? 21.040 19.362 -35.071 1.00 84.38 598 PRO A O 1
ATOM 4760 N N . HIS A 1 599 ? 19.681 19.235 -33.298 1.00 80.38 599 HIS A N 1
ATOM 4761 C CA . HIS A 1 599 ? 20.690 19.654 -32.319 1.00 80.38 599 HIS A CA 1
ATOM 4762 C C . HIS A 1 599 ? 21.781 18.602 -32.077 1.00 80.38 599 HIS A C 1
ATOM 4764 O O . HIS A 1 599 ? 22.888 18.956 -31.682 1.00 80.38 599 HIS A O 1
ATOM 4770 N N . VAL A 1 600 ? 21.468 17.324 -32.304 1.00 84.75 600 VAL A N 1
ATOM 4771 C CA . VAL A 1 600 ? 22.410 16.206 -32.157 1.00 84.75 600 VAL A CA 1
ATOM 4772 C C . VAL A 1 600 ? 22.958 15.819 -33.530 1.00 84.75 600 VAL A C 1
ATOM 4774 O O . VAL A 1 600 ? 24.173 15.702 -33.705 1.00 84.75 600 VAL A O 1
ATOM 4777 N N . GLY A 1 601 ? 22.060 15.672 -34.511 1.00 85.62 601 GLY A N 1
ATOM 4778 C CA . GLY A 1 601 ? 22.365 15.172 -35.848 1.00 85.62 601 GLY A CA 1
ATOM 4779 C C . GLY A 1 601 ? 22.843 13.716 -35.847 1.00 85.62 601 GLY A C 1
ATOM 4780 O O . GLY A 1 601 ? 22.902 13.050 -34.811 1.00 85.62 601 GLY A O 1
ATOM 4781 N N . TYR A 1 602 ? 23.209 13.210 -37.024 1.00 91.44 602 TYR A N 1
ATOM 4782 C CA . TYR A 1 602 ? 23.792 11.876 -37.137 1.00 91.44 602 TYR A CA 1
ATOM 4783 C C . TYR A 1 602 ? 25.235 11.860 -36.619 1.00 91.44 602 TYR A C 1
ATOM 4785 O O . TYR A 1 602 ? 26.051 12.724 -36.955 1.00 91.44 602 TYR A O 1
ATOM 4793 N N . LYS A 1 603 ? 25.561 10.849 -35.810 1.00 89.81 603 LYS A N 1
ATOM 4794 C CA . LYS A 1 603 ? 26.900 10.620 -35.263 1.00 89.81 603 LYS A CA 1
ATOM 4795 C C . LYS A 1 603 ? 27.302 9.171 -35.476 1.00 89.81 603 LYS A C 1
ATOM 4797 O O . LYS A 1 603 ? 26.559 8.251 -35.131 1.00 89.81 603 LYS A O 1
ATOM 4802 N N . GLN A 1 604 ? 28.512 8.978 -35.991 1.00 87.12 604 GLN A N 1
ATOM 4803 C CA . GLN A 1 604 ? 29.071 7.649 -36.203 1.00 87.12 604 GLN A CA 1
ATOM 4804 C C . GLN A 1 604 ? 29.071 6.841 -34.896 1.00 87.12 604 GLN A C 1
ATOM 4806 O O . GLN A 1 604 ? 29.534 7.323 -33.860 1.00 87.12 604 GLN A O 1
ATOM 4811 N N . GLY A 1 605 ? 28.546 5.618 -34.970 1.00 87.31 605 GLY A N 1
ATOM 4812 C CA . GLY A 1 605 ? 28.376 4.674 -33.864 1.00 87.31 605 GLY A CA 1
ATOM 4813 C C . GLY A 1 605 ? 26.918 4.423 -33.482 1.00 87.31 605 GLY A C 1
ATOM 4814 O O . GLY A 1 605 ? 26.569 3.316 -33.076 1.00 87.31 605 GLY A O 1
ATOM 4815 N N . ILE A 1 606 ? 26.034 5.396 -33.726 1.00 90.00 606 ILE A N 1
ATOM 4816 C CA . ILE A 1 606 ? 24.609 5.257 -33.401 1.00 90.00 606 ILE A CA 1
ATOM 4817 C C . ILE A 1 606 ? 23.899 4.212 -34.286 1.00 90.00 606 ILE A C 1
ATOM 4819 O O . ILE A 1 606 ? 22.915 3.602 -33.874 1.00 90.00 606 ILE A O 1
ATOM 4823 N N . HIS A 1 607 ? 24.431 3.962 -35.487 1.00 92.00 607 HIS A N 1
ATOM 4824 C CA . HIS A 1 607 ? 23.936 2.936 -36.405 1.00 92.00 607 HIS A CA 1
ATOM 4825 C C . HIS A 1 607 ? 24.095 1.515 -35.849 1.00 92.00 607 HIS A C 1
ATOM 4827 O O . HIS A 1 607 ? 23.261 0.663 -36.134 1.00 92.00 607 HIS A O 1
ATOM 4833 N N . GLU A 1 608 ? 25.113 1.255 -35.023 1.00 90.81 608 GLU A N 1
ATOM 4834 C CA . GLU A 1 608 ? 25.303 -0.057 -34.387 1.00 90.81 608 GLU A CA 1
ATOM 4835 C C . GLU A 1 608 ? 24.317 -0.279 -33.248 1.00 90.81 608 GLU A C 1
ATOM 4837 O O . GLU A 1 608 ? 23.777 -1.374 -33.106 1.00 90.81 608 GLU A O 1
ATOM 4842 N N . VAL A 1 609 ? 24.015 0.778 -32.490 1.00 90.62 609 VAL A N 1
ATOM 4843 C CA . VAL A 1 609 ? 22.962 0.747 -31.470 1.00 90.62 609 VAL A CA 1
ATOM 4844 C C . VAL A 1 609 ? 21.624 0.385 -32.106 1.00 90.62 609 VAL A C 1
ATOM 4846 O O . VAL A 1 609 ? 20.958 -0.547 -31.658 1.00 90.62 609 VAL A O 1
ATOM 4849 N N . LEU A 1 610 ? 21.248 1.077 -33.186 1.00 93.69 610 LEU A N 1
ATOM 4850 C CA . LEU A 1 610 ? 20.015 0.763 -33.901 1.00 93.69 610 LEU A CA 1
ATOM 4851 C C . LEU A 1 610 ? 20.057 -0.638 -34.528 1.00 93.69 610 LEU A C 1
ATOM 4853 O O . LEU A 1 610 ? 19.061 -1.353 -34.477 1.00 93.69 610 LEU A O 1
ATOM 4857 N N . GLY A 1 611 ? 21.200 -1.040 -35.087 1.00 92.94 611 GLY A N 1
ATOM 4858 C CA . GLY A 1 611 ? 21.388 -2.361 -35.683 1.00 92.94 611 GLY A CA 1
ATOM 4859 C C . GLY A 1 611 ? 21.166 -3.506 -34.693 1.00 92.94 611 GLY A C 1
ATOM 4860 O O . GLY A 1 611 ? 20.528 -4.495 -35.049 1.00 92.94 611 GLY A O 1
ATOM 4861 N N . LEU A 1 612 ? 21.626 -3.366 -33.444 1.00 91.56 612 LEU A N 1
ATOM 4862 C CA . LEU A 1 612 ? 21.393 -4.365 -32.396 1.00 91.56 612 LEU A CA 1
ATOM 4863 C C . LEU A 1 612 ? 19.909 -4.456 -32.015 1.00 91.56 612 LEU A C 1
ATOM 4865 O O . LEU A 1 612 ? 19.370 -5.556 -31.894 1.00 91.56 612 LEU A O 1
ATOM 4869 N N . ILE A 1 613 ? 19.238 -3.310 -31.844 1.00 92.19 613 ILE A N 1
ATOM 4870 C CA . ILE A 1 613 ? 17.798 -3.275 -31.540 1.00 92.19 613 ILE A CA 1
ATOM 4871 C C . ILE A 1 613 ? 17.020 -3.923 -32.691 1.00 92.19 613 ILE A C 1
ATOM 4873 O O . ILE A 1 613 ? 16.167 -4.775 -32.453 1.00 92.19 613 ILE A O 1
ATOM 4877 N N . PHE A 1 614 ? 17.365 -3.585 -33.937 1.00 93.94 614 PHE A N 1
ATOM 4878 C CA . PHE A 1 614 ? 16.746 -4.159 -35.129 1.00 93.94 614 PHE A CA 1
ATOM 4879 C C . PHE A 1 614 ? 16.906 -5.678 -35.193 1.00 93.94 614 PHE A C 1
ATOM 4881 O O . PHE A 1 614 ? 15.934 -6.382 -35.457 1.00 93.94 614 PHE A O 1
ATOM 4888 N N . LEU A 1 615 ? 18.113 -6.191 -34.932 1.00 91.69 615 LEU A N 1
ATOM 4889 C CA . LEU A 1 615 ? 18.378 -7.627 -34.942 1.00 91.69 615 LEU A CA 1
ATOM 4890 C C . LEU A 1 615 ? 17.480 -8.373 -33.946 1.00 91.69 615 LEU A C 1
ATOM 4892 O O . LEU A 1 615 ? 16.906 -9.401 -34.302 1.00 91.69 615 LEU A O 1
ATOM 4896 N N . ASN A 1 616 ? 17.341 -7.857 -32.721 1.00 90.25 616 ASN A N 1
ATOM 4897 C CA . ASN A 1 616 ? 16.504 -8.479 -31.692 1.00 90.25 616 ASN A CA 1
ATOM 4898 C C . ASN A 1 616 ? 15.011 -8.373 -32.034 1.00 90.25 616 ASN A C 1
ATOM 4900 O O . ASN A 1 616 ? 14.315 -9.384 -32.035 1.00 90.25 616 ASN A O 1
ATOM 4904 N N . PHE A 1 617 ? 14.544 -7.199 -32.466 1.00 91.62 617 PHE A N 1
ATOM 4905 C CA . PHE A 1 617 ? 13.149 -7.011 -32.875 1.00 91.62 617 PHE A CA 1
ATOM 4906 C C . PHE A 1 617 ? 12.770 -7.906 -34.060 1.00 91.62 617 PHE A C 1
ATOM 4908 O O . PHE A 1 617 ? 11.691 -8.491 -34.079 1.00 91.62 617 PHE A O 1
ATOM 4915 N N . LYS A 1 618 ? 13.660 -8.066 -35.047 1.00 91.69 618 LYS A N 1
ATOM 4916 C CA . LYS A 1 618 ? 13.407 -8.957 -36.184 1.00 91.69 618 LYS A CA 1
ATOM 4917 C C . LYS A 1 618 ? 13.354 -10.426 -35.759 1.00 91.69 618 LYS A C 1
ATOM 4919 O O . LYS A 1 618 ? 12.510 -11.157 -36.271 1.00 91.69 618 LYS A O 1
ATOM 4924 N N . LYS A 1 619 ? 14.226 -10.862 -34.841 1.00 89.00 619 LYS A N 1
ATOM 4925 C CA . LYS A 1 619 ? 14.211 -12.235 -34.298 1.00 89.00 619 LYS A CA 1
ATOM 4926 C C . LYS A 1 619 ? 12.912 -12.550 -33.550 1.00 89.00 619 LYS A C 1
ATOM 4928 O O . LYS A 1 619 ? 12.459 -13.688 -33.609 1.00 89.00 619 LYS A O 1
ATOM 4933 N N . GLU A 1 620 ? 12.335 -11.561 -32.874 1.00 88.12 620 GLU A N 1
ATOM 4934 C CA . GLU A 1 620 ? 11.088 -11.700 -32.110 1.00 88.12 620 GLU A CA 1
ATOM 4935 C C . GLU A 1 620 ? 9.824 -11.429 -32.939 1.00 88.12 620 GLU A C 1
ATOM 4937 O O . GLU A 1 620 ? 8.727 -11.789 -32.515 1.00 88.12 620 GLU A O 1
ATOM 4942 N N . SER A 1 621 ? 9.962 -10.815 -34.118 1.00 89.81 621 SER A N 1
ATOM 4943 C CA . SER A 1 621 ? 8.821 -10.481 -34.969 1.00 89.81 621 SER A CA 1
ATOM 4944 C C . SER A 1 621 ? 8.087 -11.720 -35.489 1.00 89.81 621 SER A C 1
ATOM 4946 O O . SER A 1 621 ? 8.690 -12.735 -35.843 1.00 89.81 621 SER A O 1
ATOM 4948 N N . VAL A 1 622 ? 6.761 -11.619 -35.558 1.00 87.38 622 VAL A N 1
ATOM 4949 C CA . VAL A 1 622 ? 5.858 -12.688 -35.984 1.00 87.38 622 VAL 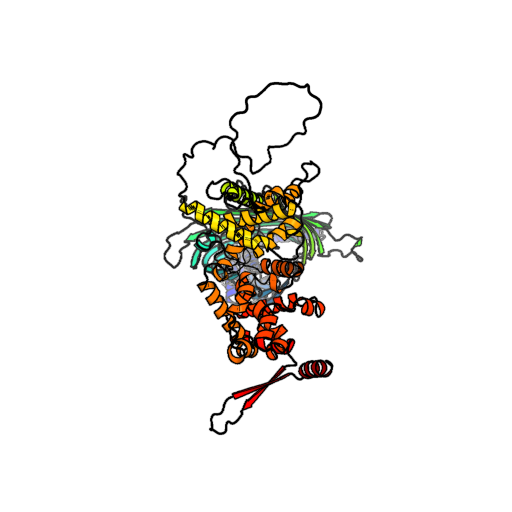A CA 1
ATOM 4950 C C . VAL A 1 622 ? 4.987 -12.188 -37.132 1.00 87.38 622 VAL A C 1
ATOM 4952 O O . VAL A 1 622 ? 4.447 -11.083 -37.097 1.00 87.38 622 VAL A O 1
ATOM 4955 N N . GLN A 1 623 ? 4.796 -13.035 -38.145 1.00 83.94 623 GLN A N 1
ATOM 4956 C CA . GLN A 1 623 ? 3.797 -12.800 -39.185 1.00 83.94 623 GLN A CA 1
ATOM 4957 C C . GLN A 1 623 ? 2.428 -13.225 -38.676 1.00 83.94 623 GLN A C 1
ATOM 4959 O O . GLN A 1 623 ? 2.174 -14.411 -38.468 1.00 83.94 623 GLN A O 1
ATOM 4964 N N . LEU A 1 624 ? 1.540 -12.256 -38.478 1.00 75.12 624 LEU A N 1
ATOM 4965 C CA . LEU A 1 624 ? 0.179 -12.512 -38.025 1.00 75.12 624 LEU A CA 1
ATOM 4966 C C . LEU A 1 624 ? -0.657 -13.165 -39.140 1.00 75.12 624 LEU A C 1
ATOM 4968 O O . LEU A 1 624 ? -0.912 -12.533 -40.168 1.00 75.12 624 LEU A O 1
ATOM 4972 N N . PRO A 1 625 ? -1.136 -14.413 -38.969 1.00 68.44 625 PRO A N 1
ATOM 4973 C CA . PRO A 1 625 ? -2.051 -15.012 -39.927 1.00 68.44 625 PRO A CA 1
ATOM 4974 C C . PRO A 1 625 ? -3.445 -14.382 -39.799 1.00 68.44 625 PRO A C 1
ATOM 4976 O O . PRO A 1 625 ? -4.017 -14.298 -38.712 1.00 68.44 625 PRO A O 1
ATOM 4979 N N . ASN A 1 626 ? -4.056 -14.027 -40.931 1.00 61.91 626 ASN A N 1
ATOM 4980 C CA . ASN A 1 626 ? -5.408 -13.447 -41.003 1.00 61.91 626 ASN A CA 1
ATOM 4981 C C . ASN A 1 626 ? -6.549 -14.451 -40.679 1.00 61.91 626 ASN A C 1
ATOM 4983 O O . ASN A 1 626 ? -7.693 -14.258 -41.092 1.00 61.91 626 ASN A O 1
ATOM 4987 N N . THR A 1 627 ? -6.273 -15.555 -39.976 1.00 62.56 627 THR A N 1
ATOM 4988 C CA . THR A 1 627 ? -7.233 -16.637 -39.696 1.00 62.56 627 THR A CA 1
ATOM 4989 C C . THR A 1 627 ? -7.950 -16.450 -38.359 1.00 62.56 627 THR A C 1
ATOM 4991 O O . THR A 1 627 ? -7.364 -16.007 -37.373 1.00 62.56 627 THR A O 1
ATOM 4994 N N . ASN A 1 628 ? -9.232 -16.834 -38.283 1.00 59.09 628 ASN A N 1
ATOM 4995 C CA . ASN A 1 628 ? -10.097 -16.720 -37.090 1.00 59.09 628 ASN A CA 1
ATOM 4996 C C . ASN A 1 628 ? -9.843 -17.754 -35.979 1.00 59.09 628 ASN A C 1
ATOM 4998 O O . ASN A 1 628 ? -10.720 -18.027 -35.170 1.00 59.09 628 ASN A O 1
ATOM 5002 N N . THR A 1 629 ? -8.642 -18.326 -35.951 1.00 57.56 629 THR A N 1
ATOM 5003 C CA . THR A 1 629 ? -8.235 -19.406 -35.042 1.00 57.56 629 THR A CA 1
ATOM 5004 C C . THR A 1 629 ? -7.630 -18.915 -33.727 1.00 57.56 629 THR A C 1
ATOM 5006 O O . THR A 1 629 ? -7.433 -19.727 -32.833 1.00 57.56 629 THR A O 1
ATOM 5009 N N . MET A 1 630 ? -7.324 -17.620 -33.610 1.00 63.06 630 MET A N 1
ATOM 5010 C CA . MET A 1 630 ? -6.685 -17.019 -32.433 1.00 63.06 630 MET A CA 1
ATOM 5011 C C . MET A 1 630 ? -7.711 -16.238 -31.613 1.00 63.06 630 MET A C 1
ATOM 5013 O O . MET A 1 630 ? -8.576 -15.558 -32.179 1.00 63.06 630 MET A O 1
ATOM 5017 N N . SER A 1 631 ? -7.601 -16.315 -30.288 1.00 71.00 631 SER A N 1
ATOM 5018 C CA . SER A 1 631 ? -8.404 -15.487 -29.388 1.00 71.00 631 SER A CA 1
ATOM 5019 C C . SER A 1 631 ? -8.088 -13.991 -29.594 1.00 71.00 631 SER A C 1
ATOM 5021 O O . SER A 1 631 ? -7.004 -13.643 -30.074 1.00 71.00 631 SER A O 1
ATOM 5023 N N . PRO A 1 632 ? -9.021 -13.076 -29.272 1.00 67.25 632 PRO A N 1
ATOM 5024 C CA . PRO A 1 632 ? -8.775 -11.638 -29.395 1.00 67.25 632 PRO A CA 1
ATOM 5025 C C . PRO A 1 632 ? -7.573 -11.179 -28.554 1.00 67.25 632 PRO A C 1
ATOM 5027 O O . PRO A 1 632 ? -6.787 -10.365 -29.029 1.00 67.25 632 PRO A O 1
ATOM 5030 N N . ASP A 1 633 ? -7.385 -11.762 -27.368 1.00 66.19 633 ASP A N 1
ATOM 5031 C CA . ASP A 1 633 ? -6.290 -11.424 -26.454 1.00 66.19 633 ASP A CA 1
ATOM 5032 C C . ASP A 1 633 ? -4.926 -11.871 -27.016 1.00 66.19 633 ASP A C 1
ATOM 5034 O O . ASP A 1 633 ? -3.959 -11.110 -26.989 1.00 66.19 633 ASP A O 1
ATOM 5038 N N . GLU A 1 634 ? -4.846 -13.070 -27.608 1.00 72.06 634 GLU A N 1
ATOM 5039 C CA . GLU A 1 634 ? -3.630 -13.552 -28.285 1.00 72.06 634 GLU A CA 1
ATOM 5040 C C . GLU A 1 634 ? -3.268 -12.675 -29.483 1.00 72.06 634 GLU A C 1
ATOM 5042 O O . GLU A 1 634 ? -2.104 -12.324 -29.660 1.00 72.06 634 GLU A O 1
ATOM 5047 N N . ARG A 1 635 ? -4.256 -12.270 -30.291 1.00 74.81 635 ARG A N 1
ATOM 5048 C CA . ARG A 1 635 ? -4.013 -11.359 -31.420 1.00 74.81 635 ARG A CA 1
ATOM 5049 C C . ARG A 1 635 ? -3.497 -10.002 -30.967 1.00 74.81 635 ARG A C 1
ATOM 5051 O O . ARG A 1 635 ? -2.627 -9.447 -31.629 1.00 74.81 635 ARG A O 1
ATOM 5058 N N . GLN A 1 636 ? -4.014 -9.474 -29.860 1.00 71.12 636 GLN A N 1
ATOM 5059 C CA . GLN A 1 636 ? -3.526 -8.217 -29.302 1.00 71.12 636 GLN A CA 1
ATOM 5060 C C . GLN A 1 636 ? -2.080 -8.351 -28.827 1.00 71.12 636 GLN A C 1
ATOM 5062 O O . GLN A 1 636 ? -1.249 -7.544 -29.231 1.00 71.12 636 GLN A O 1
ATOM 5067 N N . ILE A 1 637 ? -1.733 -9.392 -28.067 1.00 78.31 637 ILE A N 1
ATOM 5068 C CA . ILE A 1 637 ? -0.342 -9.617 -27.632 1.00 78.31 637 ILE A CA 1
ATOM 5069 C C . ILE A 1 637 ? 0.592 -9.784 -28.837 1.00 78.31 637 ILE A C 1
ATOM 5071 O O . ILE A 1 637 ? 1.671 -9.203 -28.872 1.00 78.31 637 ILE A O 1
ATOM 5075 N N . LEU A 1 638 ? 0.171 -10.531 -29.857 1.00 80.69 638 LEU A N 1
ATOM 5076 C CA . LEU A 1 638 ? 0.978 -10.727 -31.059 1.00 80.69 638 LEU A CA 1
ATOM 5077 C C . LEU A 1 638 ? 1.078 -9.458 -31.926 1.00 80.69 638 LEU A C 1
ATOM 5079 O O . LEU A 1 638 ? 2.055 -9.309 -32.652 1.00 80.69 638 LEU A O 1
ATOM 5083 N N . SER A 1 639 ? 0.136 -8.511 -31.817 1.00 82.19 639 SER A N 1
ATOM 5084 C CA . SER A 1 639 ? 0.209 -7.217 -32.520 1.00 82.19 639 SER A CA 1
ATOM 5085 C C . SER A 1 639 ? 1.404 -6.357 -32.100 1.00 82.19 639 SER A C 1
ATOM 5087 O O . SER A 1 639 ? 1.831 -5.491 -32.865 1.00 82.19 639 SER A O 1
ATOM 5089 N N . LEU A 1 640 ? 1.962 -6.613 -30.911 1.00 82.62 640 LEU A N 1
ATOM 5090 C CA . LEU A 1 640 ? 3.181 -5.990 -30.388 1.00 82.62 640 LEU A CA 1
ATOM 5091 C C . LEU A 1 640 ? 4.434 -6.432 -31.164 1.00 82.62 640 LEU A C 1
ATOM 5093 O O . LEU A 1 640 ? 5.377 -5.660 -31.276 1.00 82.62 640 LEU A O 1
ATOM 5097 N N . PHE A 1 641 ? 4.408 -7.637 -31.740 1.00 86.19 641 PHE A N 1
ATOM 5098 C CA . PHE A 1 641 ? 5.513 -8.246 -32.488 1.00 86.19 641 PHE A CA 1
ATOM 5099 C C . PHE A 1 641 ? 5.230 -8.333 -33.995 1.00 86.19 641 PHE A C 1
ATOM 5101 O O . PHE A 1 641 ? 5.885 -9.088 -34.709 1.00 86.19 641 PHE A O 1
ATOM 5108 N N . ASP A 1 642 ? 4.236 -7.599 -34.497 1.00 88.19 642 ASP A N 1
ATOM 5109 C CA . ASP A 1 642 ? 3.842 -7.660 -35.903 1.00 88.19 642 ASP A CA 1
ATOM 5110 C C . ASP A 1 642 ? 4.947 -7.111 -36.819 1.00 88.19 642 ASP A C 1
ATOM 5112 O O . ASP A 1 642 ? 5.299 -5.927 -36.782 1.00 88.19 642 ASP A O 1
ATOM 5116 N N . GLU A 1 643 ? 5.457 -7.977 -37.696 1.00 88.44 643 GLU A N 1
ATOM 5117 C CA . GLU A 1 643 ? 6.508 -7.653 -38.660 1.00 88.44 643 GLU A CA 1
ATOM 5118 C C . GLU A 1 643 ? 6.146 -6.455 -39.562 1.00 88.44 643 GLU A C 1
ATOM 5120 O O . GLU A 1 643 ? 7.030 -5.685 -39.950 1.00 88.44 643 GLU A O 1
ATOM 5125 N N . LYS A 1 644 ? 4.852 -6.229 -39.849 1.00 87.75 644 LYS A N 1
ATOM 5126 C CA . LYS A 1 644 ? 4.386 -5.087 -40.661 1.00 87.75 644 LYS A CA 1
ATOM 5127 C C . LYS A 1 644 ? 4.750 -3.738 -40.032 1.00 87.75 644 LYS A C 1
ATOM 5129 O O . LYS A 1 644 ? 5.011 -2.771 -40.752 1.00 87.75 644 LYS A O 1
ATOM 5134 N N . TYR A 1 645 ? 4.777 -3.663 -38.702 1.00 89.00 645 TYR A N 1
ATOM 5135 C CA . TYR A 1 645 ? 5.040 -2.430 -37.960 1.00 89.00 645 TYR A CA 1
ATOM 5136 C C . TYR A 1 645 ? 6.470 -2.337 -37.411 1.00 89.00 645 TYR A C 1
ATOM 5138 O O . TYR A 1 645 ? 6.792 -1.338 -36.773 1.00 89.00 645 TYR A O 1
ATOM 5146 N N . LEU A 1 646 ? 7.351 -3.287 -37.754 1.00 91.06 646 LEU A N 1
ATOM 5147 C CA . LEU A 1 646 ? 8.738 -3.363 -37.278 1.00 91.06 646 LEU A CA 1
ATOM 5148 C C . LEU A 1 646 ? 9.494 -2.025 -37.367 1.00 91.06 646 LEU A C 1
ATOM 5150 O O . LEU A 1 646 ? 10.122 -1.610 -36.402 1.00 91.06 646 LEU A O 1
ATOM 5154 N N . GLU A 1 647 ? 9.406 -1.320 -38.500 1.00 91.00 647 GLU A N 1
ATOM 5155 C CA . GLU A 1 647 ? 10.074 -0.020 -38.708 1.00 91.00 647 GLU A CA 1
ATOM 5156 C C . GLU A 1 647 ? 9.555 1.069 -37.744 1.00 91.00 647 GLU A C 1
ATOM 5158 O O . GLU A 1 647 ? 10.330 1.871 -37.223 1.00 91.00 647 GLU A O 1
ATOM 5163 N N . HIS A 1 648 ? 8.248 1.062 -37.462 1.00 92.44 648 HIS A N 1
ATOM 5164 C CA . HIS A 1 648 ? 7.590 2.028 -36.580 1.00 92.44 648 HIS A CA 1
ATOM 5165 C C . HIS A 1 648 ? 7.988 1.798 -35.121 1.00 92.44 648 HIS A C 1
ATOM 5167 O O . HIS A 1 648 ? 8.354 2.738 -34.409 1.00 92.44 648 HIS A O 1
ATOM 5173 N N . ASP A 1 649 ? 7.938 0.538 -34.689 1.00 91.75 649 ASP A N 1
ATOM 5174 C CA . ASP A 1 649 ? 8.257 0.148 -33.318 1.00 91.75 649 ASP A CA 1
ATOM 5175 C C . ASP A 1 649 ? 9.758 0.305 -33.042 1.00 91.75 649 ASP A C 1
ATOM 5177 O O . ASP A 1 649 ? 10.152 0.735 -31.952 1.00 91.75 649 ASP A O 1
ATOM 5181 N N . LEU A 1 650 ? 10.593 0.065 -34.061 1.00 93.56 650 LEU A N 1
ATOM 5182 C CA . LEU A 1 650 ? 12.025 0.331 -34.021 1.00 93.56 650 LEU A CA 1
ATOM 5183 C C . LEU A 1 650 ? 12.311 1.819 -33.782 1.00 93.56 650 LEU A C 1
ATOM 5185 O O . LEU A 1 650 ? 13.070 2.148 -32.870 1.00 93.56 650 LEU A O 1
ATOM 5189 N N . PHE A 1 651 ? 11.697 2.722 -34.557 1.00 93.50 651 PHE A N 1
ATOM 5190 C CA . PHE A 1 651 ? 11.882 4.166 -34.375 1.00 93.50 651 PHE A CA 1
ATOM 5191 C C . PHE A 1 651 ? 11.444 4.621 -32.979 1.00 93.50 651 PHE A C 1
ATOM 5193 O O . PHE A 1 651 ? 12.185 5.337 -32.303 1.00 93.50 651 PHE A O 1
ATOM 5200 N N . ALA A 1 652 ? 10.262 4.191 -32.525 1.00 91.44 652 ALA A N 1
ATOM 5201 C CA . ALA A 1 652 ? 9.726 4.580 -31.224 1.00 91.44 652 ALA A CA 1
ATOM 5202 C C . ALA A 1 652 ? 10.626 4.109 -30.070 1.00 91.44 652 ALA A C 1
ATOM 5204 O O . ALA A 1 652 ? 10.966 4.901 -29.185 1.00 91.44 652 ALA A O 1
ATOM 5205 N N . THR A 1 653 ? 11.063 2.846 -30.109 1.00 90.69 653 THR A N 1
ATOM 5206 C CA . THR A 1 653 ? 11.942 2.254 -29.090 1.00 90.69 653 THR A CA 1
ATOM 5207 C C . THR A 1 653 ? 13.309 2.922 -29.087 1.00 90.69 653 THR A C 1
ATOM 5209 O O . THR A 1 653 ? 13.796 3.330 -28.032 1.00 90.69 653 THR A O 1
ATOM 5212 N N . PHE A 1 654 ? 13.907 3.112 -30.263 1.00 91.62 654 PHE A N 1
ATOM 5213 C CA . PHE A 1 654 ? 15.196 3.778 -30.401 1.00 91.62 654 PHE A CA 1
ATOM 5214 C C . PHE A 1 654 ? 15.150 5.230 -29.914 1.00 91.62 654 PHE A C 1
ATOM 5216 O O . PHE A 1 654 ? 16.015 5.654 -29.145 1.00 91.62 654 PHE A O 1
ATOM 5223 N N . ASN A 1 655 ? 14.113 5.988 -30.283 1.00 89.62 655 ASN A N 1
ATOM 5224 C CA . ASN A 1 655 ? 13.931 7.361 -29.818 1.00 89.62 655 ASN A CA 1
ATOM 5225 C C . ASN A 1 655 ? 13.736 7.419 -28.294 1.00 89.62 655 ASN A C 1
ATOM 5227 O O . ASN A 1 655 ? 14.335 8.242 -27.604 1.00 89.62 655 ASN A O 1
ATOM 5231 N N . LYS A 1 656 ? 12.943 6.498 -27.733 1.00 87.06 656 LYS A N 1
ATOM 5232 C CA . LYS A 1 656 ? 12.729 6.429 -26.284 1.00 87.06 656 LYS A CA 1
ATOM 5233 C C . LYS A 1 656 ? 14.015 6.081 -25.538 1.00 87.06 656 LYS A C 1
ATOM 5235 O O . LYS A 1 656 ? 14.316 6.737 -24.538 1.00 87.06 656 LYS A O 1
ATOM 5240 N N . PHE A 1 657 ? 14.766 5.091 -26.023 1.00 86.19 657 PHE A N 1
ATOM 5241 C CA . PHE A 1 657 ? 16.054 4.692 -25.463 1.00 86.19 657 PHE A CA 1
ATOM 5242 C C . PHE A 1 657 ? 17.040 5.860 -25.491 1.00 86.19 657 PHE A C 1
ATOM 5244 O O . PHE A 1 657 ? 17.585 6.227 -24.454 1.00 86.19 657 PHE A O 1
ATOM 5251 N N . THR A 1 658 ? 17.225 6.497 -26.646 1.00 81.88 658 THR A N 1
ATOM 5252 C CA . THR A 1 658 ? 18.190 7.593 -26.822 1.00 81.88 658 THR A CA 1
ATOM 5253 C C . THR A 1 658 ? 17.886 8.807 -25.939 1.00 81.88 658 THR A C 1
ATOM 5255 O O . THR A 1 658 ? 18.809 9.358 -25.337 1.00 81.88 658 THR A O 1
ATOM 5258 N N . VAL A 1 659 ? 16.609 9.178 -25.788 1.00 77.19 659 VAL A N 1
ATOM 5259 C CA . VAL A 1 659 ? 16.181 10.307 -24.942 1.00 77.19 659 VAL A CA 1
ATOM 5260 C C . VAL A 1 659 ? 16.236 9.969 -23.449 1.00 77.19 659 VAL A C 1
ATOM 5262 O O . VAL A 1 659 ? 16.717 10.770 -22.653 1.00 77.19 659 VAL A O 1
ATOM 5265 N N . THR A 1 660 ? 15.757 8.788 -23.046 1.00 80.44 660 THR A N 1
ATOM 5266 C CA . THR A 1 660 ? 15.571 8.453 -21.618 1.00 80.44 660 THR A CA 1
ATOM 5267 C C . THR A 1 660 ? 16.853 7.939 -20.958 1.00 80.44 660 THR A C 1
ATOM 5269 O O . THR A 1 660 ? 17.032 8.122 -19.760 1.00 80.44 660 THR A O 1
ATOM 5272 N N . SER A 1 661 ? 17.760 7.314 -21.717 1.00 80.12 661 SER A N 1
ATOM 5273 C CA . SER A 1 661 ? 18.986 6.699 -21.178 1.00 80.12 661 SER A CA 1
ATOM 5274 C C . SER A 1 661 ? 20.111 7.689 -20.857 1.00 80.12 661 SER A C 1
ATOM 5276 O O . SER A 1 661 ? 21.150 7.277 -20.342 1.00 80.12 661 SER A O 1
ATOM 5278 N N . GLY A 1 662 ? 19.974 8.974 -21.208 1.00 82.19 662 GLY A N 1
ATOM 5279 C CA . GLY A 1 662 ? 21.047 9.966 -21.055 1.00 82.19 662 GLY A CA 1
ATOM 5280 C C . GLY A 1 662 ? 22.287 9.697 -21.923 1.00 82.19 662 GLY A C 1
ATOM 5281 O O . GLY A 1 662 ? 23.264 10.441 -21.858 1.00 82.19 662 GLY A O 1
ATOM 5282 N N . VAL A 1 663 ? 22.262 8.659 -22.764 1.00 86.12 663 VAL A N 1
ATOM 5283 C CA . VAL A 1 663 ? 23.360 8.300 -23.669 1.00 86.12 663 VAL A CA 1
ATOM 5284 C C . VAL A 1 663 ? 23.596 9.409 -24.690 1.00 86.12 663 VAL A C 1
ATOM 5286 O O . VAL A 1 663 ? 24.742 9.775 -24.950 1.00 86.12 663 VAL A O 1
ATOM 5289 N N . VAL A 1 664 ? 22.525 9.994 -25.240 1.00 84.69 664 VAL A N 1
ATOM 5290 C CA . VAL A 1 664 ? 22.659 11.089 -26.206 1.00 84.69 664 VAL A CA 1
ATOM 5291 C C . VAL A 1 664 ? 23.322 12.306 -25.575 1.00 84.69 664 VAL A C 1
ATOM 5293 O O . VAL A 1 664 ? 24.271 12.835 -26.149 1.00 84.69 664 VAL A O 1
ATOM 5296 N N . SER A 1 665 ? 22.884 12.725 -24.386 1.00 83.50 665 SER A N 1
ATOM 5297 C CA . SER A 1 665 ? 23.428 13.921 -23.736 1.00 83.50 665 SER A CA 1
ATOM 5298 C C . SER A 1 665 ? 24.908 13.772 -23.373 1.00 83.50 665 SER A C 1
ATOM 5300 O O . SER A 1 665 ? 25.659 14.734 -23.515 1.00 83.50 665 SER A O 1
ATOM 5302 N N . GLN A 1 666 ? 25.347 12.577 -22.964 1.00 85.31 666 GLN A N 1
ATOM 5303 C CA . GLN A 1 666 ? 26.728 12.356 -22.521 1.00 85.31 666 GLN A CA 1
ATOM 5304 C C . GLN A 1 666 ? 27.707 11.952 -23.632 1.00 85.31 666 GLN A C 1
ATOM 5306 O O . GLN A 1 666 ? 28.879 12.334 -23.562 1.00 85.31 666 GLN A O 1
ATOM 5311 N N . PHE A 1 667 ? 27.270 11.177 -24.633 1.00 89.06 667 PHE A N 1
ATOM 5312 C CA . PHE A 1 667 ? 28.177 10.587 -25.631 1.00 89.06 667 PHE A CA 1
ATOM 5313 C C . PHE A 1 667 ? 27.982 11.111 -27.060 1.00 89.06 667 PHE A C 1
ATOM 5315 O O . PHE A 1 667 ? 28.920 11.024 -27.852 1.00 89.06 667 PHE A O 1
ATOM 5322 N N . TYR A 1 668 ? 26.814 11.675 -27.396 1.00 87.75 668 TYR A N 1
ATOM 5323 C CA . TYR A 1 668 ? 26.473 12.037 -28.783 1.00 87.75 668 TYR A CA 1
ATOM 5324 C C . TYR A 1 668 ? 26.144 13.519 -29.011 1.00 87.75 668 TYR A C 1
ATOM 5326 O O . TYR A 1 668 ? 26.244 13.986 -30.144 1.00 87.75 668 TYR A O 1
ATOM 5334 N N . SER A 1 669 ? 25.784 14.271 -27.966 1.00 86.31 669 SER A N 1
ATOM 5335 C CA . SER A 1 669 ? 25.315 15.658 -28.087 1.00 86.31 669 SER A CA 1
ATOM 5336 C C . SER A 1 669 ? 26.357 16.594 -28.699 1.00 86.31 669 SER A C 1
ATOM 5338 O O . SER A 1 669 ? 26.003 17.467 -29.486 1.00 86.31 669 SER A O 1
ATOM 5340 N N . SER A 1 670 ? 27.632 16.445 -28.338 1.00 88.00 670 SER A N 1
ATOM 5341 C CA . SER A 1 670 ? 28.740 17.210 -28.912 1.00 88.00 670 SER A CA 1
ATOM 5342 C C . SER A 1 670 ? 30.075 16.507 -28.663 1.00 88.00 670 SER A C 1
ATOM 5344 O O . SER A 1 670 ? 30.214 15.718 -27.726 1.00 88.00 670 SER A O 1
ATOM 5346 N N . GLU A 1 671 ? 31.095 16.850 -29.454 1.00 87.62 671 GLU A N 1
ATOM 5347 C CA . GLU A 1 671 ? 32.461 16.366 -29.203 1.00 87.62 671 GLU A CA 1
ATOM 5348 C C . GLU A 1 671 ? 32.992 16.851 -27.846 1.00 87.62 671 GLU A C 1
ATOM 5350 O O . GLU A 1 671 ? 33.706 16.131 -27.157 1.00 87.62 671 GLU A O 1
ATOM 5355 N N . THR A 1 672 ? 32.589 18.045 -27.402 1.00 88.88 672 THR A N 1
ATOM 5356 C CA . THR A 1 672 ? 32.973 18.577 -26.088 1.00 88.88 672 THR A CA 1
ATOM 5357 C C . THR A 1 672 ? 32.367 17.779 -24.932 1.00 88.88 672 THR A C 1
ATOM 5359 O O . THR A 1 672 ? 33.061 17.522 -23.947 1.00 88.88 672 THR A O 1
ATOM 5362 N N . ALA A 1 673 ? 31.108 17.345 -25.050 1.00 88.12 673 ALA A N 1
ATOM 5363 C CA . ALA A 1 673 ? 30.450 16.499 -24.057 1.00 88.12 673 ALA A CA 1
ATOM 5364 C C . ALA A 1 673 ? 31.130 15.128 -23.970 1.00 88.12 673 ALA A C 1
ATOM 5366 O O . ALA A 1 673 ? 31.455 14.670 -22.876 1.00 88.12 673 ALA A O 1
ATOM 5367 N N . LEU A 1 674 ? 31.450 14.531 -25.120 1.00 91.00 674 LEU A N 1
ATOM 5368 C CA . LEU A 1 674 ? 32.178 13.267 -25.181 1.00 91.00 674 LEU A CA 1
ATOM 5369 C C . LEU A 1 674 ? 33.568 13.379 -24.540 1.00 91.00 674 LEU A C 1
ATOM 5371 O O . LEU A 1 674 ? 33.930 12.545 -23.713 1.00 91.00 674 LEU A O 1
ATOM 5375 N N . MET A 1 675 ? 34.318 14.443 -24.837 1.00 92.62 675 MET A N 1
ATOM 5376 C CA . MET A 1 675 ? 35.615 14.696 -24.200 1.00 92.62 675 MET A CA 1
ATOM 5377 C C . MET A 1 675 ? 35.496 14.897 -22.684 1.00 92.62 675 MET A C 1
ATOM 5379 O O . MET A 1 675 ? 36.340 14.410 -21.930 1.00 92.62 675 MET A O 1
ATOM 5383 N N . SER A 1 676 ? 34.433 15.557 -22.215 1.00 93.06 676 SER A N 1
ATOM 5384 C CA . SER A 1 676 ? 34.131 15.663 -20.783 1.00 93.06 676 SER A CA 1
ATOM 5385 C C . SER A 1 676 ? 33.911 14.283 -20.154 1.00 93.06 676 SER A C 1
ATOM 5387 O O . SER A 1 676 ? 34.534 13.963 -19.141 1.00 93.06 676 SER A O 1
ATOM 5389 N N . SER A 1 677 ? 33.122 13.421 -20.798 1.00 92.94 677 SER A N 1
ATOM 5390 C CA . SER A 1 677 ? 32.886 12.039 -20.360 1.00 92.94 677 SER A CA 1
ATOM 5391 C C . SER A 1 677 ? 34.180 11.213 -20.304 1.00 92.94 677 SER A C 1
ATOM 5393 O O . SER A 1 677 ? 34.396 10.462 -19.354 1.00 92.94 677 SER A O 1
ATOM 5395 N N . ILE A 1 678 ? 35.100 11.406 -21.256 1.00 94.88 678 ILE A N 1
ATOM 5396 C CA . ILE A 1 678 ? 36.430 10.766 -21.252 1.00 94.88 678 ILE A CA 1
ATOM 5397 C C . ILE A 1 678 ? 37.286 11.252 -20.072 1.00 94.88 678 ILE A C 1
ATOM 5399 O O . ILE A 1 678 ? 37.979 10.460 -19.426 1.00 94.88 678 ILE A O 1
ATOM 5403 N N . ASN A 1 679 ? 37.224 12.542 -19.742 1.00 94.19 679 ASN A N 1
ATOM 5404 C CA . ASN A 1 679 ? 37.915 13.082 -18.571 1.00 94.19 679 ASN A CA 1
ATOM 5405 C C . ASN A 1 679 ? 37.341 12.513 -17.268 1.00 94.19 679 ASN A C 1
ATOM 5407 O O . ASN A 1 679 ? 38.099 12.118 -16.380 1.00 94.19 679 ASN A O 1
ATOM 5411 N N . VAL A 1 680 ? 36.014 12.409 -17.172 1.00 93.19 680 VAL A N 1
ATOM 5412 C CA . VAL A 1 680 ? 35.327 11.775 -16.038 1.00 93.19 680 VAL A CA 1
ATOM 5413 C C . VAL A 1 680 ? 35.734 10.305 -15.905 1.00 93.19 680 VAL A C 1
ATOM 5415 O O . VAL A 1 680 ? 36.075 9.867 -14.805 1.00 93.19 680 VAL A O 1
ATOM 5418 N N . PHE A 1 681 ? 35.804 9.563 -17.015 1.00 95.50 681 PHE A N 1
ATOM 5419 C CA . PHE A 1 681 ? 36.335 8.199 -17.030 1.00 95.50 681 PHE A CA 1
ATOM 5420 C C . PHE A 1 681 ? 37.749 8.128 -16.437 1.00 95.50 681 PHE A C 1
ATOM 5422 O O . PHE A 1 681 ? 38.002 7.286 -15.577 1.00 95.50 681 PHE A O 1
ATOM 5429 N N . ASN A 1 682 ? 38.664 9.017 -16.843 1.00 94.69 682 ASN A N 1
ATOM 5430 C CA . ASN A 1 682 ? 40.035 9.020 -16.323 1.00 94.69 682 ASN A CA 1
ATOM 5431 C C . ASN A 1 682 ? 40.065 9.255 -14.805 1.00 94.69 682 ASN A C 1
ATOM 5433 O O . ASN A 1 682 ? 40.809 8.582 -14.087 1.00 94.69 682 ASN A O 1
ATOM 5437 N N . VAL A 1 683 ? 39.211 10.151 -14.301 1.00 94.12 683 VAL A N 1
ATOM 5438 C CA . VAL A 1 683 ? 39.052 10.388 -12.859 1.00 94.12 683 VAL A CA 1
ATOM 5439 C C . VAL A 1 683 ? 38.546 9.131 -12.148 1.00 94.12 683 VAL A C 1
ATOM 5441 O O . VAL A 1 683 ? 39.093 8.758 -11.108 1.00 94.12 683 VAL A O 1
ATOM 5444 N N . TYR A 1 684 ? 37.540 8.443 -12.693 1.00 95.44 684 TYR A N 1
ATOM 5445 C CA . TYR A 1 684 ? 37.044 7.193 -12.111 1.00 95.44 684 TYR A CA 1
ATOM 5446 C C . TYR A 1 684 ? 38.083 6.074 -12.155 1.00 95.44 684 TYR A C 1
ATOM 5448 O O . TYR A 1 684 ? 38.279 5.396 -11.145 1.00 95.44 684 TYR A O 1
ATOM 5456 N N . LEU A 1 685 ? 38.809 5.922 -13.264 1.00 95.44 685 LEU A N 1
ATOM 5457 C CA . LEU A 1 685 ? 39.902 4.963 -13.379 1.00 95.44 685 LEU A CA 1
ATOM 5458 C C . LEU A 1 685 ? 40.985 5.241 -12.332 1.00 95.44 685 LEU A C 1
ATOM 5460 O O . LEU A 1 685 ? 41.437 4.312 -11.672 1.00 95.44 685 LEU A O 1
ATOM 5464 N N . MET A 1 686 ? 41.352 6.506 -12.113 1.00 93.94 686 MET A N 1
ATOM 5465 C CA . MET A 1 686 ? 42.305 6.893 -11.070 1.00 93.94 686 MET A CA 1
ATOM 5466 C C . MET A 1 686 ? 41.798 6.545 -9.662 1.00 93.94 686 MET A C 1
ATOM 5468 O O . MET A 1 686 ? 42.567 6.045 -8.841 1.00 93.94 686 MET A O 1
ATOM 5472 N N . LYS A 1 687 ? 40.515 6.795 -9.371 1.00 93.44 687 LYS A N 1
ATOM 5473 C CA . LYS A 1 687 ? 39.905 6.506 -8.060 1.00 93.44 687 LYS A CA 1
ATOM 5474 C C . LYS A 1 687 ? 39.818 5.004 -7.780 1.00 93.44 687 LYS A C 1
ATOM 5476 O O . LYS A 1 687 ? 40.074 4.583 -6.655 1.00 93.44 687 LYS A O 1
ATOM 5481 N N . VAL A 1 688 ? 39.485 4.202 -8.791 1.00 94.50 688 VAL A N 1
ATOM 5482 C CA . VAL A 1 688 ? 39.314 2.745 -8.664 1.00 94.50 688 VAL A CA 1
ATOM 5483 C C . VAL A 1 688 ? 40.655 2.002 -8.747 1.00 94.50 688 VAL A C 1
ATOM 5485 O O . VAL A 1 688 ? 40.895 1.076 -7.969 1.00 94.50 688 VAL A O 1
ATOM 5488 N N . ASP A 1 689 ? 41.547 2.395 -9.661 1.00 93.12 689 ASP A N 1
ATOM 5489 C CA . ASP A 1 689 ? 42.847 1.753 -9.877 1.00 93.12 689 ASP A CA 1
ATOM 5490 C C . ASP A 1 689 ? 43.940 2.723 -10.368 1.00 93.12 689 ASP A C 1
ATOM 5492 O O . ASP A 1 689 ? 44.226 2.867 -11.561 1.00 93.12 689 ASP A O 1
ATOM 5496 N N . GLN A 1 690 ? 44.644 3.321 -9.406 1.00 91.25 690 GLN A N 1
ATOM 5497 C CA . GLN A 1 690 ? 45.757 4.244 -9.657 1.00 91.25 690 GLN A CA 1
ATOM 5498 C C . GLN A 1 690 ? 46.898 3.636 -10.489 1.00 91.25 690 GLN A C 1
ATOM 5500 O O . GLN A 1 690 ? 47.596 4.372 -11.184 1.00 91.25 690 GLN A O 1
ATOM 5505 N N . LEU A 1 691 ? 47.118 2.313 -10.436 1.00 89.56 691 LEU A N 1
ATOM 5506 C CA . LEU A 1 691 ? 48.242 1.685 -11.137 1.00 89.56 691 LEU A CA 1
ATOM 5507 C C . LEU A 1 691 ? 47.981 1.589 -12.640 1.00 89.56 691 LEU A C 1
ATOM 5509 O O . LEU A 1 691 ? 48.885 1.859 -13.429 1.00 89.56 691 LEU A O 1
ATOM 5513 N N . ILE A 1 692 ? 4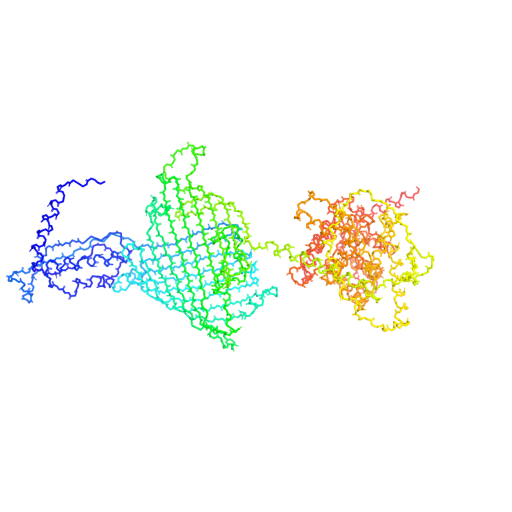6.760 1.206 -13.029 1.00 92.31 692 ILE A N 1
ATOM 5514 C CA . ILE A 1 692 ? 46.359 1.180 -14.443 1.00 92.31 692 ILE A CA 1
ATOM 5515 C C . ILE A 1 692 ? 46.397 2.602 -14.996 1.00 92.31 692 ILE A C 1
ATOM 5517 O O . ILE A 1 692 ? 47.009 2.830 -16.037 1.00 92.31 692 ILE A O 1
ATOM 5521 N N . HIS A 1 693 ? 45.827 3.559 -14.255 1.00 93.50 693 HIS A N 1
ATOM 5522 C CA . HIS A 1 693 ? 45.852 4.968 -14.633 1.00 93.50 693 HIS A CA 1
ATOM 5523 C C . HIS A 1 693 ? 47.287 5.485 -14.841 1.00 93.50 693 HIS A C 1
ATOM 5525 O O . HIS A 1 693 ? 47.603 6.023 -15.899 1.00 93.50 693 HIS A O 1
ATOM 5531 N N . TYR A 1 694 ? 48.187 5.276 -13.871 1.00 91.44 694 TYR A N 1
ATOM 5532 C CA . TYR A 1 694 ? 49.591 5.688 -13.986 1.00 91.44 694 TYR A CA 1
ATOM 5533 C C . TYR A 1 694 ? 50.294 5.035 -15.182 1.00 91.44 694 TYR A C 1
ATOM 5535 O O . TYR A 1 694 ? 51.058 5.695 -15.887 1.00 91.44 694 TYR A O 1
ATOM 5543 N N . ASN A 1 695 ? 50.042 3.747 -15.429 1.00 89.75 695 ASN A N 1
ATOM 5544 C CA . ASN A 1 695 ? 50.676 3.053 -16.539 1.00 89.75 695 ASN A CA 1
ATOM 5545 C C . ASN A 1 695 ? 50.235 3.631 -17.892 1.00 89.75 695 ASN A C 1
ATOM 5547 O O . ASN A 1 695 ? 51.083 4.056 -18.672 1.00 89.75 695 ASN A O 1
ATOM 5551 N N . LEU A 1 696 ? 48.927 3.721 -18.136 1.00 91.69 696 LEU A N 1
ATOM 5552 C CA . LEU A 1 696 ? 48.403 4.215 -19.410 1.00 91.69 696 LEU A CA 1
ATOM 5553 C C . LEU A 1 696 ? 48.773 5.688 -19.638 1.00 91.69 696 LEU A C 1
ATOM 5555 O O . LEU A 1 696 ? 49.351 6.023 -20.668 1.00 91.69 696 LEU A O 1
ATOM 5559 N N . ILE A 1 697 ? 48.518 6.554 -18.652 1.00 90.19 697 ILE A N 1
ATOM 5560 C CA . ILE A 1 697 ? 48.635 8.008 -18.827 1.00 90.19 697 ILE A CA 1
ATOM 5561 C C . ILE A 1 697 ? 50.073 8.502 -18.649 1.00 90.19 697 ILE A C 1
ATOM 5563 O O . ILE A 1 697 ? 50.558 9.304 -19.442 1.00 90.19 697 ILE A O 1
ATOM 5567 N N . THR A 1 698 ? 50.781 8.051 -17.610 1.00 87.81 698 THR A N 1
ATOM 5568 C CA . THR A 1 698 ? 52.098 8.610 -17.255 1.00 87.81 698 THR A CA 1
ATOM 5569 C C . THR A 1 698 ? 53.253 7.827 -17.870 1.00 87.81 698 THR A C 1
ATOM 5571 O O . THR A 1 698 ? 54.180 8.435 -18.406 1.00 87.81 698 THR A O 1
ATOM 5574 N N . LYS A 1 699 ? 53.220 6.490 -17.793 1.00 87.94 699 LYS A N 1
ATOM 5575 C CA . LYS A 1 699 ? 54.317 5.634 -18.275 1.00 87.94 699 LYS A CA 1
ATOM 5576 C C . LYS A 1 699 ? 54.286 5.473 -19.795 1.00 87.94 699 LYS A C 1
ATOM 5578 O O . LYS A 1 699 ? 55.303 5.701 -20.440 1.00 87.94 699 LYS A O 1
ATOM 5583 N N . LEU A 1 700 ? 53.142 5.076 -20.351 1.00 89.81 700 LEU A N 1
ATOM 5584 C CA . LEU A 1 700 ? 52.977 4.837 -21.787 1.00 89.81 700 LEU A CA 1
ATOM 5585 C C . LEU A 1 700 ? 52.631 6.108 -22.565 1.00 89.81 700 LEU A C 1
ATOM 5587 O O . LEU A 1 700 ? 52.810 6.121 -23.776 1.00 89.81 700 LEU A O 1
ATOM 5591 N N . ARG A 1 701 ? 52.167 7.170 -21.887 1.00 90.50 701 ARG A N 1
ATOM 5592 C CA . ARG A 1 701 ? 51.659 8.401 -22.524 1.00 90.50 701 ARG A CA 1
ATOM 5593 C C . ARG A 1 701 ? 50.580 8.104 -23.569 1.00 90.50 701 ARG A C 1
ATOM 5595 O O . ARG A 1 701 ? 50.507 8.752 -24.608 1.00 90.50 701 ARG A O 1
ATOM 5602 N N . LEU A 1 702 ? 49.758 7.095 -23.289 1.00 91.62 702 LEU A N 1
ATOM 5603 C CA . LEU A 1 702 ? 48.646 6.702 -24.133 1.00 91.62 702 LEU A CA 1
ATOM 5604 C C . LEU A 1 702 ? 47.436 7.561 -23.779 1.00 91.62 702 LEU A C 1
ATOM 5606 O O . LEU A 1 702 ? 46.847 7.417 -22.707 1.00 91.62 702 LEU A O 1
ATOM 5610 N N . GLU A 1 703 ? 47.063 8.457 -24.684 1.00 90.38 703 GLU A N 1
ATOM 5611 C CA . GLU A 1 703 ? 45.883 9.293 -24.499 1.00 90.38 703 GLU A CA 1
ATOM 5612 C C . GLU A 1 703 ? 44.611 8.440 -24.572 1.00 90.38 703 GLU A C 1
ATOM 5614 O O . GLU A 1 703 ? 44.378 7.733 -25.556 1.00 90.38 703 GLU A O 1
ATOM 5619 N N . SER A 1 704 ? 43.756 8.524 -23.547 1.00 91.44 704 SER A N 1
ATOM 5620 C CA . SER A 1 704 ? 42.541 7.698 -23.460 1.00 91.44 704 SER A CA 1
ATOM 5621 C C . SER A 1 704 ? 41.623 7.857 -24.672 1.00 91.44 704 SER A C 1
ATOM 5623 O O . SER A 1 704 ? 41.002 6.886 -25.096 1.00 91.44 704 SER A O 1
ATOM 5625 N N . GLN A 1 705 ? 41.590 9.053 -25.273 1.00 91.31 705 GLN A N 1
ATOM 5626 C CA . GLN A 1 705 ? 40.771 9.372 -26.445 1.00 91.31 705 GLN A CA 1
ATOM 5627 C C . GLN A 1 705 ? 41.027 8.466 -27.659 1.00 91.31 705 GLN A C 1
ATOM 5629 O O . GLN A 1 705 ? 40.101 8.233 -28.430 1.00 91.31 705 GLN A O 1
ATOM 5634 N N . LEU A 1 706 ? 42.236 7.906 -27.802 1.00 91.06 706 LEU A N 1
ATOM 5635 C CA . LEU A 1 706 ? 42.615 7.075 -28.953 1.00 91.06 706 LEU A CA 1
ATOM 5636 C C . LEU A 1 706 ? 41.847 5.750 -29.035 1.00 91.06 706 LEU A C 1
ATOM 5638 O O . LEU A 1 706 ? 41.745 5.171 -30.113 1.00 91.06 706 LEU A O 1
ATOM 5642 N N . TRP A 1 707 ? 41.323 5.257 -27.912 1.00 92.06 707 TRP A N 1
ATOM 5643 C CA . TRP A 1 707 ? 40.647 3.959 -27.853 1.00 92.06 707 TRP A CA 1
ATOM 5644 C C . TRP A 1 707 ? 39.259 4.053 -27.212 1.00 92.06 707 TRP A C 1
ATOM 5646 O O . TRP A 1 707 ? 38.305 3.458 -27.715 1.00 92.06 707 TRP A O 1
ATOM 5656 N N . ILE A 1 708 ? 39.095 4.848 -26.148 1.00 93.06 708 ILE A N 1
ATOM 5657 C CA . ILE A 1 708 ? 37.848 4.849 -25.371 1.00 93.06 708 ILE A CA 1
ATOM 5658 C C . ILE A 1 708 ? 36.673 5.492 -26.112 1.00 93.06 708 ILE A C 1
ATOM 5660 O O . ILE A 1 708 ? 35.519 5.164 -25.842 1.00 93.06 708 ILE A O 1
ATOM 5664 N N . ILE A 1 709 ? 36.946 6.383 -27.071 1.00 91.25 709 ILE A N 1
ATOM 5665 C CA . ILE A 1 709 ? 35.902 7.011 -27.886 1.00 91.25 709 ILE A CA 1
ATOM 5666 C C . ILE A 1 709 ? 35.024 5.949 -28.560 1.00 91.25 709 ILE A C 1
ATOM 5668 O O . ILE A 1 709 ? 33.802 6.081 -28.596 1.00 91.25 709 ILE A O 1
ATOM 5672 N N . ARG A 1 710 ? 35.646 4.848 -29.004 1.00 89.38 710 ARG A N 1
ATOM 5673 C CA . ARG A 1 710 ? 34.969 3.704 -29.613 1.00 89.38 710 ARG A CA 1
ATOM 5674 C C . ARG A 1 710 ? 34.119 2.949 -28.593 1.00 89.38 710 ARG A C 1
ATOM 5676 O O . ARG A 1 710 ? 32.969 2.647 -28.882 1.00 89.38 710 ARG A O 1
ATOM 5683 N N . TYR A 1 711 ? 34.641 2.723 -27.388 1.00 92.62 711 TYR A N 1
ATOM 5684 C CA . TYR A 1 711 ? 33.936 2.026 -26.306 1.00 92.62 711 TYR A CA 1
ATOM 5685 C C . TYR A 1 711 ? 32.652 2.758 -25.892 1.00 92.62 711 TYR A C 1
ATOM 5687 O O . TYR A 1 711 ? 31.615 2.121 -25.712 1.00 92.62 711 TYR A O 1
ATOM 5695 N N . LEU A 1 712 ? 32.721 4.090 -25.758 1.00 92.44 712 LEU A N 1
ATOM 5696 C CA . LEU A 1 712 ? 31.588 4.917 -25.332 1.00 92.44 712 LEU A CA 1
ATOM 5697 C C . LEU A 1 712 ? 30.587 5.159 -26.463 1.00 92.44 712 LEU A C 1
ATOM 5699 O O . LEU A 1 712 ? 29.388 5.039 -26.233 1.00 92.44 712 LEU A O 1
ATOM 5703 N N . ARG A 1 713 ? 31.045 5.447 -27.691 1.00 89.00 713 ARG A N 1
ATOM 5704 C CA . ARG A 1 713 ? 30.125 5.619 -28.827 1.00 89.00 713 ARG A CA 1
ATOM 5705 C C . ARG A 1 713 ? 29.433 4.313 -29.187 1.00 89.00 713 ARG A C 1
ATOM 5707 O O . ARG A 1 713 ? 28.231 4.307 -29.381 1.00 89.00 713 ARG A O 1
ATOM 5714 N N . LEU A 1 714 ? 30.145 3.192 -29.213 1.00 89.06 714 LEU A N 1
ATOM 5715 C CA . LEU A 1 714 ? 29.547 1.904 -29.574 1.00 89.06 714 LEU A CA 1
ATOM 5716 C C . LEU A 1 714 ? 28.916 1.177 -28.385 1.00 89.06 714 LEU A C 1
ATOM 5718 O O . LEU A 1 714 ? 28.454 0.057 -28.556 1.00 89.06 714 LEU A O 1
ATOM 5722 N N . LEU A 1 715 ? 28.910 1.770 -27.185 1.00 90.94 715 LEU A N 1
ATOM 5723 C CA . LEU A 1 715 ? 28.347 1.174 -25.966 1.00 90.94 715 LEU A CA 1
ATOM 5724 C C . LEU A 1 715 ? 28.800 -0.287 -25.767 1.00 90.94 715 LEU A C 1
ATOM 5726 O O . LEU A 1 715 ? 27.997 -1.169 -25.466 1.00 90.94 715 LEU A O 1
ATOM 5730 N N . LEU A 1 716 ? 30.102 -0.528 -25.972 1.00 91.12 716 LEU A N 1
ATOM 5731 C CA . LEU A 1 716 ? 30.773 -1.835 -25.895 1.00 91.12 716 LEU A CA 1
ATOM 5732 C C . LEU A 1 716 ? 30.363 -2.889 -26.942 1.00 91.12 716 LEU A C 1
ATOM 5734 O O . LEU A 1 716 ? 30.855 -4.015 -26.863 1.00 91.12 716 LEU A O 1
ATOM 5738 N N . LEU A 1 717 ? 29.548 -2.548 -27.947 1.00 88.75 717 LEU A N 1
ATOM 5739 C CA . LEU A 1 717 ? 29.034 -3.512 -28.930 1.00 88.75 717 LEU A CA 1
ATOM 5740 C C . LEU A 1 717 ? 30.134 -4.274 -29.678 1.00 88.75 717 LEU A C 1
ATOM 5742 O O . LEU A 1 717 ? 30.017 -5.481 -29.850 1.00 88.75 717 LEU A O 1
ATOM 5746 N N . ARG A 1 718 ? 31.227 -3.600 -30.057 1.00 84.81 718 ARG A N 1
ATOM 5747 C CA . ARG A 1 718 ? 32.371 -4.239 -30.739 1.00 84.81 718 ARG A CA 1
ATOM 5748 C C . ARG A 1 718 ? 33.407 -4.857 -29.805 1.00 84.81 718 ARG A C 1
ATOM 5750 O O . ARG A 1 718 ? 34.192 -5.697 -30.227 1.00 84.81 718 ARG A O 1
ATOM 5757 N N . GLU A 1 719 ? 33.448 -4.428 -28.548 1.00 85.50 719 GLU A N 1
ATOM 5758 C CA . GLU A 1 719 ? 34.508 -4.826 -27.607 1.00 85.50 719 GLU A CA 1
ATOM 5759 C C . GLU A 1 719 ? 34.249 -6.189 -26.974 1.00 85.50 719 GLU A C 1
ATOM 5761 O O . GLU A 1 719 ? 35.157 -6.828 -26.441 1.00 85.50 719 GLU A O 1
ATOM 5766 N N . LEU A 1 720 ? 32.991 -6.626 -27.012 1.00 83.62 720 LEU A N 1
ATOM 5767 C CA . LEU A 1 720 ? 32.528 -7.858 -26.388 1.00 83.62 720 LEU A CA 1
ATOM 5768 C C . LEU A 1 720 ? 32.456 -9.042 -27.360 1.00 83.62 720 LEU A C 1
ATOM 5770 O O . LEU A 1 720 ? 31.962 -10.103 -26.989 1.00 83.62 720 LEU A O 1
ATOM 5774 N N . GLY A 1 721 ? 33.054 -8.890 -28.543 1.00 75.62 721 GLY A N 1
ATOM 5775 C CA . GLY A 1 721 ? 33.253 -9.952 -29.523 1.00 75.62 721 GLY A CA 1
ATOM 5776 C C . GLY A 1 721 ? 32.495 -9.690 -30.818 1.00 75.62 721 GLY A C 1
ATOM 5777 O O . GLY A 1 721 ? 31.704 -8.756 -30.913 1.00 75.62 721 GLY A O 1
ATOM 5778 N N . ASN A 1 722 ? 32.758 -10.530 -31.819 1.00 70.94 722 ASN A N 1
ATOM 5779 C CA . ASN A 1 722 ? 32.036 -10.487 -33.094 1.00 70.94 722 ASN A CA 1
ATOM 5780 C C . ASN A 1 722 ? 30.713 -11.268 -33.035 1.00 70.94 722 ASN A C 1
ATOM 5782 O O . ASN A 1 722 ? 29.855 -11.074 -33.888 1.00 70.94 722 ASN A O 1
ATOM 5786 N N . ASP A 1 723 ? 30.553 -12.149 -32.043 1.00 74.88 723 ASP A N 1
ATOM 5787 C CA . ASP A 1 723 ? 29.293 -12.832 -31.773 1.00 74.88 723 ASP A CA 1
ATOM 5788 C C . ASP A 1 723 ? 28.361 -11.886 -31.004 1.00 74.88 723 ASP A C 1
ATOM 5790 O O . ASP A 1 723 ? 28.633 -11.516 -29.858 1.00 74.88 723 ASP A O 1
ATOM 5794 N N . LEU A 1 724 ? 27.273 -11.463 -31.654 1.00 83.75 724 LEU A N 1
ATOM 5795 C CA . LEU A 1 724 ? 26.303 -10.512 -31.106 1.00 83.75 724 LEU A CA 1
ATOM 5796 C C . LEU A 1 724 ? 25.488 -11.082 -29.935 1.00 83.75 724 LEU A C 1
ATOM 5798 O O . LEU A 1 724 ? 24.748 -10.327 -29.299 1.00 83.75 724 LEU A O 1
ATOM 5802 N N . GLU A 1 725 ? 25.627 -12.370 -29.605 1.00 84.62 725 GLU A N 1
ATOM 5803 C CA . GLU A 1 725 ? 24.976 -12.989 -28.446 1.00 84.62 725 GLU A CA 1
ATOM 5804 C C . GLU A 1 725 ? 25.382 -12.315 -27.124 1.00 84.62 725 GLU A C 1
ATOM 5806 O O . GLU A 1 725 ? 24.526 -11.888 -26.345 1.00 84.62 725 GLU A O 1
ATOM 5811 N N . VAL A 1 726 ? 26.687 -12.143 -26.883 1.00 86.12 726 VAL A N 1
ATOM 5812 C CA . VAL A 1 726 ? 27.201 -11.571 -25.624 1.00 86.12 726 VAL A CA 1
ATOM 5813 C C . VAL A 1 726 ? 26.825 -10.091 -25.462 1.00 86.12 726 VAL A C 1
ATOM 5815 O O . VAL A 1 726 ? 26.329 -9.728 -24.388 1.00 86.12 726 VAL A O 1
ATOM 5818 N N . PRO A 1 727 ? 27.005 -9.220 -26.479 1.00 87.94 727 PRO A N 1
ATOM 5819 C CA . PRO A 1 727 ? 26.494 -7.857 -26.428 1.00 87.94 727 PRO A CA 1
ATOM 5820 C C . PRO A 1 727 ? 24.977 -7.783 -26.218 1.00 87.94 727 PRO A C 1
ATOM 5822 O O . PRO A 1 727 ? 24.544 -6.958 -25.417 1.00 87.94 727 PRO A O 1
ATOM 5825 N N . SER A 1 728 ? 24.178 -8.646 -26.864 1.00 87.62 728 SER A N 1
ATOM 5826 C CA . SER A 1 728 ? 22.711 -8.651 -26.700 1.00 87.62 728 SER A CA 1
ATOM 5827 C C . SER A 1 728 ? 22.309 -8.961 -25.256 1.00 87.62 728 SER A C 1
ATOM 5829 O O . SER A 1 728 ? 21.551 -8.205 -24.657 1.00 87.62 728 SER A O 1
ATOM 5831 N N . LEU A 1 729 ? 22.906 -9.990 -24.640 1.00 86.50 729 LEU A N 1
ATOM 5832 C CA . LEU A 1 729 ? 22.643 -10.343 -23.238 1.00 86.50 729 LEU A CA 1
ATOM 5833 C C . LEU A 1 729 ? 23.056 -9.241 -22.252 1.00 86.50 729 LEU A C 1
ATOM 5835 O O . LEU A 1 729 ? 22.411 -9.053 -21.219 1.00 86.50 729 LEU A O 1
ATOM 5839 N N . LEU A 1 730 ? 24.148 -8.519 -22.530 1.00 87.88 730 LEU A N 1
ATOM 5840 C CA . LEU A 1 730 ? 24.521 -7.354 -21.726 1.00 87.88 730 LEU A CA 1
ATOM 5841 C C . LEU A 1 730 ? 23.483 -6.239 -21.881 1.00 87.88 730 LEU A C 1
ATOM 5843 O O . LEU A 1 730 ? 23.105 -5.623 -20.886 1.00 87.88 730 LEU A O 1
ATOM 5847 N N . TRP A 1 731 ? 23.037 -5.982 -23.108 1.00 87.44 731 TRP A N 1
ATOM 5848 C CA . TRP A 1 731 ? 22.049 -4.954 -23.414 1.00 87.44 731 TRP A CA 1
ATOM 5849 C C . TRP A 1 731 ? 20.689 -5.230 -22.782 1.00 87.44 731 TRP A C 1
ATOM 5851 O O . TRP A 1 731 ? 20.121 -4.302 -22.213 1.00 87.44 731 TRP A O 1
ATOM 5861 N N . ASP A 1 732 ? 20.227 -6.481 -22.758 1.00 85.75 732 ASP A N 1
ATOM 5862 C CA . ASP A 1 732 ? 19.020 -6.876 -22.020 1.00 85.75 732 ASP A CA 1
ATOM 5863 C C . ASP A 1 732 ? 19.131 -6.500 -20.541 1.00 85.75 732 ASP A C 1
ATOM 5865 O O . ASP A 1 732 ? 18.218 -5.922 -19.948 1.00 85.75 732 ASP A O 1
ATOM 5869 N N . LYS A 1 733 ? 20.297 -6.764 -19.939 1.00 86.56 733 LYS A N 1
ATOM 5870 C CA . LYS A 1 733 ? 20.551 -6.412 -18.540 1.00 86.56 733 LYS A CA 1
ATOM 5871 C C . LYS A 1 733 ? 20.650 -4.908 -18.338 1.00 86.56 733 LYS A C 1
ATOM 5873 O O . LYS A 1 733 ? 20.141 -4.435 -17.331 1.00 86.56 733 LYS A O 1
ATOM 5878 N N . LEU A 1 734 ? 21.276 -4.165 -19.257 1.00 84.69 734 LEU A N 1
ATOM 5879 C CA . LEU A 1 734 ? 21.354 -2.701 -19.206 1.00 84.69 734 LEU A CA 1
ATOM 5880 C C . LEU A 1 734 ? 19.971 -2.053 -19.350 1.00 84.69 734 LEU A C 1
ATOM 5882 O O . LEU A 1 734 ? 19.679 -1.098 -18.633 1.00 84.69 734 LEU A O 1
ATOM 5886 N N . ALA A 1 735 ? 19.123 -2.582 -20.234 1.00 80.94 735 ALA A N 1
ATOM 5887 C CA . ALA A 1 735 ? 17.752 -2.123 -20.442 1.00 80.94 735 ALA A CA 1
ATOM 5888 C C . ALA A 1 735 ? 16.850 -2.418 -19.233 1.00 80.94 735 ALA A C 1
ATOM 5890 O O . ALA A 1 735 ? 15.952 -1.633 -18.937 1.00 80.94 735 ALA A O 1
ATOM 5891 N N . ALA A 1 736 ? 17.118 -3.506 -18.505 1.00 81.19 736 ALA A N 1
ATOM 5892 C CA . ALA A 1 736 ? 16.427 -3.848 -17.264 1.00 81.19 736 ALA A CA 1
ATOM 5893 C C . ALA A 1 736 ? 16.891 -3.033 -16.039 1.00 81.19 736 ALA A C 1
ATOM 5895 O O . ALA A 1 736 ? 16.288 -3.163 -14.971 1.00 81.19 736 ALA A O 1
ATOM 5896 N N . ILE A 1 737 ? 17.955 -2.219 -16.144 1.00 78.19 737 ILE A N 1
ATOM 5897 C CA . ILE A 1 737 ? 18.389 -1.370 -15.029 1.00 78.19 737 ILE A CA 1
ATOM 5898 C C . ILE A 1 737 ? 17.331 -0.298 -14.788 1.00 78.19 737 ILE A C 1
ATOM 5900 O O . ILE A 1 737 ? 17.107 0.603 -15.594 1.00 78.19 737 ILE A O 1
ATOM 5904 N N . ASP A 1 738 ? 16.718 -0.414 -13.622 1.00 55.56 738 ASP A N 1
ATOM 5905 C CA . ASP A 1 738 ? 15.604 0.384 -13.160 1.00 55.56 738 ASP A CA 1
ATOM 5906 C C . ASP A 1 738 ? 15.894 1.896 -13.132 1.00 55.56 738 ASP A C 1
ATOM 5908 O O . ASP A 1 738 ? 16.872 2.361 -12.535 1.00 55.56 738 ASP A O 1
ATOM 5912 N N . THR A 1 739 ? 15.016 2.681 -13.760 1.00 56.53 739 THR A N 1
ATOM 5913 C CA . THR A 1 739 ? 15.078 4.150 -13.809 1.00 56.53 739 THR A CA 1
ATOM 5914 C C . THR A 1 739 ? 14.173 4.812 -12.764 1.00 56.53 739 THR A C 1
ATOM 5916 O O . THR A 1 739 ? 13.689 5.920 -12.993 1.00 56.53 739 THR A O 1
ATOM 5919 N N . HIS A 1 740 ? 13.925 4.171 -11.616 1.00 44.00 740 HIS A N 1
ATOM 5920 C CA . HIS A 1 740 ? 13.065 4.704 -10.546 1.00 44.00 740 HIS A CA 1
ATOM 5921 C C . HIS A 1 740 ? 13.466 6.086 -9.984 1.00 44.00 740 HIS A C 1
ATOM 5923 O O . HIS A 1 740 ? 12.662 6.703 -9.302 1.00 44.00 740 HIS A O 1
ATOM 5929 N N . ALA A 1 741 ? 14.667 6.609 -10.269 1.00 41.38 741 ALA A N 1
ATOM 5930 C CA . ALA A 1 741 ? 15.179 7.856 -9.681 1.00 41.38 741 ALA A CA 1
ATOM 5931 C C . ALA A 1 741 ? 15.345 9.035 -10.668 1.00 41.38 741 ALA A C 1
ATOM 5933 O O . ALA A 1 741 ? 16.164 9.923 -10.424 1.00 41.38 741 ALA A O 1
ATOM 5934 N N . GLY A 1 742 ? 14.655 9.035 -11.817 1.00 44.34 742 GLY A N 1
ATOM 5935 C CA . GLY A 1 742 ? 14.654 10.162 -12.774 1.00 44.34 742 GLY A CA 1
ATOM 5936 C C . GLY A 1 742 ? 15.985 10.443 -13.501 1.00 44.34 742 GLY A C 1
ATOM 5937 O O . GLY A 1 742 ? 16.021 11.230 -14.442 1.00 44.34 742 GLY A O 1
ATOM 5938 N N . SER A 1 743 ? 17.077 9.774 -13.124 1.00 53.66 743 SER A N 1
ATOM 5939 C CA . SER A 1 743 ? 18.368 9.785 -13.815 1.00 53.66 743 SER A CA 1
ATOM 5940 C C . SER A 1 743 ? 18.764 8.348 -14.134 1.00 53.66 743 SER A C 1
ATOM 5942 O O . SER A 1 743 ? 18.990 7.542 -13.232 1.00 53.66 743 SER A O 1
ATOM 5944 N N . SER A 1 744 ? 18.829 8.010 -15.420 1.00 64.50 744 SER A N 1
ATOM 5945 C CA . SER A 1 744 ? 19.269 6.693 -15.876 1.00 64.50 744 SER A CA 1
ATOM 5946 C C . SER A 1 744 ? 20.764 6.496 -15.576 1.00 64.50 744 SER A C 1
ATOM 5948 O O . SER A 1 744 ? 21.589 7.274 -16.065 1.00 64.50 744 SER A O 1
ATOM 5950 N N . PRO A 1 745 ? 21.161 5.447 -14.836 1.00 77.00 745 PRO A N 1
ATOM 5951 C CA . PRO A 1 745 ? 22.568 5.195 -14.519 1.00 77.00 745 PRO A CA 1
ATOM 5952 C C . PRO A 1 745 ? 23.377 4.641 -15.706 1.00 77.00 745 PRO A C 1
ATOM 5954 O O . PRO A 1 745 ? 24.581 4.454 -15.563 1.00 77.00 745 PRO A O 1
ATOM 5957 N N . ILE A 1 746 ? 22.754 4.390 -16.866 1.00 87.88 746 ILE A N 1
ATOM 5958 C CA . ILE A 1 746 ? 23.352 3.665 -18.002 1.00 87.88 746 ILE A CA 1
ATOM 5959 C C . ILE A 1 746 ? 24.714 4.239 -18.441 1.00 87.88 746 ILE A C 1
ATOM 5961 O O . ILE A 1 746 ? 25.663 3.457 -18.513 1.00 87.88 746 ILE A O 1
ATOM 5965 N N . PRO A 1 747 ? 24.891 5.554 -18.683 1.00 89.50 747 PRO A N 1
ATOM 5966 C CA . PRO A 1 747 ? 26.183 6.087 -19.124 1.00 89.50 747 PRO A CA 1
ATOM 5967 C C . PRO A 1 747 ? 27.300 5.900 -18.084 1.00 89.50 747 PRO A C 1
ATOM 5969 O O . PRO A 1 747 ? 28.431 5.532 -18.422 1.00 89.50 747 PRO A O 1
ATOM 5972 N N . ASP A 1 748 ? 26.971 6.074 -16.801 1.00 89.75 748 ASP A N 1
ATOM 5973 C CA . ASP A 1 748 ? 27.904 5.849 -15.694 1.00 89.75 748 ASP A CA 1
ATOM 5974 C C . ASP A 1 748 ? 28.247 4.359 -15.573 1.00 89.75 748 ASP A C 1
ATOM 5976 O O . ASP A 1 748 ? 29.412 3.994 -15.415 1.00 89.75 748 ASP A O 1
ATOM 5980 N N . THR A 1 749 ? 27.247 3.483 -15.699 1.00 91.81 749 THR A N 1
ATOM 5981 C CA . THR A 1 749 ? 27.437 2.031 -15.680 1.00 91.81 749 THR A CA 1
ATOM 5982 C C . THR A 1 749 ? 28.311 1.571 -16.837 1.00 91.81 749 THR A C 1
ATOM 5984 O O . THR A 1 749 ? 29.219 0.779 -16.607 1.00 91.81 749 THR A O 1
ATOM 5987 N N . ILE A 1 750 ? 28.127 2.104 -18.049 1.00 92.62 750 ILE A N 1
ATOM 5988 C CA . ILE A 1 750 ? 29.012 1.832 -19.192 1.00 92.62 750 ILE A CA 1
ATOM 5989 C C . ILE A 1 750 ? 30.436 2.286 -18.878 1.00 92.62 750 ILE A C 1
ATOM 5991 O O . ILE A 1 750 ? 31.379 1.519 -19.061 1.00 92.62 750 ILE A O 1
ATOM 5995 N N . THR A 1 751 ? 30.605 3.483 -18.317 1.00 94.19 751 THR A N 1
ATOM 5996 C CA . THR A 1 751 ? 31.923 3.993 -17.914 1.00 94.19 751 THR A CA 1
ATOM 5997 C C . THR A 1 751 ? 32.605 3.064 -16.900 1.00 94.19 751 THR A C 1
ATOM 5999 O O . THR A 1 751 ? 33.782 2.726 -17.056 1.00 94.19 751 THR A O 1
ATOM 6002 N N . PHE A 1 752 ? 31.875 2.581 -15.890 1.00 95.44 752 PHE A N 1
ATOM 6003 C CA . PHE A 1 752 ? 32.407 1.628 -14.914 1.00 95.44 752 PHE A CA 1
ATOM 6004 C C . PHE A 1 752 ? 32.609 0.218 -15.480 1.00 95.44 752 PHE A C 1
ATOM 6006 O O . PHE A 1 752 ? 33.557 -0.447 -15.065 1.00 95.44 752 PHE A O 1
ATOM 6013 N N . LEU A 1 753 ? 31.806 -0.226 -16.452 1.00 95.00 753 LEU A N 1
ATOM 6014 C CA . LEU A 1 753 ? 32.049 -1.467 -17.193 1.00 95.00 753 LEU A CA 1
ATOM 6015 C C . LEU A 1 753 ? 33.422 -1.412 -17.871 1.00 95.00 753 LEU A C 1
ATOM 6017 O O . LEU A 1 753 ? 34.206 -2.345 -17.702 1.00 95.00 753 LEU A O 1
ATOM 6021 N N . VAL A 1 754 ? 33.768 -0.299 -18.537 1.00 95.50 754 VAL A N 1
ATOM 6022 C CA . VAL A 1 754 ? 35.114 -0.110 -19.112 1.00 95.50 754 VAL A CA 1
ATOM 6023 C C . VAL A 1 754 ? 36.190 -0.235 -18.030 1.00 95.50 754 VAL A C 1
ATOM 6025 O O . VAL A 1 754 ? 37.150 -0.985 -18.198 1.00 95.50 754 VAL A O 1
ATOM 6028 N N . VAL A 1 755 ? 36.030 0.447 -16.890 1.00 96.00 755 VAL A N 1
ATOM 6029 C CA . VAL A 1 755 ? 37.003 0.388 -15.781 1.00 96.00 755 VAL A CA 1
ATOM 6030 C C . VAL A 1 755 ? 37.197 -1.046 -15.276 1.00 96.00 755 VAL A C 1
ATOM 6032 O O . VAL A 1 755 ? 38.333 -1.487 -15.096 1.00 96.00 755 VAL A O 1
ATOM 6035 N N . VAL A 1 756 ? 36.113 -1.797 -15.071 1.00 95.81 756 VAL A N 1
ATOM 6036 C CA . VAL A 1 756 ? 36.180 -3.190 -14.604 1.00 95.81 756 VAL A CA 1
ATOM 6037 C C . VAL A 1 756 ? 36.846 -4.086 -15.653 1.00 95.81 756 VAL A C 1
ATOM 6039 O O . VAL A 1 756 ? 37.723 -4.879 -15.299 1.00 95.81 756 VAL A O 1
ATOM 6042 N N . LEU A 1 757 ? 36.528 -3.914 -16.942 1.00 94.31 757 LEU A N 1
ATOM 6043 C CA . LEU A 1 757 ? 37.190 -4.633 -18.036 1.00 94.31 757 LEU A CA 1
ATOM 6044 C C . LEU A 1 757 ? 38.711 -4.414 -18.016 1.00 94.31 757 LEU A C 1
ATOM 6046 O O . LEU A 1 757 ? 39.457 -5.389 -18.149 1.00 94.31 757 LEU A O 1
ATOM 6050 N N . LEU A 1 758 ? 39.178 -3.182 -17.767 1.00 94.75 758 LEU A N 1
ATOM 6051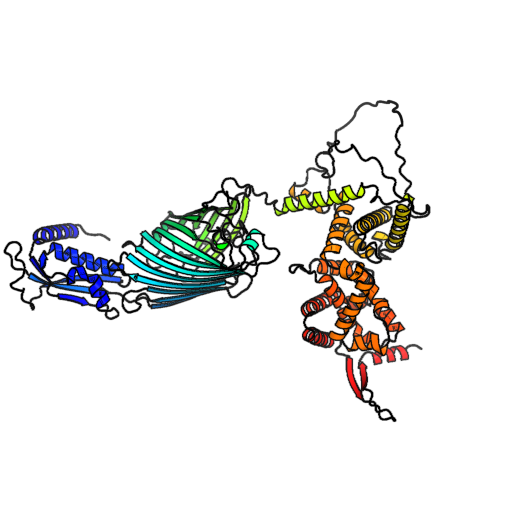 C CA . LEU A 1 758 ? 40.607 -2.877 -17.622 1.00 94.75 758 LEU A CA 1
ATOM 6052 C C . LEU A 1 758 ? 41.239 -3.567 -16.407 1.00 94.75 758 LEU A C 1
ATOM 6054 O O . LEU A 1 758 ? 42.351 -4.091 -16.503 1.00 94.75 758 LEU A O 1
ATOM 6058 N N . VAL A 1 759 ? 40.537 -3.626 -15.269 1.00 94.00 759 VAL A N 1
ATOM 6059 C CA . VAL A 1 759 ? 41.019 -4.341 -14.074 1.00 94.00 759 VAL A CA 1
ATOM 6060 C C . VAL A 1 759 ? 41.259 -5.823 -14.379 1.00 94.00 759 VAL A C 1
ATOM 6062 O O . VAL A 1 759 ? 42.246 -6.388 -13.905 1.00 94.00 759 VAL A O 1
ATOM 6065 N N . HIS A 1 760 ? 40.432 -6.449 -15.218 1.00 92.06 760 HIS A N 1
ATOM 6066 C CA . HIS A 1 760 ? 40.590 -7.856 -15.609 1.00 92.06 760 HIS A CA 1
ATOM 6067 C C . HIS A 1 760 ? 41.767 -8.145 -16.553 1.00 92.06 760 HIS A C 1
ATOM 6069 O O . HIS A 1 760 ? 42.215 -9.297 -16.622 1.00 92.06 760 HIS A O 1
ATOM 6075 N N . ILE A 1 761 ? 42.279 -7.131 -17.254 1.00 91.62 761 ILE A N 1
ATOM 6076 C CA . ILE A 1 761 ? 43.473 -7.232 -18.112 1.00 91.62 761 ILE A CA 1
ATOM 6077 C C . ILE A 1 761 ? 44.691 -6.508 -17.521 1.00 91.62 761 ILE A C 1
ATOM 6079 O O . ILE A 1 761 ? 45.737 -6.392 -18.157 1.00 91.62 761 ILE A O 1
ATOM 6083 N N . LYS A 1 762 ? 44.604 -6.061 -16.261 1.00 91.31 762 LYS A N 1
ATOM 6084 C CA . LYS A 1 762 ? 45.654 -5.297 -15.569 1.00 91.31 762 LYS A CA 1
ATOM 6085 C C . LYS A 1 762 ? 47.031 -5.950 -15.648 1.00 91.31 762 LYS A C 1
ATOM 6087 O O . LYS A 1 762 ? 48.027 -5.263 -15.848 1.00 91.31 762 LYS A O 1
ATOM 6092 N N . SER A 1 763 ? 47.110 -7.266 -15.453 1.00 87.25 763 SER A N 1
ATOM 6093 C CA . SER A 1 763 ? 48.397 -7.972 -15.466 1.00 87.25 763 SER A CA 1
ATOM 6094 C C . SER A 1 763 ? 49.073 -7.977 -16.838 1.00 87.25 763 SER A C 1
ATOM 6096 O O . SER A 1 763 ? 50.300 -7.937 -16.900 1.00 87.25 763 SER A O 1
ATOM 6098 N N . GLU A 1 764 ? 48.276 -7.981 -17.908 1.00 88.06 764 GLU A N 1
ATOM 6099 C CA . GLU A 1 764 ? 48.739 -7.911 -19.293 1.00 88.06 764 GLU A CA 1
ATOM 6100 C C . GLU A 1 764 ? 49.140 -6.463 -19.615 1.00 88.06 764 GLU A C 1
ATOM 6102 O O . GLU A 1 764 ? 50.297 -6.216 -19.949 1.00 88.06 764 GLU A O 1
ATOM 6107 N N . LEU A 1 765 ? 48.251 -5.497 -19.339 1.00 88.50 765 LEU A N 1
ATOM 6108 C CA . LEU A 1 765 ? 48.491 -4.060 -19.541 1.00 88.50 765 LEU A CA 1
ATOM 6109 C C . LEU A 1 765 ? 49.755 -3.550 -18.848 1.00 88.50 765 LEU A C 1
ATOM 6111 O O . LEU A 1 765 ? 50.429 -2.655 -19.351 1.00 88.50 765 LEU A O 1
ATOM 6115 N N . VAL A 1 766 ? 50.096 -4.097 -17.678 1.00 86.94 766 VAL A N 1
ATOM 6116 C CA . VAL A 1 766 ? 51.265 -3.624 -16.933 1.00 86.94 766 VAL A CA 1
ATOM 6117 C C . VAL A 1 766 ? 52.596 -3.962 -17.616 1.00 86.94 766 VAL A C 1
ATOM 6119 O O . VAL A 1 766 ? 53.583 -3.237 -17.439 1.00 86.94 766 VAL A O 1
ATOM 6122 N N . LEU A 1 767 ? 52.610 -5.046 -18.392 1.00 85.31 767 LEU A N 1
ATOM 6123 C CA . LEU A 1 767 ? 53.787 -5.576 -19.077 1.00 85.31 767 LEU A CA 1
ATOM 6124 C C . LEU A 1 767 ? 53.921 -5.084 -20.522 1.00 85.31 767 LEU A C 1
ATOM 6126 O O . LEU A 1 767 ? 54.999 -5.243 -21.090 1.00 85.31 767 LEU A O 1
ATOM 6130 N N . CYS A 1 768 ? 52.854 -4.525 -21.091 1.00 88.31 768 CYS A N 1
ATOM 6131 C CA . CYS A 1 768 ? 52.830 -4.028 -22.460 1.00 88.31 768 CYS A CA 1
ATOM 6132 C C . CYS A 1 768 ? 53.658 -2.748 -22.643 1.00 88.31 768 CYS A C 1
ATOM 6134 O O . CYS A 1 768 ? 53.806 -1.937 -21.720 1.00 88.31 768 CYS A O 1
ATOM 6136 N N . ASP A 1 769 ? 54.170 -2.564 -23.860 1.00 88.56 769 ASP A N 1
ATOM 6137 C CA . ASP A 1 769 ? 54.620 -1.268 -24.369 1.00 88.56 769 ASP A CA 1
ATOM 6138 C C . ASP A 1 769 ? 53.447 -0.481 -24.992 1.00 88.56 769 ASP A C 1
ATOM 6140 O O . ASP A 1 769 ? 52.293 -0.903 -24.913 1.00 88.56 769 ASP A O 1
ATOM 6144 N N . PHE A 1 770 ? 53.718 0.689 -25.581 1.00 90.69 770 PHE A N 1
ATOM 6145 C CA . PHE A 1 770 ? 52.671 1.547 -26.150 1.00 90.69 770 PHE A CA 1
ATOM 6146 C C . PHE A 1 770 ? 51.841 0.825 -27.225 1.00 90.69 770 PHE A C 1
ATOM 6148 O O . PHE A 1 770 ? 50.611 0.890 -27.197 1.00 90.69 770 PHE A O 1
ATOM 6155 N N . SER A 1 771 ? 52.500 0.121 -28.152 1.00 91.19 771 SER A N 1
ATOM 6156 C CA . SER A 1 771 ? 51.831 -0.529 -29.283 1.00 91.19 771 SER A CA 1
ATOM 6157 C C . SER A 1 771 ? 51.079 -1.784 -28.844 1.00 91.19 771 SER A C 1
ATOM 6159 O O . SER A 1 771 ? 49.948 -2.001 -29.279 1.00 91.19 771 SER A O 1
ATOM 6161 N N . GLU A 1 772 ? 51.674 -2.596 -27.964 1.00 91.75 772 GLU A N 1
ATOM 6162 C CA . GLU A 1 772 ? 51.025 -3.772 -27.380 1.00 91.75 772 GLU A CA 1
ATOM 6163 C C . GLU A 1 772 ? 49.792 -3.365 -26.556 1.00 91.75 772 GLU A C 1
ATOM 6165 O O . GLU A 1 772 ? 48.738 -3.989 -26.680 1.00 91.75 772 GLU A O 1
ATOM 6170 N N . ALA A 1 773 ? 49.888 -2.295 -25.754 1.00 91.38 773 ALA A N 1
ATOM 6171 C CA . ALA A 1 773 ? 48.782 -1.817 -24.926 1.00 91.38 773 ALA A CA 1
ATOM 6172 C C . ALA A 1 773 ? 47.636 -1.257 -25.775 1.00 91.38 773 ALA A C 1
ATOM 6174 O O . ALA A 1 773 ? 46.482 -1.603 -25.535 1.00 91.38 773 ALA A O 1
ATOM 6175 N N . LEU A 1 774 ? 47.938 -0.434 -26.787 1.00 92.00 774 LEU A N 1
ATOM 6176 C CA . LEU A 1 774 ? 46.918 0.087 -27.699 1.00 92.00 774 LEU A CA 1
ATOM 6177 C C . LEU A 1 774 ? 46.243 -1.047 -28.483 1.00 92.00 774 LEU A C 1
ATOM 6179 O O . LEU A 1 774 ? 45.021 -1.064 -28.594 1.00 92.00 774 LEU A O 1
ATOM 6183 N N . SER A 1 775 ? 47.013 -2.026 -28.967 1.00 91.88 775 SER A N 1
ATOM 6184 C CA . SER A 1 775 ? 46.458 -3.197 -29.655 1.00 91.88 775 SER A CA 1
ATOM 6185 C C . SER A 1 775 ? 45.530 -4.013 -28.748 1.00 91.88 775 SER A C 1
ATOM 6187 O O . SER A 1 775 ? 44.429 -4.365 -29.168 1.00 91.88 775 SER A O 1
ATOM 6189 N N . LEU A 1 776 ? 45.924 -4.241 -27.487 1.00 91.56 776 LEU A N 1
ATOM 6190 C CA . LEU A 1 776 ? 45.118 -4.956 -26.492 1.00 91.56 776 LEU A CA 1
ATOM 6191 C C . LEU A 1 776 ? 43.823 -4.210 -26.131 1.00 91.56 776 LEU A C 1
ATOM 6193 O O . LEU A 1 776 ? 42.795 -4.841 -25.900 1.00 91.56 776 LEU A O 1
ATOM 6197 N N . LEU A 1 777 ? 43.867 -2.876 -26.086 1.00 92.12 777 LEU A N 1
ATOM 6198 C CA . LEU A 1 777 ? 42.696 -2.029 -25.845 1.00 92.12 777 LEU A CA 1
ATOM 6199 C C . LEU A 1 777 ? 41.781 -1.926 -27.070 1.00 92.12 777 LEU A C 1
ATOM 6201 O O . LEU A 1 777 ? 40.591 -1.728 -26.907 1.00 92.12 777 LEU A O 1
ATOM 6205 N N . LEU A 1 778 ? 42.301 -2.056 -28.292 1.00 89.19 778 LEU A N 1
ATOM 6206 C CA . LEU A 1 778 ? 41.478 -2.077 -29.507 1.00 89.19 778 LEU A CA 1
ATOM 6207 C C . LEU A 1 778 ? 40.951 -3.478 -29.855 1.00 89.19 778 LEU A C 1
ATOM 6209 O O . LEU A 1 778 ? 40.081 -3.602 -30.716 1.00 89.19 778 LEU A O 1
ATOM 6213 N N . HIS A 1 779 ? 41.463 -4.526 -29.218 1.00 87.81 779 HIS A N 1
ATOM 6214 C CA . HIS A 1 779 ? 41.043 -5.908 -29.436 1.00 87.81 779 HIS A CA 1
ATOM 6215 C C . HIS A 1 779 ? 40.971 -6.621 -28.087 1.00 87.81 779 HIS A C 1
ATOM 6217 O O . HIS A 1 779 ? 41.815 -7.459 -27.753 1.00 87.81 779 HIS A O 1
ATOM 6223 N N . TYR A 1 780 ? 39.973 -6.250 -27.281 1.00 89.81 780 TYR A N 1
ATOM 6224 C CA . TYR A 1 780 ? 39.809 -6.832 -25.956 1.00 89.81 780 TYR A CA 1
ATOM 6225 C C . TYR A 1 780 ? 39.647 -8.364 -26.058 1.00 89.81 780 TYR A C 1
ATOM 6227 O O . TYR A 1 780 ? 38.827 -8.842 -26.844 1.00 89.81 780 TYR A O 1
ATOM 6235 N N . PRO A 1 781 ? 40.383 -9.174 -25.267 1.00 89.56 781 PRO A N 1
ATOM 6236 C CA . PRO A 1 781 ? 40.413 -10.632 -25.410 1.00 89.56 781 PRO A CA 1
ATOM 6237 C C . PRO A 1 781 ? 39.185 -11.311 -24.771 1.00 89.56 781 PRO A C 1
ATOM 6239 O O . PRO A 1 781 ? 39.315 -12.228 -23.953 1.00 89.56 781 PRO A O 1
ATOM 6242 N N . ILE A 1 782 ? 37.981 -10.860 -25.124 1.00 88.38 782 ILE A N 1
ATOM 6243 C CA . ILE A 1 782 ? 36.715 -11.277 -24.512 1.00 88.38 782 ILE A CA 1
ATOM 6244 C C . ILE A 1 782 ? 36.453 -12.777 -24.666 1.00 88.38 782 ILE A C 1
ATOM 6246 O O . ILE A 1 782 ? 36.164 -13.450 -23.678 1.00 88.38 782 ILE A O 1
ATOM 6250 N N . GLU A 1 783 ? 36.666 -13.339 -25.858 1.00 85.31 783 GLU A N 1
ATOM 6251 C CA . GLU A 1 783 ? 36.476 -14.770 -26.126 1.00 85.31 783 GLU A CA 1
ATOM 6252 C C . GLU A 1 783 ? 37.379 -15.652 -25.254 1.00 85.31 783 GLU A C 1
ATOM 6254 O O . GLU A 1 783 ? 37.007 -16.752 -24.844 1.00 85.31 783 GLU A O 1
ATOM 6259 N N . ALA A 1 784 ? 38.597 -15.190 -24.957 1.00 86.19 784 ALA A N 1
ATOM 6260 C CA . ALA A 1 784 ? 39.507 -15.908 -24.074 1.00 86.19 784 ALA A CA 1
ATOM 6261 C C . ALA A 1 784 ? 39.035 -15.845 -22.613 1.00 86.19 784 ALA A C 1
ATOM 6263 O O . ALA A 1 784 ? 39.155 -16.842 -21.898 1.00 86.19 784 ALA A O 1
ATOM 6264 N N . LYS A 1 785 ? 38.478 -14.707 -22.169 1.00 87.12 785 LYS A N 1
ATOM 6265 C CA . LYS A 1 785 ? 37.936 -14.542 -20.809 1.00 87.12 785 LYS A CA 1
ATOM 6266 C C . LYS A 1 785 ? 36.646 -15.352 -20.616 1.00 87.12 785 LYS A C 1
ATOM 6268 O O . LYS A 1 785 ? 36.524 -16.033 -19.601 1.00 87.12 785 LYS A O 1
ATOM 6273 N N . LEU A 1 786 ? 35.749 -15.367 -21.604 1.00 86.69 786 LEU A N 1
ATOM 6274 C CA . LEU A 1 786 ? 34.515 -16.166 -21.589 1.00 86.69 786 LEU A CA 1
ATOM 6275 C C . LEU A 1 786 ? 34.791 -17.674 -21.600 1.00 86.69 786 LEU A C 1
ATOM 6277 O O . LEU A 1 786 ? 34.192 -18.411 -20.822 1.00 86.69 786 LEU A O 1
ATOM 6281 N N . ARG A 1 787 ? 35.762 -18.141 -22.401 1.00 85.88 787 ARG A N 1
ATOM 6282 C CA . ARG A 1 787 ? 36.188 -19.555 -22.380 1.00 85.88 787 ARG A CA 1
ATOM 6283 C C . ARG A 1 787 ? 36.761 -19.988 -21.031 1.00 85.88 787 ARG A C 1
ATOM 6285 O O . ARG A 1 787 ? 36.625 -21.146 -20.655 1.00 85.88 787 ARG A O 1
ATOM 6292 N N . GLN A 1 788 ? 37.416 -19.079 -20.309 1.00 86.56 788 GLN A N 1
ATOM 6293 C CA . GLN A 1 788 ? 37.937 -19.357 -18.966 1.00 86.56 788 GLN A CA 1
ATOM 6294 C C . GLN A 1 788 ? 36.835 -19.337 -17.901 1.00 86.56 788 GLN A C 1
ATOM 6296 O O . GLN A 1 788 ? 36.890 -20.120 -16.955 1.00 86.56 788 GLN A O 1
ATOM 6301 N N . ASN A 1 789 ? 35.859 -18.438 -18.034 1.00 86.56 789 ASN A N 1
ATOM 6302 C CA . ASN A 1 789 ? 34.726 -18.319 -17.127 1.00 86.56 789 ASN A CA 1
ATOM 6303 C C . ASN A 1 789 ? 33.462 -17.890 -17.900 1.00 86.56 789 ASN A C 1
ATOM 6305 O O . ASN A 1 789 ? 33.334 -16.707 -18.221 1.00 86.56 789 ASN A O 1
ATOM 6309 N N . PRO A 1 790 ? 32.495 -18.797 -18.125 1.00 85.75 790 PRO A N 1
ATOM 6310 C CA . PRO A 1 790 ? 31.241 -18.457 -18.800 1.00 85.75 790 PRO A CA 1
ATOM 6311 C C . PRO A 1 790 ? 30.440 -17.351 -18.094 1.00 85.75 790 PRO A C 1
ATOM 6313 O O . PRO A 1 790 ? 29.809 -16.531 -18.748 1.00 85.75 790 PRO A O 1
ATOM 6316 N N . ALA A 1 791 ? 30.529 -17.256 -16.761 1.00 86.81 791 ALA A N 1
ATOM 6317 C CA . ALA A 1 791 ? 29.862 -16.221 -15.962 1.00 86.81 791 ALA A CA 1
ATOM 6318 C C . ALA A 1 791 ? 30.675 -14.911 -15.855 1.00 86.81 791 ALA A C 1
ATOM 6320 O O . ALA A 1 791 ? 30.445 -14.091 -14.961 1.00 86.81 791 ALA A O 1
ATOM 6321 N N . PHE A 1 792 ? 31.675 -14.715 -16.720 1.00 89.81 792 PHE A N 1
ATOM 6322 C CA . PHE A 1 792 ? 32.550 -13.545 -16.686 1.00 89.81 792 PHE A CA 1
ATOM 6323 C C . PHE A 1 792 ? 31.763 -12.235 -16.806 1.00 89.81 792 PHE A C 1
ATOM 6325 O O . PHE A 1 792 ? 31.925 -11.359 -15.956 1.00 89.81 792 PHE A O 1
ATOM 6332 N N . MET A 1 793 ? 30.868 -12.123 -17.788 1.00 89.81 793 MET A N 1
ATOM 6333 C CA . MET A 1 793 ? 30.111 -10.887 -18.020 1.00 89.81 793 MET A CA 1
ATOM 6334 C C . MET A 1 793 ? 29.178 -10.529 -16.864 1.00 89.81 793 MET A C 1
ATOM 6336 O O . MET A 1 793 ? 29.068 -9.358 -16.510 1.00 89.81 793 MET A O 1
ATOM 6340 N N . ASP A 1 794 ? 28.601 -11.527 -16.199 1.00 89.31 794 ASP A N 1
ATOM 6341 C CA . ASP A 1 794 ? 27.759 -11.314 -15.019 1.00 89.31 794 ASP A CA 1
ATOM 6342 C C . ASP A 1 794 ? 28.565 -10.742 -13.856 1.00 89.31 794 ASP A C 1
ATOM 6344 O O . ASP A 1 794 ? 28.117 -9.826 -13.166 1.00 89.31 794 ASP A O 1
ATOM 6348 N N . SER A 1 795 ? 29.790 -11.243 -13.671 1.00 91.06 795 SER A N 1
ATOM 6349 C CA . SER A 1 795 ? 30.696 -10.717 -12.650 1.00 91.06 795 SER A CA 1
ATOM 6350 C C . SER A 1 795 ? 31.147 -9.286 -12.953 1.00 91.06 795 SER A C 1
ATOM 6352 O O . SER A 1 795 ? 31.169 -8.456 -12.044 1.00 91.06 795 SER A O 1
ATOM 6354 N N . VAL A 1 796 ? 31.433 -8.981 -14.225 1.00 92.75 796 VAL A N 1
ATOM 6355 C CA . VAL A 1 796 ? 31.823 -7.641 -14.684 1.00 92.75 796 VAL A CA 1
ATOM 6356 C C . VAL A 1 796 ? 30.679 -6.648 -14.477 1.00 92.75 796 VAL A C 1
ATOM 6358 O O . VAL A 1 796 ? 30.895 -5.575 -13.912 1.00 92.75 796 VAL A O 1
ATOM 6361 N N . LEU A 1 797 ? 29.453 -7.021 -14.856 1.00 91.75 797 LEU A N 1
ATOM 6362 C CA . LEU A 1 797 ? 28.270 -6.183 -14.674 1.00 91.75 797 LEU A CA 1
ATOM 6363 C C . LEU A 1 797 ? 27.957 -5.946 -13.194 1.00 91.75 797 LEU A C 1
ATOM 6365 O O . LEU A 1 797 ? 27.722 -4.808 -12.796 1.00 91.75 797 LEU A O 1
ATOM 6369 N N . GLN A 1 798 ? 27.998 -6.986 -12.357 1.00 92.19 798 GLN A N 1
ATOM 6370 C CA . GLN A 1 798 ? 27.737 -6.846 -10.922 1.00 92.19 798 GLN A CA 1
ATOM 6371 C C . GLN A 1 798 ? 28.739 -5.899 -10.242 1.00 92.19 798 GLN A C 1
ATOM 6373 O O . GLN A 1 798 ? 28.359 -5.095 -9.385 1.00 92.19 798 GLN A O 1
ATOM 6378 N N . ASP A 1 799 ? 30.018 -5.991 -10.611 1.00 94.06 799 ASP A N 1
ATOM 6379 C CA . ASP A 1 799 ? 31.052 -5.098 -10.095 1.00 94.06 799 ASP A CA 1
ATOM 6380 C C . ASP A 1 799 ? 30.859 -3.658 -10.606 1.00 94.06 799 ASP A C 1
ATOM 6382 O O . ASP A 1 799 ? 30.987 -2.716 -9.820 1.00 94.06 799 ASP A O 1
ATOM 6386 N N . ALA A 1 800 ? 30.471 -3.472 -11.872 1.00 93.69 800 ALA A N 1
ATOM 6387 C CA . ALA A 1 800 ? 30.177 -2.155 -12.439 1.00 93.69 800 ALA A CA 1
ATOM 6388 C C . ALA A 1 800 ? 28.945 -1.487 -11.802 1.00 93.69 800 ALA A C 1
ATOM 6390 O O . ALA A 1 800 ? 28.982 -0.291 -11.500 1.00 93.69 800 ALA A O 1
ATOM 6391 N N . LEU A 1 801 ? 27.878 -2.243 -11.525 1.00 91.56 801 LEU A N 1
ATOM 6392 C CA . LEU A 1 801 ? 26.684 -1.738 -10.836 1.00 91.56 801 LEU A CA 1
ATOM 6393 C C . LEU A 1 801 ? 27.020 -1.239 -9.425 1.00 91.56 801 LEU A C 1
ATOM 6395 O O . LEU A 1 801 ? 26.667 -0.117 -9.065 1.00 91.56 801 LEU A O 1
ATOM 6399 N N . ARG A 1 802 ? 27.804 -2.006 -8.657 1.00 91.50 802 ARG A N 1
ATOM 6400 C CA . ARG A 1 802 ? 28.264 -1.583 -7.321 1.00 91.50 802 ARG A CA 1
ATOM 6401 C C . ARG A 1 802 ? 29.144 -0.337 -7.356 1.00 91.50 802 ARG A C 1
ATOM 6403 O O . ARG A 1 802 ? 29.032 0.519 -6.484 1.00 91.50 802 ARG A O 1
ATOM 6410 N N . LEU A 1 803 ? 30.023 -0.211 -8.351 1.00 92.25 803 LEU A N 1
ATOM 6411 C CA . LEU A 1 803 ? 30.801 1.018 -8.534 1.00 92.25 803 LEU A CA 1
ATOM 6412 C C . LEU A 1 803 ? 29.902 2.207 -8.888 1.00 92.25 803 LEU A C 1
ATOM 6414 O O . LEU A 1 803 ? 30.115 3.303 -8.374 1.00 92.25 803 LEU A O 1
ATOM 6418 N N . THR A 1 804 ? 28.864 1.976 -9.693 1.00 90.69 804 THR A N 1
ATOM 6419 C CA . THR A 1 804 ? 27.876 3.003 -10.046 1.00 90.69 804 THR A CA 1
ATOM 6420 C C . THR A 1 804 ? 27.134 3.510 -8.804 1.00 90.69 804 THR A C 1
ATOM 6422 O O . THR A 1 804 ? 26.995 4.721 -8.628 1.00 90.69 804 THR A O 1
ATOM 6425 N N . GLU A 1 805 ? 26.747 2.622 -7.880 1.00 89.06 805 GLU A N 1
ATOM 6426 C CA . GLU A 1 805 ? 26.169 3.004 -6.577 1.00 89.06 805 GLU A CA 1
ATOM 6427 C C . GLU A 1 805 ? 27.131 3.865 -5.739 1.00 89.06 805 GLU A C 1
ATOM 6429 O O . GLU A 1 805 ? 26.718 4.778 -5.020 1.00 89.06 805 GLU A O 1
ATOM 6434 N N . TYR A 1 806 ? 28.437 3.604 -5.835 1.00 91.31 806 TYR A N 1
ATOM 6435 C CA . TYR A 1 806 ? 29.468 4.317 -5.080 1.00 91.31 806 TYR A CA 1
ATOM 6436 C C . TYR A 1 806 ? 29.981 5.584 -5.768 1.00 91.31 806 TYR A C 1
ATOM 6438 O O . TYR A 1 806 ? 30.824 6.264 -5.185 1.00 91.31 806 TYR A O 1
ATOM 6446 N N . LYS A 1 807 ? 29.451 5.972 -6.938 1.00 87.06 807 LYS A N 1
ATOM 6447 C CA . LYS A 1 807 ? 29.970 7.092 -7.751 1.00 87.06 807 LYS A CA 1
ATOM 6448 C C . LYS A 1 807 ? 30.112 8.428 -7.009 1.00 87.06 807 LYS A C 1
ATOM 6450 O O . LYS A 1 807 ? 30.959 9.237 -7.373 1.00 87.06 807 LYS A O 1
ATOM 6455 N N . LYS A 1 808 ? 29.292 8.663 -5.973 1.00 87.38 808 LYS A N 1
ATOM 6456 C CA . LYS A 1 808 ? 29.311 9.882 -5.137 1.00 87.38 808 LYS A CA 1
ATOM 6457 C C . LYS A 1 808 ? 30.296 9.819 -3.957 1.00 87.38 808 LYS A C 1
ATOM 6459 O O . LYS A 1 808 ? 30.503 10.831 -3.298 1.00 87.38 808 LYS A O 1
ATOM 6464 N N . ASN A 1 809 ? 30.868 8.652 -3.647 1.00 91.56 809 ASN A N 1
ATOM 6465 C CA . ASN A 1 809 ? 31.763 8.447 -2.507 1.00 91.56 809 ASN A CA 1
ATOM 6466 C C . ASN A 1 809 ? 33.111 7.874 -2.964 1.00 91.56 809 ASN A C 1
ATOM 6468 O O . ASN A 1 809 ? 33.286 6.662 -3.115 1.00 91.56 809 ASN A O 1
ATOM 6472 N N . ASP A 1 810 ? 34.084 8.770 -3.106 1.00 91.06 810 ASP A N 1
ATOM 6473 C CA . ASP A 1 810 ? 35.435 8.458 -3.575 1.00 91.06 810 ASP A CA 1
ATOM 6474 C C . ASP A 1 810 ? 36.141 7.398 -2.724 1.00 91.06 810 ASP A C 1
ATOM 6476 O O . ASP A 1 810 ? 36.859 6.549 -3.258 1.00 91.06 810 ASP A O 1
ATOM 6480 N N . MET A 1 811 ? 35.899 7.399 -1.409 1.00 90.00 811 MET A N 1
ATOM 6481 C CA . MET A 1 811 ? 36.530 6.441 -0.508 1.00 90.00 811 MET A CA 1
ATOM 6482 C C . MET A 1 811 ? 36.021 5.020 -0.771 1.00 90.00 811 MET A C 1
ATOM 6484 O O . MET A 1 811 ? 36.807 4.077 -0.867 1.00 90.00 811 MET A O 1
ATOM 6488 N N . LYS A 1 812 ? 34.708 4.874 -0.985 1.00 92.19 812 LYS A N 1
ATOM 6489 C CA . LYS A 1 812 ? 34.094 3.582 -1.323 1.00 92.19 812 LYS A CA 1
ATOM 6490 C C . LYS A 1 812 ? 34.545 3.064 -2.688 1.00 92.19 812 LYS A C 1
ATOM 6492 O O . LYS A 1 812 ? 34.797 1.866 -2.813 1.00 92.19 812 LYS A O 1
ATOM 6497 N N . LEU A 1 813 ? 34.696 3.938 -3.689 1.00 92.38 813 LEU A N 1
ATOM 6498 C CA . LEU A 1 813 ? 35.242 3.556 -5.001 1.00 92.38 813 LEU A CA 1
ATOM 6499 C C . LEU A 1 813 ? 36.652 2.971 -4.870 1.00 92.38 813 LEU A C 1
ATOM 6501 O O . LEU A 1 813 ? 36.935 1.904 -5.417 1.00 92.38 813 LEU A O 1
ATOM 6505 N N . TYR A 1 814 ? 37.515 3.632 -4.097 1.00 92.88 814 TYR A N 1
ATOM 6506 C CA . TYR A 1 814 ? 38.882 3.174 -3.863 1.00 92.88 814 TYR A CA 1
ATOM 6507 C C . TYR A 1 814 ? 38.938 1.850 -3.085 1.00 92.88 814 TYR A C 1
ATOM 6509 O O . TYR A 1 814 ? 39.660 0.924 -3.467 1.00 92.88 814 TYR A O 1
ATOM 6517 N N . GLU A 1 815 ? 38.161 1.715 -2.007 1.00 92.56 815 GLU A N 1
ATOM 6518 C CA . GLU A 1 815 ? 38.095 0.478 -1.218 1.00 92.56 815 GLU A CA 1
ATOM 6519 C C . GLU A 1 815 ? 37.596 -0.706 -2.052 1.00 92.56 815 GLU A C 1
ATOM 6521 O O . GLU A 1 815 ? 38.187 -1.795 -2.015 1.00 92.56 815 GLU A O 1
ATOM 6526 N N . TYR A 1 816 ? 36.546 -0.490 -2.850 1.00 94.69 816 TYR A N 1
ATOM 6527 C CA . TYR A 1 816 ? 36.014 -1.516 -3.738 1.00 94.69 816 TYR A CA 1
ATOM 6528 C C . TYR A 1 816 ? 37.011 -1.871 -4.847 1.00 94.69 816 TYR A C 1
ATOM 6530 O O . TYR A 1 816 ? 37.258 -3.052 -5.096 1.00 94.69 816 TYR A O 1
ATOM 6538 N N . GLY A 1 817 ? 37.679 -0.874 -5.434 1.00 92.62 817 GLY A N 1
ATOM 6539 C CA . GLY A 1 817 ? 38.768 -1.066 -6.393 1.00 92.62 817 GLY A CA 1
ATOM 6540 C C . GLY A 1 817 ? 39.910 -1.929 -5.846 1.00 92.62 817 GLY A C 1
ATOM 6541 O O . GLY A 1 817 ? 40.365 -2.868 -6.510 1.00 92.62 817 GLY A O 1
ATOM 6542 N N . ARG A 1 818 ? 40.328 -1.707 -4.591 1.00 90.12 818 ARG A N 1
ATOM 6543 C CA . ARG A 1 818 ? 41.313 -2.569 -3.907 1.00 90.12 818 ARG A CA 1
ATOM 6544 C C . ARG A 1 818 ? 40.801 -3.991 -3.707 1.00 90.12 818 ARG A C 1
ATOM 6546 O O . ARG A 1 818 ? 41.559 -4.944 -3.906 1.00 90.12 818 ARG A O 1
ATOM 6553 N N . LYS A 1 819 ? 39.531 -4.150 -3.325 1.00 93.00 819 LYS A N 1
ATOM 6554 C CA . LYS A 1 819 ? 38.896 -5.464 -3.155 1.00 93.00 819 LYS A CA 1
ATOM 6555 C C . LYS A 1 819 ? 38.860 -6.241 -4.474 1.00 93.00 819 LYS A C 1
ATOM 6557 O O . LYS A 1 819 ? 39.255 -7.404 -4.482 1.00 93.00 819 LYS A O 1
ATOM 6562 N N . MET A 1 820 ? 38.466 -5.605 -5.578 1.00 92.69 820 MET A N 1
ATOM 6563 C CA . MET A 1 820 ? 38.478 -6.213 -6.916 1.00 92.69 820 MET A CA 1
ATOM 6564 C C . MET A 1 820 ? 39.893 -6.595 -7.351 1.00 92.69 820 MET A C 1
ATOM 6566 O O . MET A 1 820 ? 40.121 -7.707 -7.819 1.00 92.69 820 MET A O 1
ATOM 6570 N N . ASN A 1 821 ? 40.877 -5.728 -7.113 1.00 88.94 821 ASN A N 1
ATOM 6571 C CA . ASN A 1 821 ? 42.276 -6.035 -7.404 1.00 88.94 821 ASN A CA 1
ATOM 6572 C C . ASN A 1 821 ? 42.803 -7.236 -6.611 1.00 88.94 821 ASN A C 1
ATOM 6574 O O . ASN A 1 821 ? 43.504 -8.076 -7.167 1.00 88.94 821 ASN A O 1
ATOM 6578 N N . LYS A 1 822 ? 42.422 -7.371 -5.337 1.00 87.56 822 LYS A N 1
ATOM 6579 C CA . LYS A 1 822 ? 42.707 -8.570 -4.532 1.00 87.56 822 LYS A CA 1
ATOM 6580 C C . LYS A 1 822 ? 41.885 -9.790 -4.977 1.00 87.56 822 LYS A C 1
ATOM 6582 O O . LYS A 1 822 ? 42.217 -10.921 -4.655 1.00 87.56 822 LYS A O 1
ATOM 6587 N N . LYS A 1 823 ? 40.785 -9.616 -5.699 1.00 89.94 823 LYS A N 1
ATOM 6588 C CA . LYS A 1 823 ? 40.014 -10.745 -6.233 1.00 89.94 823 LYS A CA 1
ATOM 6589 C C . LYS A 1 823 ? 40.649 -11.271 -7.520 1.00 89.94 823 LYS A C 1
ATOM 6591 O O . LYS A 1 823 ? 40.924 -12.463 -7.620 1.00 89.94 823 LYS A O 1
ATOM 6596 N N . TYR A 1 824 ? 40.931 -10.379 -8.467 1.00 87.94 824 TYR A N 1
ATOM 6597 C CA . TYR A 1 824 ? 41.324 -10.739 -9.832 1.00 87.94 824 TYR A CA 1
ATOM 6598 C C . TYR A 1 824 ? 42.842 -10.707 -10.076 1.00 87.94 824 TYR A C 1
ATOM 6600 O O . TYR A 1 824 ? 43.351 -11.494 -10.867 1.00 87.94 824 TYR A O 1
ATOM 6608 N N . ASN A 1 825 ? 43.594 -9.865 -9.357 1.00 84.38 825 ASN A N 1
ATOM 6609 C CA . ASN A 1 825 ? 45.012 -9.580 -9.621 1.00 84.38 825 ASN A CA 1
ATOM 6610 C C . ASN A 1 825 ? 45.946 -9.923 -8.443 1.00 84.38 825 ASN A C 1
ATOM 6612 O O . ASN A 1 825 ? 46.916 -9.215 -8.173 1.00 84.38 825 ASN A O 1
ATOM 6616 N N . ASN A 1 826 ? 45.721 -11.052 -7.765 1.00 78.19 826 ASN A N 1
ATOM 6617 C CA . ASN A 1 826 ? 46.533 -11.484 -6.610 1.00 78.19 826 ASN A CA 1
ATOM 6618 C C . ASN A 1 826 ? 48.026 -11.717 -6.895 1.00 78.19 826 ASN A C 1
ATOM 6620 O O . ASN A 1 826 ? 48.841 -11.774 -5.972 1.00 78.19 826 ASN A O 1
ATOM 6624 N N . ASN A 1 827 ? 48.396 -11.863 -8.166 1.00 69.81 827 ASN A N 1
ATOM 6625 C CA . ASN A 1 827 ? 49.758 -12.186 -8.585 1.00 69.81 827 ASN A CA 1
ATOM 6626 C C . ASN A 1 827 ? 50.658 -10.948 -8.764 1.00 69.81 827 ASN A C 1
ATOM 6628 O O . ASN A 1 827 ? 51.858 -11.109 -9.002 1.00 69.81 827 ASN A O 1
ATOM 6632 N N . ILE A 1 828 ? 50.100 -9.735 -8.661 1.00 68.00 828 ILE A N 1
ATOM 6633 C CA . ILE A 1 828 ? 50.829 -8.470 -8.807 1.00 68.00 828 ILE A CA 1
ATOM 6634 C C . ILE A 1 828 ? 51.144 -7.927 -7.411 1.00 68.00 828 ILE A C 1
ATOM 6636 O O . ILE A 1 828 ? 50.242 -7.548 -6.667 1.00 68.00 828 ILE A O 1
ATOM 6640 N N . LYS A 1 829 ? 52.432 -7.867 -7.048 1.00 62.75 829 LYS A N 1
ATOM 6641 C CA . LYS A 1 829 ? 52.890 -7.150 -5.849 1.00 62.75 829 LYS A CA 1
ATOM 6642 C C . LYS A 1 829 ? 53.602 -5.872 -6.279 1.00 62.75 829 LYS A C 1
ATOM 6644 O O . LYS A 1 829 ? 54.630 -5.937 -6.949 1.00 62.75 829 LYS A O 1
ATOM 6649 N N . VAL A 1 830 ? 53.037 -4.728 -5.904 1.00 60.25 830 VAL A N 1
ATOM 6650 C CA . VAL A 1 830 ? 53.645 -3.409 -6.109 1.00 60.25 830 VAL A CA 1
ATOM 6651 C C . VAL A 1 830 ? 54.470 -3.082 -4.869 1.00 60.25 830 VAL A C 1
ATOM 6653 O O . VAL A 1 830 ? 53.913 -3.002 -3.774 1.00 60.25 830 VAL A O 1
ATOM 6656 N N . THR A 1 831 ? 55.782 -2.922 -5.030 1.00 53.62 831 THR A N 1
ATOM 6657 C CA . THR A 1 831 ? 56.688 -2.497 -3.958 1.00 53.62 831 THR A CA 1
ATOM 6658 C C . THR A 1 831 ? 57.223 -1.112 -4.312 1.00 53.62 831 THR A C 1
ATOM 6660 O O . THR A 1 831 ? 57.758 -0.918 -5.404 1.00 53.62 831 THR A O 1
ATOM 6663 N N . LEU A 1 832 ? 57.069 -0.134 -3.418 1.00 42.28 832 LEU A N 1
ATOM 6664 C CA . LEU A 1 832 ? 57.667 1.189 -3.604 1.00 42.28 832 LEU A CA 1
ATOM 6665 C C . LEU A 1 832 ? 59.167 1.090 -3.294 1.00 42.28 832 LEU A C 1
ATOM 6667 O O . LEU A 1 832 ? 59.539 0.754 -2.169 1.00 42.28 832 LEU A O 1
ATOM 6671 N N . GLY A 1 833 ? 60.014 1.324 -4.293 1.00 48.56 833 GLY A N 1
ATOM 6672 C CA . GLY A 1 833 ? 61.457 1.454 -4.133 1.00 48.56 833 GLY A CA 1
ATOM 6673 C C . GLY A 1 833 ? 61.867 2.925 -4.172 1.00 48.56 833 GLY A C 1
ATOM 6674 O O . GLY A 1 833 ? 61.238 3.745 -4.838 1.00 48.56 833 GLY A O 1
ATOM 6675 N N . TYR A 1 834 ? 62.933 3.269 -3.458 1.00 45.00 834 TYR A N 1
ATOM 6676 C CA . TYR A 1 834 ? 63.591 4.565 -3.595 1.00 45.00 834 TYR A CA 1
ATOM 6677 C C . TYR A 1 834 ? 64.949 4.317 -4.239 1.00 45.00 834 TYR A C 1
ATOM 6679 O O . TYR A 1 834 ? 65.815 3.679 -3.645 1.00 45.00 834 TYR A O 1
ATOM 6687 N N . THR A 1 835 ? 65.122 4.776 -5.475 1.00 48.59 835 THR A N 1
ATOM 6688 C CA . THR A 1 835 ? 66.419 4.744 -6.159 1.00 48.59 835 THR A CA 1
ATOM 6689 C C . THR A 1 835 ? 67.109 6.082 -5.943 1.00 48.59 835 THR A C 1
ATOM 6691 O O . THR A 1 835 ? 66.605 7.120 -6.371 1.00 48.59 835 THR A O 1
ATOM 6694 N N . SER A 1 836 ? 68.246 6.065 -5.252 1.00 39.00 836 SER A N 1
ATOM 6695 C CA . SER A 1 836 ? 69.089 7.239 -5.037 1.00 39.00 836 SER A CA 1
ATOM 6696 C C . SER A 1 836 ? 69.888 7.560 -6.302 1.00 39.00 836 SER A C 1
ATOM 6698 O O . SER A 1 836 ? 70.757 6.783 -6.700 1.00 39.00 836 SER A O 1
ATOM 6700 N N . SER A 1 837 ? 69.605 8.703 -6.925 1.00 45.88 837 SER A N 1
ATOM 6701 C CA . SER A 1 837 ? 70.425 9.276 -8.001 1.00 45.88 837 SER A CA 1
ATOM 6702 C C . SER A 1 837 ? 71.713 9.889 -7.415 1.00 45.88 837 SER A C 1
ATOM 6704 O O . SER A 1 837 ? 71.649 10.440 -6.313 1.00 45.88 837 SER A O 1
ATOM 6706 N N . PRO A 1 838 ? 72.860 9.905 -8.129 1.00 49.53 838 PRO A N 1
ATOM 6707 C CA . PRO A 1 838 ? 74.117 10.487 -7.625 1.00 49.53 838 PRO A CA 1
ATOM 6708 C C . PRO A 1 838 ? 74.051 12.000 -7.350 1.00 49.53 838 PRO A C 1
ATOM 6710 O O . PRO A 1 838 ? 74.940 12.549 -6.710 1.00 49.53 838 PRO A O 1
ATOM 6713 N N . SER A 1 839 ? 73.005 12.679 -7.828 1.00 49.62 839 SER A N 1
ATOM 6714 C CA . SER A 1 839 ? 72.769 14.119 -7.678 1.00 49.62 839 SER A CA 1
ATOM 6715 C C . SER A 1 839 ? 71.809 14.492 -6.536 1.00 49.62 839 SER A C 1
ATOM 6717 O O . SER A 1 839 ? 71.369 15.636 -6.457 1.00 49.62 839 SER A O 1
ATOM 6719 N N . GLY A 1 840 ? 71.461 13.559 -5.642 1.00 45.16 840 GLY A N 1
ATOM 6720 C CA . GLY A 1 840 ? 70.680 13.867 -4.435 1.00 45.16 840 GLY A CA 1
ATOM 6721 C C . GLY A 1 840 ? 69.178 14.101 -4.650 1.00 45.16 840 GLY A C 1
ATOM 6722 O O . GLY A 1 840 ? 68.464 14.349 -3.681 1.00 45.16 840 GLY A O 1
ATOM 6723 N N . SER A 1 841 ? 68.654 13.967 -5.874 1.00 38.97 841 SER A N 1
ATOM 6724 C CA . SER A 1 841 ? 67.207 13.927 -6.103 1.00 38.97 841 SER A CA 1
ATOM 6725 C C . SER A 1 841 ? 66.661 12.517 -5.844 1.00 38.97 841 SER A C 1
ATOM 6727 O O . SER A 1 841 ? 66.934 11.561 -6.579 1.00 38.97 841 SER A O 1
ATOM 6729 N N . VAL A 1 842 ? 65.882 12.379 -4.766 1.00 42.44 842 VAL A N 1
ATOM 6730 C CA . VAL A 1 842 ? 65.133 11.155 -4.452 1.00 42.44 842 VAL A CA 1
ATOM 6731 C C . VAL A 1 842 ? 63.916 11.100 -5.369 1.00 42.44 842 VAL A C 1
ATOM 6733 O O . VAL A 1 842 ? 62.967 11.861 -5.199 1.00 42.44 842 VAL A O 1
ATOM 6736 N N . SER A 1 843 ? 63.946 10.197 -6.348 1.00 39.25 843 SER A N 1
ATOM 6737 C CA . SER A 1 843 ? 62.799 9.927 -7.217 1.00 39.25 843 SER A CA 1
ATOM 6738 C C . SER A 1 843 ? 62.127 8.633 -6.745 1.00 39.25 843 SER A C 1
ATOM 6740 O O . SER A 1 843 ? 62.814 7.610 -6.655 1.00 39.25 843 SER A O 1
ATOM 6742 N N . PRO A 1 844 ? 60.821 8.628 -6.419 1.00 40.31 844 PRO A N 1
ATOM 6743 C CA . PRO A 1 844 ? 60.121 7.388 -6.103 1.00 40.31 844 PRO A CA 1
ATOM 6744 C C . PRO A 1 844 ? 60.087 6.496 -7.352 1.00 40.31 844 PRO A C 1
ATOM 6746 O O . PRO A 1 844 ? 59.621 6.923 -8.408 1.00 40.31 844 PRO A O 1
ATOM 6749 N N . SER A 1 845 ? 60.579 5.260 -7.246 1.00 42.06 845 SER A N 1
ATOM 6750 C CA . SER A 1 845 ? 60.539 4.273 -8.327 1.00 42.06 845 SER A CA 1
ATOM 6751 C C . SER A 1 845 ? 59.609 3.117 -7.954 1.00 42.06 845 SER A C 1
ATOM 6753 O O . SER A 1 845 ? 59.758 2.436 -6.940 1.00 42.06 845 SER A O 1
ATOM 6755 N N . ILE A 1 846 ? 58.578 2.901 -8.769 1.00 48.34 846 ILE A N 1
ATOM 6756 C CA . ILE A 1 846 ? 57.599 1.834 -8.540 1.00 48.34 846 ILE A CA 1
ATOM 6757 C C . ILE A 1 846 ? 58.156 0.534 -9.132 1.00 48.34 846 ILE A C 1
ATOM 6759 O O . ILE A 1 846 ? 58.249 0.393 -10.351 1.00 48.34 846 ILE A O 1
ATOM 6763 N N . LEU A 1 847 ? 58.500 -0.431 -8.276 1.00 48.88 847 LEU A N 1
ATOM 6764 C CA . LEU A 1 847 ? 58.968 -1.760 -8.676 1.00 48.88 847 LEU A CA 1
ATOM 6765 C C . LEU A 1 847 ? 57.788 -2.742 -8.645 1.00 48.88 847 LEU A C 1
ATOM 6767 O O . LEU A 1 847 ? 57.266 -3.101 -7.586 1.00 48.88 847 LEU A O 1
ATOM 6771 N N . ILE A 1 848 ? 57.340 -3.175 -9.825 1.00 55.09 848 ILE A N 1
ATOM 6772 C CA . ILE A 1 848 ? 56.222 -4.116 -9.976 1.00 55.09 848 ILE A CA 1
ATOM 6773 C C . ILE A 1 848 ? 56.779 -5.533 -10.138 1.00 55.09 848 ILE A C 1
ATOM 6775 O O . ILE A 1 848 ? 57.368 -5.866 -11.163 1.00 55.09 848 ILE A O 1
ATOM 6779 N N . ASN A 1 849 ? 56.554 -6.396 -9.146 1.00 54.19 849 ASN A N 1
ATOM 6780 C CA . ASN A 1 849 ? 56.953 -7.803 -9.202 1.00 54.19 849 ASN A CA 1
ATOM 6781 C C . ASN A 1 849 ? 55.790 -8.678 -9.703 1.00 54.19 849 ASN A C 1
ATOM 6783 O O . ASN A 1 849 ? 54.885 -9.023 -8.936 1.00 54.19 849 ASN A O 1
ATOM 6787 N N . VAL A 1 850 ? 55.829 -9.085 -10.979 1.00 55.84 850 VAL A N 1
ATOM 6788 C CA . VAL A 1 850 ? 54.861 -10.021 -11.585 1.00 55.84 850 VAL A CA 1
ATOM 6789 C C . VAL A 1 850 ? 55.419 -11.450 -11.528 1.00 55.84 850 VAL A C 1
ATOM 6791 O O . VAL A 1 850 ? 56.043 -11.944 -12.465 1.00 55.84 850 VAL A O 1
ATOM 6794 N N . ARG A 1 851 ? 55.214 -12.142 -10.398 1.00 46.59 851 ARG A N 1
ATOM 6795 C CA . ARG A 1 851 ? 55.926 -13.399 -10.063 1.00 46.59 851 ARG A CA 1
ATOM 6796 C C . ARG A 1 851 ? 55.600 -14.628 -10.935 1.00 46.59 851 ARG A C 1
ATOM 6798 O O . ARG A 1 851 ? 56.311 -15.623 -10.825 1.00 46.59 851 ARG A O 1
ATOM 6805 N N . ARG A 1 852 ? 54.549 -14.607 -11.769 1.00 44.81 852 ARG A N 1
ATOM 6806 C CA . ARG A 1 852 ? 54.087 -15.793 -12.536 1.00 44.81 852 ARG A CA 1
ATOM 6807 C C . ARG A 1 852 ? 54.060 -15.650 -14.064 1.00 44.81 852 ARG A C 1
ATOM 6809 O O . ARG A 1 852 ? 54.098 -16.674 -14.733 1.00 44.81 852 ARG A O 1
ATOM 6816 N N . ILE A 1 853 ? 54.038 -14.436 -14.622 1.00 45.31 853 ILE A N 1
ATOM 6817 C CA . ILE A 1 853 ? 53.910 -14.222 -16.082 1.00 45.31 853 ILE A CA 1
ATOM 6818 C C . ILE A 1 853 ? 55.280 -14.064 -16.757 1.00 45.31 853 ILE A C 1
ATOM 6820 O O . ILE A 1 853 ? 55.483 -14.597 -17.845 1.00 45.31 853 ILE A O 1
ATOM 6824 N N . LEU A 1 854 ? 56.257 -13.445 -16.080 1.00 44.50 854 LEU A N 1
ATOM 6825 C CA . LEU A 1 854 ? 57.620 -13.289 -16.606 1.00 44.50 854 LEU A CA 1
ATOM 6826 C C . LEU A 1 854 ? 58.292 -14.636 -16.908 1.00 44.50 854 LEU A C 1
ATOM 6828 O O . LEU A 1 854 ? 58.874 -14.776 -17.973 1.00 44.50 854 LEU A O 1
ATOM 6832 N N . ARG A 1 855 ? 58.078 -15.676 -16.083 1.00 45.56 855 ARG A N 1
ATOM 6833 C CA . ARG A 1 855 ? 58.575 -17.034 -16.389 1.00 45.56 855 ARG A CA 1
ATOM 6834 C C . ARG A 1 855 ? 57.972 -17.630 -17.661 1.00 45.56 855 ARG A C 1
ATOM 6836 O O . ARG A 1 855 ? 58.616 -18.464 -18.276 1.00 45.56 855 ARG A O 1
ATOM 6843 N N . ARG A 1 856 ? 56.758 -17.232 -18.062 1.00 40.53 856 ARG A N 1
ATOM 6844 C CA . ARG A 1 856 ? 56.102 -17.723 -19.287 1.00 40.53 856 ARG A CA 1
ATOM 6845 C C . ARG A 1 856 ? 56.543 -16.928 -20.521 1.00 40.53 856 ARG A C 1
ATOM 6847 O O . ARG A 1 856 ? 56.725 -17.543 -21.561 1.00 40.53 856 ARG A O 1
ATOM 6854 N N . LYS A 1 857 ? 56.776 -15.610 -20.401 1.00 40.84 857 LYS A N 1
ATOM 6855 C CA . LYS A 1 857 ? 57.361 -14.776 -21.477 1.00 40.84 857 LYS A CA 1
ATOM 6856 C C . LYS A 1 857 ? 58.839 -15.144 -21.706 1.00 40.84 857 LYS A C 1
ATOM 6858 O O . LYS A 1 857 ? 59.232 -15.326 -22.847 1.00 40.84 857 LYS A O 1
ATOM 6863 N N . GLU A 1 858 ? 59.615 -15.388 -20.644 1.00 44.53 858 GLU A N 1
ATOM 6864 C CA . GLU A 1 858 ? 60.989 -15.921 -20.727 1.00 44.53 858 GLU A CA 1
ATOM 6865 C C . GLU A 1 858 ? 61.043 -17.366 -21.241 1.00 44.53 858 GLU A C 1
ATOM 6867 O O . GLU A 1 858 ? 61.967 -17.709 -21.968 1.00 44.53 858 GLU A O 1
ATOM 6872 N N . TRP A 1 859 ? 60.068 -18.218 -20.901 1.00 46.62 859 TRP A N 1
ATOM 6873 C CA . TRP A 1 859 ? 59.980 -19.581 -21.441 1.00 46.62 859 TRP A CA 1
ATOM 6874 C C . TRP A 1 859 ? 59.548 -19.599 -22.913 1.00 46.62 859 TRP A C 1
ATOM 6876 O O . TRP A 1 859 ? 60.056 -20.412 -23.670 1.00 46.62 859 TRP A O 1
ATOM 6886 N N . LEU A 1 860 ? 58.662 -18.696 -23.349 1.00 39.69 860 LEU A N 1
ATOM 6887 C CA . LEU A 1 860 ? 58.298 -18.554 -24.766 1.00 39.69 860 LEU A CA 1
ATOM 6888 C C . LEU A 1 860 ? 59.440 -17.941 -25.590 1.00 39.69 860 LEU A C 1
ATOM 6890 O O . LEU A 1 860 ? 59.722 -18.438 -26.668 1.00 39.69 860 LEU A O 1
ATOM 6894 N N . LEU A 1 861 ? 60.154 -16.939 -25.065 1.00 45.66 861 LEU A N 1
ATOM 6895 C CA . LEU A 1 861 ? 61.333 -16.354 -25.725 1.00 45.66 861 LEU A CA 1
ATOM 6896 C C . LEU A 1 861 ? 62.553 -17.292 -25.742 1.00 45.66 861 LEU A C 1
ATOM 6898 O O . LEU A 1 861 ? 63.419 -17.124 -26.587 1.00 45.66 861 LEU A O 1
ATOM 6902 N N . LYS A 1 862 ? 62.628 -18.280 -24.838 1.00 46.28 862 LYS A N 1
ATOM 6903 C CA . LYS A 1 862 ? 63.660 -19.337 -24.858 1.00 46.28 862 LYS A CA 1
ATOM 6904 C C . LYS A 1 862 ? 63.308 -20.558 -25.713 1.00 46.28 862 LYS A C 1
ATOM 6906 O O . LYS A 1 862 ? 64.162 -21.419 -25.863 1.00 46.28 862 LYS A O 1
ATOM 6911 N N . ASN A 1 863 ? 62.080 -20.652 -26.222 1.00 43.22 863 ASN A N 1
ATOM 6912 C CA . ASN A 1 863 ? 61.617 -21.768 -27.059 1.00 43.22 863 ASN A CA 1
ATOM 6913 C C . ASN A 1 863 ? 61.187 -21.305 -28.464 1.00 43.22 863 ASN A C 1
ATOM 6915 O O . ASN A 1 863 ? 60.447 -22.013 -29.142 1.00 43.22 863 ASN A O 1
ATOM 6919 N N . ILE A 1 864 ? 61.617 -20.110 -28.879 1.00 42.00 864 ILE A N 1
ATOM 6920 C CA . ILE A 1 864 ? 61.640 -19.698 -30.284 1.00 42.00 864 ILE A CA 1
ATOM 6921 C C . ILE A 1 864 ? 63.102 -19.822 -30.719 1.00 42.00 864 ILE A C 1
ATOM 6923 O O . ILE A 1 864 ? 63.853 -18.856 -30.652 1.00 42.00 864 ILE A O 1
ATOM 6927 N N . ASP A 1 865 ? 63.474 -21.054 -31.054 1.00 34.84 865 ASP A N 1
ATOM 6928 C CA . ASP A 1 865 ? 64.556 -21.458 -31.957 1.00 34.84 865 ASP A CA 1
ATOM 6929 C C . ASP A 1 865 ? 64.040 -22.679 -32.732 1.00 34.84 865 ASP A C 1
ATOM 6931 O O . ASP A 1 865 ? 63.419 -23.560 -32.083 1.00 34.84 865 ASP A O 1
#

pLDDT: mean 80.54, std 17.42, range [27.52, 97.62]

Radius of gyration: 42.72 Å; chains: 1; bounding box: 122×69×141 Å

Sequence (865 aa):
MTSTAGDLSSQILKQDALQYSSTRPVYLSNVEVTGGDYLSRQFFSKLLYPLVDKSDYTLGQLLHSVDKSQDNLLKTNVFRSVKPSLHVDYLHPVPEASTNYNREKSIPTKVIFDLEGEPSVGGNAALGFNTEDNLEVDLGYLNNNFNRNAELINVGVNYRPYKPSEHLISSLKFASNLRDPTYKFVLDLYHSQCNNQSWQLNSVKKSGGTIGVSYGNRSDSLSAFSGLALTKRTAYDIDDGAADSVKYFAGNFIKSSIINRLAYRNVSYYDQLHQVYPENGFAALLSNEISSDQEQEEGASGSTFFVKSALSLNLYKSFFKNSVTAHVFNEAGNIYISGSESSDVLHLSDKFYLGGYKSFKGFARNSVNTEGGSQFYRTGFTVYSRLPEFVQRKRTEGSPLRFYATGLVGNVGDDVLKSSTGAALSGGVGLKYFNEWVDFDIGYFTSRRYRSSDAAGFREWESKLSSSRIIYHRLRQEKDMAVPWHLLEEDNEFYLLPQRSMKNVRSHHVRPTPTQLHRIENVTNDPLAMPENDLESLDPAPLSHSSLDRDAELLVSIVMDVQRLFPGEKFFHDMSDNSITHKRQIITVLFVWSKCNPHVGYKQGIHEVLGLIFLNFKKESVQLPNTNTMSPDERQILSLFDEKYLEHDLFATFNKFTVTSGVVSQFYSSETALMSSINVFNVYLMKVDQLIHYNLITKLRLESQLWIIRYLRLLLLRELGNDLEVPSLLWDKLAAIDTHAGSSPIPDTITFLVVVLLVHIKSELVLCDFSEALSLLLHYPIEAKLRQNPAFMDSVLQDALRLTEYKKNDMKLYEYGRKMNKKYNNNIKVTLGYTSSPSGSVSPSILINVRRILRRKEWLLKNID

Organism: NCBI:txid45357

Secondary structure (DSSP, 8-state):
----THHHHHHHHHHHHHHHHTTSEEEEEEEEEES-TTS-HHHHHHHSHHHHS--EEEHHHHHHHHHHHHHHHHHTS--SEEEEEEEE-SSSPPPTTS--GGGPPPEEEEEEEEEE----EEEEEEEE--TTTS-EEEEEEEEEEETTTTEEEEEEEEEE-STTS-EEEEEEEEEEE-SSTTEEEEEEEEEEEEE-HHHHSSEEEEEEEEEEEEEE-TTSSEEEEEEEEEEEEEEE---TTS-HHHHHT-EEEEEEEEEEEEEEEEEEESSTTTT-SEEEEEEEEEEEEEEE---BTTTB-----EEEEEEEEEEEEEETTTTEEEEEEEEEEEEEE---STT-PPPTTTSB---BTTTBTTS-TTTT-TT-BSEEEEEEEEEEEPPPTTT-SS--TT--EEEEEEEEEEEEESSTTT-SSPPEEEEEEEEEE--SS--EEEEEEEEEESSS-SHHHHHHHHHHHHHHHHHHHHHHHSTTTS--GGGS-TTSTT---------------------S------GGG-TT---TT-----PPPPPPHHHHHHHHHHHHHHHHHHTTSSTT-HHHHSSSHHHHHHHHHHHHHHHHHHHH-TTT---TTHHHHHHHHHHHHHHH-B-----TTS-HHHHHHHHTTBGGGHHHHHHHHHHHHHHHTSHIIIIIS-HHHHHHHHHHHHHHHHHH-HHHHIIIIIIS---THHHHHHHHHTTTTTTT-S-THHHHHHHHHHHTS--TTSS--HHHHHHHHHHHHHHHTHHHHTT--HHHHHHHHHS--HHHHHHH-TTHHHHHHHHHHHHHHTTT-HHHHHHHHHHHHHHH-TTEEEEEEEEE-TTS-EEEEEEEEETTTHHHHHHHHTS--